Protein AF-A0A060RRM8-F1 (afdb_monomer)

Solvent-accessible surface area (backbone atoms only — not comparable to full-atom values): 41235 Å² total; per-residue (Å²): 104,68,62,58,50,52,47,50,48,54,47,58,65,26,69,60,64,50,60,62,83,68,39,72,64,49,56,54,46,53,51,50,44,52,50,51,48,49,51,53,50,51,51,53,52,52,53,52,53,50,54,66,63,47,76,79,68,84,85,80,76,88,81,78,83,85,84,62,95,72,53,74,83,50,54,73,64,50,48,44,50,37,41,68,80,32,34,32,86,46,83,96,46,68,63,50,60,70,45,48,57,49,32,41,73,69,67,75,48,54,72,69,60,50,44,53,50,56,50,57,77,41,35,56,63,58,48,52,47,52,48,52,51,51,50,49,44,74,73,18,74,64,34,64,42,69,69,50,43,49,54,55,49,49,54,45,52,52,45,51,50,48,58,49,29,30,73,41,70,44,50,41,70,62,52,50,54,54,51,53,49,52,49,54,52,49,45,61,76,65,70,64,61,77,92,52,47,69,60,53,49,51,52,47,54,53,50,53,52,52,36,49,54,47,47,50,43,44,45,70,70,37,74,36,53,40,34,70,66,55,40,50,52,51,31,50,53,53,46,51,52,48,50,54,30,50,44,51,74,52,31,71,77,69,72,70,37,41,50,53,42,55,64,57,49,47,53,31,53,50,53,53,49,52,48,54,50,51,51,53,48,54,54,41,68,64,70,41,90,46,89,89,45,56,72,61,40,52,48,51,47,51,53,46,51,53,52,50,50,52,50,51,53,47,54,39,65,42,70,38,72,27,81,88,80,74,41,76,41,30,42,56,57,54,52,51,49,54,41,61,42,93,60,40,49,58,58,52,53,48,46,51,53,53,50,53,55,48,50,54,51,50,50,53,44,56,74,67,68,54,61,66,75,62,60,51,39,49,56,33,44,52,52,45,52,52,56,50,51,27,56,78,69,70,39,58,70,62,46,49,58,50,48,54,51,52,52,52,48,53,54,52,52,51,51,51,51,52,50,42,52,70,78,46,73,80,52,60,67,60,56,60,60,50,58,75,75,56,47,88,85,24,68,58,71,55,85,49,70,68,54,32,46,53,47,17,52,46,49,60,50,51,51,53,56,74,35,37,63,75,21,41,48,76,52,101,68,35,32,40,59,42,94,72,69,79,65,60,72,52,48,50,46,19,43,35,42,52,27,47,8,53,35,35,17,55,51,35,27,66,75,39,80,45,70,55,43,85,98,39,71,80,38,20,54,40,9,35,49,34,13,23,54,47,22,33,52,45,53,54,63,72,36,47,89,80,34,96,65,49,75,82,44,45,70,55,41,50,48,47,16,53,52,48,20,53,48,55,43,64,48,82,87,51,46,51,39,50,48,17,50,50,40,34,49,57,51,53,69,60,71,52,51,44,84,38,74,20,74,64,41,54,48,55,59,71,35,37,41,90,82,48,63,54,88,73,57,67,71,60,51,55,49,37,50,66,75,38,59,68,95,60,71,69,59,65,48,66,44,35,68,53,51,52,50,56,65,18,56,39,76,52,80,91,81,74,63,90,88,49,54,68,62,49,50,55,49,50,51,52,56,53,41,19,42,51,38,44,51,44,49,55,52,16,50,51,33,13,53,50,18,34,51,51,41,29,52,51,50,52,62,75,46,64,92,54,57,71,70,59,52,62,67,47,42,62,58,36,25,54,50,13,29,52,52,15,31,52,53,20,30,59,78,60,48,55,75,79,54,55,71,66,42,57,51,52,42,52,57,34,53,43,40,75,45,74,113

Mean predicted aligned error: 15.56 Å

Radius of gyration: 31.39 Å; Cα contacts (8 Å, |Δi|>4): 772; chains: 1; bounding box: 83×84×95 Å

Secondary structure (DSSP, 8-state):
-HHHHHHHHHHHHHHTTSHHHH-HHHHHHHHHHHHHHHHHHHHHHHHHHHHHHHTT--SSSTTS----TTSTTTHHHHEEE-GGGTSPP-GGGTTHHHHHHHHHHTT-S-HHHHHHHHHHHTHIIIIIHHHHHHHHHHH-GGGGSHHHHHHHHHHHHHHHHHHHHHH-EEEHHHHHHHHHHHHHHHHHHTT--GGGHHHHHHHHHHHHHHHHHHHHHHHHHSTT-S-HHHHHHHHHHHHHHHHHHHHHHHGGGSSSEEE--HHHHHHHHHHHHHHHHHHHHHHHHHTTSSTT-HHHHHHHHHHHHHHHHHHHHHHHH-EEE-TTTSSEEEHHHHHHHHHHGGGHHHHHHHHHHHHHHHHHHHHHHHHTT--HHHHHHHHHHHHHHHHHHHHHTT-HHHHHHHHHHHHHHHHHHHHHHHHHHHH-TT-HHHHHHHTTT--TTTTTS---HHHHHHHHHHHHHHHHHHH-GGGEEEETTEEEE------HHHHHHHHHIIIIIHHHHHHHHHHS-PPBPTTSSS-BHHHHHHHHHHHHHHHHHHHTTT-TTGGGGHHHHHHHHHHHHHHHHH-SS-HHHHHHHHHHHHHHHHHTEEEEE-HHHHHHHHTEEEEEEPPPPHHHHHHHHHHT--SS--TTS--HHHHHHHHHEEE--TT--TTSHHHHHHHHHHHHHHHHHHHHHHHHHHHHHHHHHHHHHHHHHHTTTS-HHHHHHHHHHHHHHHHHHHHHHHHHHTTTTSS-HHHHHHHH--SEEEEE-

Organism: Plasmodium reichenowi (NCBI:txid5854)

pLDDT: mean 73.42, std 13.85, range [31.25, 93.69]

Foldseek 3Di:
DVLVVVVVCCCVLCVLPVLQVPDPVNVVLLVLLLVLLVVLLVVLVVVLVVVVVCVVDPDPPPPDPPDDPPCPLCVVVQKFALLLVQAAQFDLCNPPPVVVSVCVSVVVDDSVRSSVVLCSVLSCLSPVLVVLLSLLCQLFVLCVDLLNVLLSVLLSVVSSVLSSRNRDMDGPVVVVVVSVVVLVVSCVVSVDDPVCVVVSVVLNVVLVVQLVLQLCLVRPQLRNLHHSVRSSVVSSLLSVLLSQLVCQVCVCPVFQAAHEALLSPLLSQLSVLLSVLLSLLSSLLVVCPDPPCNVVSVVSNVVSVVVSVVVSVCSQQAFDQGPVVRDGDGNVVVVVCLCPPPVVVVLVVVLVVLVVVLVVVLVVVVVVVPDPLLSVLSVLVSVLVSCLSCVVSVNVVVVLSVLSVVLSVLSVVQSVLVSCCSNPVPPVVSVVVCVSQADPSCVSPGPCVVSLLSQLLNVLQVSCQSRPLVQWDDDPRHTYGHPDDGPVLLSLLSSQLQNFLQSQLVVQCVVDVADQDPSWDSGHPRSLVSSLVSQLVSSVVSCVVVDVPCVVCSVLSNVLSNVSSVCSRHDRRNNSRVSSVVRSSSVSSVPFWDKAFDPLLVLLVVQFDVPQWDDDDPVLLVLLQVLQVDPDCPQLFEHSVNLRSLLGTDGDDPDDDDVCVVVSVVSVCLSVLLNLVSVLVSQLQVLLVVLLPVQLVVVCVVCVPDDPVVSVVCSVVSSVVSSVVSSVVSCVVSVVVVDDPSSNVSNSGGRIDIDGD

Sequence (757 aa):
MINILVILIITITQVKKKIFLCSYFTYIWILLTVLCNILIVSYMYHEKNKKKTKKKNIEKEEKKYKNKNIYTILHPFIKIGKYYENEKETIMFDRNKKIFFNLYQNNKISIVKLFSYIYINNIIPYLFLPFFSTILIHNYDILEYDVSKLSVVFINIFSLSSVFLRYIKIHFLRYIICMLFFFLFAINLFHISEKVVHIFFLSFVLNFAFYHILFISVFQFTNKVFSFLEGLTMCIICSVLLNCSFYCLYFRNLHKQIIPHVLMIFISKLFLSLFIYGGICCFCCLSNDIEKKEKKYAYIIFISSILFFLYNLYNLFSYQYDPINKDAINTLYVLINILISKKNYLLIVSWIIITISYLIYINTLIKKKKKLPYVRKHYHFLLFTNVYLAFITNKVDVLIIFLSFCFFLFIFVELIRKICEHFLPSCKVIKRFISRFIDERDNKGLVVTHIYLLTGVYIPILIDIIFNKSNYINRKNQSIYNFSKANFTLYTSALNTICIGDSMAAIGGMLYPWPKIKNTNNKSCAGSLFFFISTFISLLVFNYPFEPNFLVHINIFFIISIFGALFEAYIHDIDNLMLPIFTFFKRLIEMSYIKVPSDITLLEYKYSKNNEKKKINSLKKLFIYLSFFTFGNNCNKLDSEDVIHILSNVYSDNKICNDDKLNSFNILDILNTRQKDIDKQVKCKMYSFLGSLLFPMFCLSQFKYYDSKTKIIILPFTTILGLYLGSFCGHILTGRFNDYRRSKFLGTLPANVFIKK

Nearest PDB structures (foldseek):
  7unj-assembly1_B  TM=2.797E-01  e=6.868E+00  synthetic construct

InterPro domains:
  IPR032974 Polyprenol kinase family [PTHR13205] (4-584)

Structure (mmCIF, N/CA/C/O backbone):
data_AF-A0A060RRM8-F1
#
_entry.id   AF-A0A060RRM8-F1
#
loop_
_atom_site.group_PDB
_atom_site.id
_atom_site.type_symbol
_atom_site.label_atom_id
_atom_site.label_alt_id
_atom_site.label_comp_id
_atom_site.label_asym_id
_atom_site.label_entity_id
_atom_site.label_seq_id
_atom_site.pdbx_PDB_ins_code
_atom_site.Cartn_x
_atom_site.Cartn_y
_atom_site.Cartn_z
_atom_site.occupancy
_atom_site.B_iso_or_equiv
_atom_site.auth_seq_id
_atom_site.auth_comp_id
_atom_site.auth_asym_id
_atom_site.auth_atom_id
_atom_site.pdbx_PDB_model_num
ATOM 1 N N . MET A 1 1 ? 6.672 -15.833 12.950 1.00 42.34 1 MET A N 1
ATOM 2 C CA . MET A 1 1 ? 6.879 -16.331 11.571 1.00 42.34 1 MET A CA 1
ATOM 3 C C . MET A 1 1 ? 6.703 -15.234 10.527 1.00 42.34 1 MET A C 1
ATOM 5 O O . MET A 1 1 ? 7.678 -14.953 9.860 1.00 42.34 1 MET A O 1
ATOM 9 N N . ILE A 1 2 ? 5.550 -14.556 10.442 1.00 45.97 2 ILE A N 1
ATOM 10 C CA . ILE A 1 2 ? 5.264 -13.428 9.513 1.00 45.97 2 ILE A CA 1
ATOM 11 C C . ILE A 1 2 ? 6.393 -12.402 9.474 1.00 45.97 2 ILE A C 1
ATOM 13 O O . ILE A 1 2 ? 6.939 -12.097 8.428 1.00 45.97 2 ILE A O 1
ATOM 17 N N . ASN A 1 3 ? 6.792 -11.937 10.651 1.00 49.09 3 ASN A N 1
ATOM 18 C CA . ASN A 1 3 ? 7.808 -10.907 10.814 1.00 49.09 3 ASN A CA 1
ATOM 19 C C . ASN A 1 3 ? 9.186 -11.388 10.353 1.00 49.09 3 ASN A C 1
ATOM 21 O O . ASN A 1 3 ? 9.907 -10.652 9.698 1.00 49.09 3 ASN A O 1
ATOM 25 N N . ILE A 1 4 ? 9.500 -12.660 10.603 1.00 49.91 4 ILE A N 1
ATOM 26 C CA . ILE A 1 4 ? 10.728 -13.315 10.137 1.00 49.91 4 ILE A CA 1
ATOM 27 C C . ILE A 1 4 ? 10.687 -13.489 8.618 1.00 49.91 4 ILE A C 1
ATOM 29 O O . ILE A 1 4 ? 11.690 -13.257 7.964 1.00 49.91 4 ILE A O 1
ATOM 33 N N . LEU A 1 5 ? 9.533 -13.842 8.052 1.00 51.09 5 LEU A N 1
ATOM 34 C CA . LEU A 1 5 ? 9.344 -14.061 6.622 1.00 51.09 5 LEU A CA 1
ATOM 35 C C . LEU A 1 5 ? 9.382 -12.729 5.854 1.00 51.09 5 LEU A C 1
ATOM 37 O O . LEU A 1 5 ? 10.067 -12.641 4.847 1.00 51.09 5 LEU A O 1
ATOM 41 N N . VAL A 1 6 ? 8.768 -11.662 6.377 1.00 52.06 6 VAL A N 1
ATOM 42 C CA . VAL A 1 6 ? 8.869 -10.284 5.861 1.00 52.06 6 VAL A CA 1
ATOM 43 C C . VAL A 1 6 ? 10.309 -9.767 5.942 1.00 52.06 6 VAL A C 1
ATOM 45 O O . VAL A 1 6 ? 10.794 -9.226 4.953 1.00 52.06 6 VAL A O 1
ATOM 48 N N . ILE A 1 7 ? 11.028 -9.995 7.054 1.00 53.62 7 ILE A N 1
ATOM 49 C CA . ILE A 1 7 ? 12.470 -9.701 7.142 1.00 53.62 7 ILE A CA 1
ATOM 50 C C . ILE A 1 7 ? 13.235 -10.492 6.082 1.00 53.62 7 ILE A C 1
ATOM 52 O O . ILE A 1 7 ? 14.013 -9.893 5.349 1.00 53.62 7 ILE A O 1
ATOM 56 N N . LEU A 1 8 ? 13.024 -11.808 5.971 1.00 51.59 8 LEU A N 1
ATOM 57 C CA . LEU A 1 8 ? 13.716 -12.660 5.000 1.00 51.59 8 LEU A CA 1
ATOM 58 C C . LEU A 1 8 ? 13.456 -12.166 3.573 1.00 51.59 8 LEU A C 1
ATOM 60 O O . LEU A 1 8 ? 14.359 -12.126 2.755 1.00 51.59 8 LEU A O 1
ATOM 64 N N . ILE A 1 9 ? 12.233 -11.725 3.276 1.00 54.56 9 ILE A N 1
ATOM 65 C CA . ILE A 1 9 ? 11.848 -11.211 1.960 1.00 54.56 9 ILE A CA 1
ATOM 66 C C . ILE A 1 9 ? 12.512 -9.872 1.671 1.00 54.56 9 ILE A C 1
ATOM 68 O O . ILE A 1 9 ? 13.095 -9.722 0.599 1.00 54.56 9 ILE A O 1
ATOM 72 N N . ILE A 1 10 ? 12.432 -8.911 2.594 1.00 53.22 10 ILE A N 1
ATOM 73 C CA . ILE A 1 10 ? 13.038 -7.582 2.439 1.00 53.22 10 ILE A CA 1
ATOM 74 C C . ILE A 1 10 ? 14.557 -7.738 2.319 1.00 53.22 10 ILE A C 1
ATOM 76 O O . ILE A 1 10 ? 15.158 -7.260 1.365 1.00 53.22 10 ILE A O 1
ATOM 80 N N . THR A 1 11 ? 15.178 -8.530 3.191 1.00 49.97 11 THR A N 1
ATOM 81 C CA . THR A 1 11 ? 16.621 -8.797 3.138 1.00 49.97 11 THR A CA 1
ATOM 82 C C . THR A 1 11 ? 17.034 -9.542 1.864 1.00 49.97 11 THR A C 1
ATOM 84 O O . THR A 1 11 ? 17.934 -9.074 1.177 1.00 49.97 11 THR A O 1
ATOM 87 N N . ILE A 1 12 ? 16.365 -10.625 1.449 1.00 49.72 12 ILE A N 1
ATOM 88 C CA . ILE A 1 12 ? 16.724 -11.379 0.228 1.00 49.72 12 ILE A CA 1
ATOM 89 C C . ILE A 1 12 ? 16.510 -10.551 -1.045 1.00 49.72 12 ILE A C 1
ATOM 91 O O . ILE A 1 12 ? 17.353 -10.581 -1.944 1.00 49.72 12 ILE A O 1
ATOM 95 N N . THR A 1 13 ? 15.398 -9.817 -1.155 1.00 50.47 13 THR A N 1
ATOM 96 C CA . THR A 1 13 ? 15.116 -8.996 -2.348 1.00 50.47 13 THR A CA 1
ATOM 97 C C . THR A 1 13 ? 16.059 -7.801 -2.467 1.00 50.47 13 THR A C 1
ATOM 99 O O . THR A 1 13 ? 16.367 -7.384 -3.583 1.00 50.47 13 THR A O 1
ATOM 102 N N . GLN A 1 14 ? 16.572 -7.282 -1.349 1.00 48.41 14 GLN A N 1
ATOM 103 C CA . GLN A 1 14 ? 17.363 -6.055 -1.344 1.00 48.41 14 GLN A CA 1
ATOM 104 C C . GLN A 1 14 ? 18.867 -6.230 -1.182 1.00 48.41 14 GLN A C 1
ATOM 106 O O . GLN A 1 14 ? 19.612 -5.454 -1.782 1.00 48.41 14 GLN A O 1
ATOM 111 N N . VAL A 1 15 ? 19.332 -7.253 -0.457 1.00 45.25 15 VAL A N 1
ATOM 112 C CA . VAL A 1 15 ? 20.747 -7.666 -0.486 1.00 45.25 15 VAL A CA 1
ATOM 113 C C . VAL A 1 15 ? 21.154 -7.965 -1.933 1.00 45.25 15 VAL A C 1
ATOM 115 O O . VAL A 1 15 ? 22.247 -7.596 -2.351 1.00 45.25 15 VAL A O 1
ATOM 118 N N . LYS A 1 16 ? 20.226 -8.499 -2.745 1.00 47.41 16 LYS A N 1
ATOM 119 C CA . LYS A 1 16 ? 20.401 -8.697 -4.194 1.00 47.41 16 LYS A CA 1
ATOM 120 C C . LYS A 1 16 ? 20.565 -7.409 -5.019 1.00 47.41 16 LYS A C 1
ATOM 122 O O . LYS A 1 16 ? 21.170 -7.477 -6.081 1.00 47.41 16 LYS A O 1
ATOM 127 N N . LYS A 1 17 ? 20.058 -6.250 -4.573 1.00 51.50 17 LYS A N 1
ATOM 128 C CA . LYS A 1 17 ? 20.063 -4.985 -5.348 1.00 51.50 17 LYS A CA 1
ATOM 129 C C . LYS A 1 17 ? 20.906 -3.854 -4.739 1.00 51.50 17 LYS A C 1
ATOM 131 O O . LYS A 1 17 ? 20.911 -2.756 -5.281 1.00 51.50 17 LYS A O 1
ATOM 136 N N . LYS A 1 18 ? 21.598 -4.083 -3.614 1.00 51.22 18 LYS A N 1
ATOM 137 C CA . LYS A 1 18 ? 22.382 -3.085 -2.842 1.00 51.22 18 LYS A CA 1
ATOM 138 C C . LYS A 1 18 ? 21.621 -1.830 -2.356 1.00 51.22 18 LYS A C 1
ATOM 140 O O . LYS A 1 18 ? 22.199 -1.038 -1.624 1.00 51.22 18 LYS A O 1
ATOM 145 N N . ILE A 1 19 ? 20.329 -1.672 -2.657 1.00 50.69 19 ILE A N 1
ATOM 146 C CA . ILE A 1 19 ? 19.514 -0.497 -2.277 1.00 50.69 19 ILE A CA 1
ATOM 147 C C . ILE A 1 19 ? 19.516 -0.262 -0.758 1.00 50.69 19 ILE A C 1
ATOM 149 O O . ILE A 1 19 ? 19.712 0.859 -0.306 1.00 50.69 19 ILE A O 1
ATOM 153 N N . PHE A 1 20 ? 19.323 -1.323 0.033 1.00 46.09 20 PHE A N 1
ATOM 154 C CA . PHE A 1 20 ? 19.116 -1.217 1.484 1.00 46.09 20 PHE A CA 1
ATOM 155 C C . PHE A 1 20 ? 20.393 -0.934 2.283 1.00 46.09 20 PHE A C 1
ATOM 157 O O . PHE A 1 20 ? 20.338 -0.271 3.314 1.00 46.09 20 PHE A O 1
ATOM 164 N N . LEU A 1 21 ? 21.534 -1.448 1.812 1.00 47.22 21 LEU A N 1
ATOM 165 C CA . LEU A 1 21 ? 22.831 -1.331 2.487 1.00 47.22 21 LEU A CA 1
ATOM 166 C C . LEU A 1 21 ? 23.587 -0.051 2.102 1.00 47.22 21 LEU A C 1
ATOM 168 O O . LEU A 1 21 ? 24.508 0.328 2.818 1.00 47.22 21 LEU A O 1
ATOM 172 N N . CYS A 1 22 ? 23.223 0.609 0.996 1.00 43.97 22 CYS A N 1
ATOM 173 C CA . CYS A 1 22 ? 23.904 1.817 0.519 1.00 43.97 22 CYS A CA 1
ATOM 174 C C . CYS A 1 22 ? 23.252 3.130 0.982 1.00 43.97 22 CYS A C 1
ATOM 176 O O . CYS A 1 22 ? 23.894 4.174 0.912 1.00 43.97 22 CYS A O 1
ATOM 178 N N . SER A 1 23 ? 22.002 3.121 1.457 1.00 57.09 23 SER A N 1
ATOM 179 C CA . SER A 1 23 ? 21.344 4.344 1.929 1.00 57.09 23 SER A CA 1
ATOM 180 C C . SER A 1 23 ? 21.698 4.643 3.388 1.00 57.09 23 SER A C 1
ATOM 182 O O . SER A 1 23 ? 21.253 3.938 4.284 1.00 57.09 23 SER A O 1
ATOM 184 N N . TYR A 1 24 ? 22.418 5.732 3.654 1.00 64.75 24 TYR A N 1
ATOM 185 C CA . TYR A 1 24 ? 22.730 6.212 5.012 1.00 64.75 24 TYR A CA 1
ATOM 186 C C . TYR A 1 24 ? 21.501 6.261 5.954 1.00 64.75 24 TYR A C 1
ATOM 188 O O . TYR A 1 24 ? 21.580 5.905 7.130 1.00 64.75 24 TYR A O 1
ATOM 196 N N . PHE A 1 25 ? 20.324 6.594 5.413 1.00 64.62 25 PHE A N 1
ATOM 197 C CA . PHE A 1 25 ? 19.069 6.684 6.163 1.00 64.62 25 PHE A CA 1
ATOM 198 C C . PHE A 1 25 ? 18.571 5.361 6.765 1.00 64.62 25 PHE A C 1
ATOM 200 O O . PHE A 1 25 ? 17.942 5.387 7.822 1.00 64.62 25 PHE A O 1
ATOM 207 N N . THR A 1 26 ? 18.830 4.203 6.146 1.00 65.56 26 THR A N 1
ATOM 208 C CA . THR A 1 26 ? 18.349 2.913 6.683 1.00 65.56 26 THR A CA 1
ATOM 209 C C . THR A 1 26 ? 19.070 2.543 7.973 1.00 65.56 26 THR A C 1
ATOM 211 O O . THR A 1 26 ? 18.429 2.065 8.908 1.00 65.56 26 THR A O 1
ATOM 214 N N . TYR A 1 27 ? 20.369 2.832 8.079 1.00 68.62 27 TYR A N 1
ATOM 215 C CA . TYR A 1 27 ? 21.140 2.597 9.302 1.00 68.62 27 TYR A CA 1
ATOM 216 C C . TYR A 1 27 ? 20.674 3.478 10.460 1.00 68.62 27 TYR A C 1
ATOM 218 O O . TYR A 1 27 ? 20.477 2.970 11.566 1.00 68.62 27 TYR A O 1
ATOM 226 N N . ILE A 1 28 ? 20.417 4.767 10.200 1.00 73.12 28 ILE A N 1
ATOM 227 C CA . ILE A 1 28 ? 19.831 5.680 11.196 1.00 73.12 28 ILE A CA 1
ATOM 228 C C . ILE A 1 28 ? 18.485 5.136 11.682 1.00 73.12 28 ILE A C 1
ATOM 230 O O . ILE A 1 28 ? 18.220 5.115 12.883 1.00 73.12 28 ILE A O 1
ATOM 234 N N . TRP A 1 29 ? 17.645 4.642 10.771 1.00 77.31 29 TRP A N 1
ATOM 235 C CA . TRP A 1 29 ? 16.350 4.075 11.140 1.00 77.31 29 TRP A CA 1
ATOM 236 C C . TRP A 1 29 ? 16.465 2.817 11.992 1.00 77.31 29 TRP A C 1
ATOM 238 O O . TRP A 1 29 ? 15.784 2.705 13.013 1.00 77.31 29 TRP A O 1
ATOM 248 N N . ILE A 1 30 ? 17.349 1.889 11.623 1.00 76.50 30 ILE A N 1
ATOM 249 C CA . ILE A 1 30 ? 17.603 0.684 12.419 1.00 76.50 30 ILE A CA 1
ATOM 250 C C . ILE A 1 30 ? 18.051 1.084 13.830 1.00 76.50 30 ILE A C 1
ATOM 252 O O . ILE A 1 30 ? 17.473 0.600 14.805 1.00 76.50 30 ILE A O 1
ATOM 256 N N . LEU A 1 31 ? 18.989 2.028 13.950 1.00 82.06 31 LEU A N 1
ATOM 257 C CA . LEU A 1 31 ? 19.444 2.556 15.236 1.00 82.06 31 LEU A CA 1
ATOM 258 C C . LEU A 1 31 ? 18.279 3.131 16.062 1.00 82.06 31 LEU A C 1
ATOM 260 O O . LEU A 1 31 ? 18.097 2.751 17.219 1.00 82.06 31 LEU A O 1
ATOM 264 N N . LEU A 1 32 ? 17.452 3.995 15.465 1.00 83.31 32 LEU A N 1
ATOM 265 C CA . LEU A 1 32 ? 16.301 4.617 16.130 1.00 83.31 32 LEU A CA 1
ATOM 266 C C . LEU A 1 32 ? 15.280 3.582 16.622 1.00 83.31 32 LEU A C 1
ATOM 268 O O . LEU A 1 32 ? 14.743 3.720 17.723 1.00 83.31 32 LEU A O 1
ATOM 272 N N . THR A 1 33 ? 15.024 2.522 15.850 1.00 84.44 33 THR A N 1
ATOM 273 C CA . THR A 1 33 ? 14.089 1.457 16.258 1.00 84.44 33 THR A CA 1
ATOM 274 C C . THR A 1 33 ? 14.616 0.651 17.438 1.00 84.44 33 THR A C 1
ATOM 276 O O . THR A 1 33 ? 13.865 0.374 18.376 1.00 84.44 33 THR A O 1
ATOM 279 N N . VAL A 1 34 ? 15.913 0.330 17.441 1.00 84.69 34 VAL A N 1
ATOM 280 C CA . VAL A 1 34 ? 16.572 -0.361 18.553 1.00 84.69 34 VAL A CA 1
ATOM 281 C C . VAL A 1 34 ? 16.548 0.516 19.804 1.00 84.69 34 VAL A C 1
ATOM 283 O O . VAL A 1 34 ? 16.122 0.045 20.858 1.00 84.69 34 VAL A O 1
ATOM 286 N N . LEU A 1 35 ? 16.902 1.800 19.684 1.00 86.88 35 LEU A N 1
ATOM 287 C CA . LEU A 1 35 ? 16.853 2.771 20.783 1.00 86.88 35 LEU A CA 1
ATOM 288 C C . LEU A 1 35 ? 15.443 2.918 21.362 1.00 86.88 35 LEU A C 1
ATOM 290 O O . LEU A 1 35 ? 15.268 2.835 22.576 1.00 86.88 35 LEU A O 1
ATOM 294 N N . CYS A 1 36 ? 14.423 3.073 20.512 1.00 85.94 36 CYS A N 1
ATOM 295 C CA . CYS A 1 36 ? 13.023 3.142 20.938 1.00 85.94 36 CYS A CA 1
ATOM 296 C C . CYS A 1 36 ? 12.640 1.913 21.773 1.00 85.94 36 CYS A C 1
ATOM 298 O O . CYS A 1 36 ? 12.048 2.032 22.847 1.00 85.94 36 CYS A O 1
ATOM 300 N N . ASN A 1 37 ? 13.037 0.730 21.312 1.00 86.25 37 ASN A N 1
ATOM 301 C CA . ASN A 1 37 ? 12.714 -0.524 21.967 1.00 86.25 37 ASN A CA 1
ATOM 302 C C . ASN A 1 37 ? 13.474 -0.705 23.300 1.00 86.25 37 ASN A C 1
ATOM 304 O O . ASN A 1 37 ? 12.893 -1.166 24.284 1.00 86.25 37 ASN A O 1
ATOM 308 N N . ILE A 1 38 ? 14.738 -0.263 23.375 1.00 85.94 38 ILE A N 1
ATOM 309 C CA . ILE A 1 38 ? 15.516 -0.194 24.625 1.00 85.94 38 ILE A CA 1
ATOM 310 C C . ILE A 1 38 ? 14.840 0.747 25.629 1.00 85.94 38 ILE A C 1
ATOM 312 O O . ILE A 1 38 ? 14.670 0.378 26.791 1.00 85.94 38 ILE A O 1
ATOM 316 N N . LEU A 1 39 ? 14.412 1.937 25.193 1.00 86.38 39 LEU A N 1
ATOM 317 C CA . LEU A 1 39 ? 13.730 2.906 26.055 1.00 86.38 39 LEU A CA 1
ATOM 318 C C . LEU A 1 39 ? 12.419 2.343 26.614 1.00 86.38 39 LEU A C 1
ATOM 320 O O . LEU A 1 39 ? 12.142 2.516 27.802 1.00 86.38 39 LEU A O 1
ATOM 324 N N . ILE A 1 40 ? 11.644 1.625 25.791 1.00 84.25 40 ILE A N 1
ATOM 325 C CA . ILE A 1 40 ? 10.416 0.956 26.241 1.00 84.25 40 ILE A CA 1
ATOM 326 C C . ILE A 1 40 ? 10.732 -0.055 27.347 1.00 84.25 40 ILE A C 1
ATOM 328 O O . ILE A 1 40 ? 10.146 -0.006 28.430 1.00 84.25 40 ILE A O 1
ATOM 332 N N . VAL A 1 41 ? 11.691 -0.948 27.102 1.00 84.50 41 VAL A N 1
ATOM 333 C CA . VAL A 1 41 ? 12.071 -2.002 28.051 1.00 84.50 41 VAL A CA 1
ATOM 334 C C . VAL A 1 41 ? 12.645 -1.422 29.348 1.00 84.50 41 VAL A C 1
ATOM 336 O O . VAL A 1 41 ? 12.265 -1.868 30.434 1.00 84.50 41 VAL A O 1
ATOM 339 N N . SER A 1 42 ? 13.502 -0.403 29.252 1.00 83.81 42 SER A N 1
ATOM 340 C CA . SER A 1 42 ? 14.084 0.295 30.404 1.00 83.81 42 SER A CA 1
ATOM 341 C C . SER A 1 42 ? 13.004 0.951 31.268 1.00 83.81 42 SER A C 1
ATOM 343 O O . SER A 1 42 ? 12.949 0.732 32.481 1.00 83.81 42 SER A O 1
ATOM 345 N N . TYR A 1 43 ? 12.062 1.671 30.651 1.00 83.31 43 TYR A N 1
ATOM 346 C CA . TYR A 1 43 ? 10.942 2.270 31.375 1.00 83.31 43 TYR A CA 1
ATOM 347 C C . TYR A 1 43 ? 10.102 1.211 32.098 1.00 83.31 43 TYR A C 1
ATOM 349 O O . TYR A 1 43 ? 9.786 1.365 33.279 1.00 83.31 43 TYR A O 1
ATOM 357 N N . MET A 1 44 ? 9.784 0.104 31.422 1.00 77.94 44 MET A N 1
ATOM 358 C CA . MET A 1 44 ? 9.020 -0.992 32.019 1.00 77.94 44 MET A CA 1
ATOM 359 C C . MET A 1 44 ? 9.760 -1.677 33.174 1.00 77.94 44 MET A C 1
ATOM 361 O O . MET A 1 44 ? 9.132 -2.085 34.155 1.00 77.94 44 MET A O 1
ATOM 365 N N . TYR A 1 45 ? 11.086 -1.792 33.092 1.00 80.19 45 TYR A N 1
ATOM 366 C CA . TYR A 1 45 ? 11.927 -2.267 34.189 1.00 80.19 45 TYR A CA 1
ATOM 367 C C . TYR A 1 45 ? 11.870 -1.320 35.400 1.00 80.19 45 TYR A C 1
ATOM 369 O O . TYR A 1 45 ? 11.627 -1.766 36.526 1.00 80.19 45 TYR A O 1
ATOM 377 N N . HIS A 1 46 ? 11.983 -0.007 35.180 1.00 78.62 46 HIS A N 1
ATOM 378 C CA . HIS A 1 46 ? 11.855 0.989 36.246 1.00 78.62 46 HIS A CA 1
ATOM 379 C C . HIS A 1 46 ? 10.447 1.033 36.863 1.00 78.62 46 HIS A C 1
ATOM 381 O O . HIS A 1 46 ? 10.324 1.124 38.086 1.00 78.62 46 HIS A O 1
ATOM 387 N N . GLU A 1 47 ? 9.378 0.933 36.065 1.00 74.38 47 GLU A N 1
ATOM 388 C CA . GLU A 1 47 ? 7.992 0.897 36.562 1.00 74.38 47 GLU A CA 1
ATOM 389 C C . GLU A 1 47 ? 7.746 -0.356 37.424 1.00 74.38 47 GLU A C 1
ATOM 391 O O . GLU A 1 47 ? 7.135 -0.269 38.493 1.00 74.38 47 GLU A O 1
ATOM 396 N N . LYS A 1 48 ? 8.299 -1.509 37.021 1.00 71.38 48 LYS A N 1
ATOM 397 C CA . LYS A 1 48 ? 8.271 -2.756 37.800 1.00 71.38 48 LYS A CA 1
ATOM 398 C C . LYS A 1 48 ? 8.975 -2.607 39.154 1.00 71.38 48 LYS A C 1
ATOM 400 O O . LYS A 1 48 ? 8.420 -3.021 40.172 1.00 71.38 48 LYS A O 1
ATOM 405 N N . ASN A 1 49 ? 10.151 -1.979 39.193 1.00 68.56 49 ASN A N 1
ATOM 406 C CA . ASN A 1 49 ? 10.883 -1.748 40.443 1.00 68.56 49 ASN A CA 1
ATOM 407 C C . ASN A 1 49 ? 10.197 -0.700 41.339 1.00 68.56 49 ASN A C 1
ATOM 409 O O . ASN A 1 49 ? 10.143 -0.890 42.552 1.00 68.56 49 ASN A O 1
ATOM 413 N N . LYS A 1 50 ? 9.563 0.332 40.761 1.00 66.88 50 LYS A N 1
ATOM 414 C CA . LYS A 1 50 ? 8.715 1.284 41.505 1.00 66.88 50 LYS A CA 1
ATOM 415 C C . LYS A 1 50 ? 7.485 0.629 42.137 1.00 66.88 50 LYS A C 1
ATOM 417 O O . LYS A 1 50 ? 7.097 1.010 43.235 1.00 66.88 50 LYS A O 1
ATOM 422 N N . LYS A 1 51 ? 6.859 -0.355 41.479 1.00 58.66 51 LYS A N 1
ATOM 423 C CA . LYS A 1 51 ? 5.744 -1.122 42.070 1.00 58.66 51 LYS A CA 1
ATOM 424 C C . LYS A 1 51 ? 6.199 -2.019 43.229 1.00 58.66 51 LYS A C 1
ATOM 426 O O . LYS A 1 51 ? 5.441 -2.189 44.179 1.00 58.66 51 LYS A O 1
ATOM 431 N N . LYS A 1 52 ? 7.434 -2.540 43.197 1.00 53.94 52 LYS A N 1
ATOM 432 C CA . LYS A 1 52 ? 8.032 -3.277 44.329 1.00 53.94 52 LYS A CA 1
ATOM 433 C C . LYS A 1 52 ? 8.280 -2.377 45.546 1.00 53.94 52 LYS A C 1
ATOM 435 O O . LYS A 1 52 ? 8.041 -2.818 46.662 1.00 53.94 52 LYS A O 1
ATOM 440 N N . THR A 1 53 ? 8.684 -1.119 45.346 1.00 48.53 53 THR A N 1
ATOM 441 C CA . THR A 1 53 ? 8.889 -0.148 46.439 1.00 48.53 53 THR A CA 1
ATOM 442 C C . THR A 1 53 ? 7.598 0.529 46.914 1.00 48.53 53 THR A C 1
ATOM 444 O O . THR A 1 53 ? 7.466 0.816 48.101 1.00 48.53 53 THR A O 1
ATOM 447 N N . LYS A 1 54 ? 6.593 0.716 46.044 1.00 46.00 54 LYS A N 1
ATOM 448 C CA . LYS A 1 54 ? 5.279 1.280 46.421 1.00 46.00 54 LYS A CA 1
ATOM 449 C C . LYS A 1 54 ? 4.373 0.338 47.216 1.00 46.00 54 LYS A C 1
ATOM 451 O O . LYS A 1 54 ? 3.411 0.819 47.799 1.00 46.00 54 LYS A O 1
ATOM 456 N N . LYS A 1 55 ? 4.696 -0.955 47.342 1.00 40.25 55 LYS A N 1
ATOM 457 C CA . LYS A 1 55 ? 3.950 -1.892 48.208 1.00 40.25 55 LYS A CA 1
ATOM 458 C C . LYS A 1 55 ? 4.076 -1.597 49.718 1.00 40.25 55 LYS A C 1
ATOM 460 O O . LYS A 1 55 ? 3.491 -2.323 50.508 1.00 40.25 55 LYS A O 1
ATOM 465 N N . LYS A 1 56 ? 4.805 -0.540 50.112 1.00 40.03 56 LYS A N 1
ATOM 466 C CA . LYS A 1 56 ? 4.892 -0.041 51.496 1.00 40.03 56 LYS A CA 1
ATOM 467 C C . LYS A 1 56 ? 4.171 1.289 51.770 1.00 40.03 56 LYS A C 1
ATOM 469 O O . LYS A 1 56 ? 4.003 1.604 52.933 1.00 40.03 56 LYS A O 1
ATOM 474 N N . ASN A 1 57 ? 3.714 2.047 50.763 1.00 40.56 57 ASN A N 1
ATOM 475 C CA . ASN A 1 57 ? 3.187 3.411 50.971 1.00 40.56 57 ASN A CA 1
ATOM 476 C C . ASN A 1 57 ? 1.949 3.720 50.102 1.00 40.56 57 ASN A C 1
ATOM 478 O O . ASN A 1 57 ? 1.955 4.677 49.327 1.00 40.56 57 ASN A O 1
ATOM 482 N N . ILE A 1 58 ? 0.883 2.921 50.200 1.00 37.22 58 ILE A N 1
ATOM 483 C CA . ILE A 1 58 ? -0.418 3.236 49.580 1.00 37.22 58 ILE A CA 1
ATOM 484 C C . ILE A 1 58 ? -1.459 3.317 50.692 1.00 37.22 58 ILE A C 1
ATOM 486 O O . ILE A 1 58 ? -2.222 2.391 50.901 1.00 37.22 58 ILE A O 1
ATOM 490 N N . GLU A 1 59 ? -1.443 4.421 51.436 1.00 35.16 59 GLU A N 1
ATOM 491 C CA . GLU A 1 59 ? -2.573 4.795 52.304 1.00 35.16 59 GLU A CA 1
ATOM 492 C C . GLU A 1 59 ? -2.734 6.317 52.496 1.00 35.16 59 GLU A C 1
ATOM 494 O O . GLU A 1 59 ? -3.681 6.765 53.134 1.00 35.16 59 GLU A O 1
ATOM 499 N N . LYS A 1 60 ? -1.866 7.161 51.908 1.00 33.94 60 LYS A N 1
ATOM 500 C CA . LYS A 1 60 ? -1.884 8.620 52.160 1.00 33.94 60 LYS A CA 1
ATOM 501 C C . LYS A 1 60 ? -2.209 9.527 50.964 1.00 33.94 60 LYS A C 1
ATOM 503 O O . LYS A 1 60 ? -2.430 10.713 51.178 1.00 33.94 60 LYS A O 1
ATOM 508 N N . GLU A 1 61 ? -2.299 9.026 49.728 1.00 33.72 61 GLU A N 1
ATOM 509 C CA . GLU A 1 61 ? -2.454 9.903 48.543 1.00 33.72 61 GLU A CA 1
ATOM 510 C C . GLU A 1 61 ? -3.875 9.986 47.944 1.00 33.72 61 GLU A C 1
ATOM 512 O O . GLU A 1 61 ? -4.141 10.897 47.162 1.00 33.72 61 GLU A O 1
ATOM 517 N N . GLU A 1 62 ? -4.829 9.131 48.333 1.00 31.28 62 GLU A N 1
ATOM 518 C CA . GLU A 1 62 ? -6.159 9.099 47.683 1.00 31.28 62 GLU A CA 1
ATOM 519 C C . GLU A 1 62 ? -7.176 10.143 48.188 1.00 31.28 62 GLU A C 1
ATOM 521 O O . GLU A 1 62 ? -8.249 10.286 47.607 1.00 31.28 62 GLU A O 1
ATOM 526 N N . LYS A 1 63 ? -6.853 10.956 49.205 1.00 31.36 63 LYS A N 1
ATOM 527 C CA . LYS A 1 63 ? -7.805 11.943 49.762 1.00 31.36 63 LYS A CA 1
ATOM 528 C C . LYS A 1 63 ? -7.701 13.374 49.208 1.00 31.36 63 LYS A C 1
ATOM 530 O O . LYS A 1 63 ? -8.526 14.204 49.576 1.00 31.36 63 LYS A O 1
ATOM 535 N N . LYS A 1 64 ? -6.751 13.705 48.318 1.00 31.84 64 LYS A N 1
ATOM 536 C CA . LYS A 1 64 ? -6.447 15.122 47.989 1.00 31.84 64 LYS A CA 1
ATOM 537 C C . LYS A 1 64 ? -6.983 15.692 46.663 1.00 31.84 64 LYS A C 1
ATOM 539 O O . LYS A 1 64 ? -6.783 16.875 46.419 1.00 31.84 64 LYS A O 1
ATOM 544 N N . TYR A 1 65 ? -7.704 14.931 45.834 1.00 34.38 65 TYR A N 1
ATOM 545 C CA . TYR A 1 65 ? -8.178 15.416 44.520 1.00 34.38 65 TYR A CA 1
ATOM 546 C C . TYR A 1 65 ? -9.690 15.258 44.306 1.00 34.38 65 TYR A C 1
ATOM 548 O O . TYR A 1 65 ? -10.125 14.691 43.308 1.00 34.38 65 TYR A O 1
ATOM 556 N N . LYS A 1 66 ? -10.506 15.780 45.232 1.00 31.25 66 LYS A N 1
ATOM 557 C CA . LYS A 1 66 ? -11.973 15.827 45.065 1.00 31.25 66 LYS A CA 1
ATOM 558 C C . LYS A 1 66 ? -12.560 17.185 44.664 1.00 31.25 66 LYS A C 1
ATOM 560 O O . LYS A 1 66 ? -13.738 17.229 44.353 1.00 31.25 66 LYS A O 1
ATOM 565 N N . ASN A 1 67 ? -11.772 18.259 44.562 1.00 33.72 67 ASN A N 1
ATOM 566 C CA . ASN A 1 67 ? -12.299 19.580 44.193 1.00 33.72 67 ASN A CA 1
ATOM 567 C C . ASN A 1 67 ? -11.505 20.237 43.054 1.00 33.72 67 ASN A C 1
ATOM 569 O O . ASN A 1 67 ? -10.444 20.804 43.304 1.00 33.72 67 ASN A O 1
ATOM 573 N N . LYS A 1 68 ? -12.043 20.185 41.821 1.00 34.12 68 LYS A N 1
ATOM 574 C CA . LYS A 1 68 ? -12.072 21.295 40.833 1.00 34.12 68 LYS A CA 1
ATOM 575 C C . LYS A 1 68 ? -12.686 20.843 39.496 1.00 34.12 68 LYS A C 1
ATOM 577 O O . LYS A 1 68 ? -12.023 20.233 38.658 1.00 34.12 68 LYS A O 1
ATOM 582 N N . ASN A 1 69 ? -13.933 21.260 39.273 1.00 40.56 69 ASN A N 1
ATOM 583 C CA . ASN A 1 69 ? -14.789 20.993 38.103 1.00 40.56 69 ASN A CA 1
ATOM 584 C C . ASN A 1 69 ? -14.330 21.612 36.759 1.00 40.56 69 ASN A C 1
ATOM 586 O O . ASN A 1 69 ? -15.085 21.597 35.794 1.00 40.56 69 ASN A O 1
ATOM 590 N N . ILE A 1 70 ? -13.104 22.139 36.661 1.00 34.19 70 ILE A N 1
ATOM 591 C CA . ILE A 1 70 ? -12.537 22.688 35.409 1.00 34.19 70 ILE A CA 1
ATOM 592 C C . ILE A 1 70 ? -11.415 21.789 34.856 1.00 34.19 70 ILE A C 1
ATOM 594 O O . ILE A 1 70 ? -11.167 21.762 33.653 1.00 34.19 70 ILE A O 1
ATOM 598 N N . TYR A 1 71 ? -10.783 20.968 35.702 1.00 32.25 71 TYR A N 1
ATOM 599 C CA . TYR A 1 71 ? -9.695 20.075 35.288 1.00 32.25 71 TYR A CA 1
ATOM 600 C C . TYR A 1 71 ? -10.174 18.760 34.659 1.00 32.25 71 TYR A C 1
ATOM 602 O O . TYR A 1 71 ? -9.386 18.076 34.014 1.00 32.25 71 TYR A O 1
ATOM 610 N N . THR A 1 72 ? -11.451 18.404 34.790 1.00 40.94 72 THR A N 1
ATOM 611 C CA . THR A 1 72 ? -12.006 17.122 34.323 1.00 40.94 72 THR A CA 1
ATOM 612 C C . THR A 1 72 ? -12.081 16.995 32.799 1.00 40.94 72 THR A C 1
ATOM 614 O O . THR A 1 72 ? -11.967 15.885 32.290 1.00 40.94 72 THR A O 1
ATOM 617 N N . ILE A 1 73 ? -12.168 18.105 32.057 1.00 42.31 73 ILE A N 1
ATOM 618 C CA . ILE A 1 73 ? -12.254 18.090 30.582 1.00 42.31 73 ILE A CA 1
ATOM 619 C C . ILE A 1 73 ? -10.860 17.961 29.926 1.00 42.31 73 ILE A C 1
ATOM 621 O O . ILE A 1 73 ? -10.723 17.350 28.870 1.00 42.31 73 ILE A O 1
ATOM 625 N N . LEU A 1 74 ? -9.800 18.470 30.572 1.00 35.34 74 LEU A N 1
ATOM 626 C CA . LEU A 1 74 ? -8.416 18.441 30.060 1.00 35.34 74 LEU A CA 1
ATOM 627 C C . LEU A 1 74 ? -7.540 17.327 30.656 1.00 35.34 74 LEU A C 1
ATOM 629 O O . LEU A 1 74 ? -6.498 17.005 30.090 1.00 35.34 74 LEU A O 1
ATOM 633 N N . HIS A 1 75 ? -7.939 16.698 31.764 1.00 38.91 75 HIS A N 1
ATOM 634 C CA . HIS A 1 75 ? -7.166 15.625 32.400 1.00 38.91 75 HIS A CA 1
ATOM 635 C C . HIS A 1 75 ? -6.785 14.441 31.475 1.00 38.91 75 HIS A C 1
ATOM 637 O O . HIS A 1 75 ? -5.647 13.968 31.586 1.00 38.91 75 HIS A O 1
ATOM 643 N N . PRO A 1 76 ? -7.633 13.970 30.530 1.00 46.47 76 PRO A N 1
ATOM 644 C CA . PRO A 1 76 ? -7.210 12.944 29.571 1.00 46.47 76 PRO A CA 1
ATOM 645 C C . PRO A 1 76 ? -6.162 13.438 28.552 1.00 46.47 76 PRO A C 1
ATOM 647 O O . PRO A 1 76 ? -5.441 12.615 27.992 1.00 46.47 76 PRO A O 1
ATOM 650 N N . PHE A 1 77 ? -6.003 14.754 28.365 1.00 50.22 77 PHE A N 1
ATOM 651 C CA . PHE A 1 77 ? -5.040 15.361 27.433 1.00 50.22 77 PHE A CA 1
ATOM 652 C C . PHE A 1 77 ? -3.682 15.697 28.067 1.00 50.22 77 PHE A C 1
ATOM 654 O O . PHE A 1 77 ? -2.688 15.854 27.362 1.00 50.22 77 PHE A O 1
ATOM 661 N N . ILE A 1 78 ? -3.595 15.759 29.399 1.00 60.81 78 ILE A N 1
ATOM 662 C CA . ILE A 1 78 ? -2.333 16.050 30.103 1.00 60.81 78 ILE A CA 1
ATOM 663 C C . ILE A 1 78 ? -1.337 14.885 29.957 1.00 60.81 78 ILE A C 1
ATOM 665 O O . ILE A 1 78 ? -0.121 15.097 29.884 1.00 60.81 78 ILE A O 1
ATOM 669 N N . LYS A 1 79 ? -1.837 13.641 29.885 1.00 68.75 79 LYS A N 1
ATOM 670 C CA . LYS A 1 79 ? -1.023 12.424 29.749 1.00 68.75 79 LYS A CA 1
ATOM 671 C C . LYS A 1 79 ? -1.487 11.559 28.577 1.00 68.75 79 LYS A C 1
ATOM 673 O O . LYS A 1 79 ? -2.579 11.006 28.622 1.00 68.75 79 LYS A O 1
ATOM 678 N N . ILE A 1 80 ? -0.602 11.346 27.608 1.00 76.62 80 ILE A N 1
ATOM 679 C CA . ILE A 1 80 ? -0.848 10.609 26.362 1.00 76.62 80 ILE A CA 1
ATOM 680 C C . ILE A 1 80 ? -0.105 9.267 26.384 1.00 76.62 80 ILE A C 1
ATOM 682 O O . ILE A 1 80 ? 1.019 9.195 26.879 1.00 76.62 80 ILE A O 1
ATOM 686 N N . GLY A 1 81 ? -0.719 8.210 25.845 1.00 79.12 81 GLY A N 1
ATOM 687 C CA . GLY A 1 81 ? -0.105 6.889 25.659 1.00 79.12 81 GLY A CA 1
ATOM 688 C C . GLY A 1 81 ? -0.708 5.774 26.524 1.00 79.12 81 GLY A C 1
ATOM 689 O O . GLY A 1 81 ? -1.759 5.965 27.132 1.00 79.12 81 GLY A O 1
ATOM 690 N N . LYS A 1 82 ? -0.050 4.605 26.562 1.00 78.00 82 LYS A N 1
ATOM 691 C CA . LYS A 1 82 ? -0.621 3.299 26.983 1.00 78.00 82 LYS A CA 1
ATOM 692 C C . LYS A 1 82 ? -1.804 2.841 26.108 1.00 78.00 82 LYS A C 1
ATOM 694 O O . LYS A 1 82 ? -2.746 2.214 26.581 1.00 78.00 82 LYS A O 1
ATOM 699 N N . TYR A 1 83 ? -1.738 3.105 24.802 1.00 78.19 83 TYR A N 1
ATOM 700 C CA . TYR A 1 83 ? -2.808 2.743 23.861 1.00 78.19 83 TYR A CA 1
ATOM 701 C C . TYR A 1 83 ? -3.060 1.240 23.714 1.00 78.19 83 TYR A C 1
ATOM 703 O O . TYR A 1 83 ? -4.137 0.860 23.263 1.00 78.19 83 TYR A O 1
ATOM 711 N N . TYR A 1 84 ? -2.124 0.382 24.140 1.00 71.81 84 TYR A N 1
ATOM 712 C CA . TYR A 1 84 ? -2.343 -1.068 24.163 1.00 71.81 84 TYR A CA 1
ATOM 713 C C . TYR A 1 84 ? -3.576 -1.490 24.994 1.00 71.81 84 TYR A C 1
ATOM 715 O O . TYR A 1 84 ? -4.066 -2.604 24.833 1.00 71.81 84 TYR A O 1
ATOM 723 N N . GLU A 1 85 ? -4.077 -0.638 25.894 1.00 71.00 85 GLU A N 1
ATOM 724 C CA . GLU A 1 85 ? -5.278 -0.908 26.702 1.00 71.00 85 GLU A CA 1
ATOM 725 C C . GLU A 1 85 ? -6.579 -0.736 25.894 1.00 71.00 85 GLU A C 1
ATOM 727 O O . GLU A 1 85 ? -7.579 -1.411 26.164 1.00 71.00 85 GLU A O 1
ATOM 732 N N . ASN A 1 86 ? -6.536 0.109 24.859 1.00 68.50 86 ASN A N 1
ATOM 733 C CA . ASN A 1 86 ? -7.684 0.509 24.046 1.00 68.50 86 ASN A CA 1
ATOM 734 C C . ASN A 1 86 ? -7.634 -0.045 22.607 1.00 68.50 86 ASN A C 1
ATOM 736 O O . ASN A 1 86 ? -8.493 0.291 21.793 1.00 68.50 86 ASN A O 1
ATOM 740 N N . GLU A 1 87 ? -6.652 -0.887 22.269 1.00 73.69 87 GLU A N 1
ATOM 741 C CA . GLU A 1 87 ? -6.580 -1.552 20.960 1.00 73.69 87 GLU A CA 1
ATOM 742 C C . GLU A 1 87 ? -7.528 -2.766 20.873 1.00 73.69 87 GLU A C 1
ATOM 744 O O . GLU A 1 87 ? -7.854 -3.407 21.879 1.00 73.69 87 GLU A O 1
ATOM 749 N N . LYS A 1 88 ? -7.959 -3.113 19.651 1.00 70.69 88 LYS A N 1
ATOM 750 C CA . LYS A 1 88 ? -8.677 -4.365 19.360 1.00 70.69 88 LYS A CA 1
ATOM 751 C C . LYS A 1 88 ? -7.829 -5.578 19.782 1.00 70.69 88 LYS A C 1
ATOM 753 O O . LYS A 1 88 ? -6.683 -5.727 19.351 1.00 70.69 88 LYS A O 1
ATOM 758 N N . GLU A 1 89 ? -8.400 -6.464 20.599 1.00 59.72 89 GLU A N 1
ATOM 759 C CA . GLU A 1 89 ? -7.806 -7.774 20.909 1.00 59.72 89 GLU A CA 1
ATOM 760 C C . GLU A 1 89 ? -7.784 -8.641 19.631 1.00 59.72 89 GLU A C 1
ATOM 762 O O . GLU A 1 89 ? -8.752 -8.658 18.871 1.00 59.72 89 GLU A O 1
ATOM 767 N N . THR A 1 90 ? -6.641 -9.273 19.340 1.00 52.22 90 THR A N 1
ATOM 768 C CA . THR A 1 90 ? -6.380 -10.019 18.092 1.00 52.22 90 THR A CA 1
ATOM 769 C C . THR A 1 90 ? -6.178 -11.501 18.403 1.00 52.22 90 THR A C 1
ATOM 771 O O . THR A 1 90 ? -5.348 -11.840 19.246 1.00 52.22 90 THR A O 1
ATOM 774 N N . ILE A 1 91 ? -6.871 -12.376 17.663 1.00 40.00 91 ILE A N 1
ATOM 775 C CA . ILE A 1 91 ? -7.101 -13.801 17.983 1.00 40.00 91 ILE A CA 1
ATOM 776 C C . ILE A 1 91 ? -5.816 -14.630 18.166 1.00 40.00 91 ILE A C 1
ATOM 778 O O . ILE A 1 91 ? -5.736 -15.496 19.033 1.00 40.00 91 ILE A O 1
ATOM 782 N N . MET A 1 92 ? -4.745 -14.343 17.420 1.00 38.69 92 MET A N 1
ATOM 783 C CA . MET A 1 92 ? -3.467 -15.064 17.571 1.00 38.69 92 MET A CA 1
ATOM 784 C C . MET A 1 92 ? -2.679 -14.652 18.832 1.00 38.69 92 MET A C 1
ATOM 786 O O . MET A 1 92 ? -1.738 -15.327 19.250 1.00 38.69 92 MET A O 1
ATOM 790 N N . PHE A 1 93 ? -3.081 -13.547 19.460 1.00 46.56 93 PHE A N 1
ATOM 791 C CA . PHE A 1 93 ? -2.480 -12.966 20.658 1.00 46.56 93 PHE A CA 1
ATOM 792 C C . PHE A 1 93 ? -3.473 -12.838 21.825 1.00 46.56 93 PHE A C 1
ATOM 794 O O . PHE A 1 93 ? -3.118 -12.227 22.840 1.00 46.56 93 PHE A O 1
ATOM 801 N N . ASP A 1 94 ? -4.656 -13.458 21.707 1.00 40.97 94 ASP A N 1
ATOM 802 C CA . ASP A 1 94 ? -5.825 -13.335 22.600 1.00 40.97 94 ASP A CA 1
ATOM 803 C C . ASP A 1 94 ? -5.542 -13.650 24.069 1.00 40.97 94 ASP A C 1
ATOM 805 O O . ASP A 1 94 ? -6.227 -13.177 24.970 1.00 40.97 94 ASP A O 1
ATOM 809 N N . ARG A 1 95 ? -4.489 -14.417 24.345 1.00 40.19 95 ARG A N 1
ATOM 810 C CA . ARG A 1 95 ? -4.021 -14.665 25.711 1.00 40.19 95 ARG A CA 1
ATOM 811 C C . ARG A 1 95 ? -2.703 -13.955 25.992 1.00 40.19 95 ARG A C 1
ATOM 813 O O . ARG A 1 95 ? -2.524 -13.376 27.054 1.00 40.19 95 ARG A O 1
ATOM 820 N N . ASN A 1 96 ? -1.795 -13.875 25.029 1.00 43.31 96 ASN A N 1
ATOM 821 C CA . ASN A 1 96 ? -0.399 -13.564 25.312 1.00 43.31 96 ASN A CA 1
ATOM 822 C C . ASN A 1 96 ? -0.067 -12.085 25.565 1.00 43.31 96 ASN A C 1
ATOM 824 O O . ASN A 1 96 ? 0.896 -11.849 26.267 1.00 43.31 96 ASN A O 1
ATOM 828 N N . LYS A 1 97 ? -0.785 -11.055 25.095 1.00 47.44 97 LYS A N 1
ATOM 829 C CA . LYS A 1 97 ? -0.339 -9.657 25.365 1.00 47.44 97 LYS A CA 1
ATOM 830 C C . LYS A 1 97 ? -0.505 -9.226 26.829 1.00 47.44 97 LYS A C 1
ATOM 832 O O . LYS A 1 97 ? 0.475 -8.829 27.461 1.00 47.44 97 LYS A O 1
ATOM 837 N N . LYS A 1 98 ? -1.719 -9.349 27.382 1.00 49.53 98 LYS A N 1
ATOM 838 C CA . LYS A 1 98 ? -1.987 -9.098 28.813 1.00 49.53 98 LYS A CA 1
ATOM 839 C C . LYS A 1 98 ? -1.245 -10.107 29.688 1.00 49.53 98 LYS A C 1
ATOM 841 O O . LYS A 1 98 ? -0.666 -9.724 30.700 1.00 49.53 98 LYS A O 1
ATOM 846 N N . ILE A 1 99 ? -1.177 -11.371 29.258 1.00 52.19 99 ILE A N 1
ATOM 847 C CA . ILE A 1 99 ? -0.430 -12.399 29.982 1.00 52.19 99 ILE A CA 1
ATOM 848 C C . ILE A 1 99 ? 1.072 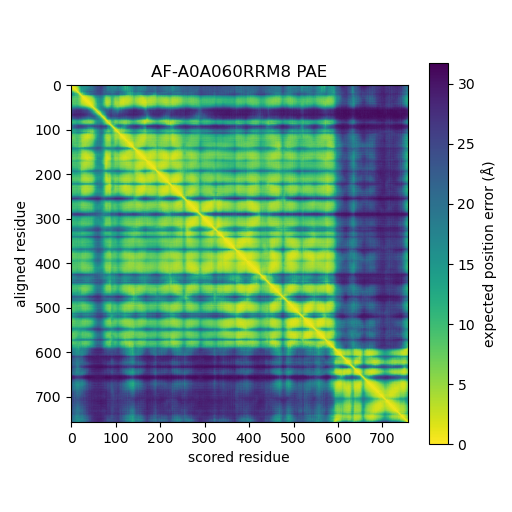-12.108 29.954 1.00 52.19 99 ILE A C 1
ATOM 850 O O . ILE A 1 99 ? 1.659 -12.168 31.011 1.00 52.19 99 ILE A O 1
ATOM 854 N N . PHE A 1 100 ? 1.717 -11.706 28.855 1.00 60.03 100 PHE A N 1
ATOM 855 C CA . PHE A 1 100 ? 3.174 -11.471 28.820 1.00 60.03 100 PHE A CA 1
ATOM 856 C C . PHE A 1 100 ? 3.614 -10.296 29.689 1.00 60.03 100 PHE A C 1
ATOM 858 O O . PHE A 1 100 ? 4.616 -10.412 30.395 1.00 60.03 100 PHE A O 1
ATOM 865 N N . PHE A 1 101 ? 2.876 -9.183 29.681 1.00 62.94 101 PHE A N 1
ATOM 866 C CA . PHE A 1 101 ? 3.175 -8.077 30.591 1.00 62.94 101 PHE A CA 1
ATOM 867 C C . PHE A 1 101 ? 2.978 -8.485 32.049 1.00 62.94 101 PHE A C 1
ATOM 869 O O . PHE A 1 101 ? 3.840 -8.191 32.879 1.00 62.94 101 PHE A O 1
ATOM 876 N N . ASN A 1 102 ? 1.920 -9.244 32.344 1.00 61.25 102 ASN A N 1
ATOM 877 C CA . ASN A 1 102 ? 1.707 -9.823 33.667 1.00 61.25 102 ASN A CA 1
ATOM 878 C C . ASN A 1 102 ? 2.789 -10.856 34.021 1.00 61.25 102 ASN A C 1
ATOM 880 O O . ASN A 1 102 ? 3.269 -10.869 35.144 1.00 61.25 102 ASN A O 1
ATOM 884 N N . LEU A 1 103 ? 3.249 -11.678 33.078 1.00 60.41 103 LEU A N 1
ATOM 885 C CA . LEU A 1 103 ? 4.310 -12.670 33.258 1.00 60.41 103 LEU A CA 1
ATOM 886 C C . LEU A 1 103 ? 5.650 -11.979 33.535 1.00 60.41 103 LEU A C 1
ATOM 888 O O . LEU A 1 103 ? 6.383 -12.421 34.415 1.00 60.41 103 LEU A O 1
ATOM 892 N N . TYR A 1 104 ? 5.963 -10.878 32.846 1.00 68.50 104 TYR A N 1
ATOM 893 C CA . TYR A 1 104 ? 7.143 -10.068 33.144 1.00 68.50 104 TYR A CA 1
ATOM 894 C C . TYR A 1 104 ? 7.026 -9.370 34.505 1.00 68.50 104 TYR A C 1
ATOM 896 O O . TYR A 1 104 ? 7.981 -9.404 35.285 1.00 68.50 104 TYR A O 1
ATOM 904 N N . GLN A 1 105 ? 5.868 -8.782 34.832 1.00 66.31 105 GLN A N 1
ATOM 905 C CA . GLN A 1 105 ? 5.609 -8.215 36.163 1.00 66.31 105 GLN A CA 1
ATOM 906 C C . GLN A 1 105 ? 5.737 -9.286 37.265 1.00 66.31 105 GLN A C 1
ATOM 908 O O . GLN A 1 105 ? 6.330 -9.005 38.304 1.00 66.31 105 GLN A O 1
ATOM 913 N N . ASN A 1 106 ? 5.334 -10.528 36.977 1.00 65.50 106 ASN A N 1
ATOM 914 C CA . ASN A 1 106 ? 5.408 -11.701 37.856 1.00 65.50 106 ASN A CA 1
ATOM 915 C C . ASN A 1 106 ? 6.743 -12.479 37.766 1.00 65.50 106 ASN A C 1
ATOM 917 O O . ASN A 1 106 ? 6.809 -13.620 38.210 1.00 65.50 106 ASN A O 1
ATOM 921 N N . ASN A 1 107 ? 7.806 -11.897 37.190 1.00 67.94 107 ASN A N 1
ATOM 922 C CA . ASN A 1 107 ? 9.158 -12.484 37.050 1.00 67.94 107 ASN A CA 1
ATOM 923 C C . ASN A 1 107 ? 9.285 -13.783 36.220 1.00 67.94 107 ASN A C 1
ATOM 925 O O . ASN A 1 107 ? 10.348 -14.394 36.218 1.00 67.94 107 ASN A O 1
ATOM 929 N N . LYS A 1 108 ? 8.268 -14.196 35.462 1.00 65.62 108 LYS A N 1
ATOM 930 C CA . LYS A 1 108 ? 8.316 -15.422 34.641 1.00 65.62 108 LYS A CA 1
ATOM 931 C C . LYS A 1 108 ? 9.068 -15.254 33.309 1.00 65.62 108 LYS A C 1
ATOM 933 O O . LYS A 1 108 ? 9.336 -16.237 32.624 1.00 65.62 108 LYS A O 1
ATOM 938 N N . ILE A 1 109 ? 9.396 -14.021 32.912 1.00 75.19 109 ILE A N 1
ATOM 939 C CA . ILE A 1 109 ? 10.056 -13.686 31.637 1.00 75.19 109 ILE A CA 1
ATOM 940 C C . ILE A 1 109 ? 11.246 -12.750 31.894 1.00 75.19 109 ILE A C 1
ATOM 942 O O . ILE A 1 109 ? 11.143 -11.827 32.703 1.00 75.19 109 ILE A O 1
ATOM 946 N N . SER A 1 110 ? 12.363 -12.968 31.190 1.00 80.31 110 SER A N 1
ATOM 947 C CA . SER A 1 110 ? 13.565 -12.125 31.259 1.00 80.31 110 SER A CA 1
ATOM 948 C C . SER A 1 110 ? 13.439 -10.835 30.434 1.00 80.31 110 SER A C 1
ATOM 950 O O . SER A 1 110 ? 12.648 -10.751 29.495 1.00 80.31 110 SER A O 1
ATOM 952 N N . ILE A 1 111 ? 14.270 -9.835 30.745 1.00 80.12 111 ILE A N 1
ATOM 953 C CA . ILE A 1 111 ? 14.336 -8.549 30.022 1.00 80.12 111 ILE A CA 1
ATOM 954 C C . ILE A 1 111 ? 14.624 -8.761 28.523 1.00 80.12 111 ILE A C 1
ATOM 956 O O . ILE A 1 111 ? 13.999 -8.125 27.678 1.00 80.12 111 ILE A O 1
ATOM 960 N N . VAL A 1 112 ? 15.497 -9.715 28.179 1.00 80.81 112 VAL A N 1
ATOM 961 C CA . VAL A 1 112 ? 15.839 -10.052 26.782 1.00 80.81 112 VAL A CA 1
ATOM 962 C C . VAL A 1 112 ? 14.633 -10.615 26.024 1.00 80.81 112 VAL A C 1
ATOM 964 O O . VAL A 1 112 ? 14.375 -10.227 24.885 1.00 80.81 112 VAL A O 1
ATOM 967 N N . LYS A 1 113 ? 13.847 -11.492 26.664 1.00 79.81 113 LYS A N 1
ATOM 968 C CA . LYS A 1 113 ? 12.608 -12.024 26.075 1.00 79.81 113 LYS A CA 1
ATOM 969 C C . LYS A 1 113 ? 11.538 -10.937 25.919 1.00 79.81 113 LYS A C 1
ATOM 971 O O . LYS A 1 113 ? 10.767 -10.981 24.966 1.00 79.81 113 LYS A O 1
ATOM 976 N N . LEU A 1 114 ? 11.494 -9.953 26.822 1.00 79.75 114 LEU A N 1
ATOM 977 C CA . LEU A 1 114 ? 10.613 -8.790 26.681 1.00 79.75 114 LEU A CA 1
ATOM 978 C C . LEU A 1 114 ? 11.028 -7.931 25.477 1.00 79.75 114 LEU A C 1
ATOM 980 O O . LEU A 1 114 ? 10.179 -7.586 24.658 1.00 79.75 114 LEU A O 1
ATOM 984 N N . PHE A 1 115 ? 12.325 -7.646 25.334 1.00 84.25 115 PHE A N 1
ATOM 985 C CA . PHE A 1 115 ? 12.861 -6.888 24.204 1.00 84.25 115 PHE A CA 1
ATOM 986 C C . PHE A 1 115 ? 12.522 -7.538 22.858 1.00 84.25 115 PHE A C 1
ATOM 988 O O . PHE A 1 115 ? 11.985 -6.870 21.971 1.00 84.25 115 PHE A O 1
ATOM 995 N N . SER A 1 116 ? 12.784 -8.842 22.713 1.00 77.94 116 SER A N 1
ATOM 996 C CA . SER A 1 116 ? 12.517 -9.560 21.463 1.00 77.94 116 SER A CA 1
ATOM 997 C C . SER A 1 116 ? 11.026 -9.594 21.134 1.00 77.94 116 SER A C 1
ATOM 999 O O . SER A 1 116 ? 10.645 -9.399 19.983 1.00 77.94 116 SER A O 1
ATOM 1001 N N . TYR A 1 117 ? 10.167 -9.761 22.140 1.00 76.62 117 TYR A N 1
ATOM 1002 C CA . TYR A 1 117 ? 8.724 -9.784 21.940 1.00 76.62 117 TYR A CA 1
ATOM 1003 C C . TYR A 1 117 ? 8.167 -8.423 21.505 1.00 76.62 117 TYR A C 1
ATOM 1005 O O . TYR A 1 117 ? 7.379 -8.361 20.560 1.00 76.62 117 TYR A O 1
ATOM 1013 N N . ILE A 1 118 ? 8.601 -7.325 22.137 1.00 78.62 118 ILE A N 1
ATOM 1014 C CA . ILE A 1 118 ? 8.189 -5.970 21.733 1.00 78.62 118 ILE A CA 1
ATOM 1015 C C . ILE A 1 118 ? 8.721 -5.653 20.330 1.00 78.62 118 ILE A C 1
ATOM 1017 O O . ILE A 1 118 ? 7.973 -5.118 19.509 1.00 78.62 118 ILE A O 1
ATOM 1021 N N . TYR A 1 119 ? 9.958 -6.050 20.013 1.00 80.12 119 TYR A N 1
ATOM 1022 C CA . TYR A 1 119 ? 10.524 -5.858 18.676 1.00 80.12 119 TYR A CA 1
ATOM 1023 C C . TYR A 1 119 ? 9.699 -6.581 17.608 1.00 80.12 119 TYR A C 1
ATOM 1025 O O . TYR A 1 119 ? 9.253 -5.979 16.632 1.00 80.12 119 TYR A O 1
ATOM 1033 N N . ILE A 1 120 ? 9.436 -7.874 17.827 1.00 74.62 120 ILE A N 1
ATOM 1034 C CA . ILE A 1 120 ? 8.674 -8.706 16.898 1.00 74.62 120 ILE A CA 1
ATOM 1035 C C . ILE A 1 120 ? 7.262 -8.141 16.741 1.00 74.62 120 ILE A C 1
ATOM 1037 O O . ILE A 1 120 ? 6.813 -7.981 15.613 1.00 74.62 120 ILE A O 1
ATOM 1041 N N . ASN A 1 121 ? 6.571 -7.767 17.817 1.00 74.56 121 ASN A N 1
ATOM 1042 C CA . ASN A 1 121 ? 5.193 -7.266 17.734 1.00 74.56 121 ASN A CA 1
ATOM 1043 C C . ASN A 1 121 ? 5.034 -5.948 16.969 1.00 74.56 121 ASN A C 1
ATOM 1045 O O . ASN A 1 121 ? 3.922 -5.626 16.551 1.00 74.56 121 ASN A O 1
ATOM 1049 N N . ASN A 1 122 ? 6.111 -5.184 16.802 1.00 78.00 122 ASN A N 1
ATOM 1050 C CA . ASN A 1 122 ? 6.097 -3.892 16.123 1.00 78.00 122 ASN A CA 1
ATOM 1051 C C . ASN A 1 122 ? 6.977 -3.886 14.868 1.00 78.00 122 ASN A C 1
ATOM 1053 O O . ASN A 1 122 ? 7.384 -2.825 14.407 1.00 78.00 122 ASN A O 1
ATOM 1057 N N . ILE A 1 123 ? 7.265 -5.050 14.280 1.00 74.56 123 ILE A N 1
ATOM 1058 C CA . ILE A 1 123 ? 8.209 -5.096 13.161 1.00 74.56 123 ILE A CA 1
ATOM 1059 C C . ILE A 1 123 ? 7.737 -4.318 11.936 1.00 74.56 123 ILE A C 1
ATOM 1061 O O . ILE A 1 123 ? 8.550 -3.779 11.195 1.00 74.56 123 ILE A O 1
ATOM 1065 N N . ILE A 1 124 ? 6.425 -4.287 11.695 1.00 72.88 124 ILE A N 1
ATOM 1066 C CA . ILE A 1 124 ? 5.856 -3.609 10.531 1.00 72.88 124 ILE A CA 1
ATOM 1067 C C . ILE A 1 124 ? 6.131 -2.098 10.636 1.00 72.88 124 ILE A C 1
ATOM 1069 O O . ILE A 1 124 ? 6.774 -1.564 9.735 1.00 72.88 124 ILE A O 1
ATOM 1073 N N . PRO A 1 125 ? 5.766 -1.403 11.732 1.00 75.75 125 PRO A N 1
ATOM 1074 C CA . PRO A 1 125 ? 6.143 -0.000 11.894 1.00 75.75 125 PRO A CA 1
ATOM 1075 C C . PRO A 1 125 ? 7.656 0.227 12.033 1.00 75.75 125 PRO A C 1
ATOM 1077 O O . PRO A 1 125 ? 8.128 1.271 11.599 1.00 75.75 125 PRO A O 1
ATOM 1080 N N . TYR A 1 126 ? 8.423 -0.717 12.595 1.00 75.56 126 TYR A N 1
ATOM 1081 C CA . TYR A 1 126 ? 9.877 -0.561 12.745 1.00 75.56 126 TYR A CA 1
ATOM 1082 C C . TYR A 1 126 ? 10.668 -0.750 11.450 1.00 75.56 126 TYR A C 1
ATOM 1084 O O . TYR A 1 126 ? 11.672 -0.076 11.253 1.00 75.56 126 TYR A O 1
ATOM 1092 N N . LEU A 1 127 ? 10.250 -1.658 10.572 1.00 72.56 127 LEU A N 1
ATOM 1093 C CA . LEU A 1 127 ? 11.063 -2.072 9.431 1.00 72.56 127 LEU A CA 1
ATOM 1094 C C . LEU A 1 127 ? 10.342 -1.887 8.102 1.00 72.56 127 LEU A C 1
ATOM 1096 O O . LEU A 1 127 ? 10.924 -1.320 7.187 1.00 72.56 127 LEU A O 1
ATOM 1100 N N . PHE A 1 128 ? 9.078 -2.300 7.986 1.00 72.75 128 PHE A N 1
ATOM 1101 C CA . PHE A 1 128 ? 8.342 -2.182 6.723 1.00 72.75 128 PHE A CA 1
ATOM 1102 C C . PHE A 1 128 ? 8.056 -0.724 6.355 1.00 72.75 128 PHE A C 1
ATOM 1104 O O . PHE A 1 128 ? 8.218 -0.360 5.196 1.00 72.75 128 PHE A O 1
ATOM 1111 N N . LEU A 1 129 ? 7.665 0.116 7.318 1.00 74.19 129 LEU A N 1
ATOM 1112 C CA . LEU A 1 129 ? 7.303 1.504 7.026 1.00 74.19 129 LEU A CA 1
ATOM 1113 C C . LEU A 1 129 ? 8.492 2.381 6.603 1.00 74.19 129 LEU A C 1
ATOM 1115 O O . LEU A 1 129 ? 8.419 2.987 5.530 1.00 74.19 129 LEU A O 1
ATOM 1119 N N . PRO A 1 130 ? 9.605 2.433 7.364 1.00 71.38 130 PRO A N 1
ATOM 1120 C CA . PRO A 1 130 ? 10.759 3.218 6.943 1.00 71.38 130 PRO A CA 1
ATOM 1121 C C . PRO A 1 130 ? 11.318 2.669 5.635 1.00 71.38 130 PRO A C 1
ATOM 1123 O O . PRO A 1 130 ? 11.693 3.430 4.748 1.00 71.38 130 PRO A O 1
ATOM 1126 N N . PHE A 1 131 ? 11.279 1.349 5.454 1.00 69.81 131 PHE A N 1
ATOM 1127 C CA . PHE A 1 131 ? 11.671 0.742 4.197 1.00 69.81 131 PHE A CA 1
ATOM 1128 C C . PHE A 1 131 ? 10.789 1.194 3.023 1.00 69.81 131 PHE A C 1
ATOM 1130 O O . PHE A 1 131 ? 11.303 1.661 2.007 1.00 69.81 131 PHE A O 1
ATOM 1137 N N . PHE A 1 132 ? 9.469 1.135 3.175 1.00 71.56 132 PHE A N 1
ATOM 1138 C CA . PHE A 1 132 ? 8.523 1.631 2.182 1.00 71.56 132 PHE A CA 1
ATOM 1139 C C . PHE A 1 132 ? 8.831 3.083 1.792 1.00 71.56 132 PHE A C 1
ATOM 1141 O O . PHE A 1 132 ? 8.942 3.408 0.610 1.00 71.56 132 PHE A O 1
ATOM 1148 N N . SER A 1 133 ? 9.074 3.926 2.788 1.00 74.06 133 SER A N 1
ATOM 1149 C CA . SER A 1 133 ? 9.422 5.325 2.581 1.00 74.06 133 SER A CA 1
ATOM 1150 C C . SER A 1 133 ? 10.704 5.508 1.747 1.00 74.06 133 SER A C 1
ATOM 1152 O O . SER A 1 133 ? 10.742 6.338 0.841 1.00 74.06 133 SER A O 1
ATOM 1154 N N . THR A 1 134 ? 11.728 4.671 1.970 1.00 70.62 134 THR A N 1
ATOM 1155 C CA . THR A 1 134 ? 12.984 4.722 1.202 1.00 70.62 134 THR A CA 1
ATOM 1156 C C . THR A 1 134 ? 12.805 4.277 -0.246 1.00 70.62 134 THR A C 1
ATOM 1158 O O . THR A 1 134 ? 13.428 4.854 -1.133 1.00 70.62 134 THR A O 1
ATOM 1161 N N . ILE A 1 135 ? 11.932 3.296 -0.508 1.00 69.00 135 ILE A N 1
ATOM 1162 C CA . ILE A 1 135 ? 11.616 2.860 -1.877 1.00 69.00 135 ILE A CA 1
ATOM 1163 C C . ILE A 1 135 ? 10.921 3.979 -2.639 1.00 69.00 135 ILE A C 1
ATOM 1165 O O . ILE A 1 135 ? 11.269 4.229 -3.789 1.00 69.00 135 ILE A O 1
ATOM 1169 N N . LEU A 1 136 ? 9.954 4.650 -2.006 1.00 70.38 136 LEU A N 1
ATOM 1170 C CA . LEU A 1 136 ? 9.268 5.778 -2.625 1.00 70.38 136 LEU A CA 1
ATOM 1171 C C . LEU A 1 136 ? 10.258 6.873 -3.017 1.00 70.38 136 LEU A C 1
ATOM 1173 O O . LEU A 1 136 ? 10.264 7.286 -4.171 1.00 70.38 136 LEU A O 1
ATOM 1177 N N . ILE A 1 137 ? 11.128 7.280 -2.086 1.00 70.31 137 ILE A N 1
ATOM 1178 C CA . ILE A 1 137 ? 12.154 8.301 -2.341 1.00 70.31 137 ILE A CA 1
ATOM 1179 C C . ILE A 1 137 ? 13.088 7.876 -3.483 1.00 70.31 137 ILE A C 1
ATOM 1181 O O . ILE A 1 137 ? 13.506 8.711 -4.273 1.00 70.31 137 ILE A O 1
ATOM 1185 N N . HIS A 1 138 ? 13.423 6.588 -3.584 1.00 66.19 138 HIS A N 1
ATOM 1186 C CA . HIS A 1 138 ? 14.349 6.103 -4.607 1.00 66.19 138 HIS A CA 1
ATOM 1187 C C . HIS A 1 138 ? 13.728 5.968 -6.002 1.00 66.19 138 HIS A C 1
ATOM 1189 O O . HIS A 1 138 ? 14.448 6.080 -6.991 1.00 66.19 138 HIS A O 1
ATOM 1195 N N . ASN A 1 139 ? 12.430 5.665 -6.079 1.00 66.00 139 ASN A N 1
ATOM 1196 C CA . ASN A 1 139 ? 11.745 5.361 -7.336 1.00 66.00 139 ASN A CA 1
ATOM 1197 C C . ASN A 1 139 ? 11.015 6.560 -7.949 1.00 66.00 139 ASN A C 1
ATOM 1199 O O . ASN A 1 139 ? 10.645 6.492 -9.119 1.00 66.00 139 ASN A O 1
ATOM 1203 N N . TYR A 1 140 ? 10.781 7.624 -7.180 1.00 67.56 140 TYR A N 1
ATOM 1204 C CA . TYR A 1 140 ? 10.067 8.803 -7.650 1.00 67.56 140 TYR A CA 1
ATOM 1205 C C . TYR A 1 140 ? 10.907 10.070 -7.470 1.00 67.56 140 TYR A C 1
ATOM 1207 O O . TYR A 1 140 ? 11.051 10.568 -6.357 1.00 67.56 140 TYR A O 1
ATOM 1215 N N . ASP A 1 141 ? 11.382 10.639 -8.582 1.00 57.88 141 ASP A N 1
ATOM 1216 C CA . ASP A 1 141 ? 12.191 11.870 -8.631 1.00 57.88 141 ASP A CA 1
ATOM 1217 C C . ASP A 1 141 ? 11.541 13.065 -7.910 1.00 57.88 141 ASP A C 1
ATOM 1219 O O . ASP A 1 141 ? 12.222 13.943 -7.393 1.00 57.88 141 ASP A O 1
ATOM 1223 N N . ILE A 1 142 ? 10.206 13.125 -7.851 1.00 56.09 142 ILE A N 1
ATOM 1224 C CA . ILE A 1 142 ? 9.477 14.211 -7.170 1.00 56.09 142 ILE A CA 1
ATOM 1225 C C . ILE A 1 142 ? 9.689 14.162 -5.655 1.00 56.09 142 ILE A C 1
ATOM 1227 O O . ILE A 1 142 ? 9.572 15.178 -4.977 1.00 56.09 142 ILE A O 1
ATOM 1231 N N . LEU A 1 143 ? 10.060 13.002 -5.118 1.00 56.34 143 LEU A N 1
ATOM 1232 C CA . LEU A 1 143 ? 10.476 12.867 -3.731 1.00 56.34 143 LEU A CA 1
ATOM 1233 C C . LEU A 1 143 ? 11.961 13.208 -3.526 1.00 56.34 143 LEU A C 1
ATOM 1235 O O . LEU A 1 143 ? 12.476 13.008 -2.429 1.00 56.34 143 LEU A O 1
ATOM 1239 N N . GLU A 1 144 ? 12.671 13.725 -4.538 1.00 54.44 144 GLU A N 1
ATOM 1240 C CA . GLU A 1 144 ? 14.028 14.245 -4.362 1.00 54.44 144 GLU A CA 1
ATOM 1241 C C . GLU A 1 144 ? 14.069 15.649 -3.753 1.00 54.44 144 GLU A C 1
ATOM 1243 O O . GLU A 1 144 ? 15.093 16.004 -3.169 1.00 54.44 144 GLU A O 1
ATOM 1248 N N . TYR A 1 145 ? 12.976 16.417 -3.817 1.00 65.38 145 TYR A N 1
ATOM 1249 C CA . TYR A 1 145 ? 12.910 17.749 -3.213 1.00 65.38 145 TYR A CA 1
ATOM 1250 C C . TYR A 1 145 ? 12.991 17.670 -1.684 1.00 65.38 145 TYR A C 1
ATOM 1252 O O . TYR A 1 145 ? 12.266 16.889 -1.061 1.00 65.38 145 TYR A O 1
ATOM 1260 N N . ASP A 1 146 ? 13.807 18.527 -1.068 1.00 65.81 146 ASP A N 1
ATOM 1261 C CA . ASP A 1 146 ? 14.114 18.471 0.371 1.00 65.81 146 ASP A CA 1
ATOM 1262 C C . ASP A 1 146 ? 12.862 18.515 1.259 1.00 65.81 146 ASP A C 1
ATOM 1264 O O . ASP A 1 146 ? 12.773 17.779 2.242 1.00 65.81 146 ASP A O 1
ATOM 1268 N N . VAL A 1 147 ? 11.843 19.294 0.872 1.00 68.00 147 VAL A N 1
ATOM 1269 C CA . VAL A 1 147 ? 10.549 19.362 1.581 1.00 68.00 147 VAL A CA 1
ATOM 1270 C C . VAL A 1 147 ? 9.848 18.011 1.607 1.00 68.00 147 VAL A C 1
ATOM 1272 O O . VAL A 1 147 ? 9.498 17.502 2.675 1.00 68.00 147 VAL A O 1
ATOM 1275 N N . SER A 1 148 ? 9.728 17.382 0.441 1.00 68.75 148 SER A N 1
ATOM 1276 C CA . SER A 1 148 ? 9.077 16.084 0.296 1.00 68.75 148 SER A CA 1
ATOM 1277 C C . SER A 1 148 ? 9.815 14.975 1.057 1.00 68.75 148 SER A C 1
ATOM 1279 O O . SER A 1 148 ? 9.178 14.249 1.828 1.00 68.75 148 SER A O 1
ATOM 1281 N N . LYS A 1 149 ? 11.156 14.925 0.972 1.00 73.00 149 LYS A N 1
ATOM 1282 C CA . LYS A 1 149 ? 11.996 14.008 1.761 1.00 73.00 149 LYS A CA 1
ATOM 1283 C C . LYS A 1 149 ? 11.758 14.186 3.254 1.00 73.00 149 LYS A C 1
ATOM 1285 O O . LYS A 1 149 ? 11.521 13.203 3.958 1.00 73.00 149 LYS A O 1
ATOM 1290 N N . LEU A 1 150 ? 11.767 15.430 3.734 1.00 74.94 150 LEU A N 1
ATOM 1291 C CA . LEU A 1 150 ? 11.606 15.720 5.154 1.00 74.94 150 LEU A CA 1
ATOM 1292 C C . LEU A 1 150 ? 10.209 15.327 5.661 1.00 74.94 150 LEU A C 1
ATOM 1294 O O . LEU A 1 150 ? 10.094 14.733 6.730 1.00 74.94 150 LEU A O 1
ATOM 1298 N N . SER A 1 151 ? 9.151 15.563 4.875 1.00 76.25 151 SER A N 1
ATOM 1299 C CA . SER A 1 151 ? 7.788 15.150 5.250 1.00 76.25 151 SER A CA 1
ATOM 1300 C C . SER A 1 151 ? 7.642 13.632 5.404 1.00 76.25 151 SER A C 1
ATOM 1302 O O . SER A 1 151 ? 7.032 13.155 6.362 1.00 76.25 151 SER A O 1
ATOM 1304 N N . VAL A 1 152 ? 8.278 12.863 4.517 1.00 77.81 152 VAL A N 1
ATOM 1305 C CA . VAL A 1 152 ? 8.312 11.398 4.585 1.00 77.81 152 VAL A CA 1
ATOM 1306 C C . VAL A 1 152 ? 9.105 10.923 5.811 1.00 77.81 152 VAL A C 1
ATOM 1308 O O . VAL A 1 152 ? 8.681 10.000 6.511 1.00 77.81 152 VAL A O 1
ATOM 1311 N N . VAL A 1 153 ? 10.218 11.589 6.132 1.00 80.25 153 VAL A N 1
ATOM 1312 C CA . VAL A 1 153 ? 10.994 11.315 7.352 1.00 80.25 153 VAL A CA 1
ATOM 1313 C C . VAL A 1 153 ? 10.177 11.594 8.611 1.00 80.25 153 VAL A C 1
ATOM 1315 O O . VAL A 1 153 ? 10.172 10.755 9.513 1.00 80.25 153 VAL A O 1
ATOM 1318 N N . PHE A 1 154 ? 9.432 12.700 8.675 1.00 83.69 154 PHE A N 1
ATOM 1319 C CA . PHE A 1 154 ? 8.587 13.002 9.833 1.00 83.69 154 PHE A CA 1
ATOM 1320 C C . PHE A 1 154 ? 7.491 11.965 10.050 1.00 83.69 154 PHE A C 1
ATOM 1322 O O . PHE A 1 154 ? 7.294 11.536 11.184 1.00 83.69 154 PHE A O 1
ATOM 1329 N N . ILE A 1 155 ? 6.840 11.487 8.986 1.00 84.81 155 ILE A N 1
ATOM 1330 C CA . ILE A 1 155 ? 5.845 10.409 9.090 1.00 84.81 155 ILE A CA 1
ATOM 1331 C C . ILE A 1 155 ? 6.457 9.153 9.732 1.00 84.81 155 ILE A C 1
ATOM 1333 O O . ILE A 1 155 ? 5.837 8.533 10.599 1.00 84.81 155 ILE A O 1
ATOM 1337 N N . ASN A 1 156 ? 7.692 8.794 9.374 1.00 84.81 156 ASN A N 1
ATOM 1338 C CA . ASN A 1 156 ? 8.384 7.672 10.010 1.00 84.81 156 ASN A CA 1
ATOM 1339 C C . ASN A 1 156 ? 8.730 7.950 11.482 1.00 84.81 156 ASN A C 1
ATOM 1341 O O . ASN A 1 156 ? 8.594 7.051 12.315 1.00 84.81 156 ASN A O 1
ATOM 1345 N N . ILE A 1 157 ? 9.139 9.180 11.826 1.00 86.44 157 ILE A N 1
ATOM 1346 C CA . ILE A 1 157 ? 9.416 9.576 13.221 1.00 86.44 157 ILE A CA 1
ATOM 1347 C C . ILE A 1 157 ? 8.131 9.456 14.047 1.00 86.44 157 ILE A C 1
ATOM 1349 O O . ILE A 1 157 ? 8.150 8.890 15.142 1.00 86.44 157 ILE A O 1
ATOM 1353 N N . PHE A 1 158 ? 6.999 9.907 13.503 1.00 88.81 158 PHE A N 1
ATOM 1354 C CA . PHE A 1 158 ? 5.693 9.805 14.149 1.00 88.81 158 PHE A CA 1
ATOM 1355 C C . PHE A 1 158 ? 5.199 8.357 14.269 1.00 88.81 158 PHE A C 1
ATOM 1357 O O . PHE A 1 158 ? 4.590 7.987 15.274 1.00 88.81 158 PHE A O 1
ATOM 1364 N N . SER A 1 159 ? 5.500 7.494 13.298 1.00 88.06 159 SER A N 1
ATOM 1365 C CA . SER A 1 159 ? 5.244 6.052 13.412 1.00 88.06 159 SER A CA 1
ATOM 1366 C C . SER A 1 159 ? 6.049 5.428 14.557 1.00 88.06 159 SER A C 1
ATOM 1368 O O . SER A 1 159 ? 5.498 4.713 15.398 1.00 88.06 159 SER A O 1
ATOM 1370 N N . LEU A 1 160 ? 7.343 5.750 14.661 1.00 87.75 160 LEU A N 1
ATOM 1371 C CA . LEU A 1 160 ? 8.192 5.260 15.747 1.00 87.75 160 LEU A CA 1
ATOM 1372 C C . LEU A 1 160 ? 7.698 5.757 17.113 1.00 87.75 160 LEU A C 1
ATOM 1374 O O . LEU A 1 160 ? 7.603 4.984 18.072 1.00 87.75 160 LEU A O 1
ATOM 1378 N N . SER A 1 161 ? 7.320 7.032 17.197 1.00 88.38 161 SER A N 1
ATOM 1379 C CA . SER A 1 161 ? 6.771 7.613 18.419 1.00 88.38 161 SER A CA 1
ATOM 1380 C C . SER A 1 161 ? 5.426 7.000 18.810 1.00 88.38 161 SER A C 1
ATOM 1382 O O . SER A 1 161 ? 5.149 6.811 19.993 1.00 88.38 161 SER A O 1
ATOM 1384 N N . SER A 1 162 ? 4.622 6.596 17.829 1.00 89.12 162 SER A N 1
ATOM 1385 C CA . SER A 1 162 ? 3.369 5.872 18.046 1.00 89.12 162 SER A CA 1
ATOM 1386 C C . SER A 1 162 ? 3.608 4.511 18.694 1.00 89.12 162 SER A C 1
ATOM 1388 O O . SER A 1 162 ? 2.858 4.119 19.590 1.00 89.12 162 SER A O 1
ATOM 1390 N N . VAL A 1 163 ? 4.682 3.805 18.314 1.00 87.38 163 VAL A N 1
ATOM 1391 C CA . VAL A 1 163 ? 5.084 2.556 18.984 1.00 87.38 163 VAL A CA 1
ATOM 1392 C C . VAL A 1 163 ? 5.512 2.817 20.426 1.00 87.38 163 VAL A C 1
ATOM 1394 O O . VAL A 1 163 ? 5.146 2.054 21.317 1.00 87.38 163 VAL A O 1
ATOM 1397 N N . PHE A 1 164 ? 6.226 3.912 20.688 1.00 88.12 164 PHE A N 1
ATOM 1398 C CA . PHE A 1 164 ? 6.570 4.309 22.053 1.00 88.12 164 PHE A CA 1
ATOM 1399 C C . PHE A 1 164 ? 5.314 4.594 22.899 1.00 88.12 164 PHE A C 1
ATOM 1401 O O . PHE A 1 164 ? 5.135 4.025 23.980 1.00 88.12 164 PHE A O 1
ATOM 1408 N N . LEU A 1 165 ? 4.403 5.424 22.378 1.00 86.94 165 LEU A N 1
ATOM 1409 C CA . LEU A 1 165 ? 3.141 5.782 23.033 1.00 86.94 165 LEU A CA 1
ATOM 1410 C C . LEU A 1 165 ? 2.191 4.591 23.187 1.00 86.94 165 LEU A C 1
ATOM 1412 O O . LEU A 1 165 ? 1.330 4.603 24.070 1.00 86.94 165 LEU A O 1
ATOM 1416 N N . ARG A 1 166 ? 2.349 3.539 22.375 1.00 85.81 166 ARG A N 1
ATOM 1417 C CA . ARG A 1 166 ? 1.606 2.291 22.548 1.00 85.81 166 ARG A CA 1
ATOM 1418 C C . ARG A 1 166 ? 1.779 1.744 23.955 1.00 85.81 166 ARG A C 1
ATOM 1420 O O . ARG A 1 166 ? 0.780 1.359 24.544 1.00 85.81 166 ARG A O 1
ATOM 1427 N N . TYR A 1 167 ? 3.003 1.744 24.486 1.00 82.75 167 TYR A N 1
ATOM 1428 C CA . TYR A 1 167 ? 3.346 1.103 25.762 1.00 82.75 167 TYR A CA 1
ATOM 1429 C C . TYR A 1 167 ? 3.491 2.082 26.928 1.00 82.75 167 TYR A C 1
ATOM 1431 O O . TYR A 1 167 ? 3.211 1.717 28.069 1.00 82.75 167 TYR A O 1
ATOM 1439 N N . ILE A 1 168 ? 3.924 3.317 26.667 1.00 83.06 168 ILE A N 1
ATOM 1440 C CA . ILE A 1 168 ? 4.289 4.279 27.714 1.00 83.06 168 ILE A CA 1
ATOM 1441 C C . ILE A 1 168 ? 3.301 5.436 27.749 1.00 83.06 168 ILE A C 1
ATOM 1443 O O . ILE A 1 168 ? 2.887 5.939 26.710 1.00 83.06 168 ILE A O 1
ATOM 1447 N N . LYS A 1 169 ? 2.966 5.889 28.963 1.00 83.88 169 LYS A N 1
ATOM 1448 C CA . LYS A 1 169 ? 2.172 7.098 29.204 1.00 83.88 169 LYS A CA 1
ATOM 1449 C C . LYS A 1 169 ? 3.101 8.256 29.578 1.00 83.88 169 LYS A C 1
ATOM 1451 O O . LYS A 1 169 ? 3.787 8.181 30.598 1.00 83.88 169 LYS A O 1
ATOM 1456 N N . ILE A 1 170 ? 3.121 9.320 28.775 1.00 84.06 170 ILE A N 1
ATOM 1457 C CA . ILE A 1 170 ? 3.976 10.507 28.953 1.00 84.06 170 ILE A CA 1
ATOM 1458 C C . ILE A 1 170 ? 3.119 11.761 29.117 1.00 84.06 170 ILE A C 1
ATOM 1460 O O . ILE A 1 170 ? 1.997 11.836 28.626 1.00 84.06 170 ILE A O 1
ATOM 1464 N N . HIS A 1 171 ? 3.666 12.772 29.787 1.00 83.19 171 HIS A N 1
ATOM 1465 C CA . HIS A 1 171 ? 3.100 14.116 29.802 1.00 83.19 171 HIS A CA 1
ATOM 1466 C C . HIS A 1 171 ? 3.200 14.783 28.419 1.00 83.19 171 HIS A C 1
ATOM 1468 O O . HIS A 1 171 ? 4.284 14.809 27.835 1.00 83.19 171 HIS A O 1
ATOM 1474 N N . PHE A 1 172 ? 2.109 15.371 27.928 1.00 81.00 172 PHE A N 1
ATOM 1475 C CA . PHE A 1 172 ? 2.034 15.925 26.568 1.00 81.00 172 PHE A CA 1
ATOM 1476 C C . PHE A 1 172 ? 3.131 16.958 26.261 1.00 81.00 172 PHE A C 1
ATOM 1478 O O . PHE A 1 172 ? 3.795 16.870 25.233 1.00 81.00 172 PHE A O 1
ATOM 1485 N N . LEU A 1 173 ? 3.410 17.871 27.199 1.00 80.81 173 LEU A N 1
ATOM 1486 C CA . LEU A 1 173 ? 4.456 18.889 27.033 1.00 80.81 173 LEU A CA 1
ATOM 1487 C C . LEU A 1 173 ? 5.855 18.284 26.800 1.00 80.81 173 LEU A C 1
ATOM 1489 O O . LEU A 1 173 ? 6.581 18.716 25.911 1.00 80.81 173 LEU A O 1
ATOM 1493 N N . ARG A 1 174 ? 6.223 17.240 27.558 1.00 85.19 174 ARG A N 1
ATOM 1494 C CA . ARG A 1 174 ? 7.521 16.554 27.393 1.00 85.19 174 ARG A CA 1
ATOM 1495 C C . ARG A 1 174 ? 7.609 15.849 26.042 1.00 85.19 174 ARG A C 1
ATOM 1497 O O . ARG A 1 174 ? 8.677 15.799 25.443 1.00 85.19 174 ARG A O 1
ATOM 1504 N N . TYR A 1 175 ? 6.483 15.315 25.578 1.00 87.25 175 TYR A N 1
ATOM 1505 C CA . TYR A 1 175 ? 6.382 14.682 24.273 1.00 87.25 175 TYR A CA 1
ATOM 1506 C C . TYR A 1 175 ? 6.586 15.692 23.131 1.00 87.25 175 TYR A C 1
ATOM 1508 O O . TYR A 1 175 ? 7.381 15.426 22.234 1.00 87.25 175 TYR A O 1
ATOM 1516 N N . ILE A 1 176 ? 5.958 16.872 23.205 1.00 86.69 176 ILE A N 1
ATOM 1517 C CA . ILE A 1 176 ? 6.161 17.952 22.223 1.00 86.69 176 ILE A CA 1
ATOM 1518 C C . ILE A 1 176 ? 7.626 18.391 22.180 1.00 86.69 176 ILE A C 1
ATOM 1520 O O . ILE A 1 176 ? 8.203 18.460 21.100 1.00 86.69 176 ILE A O 1
ATOM 1524 N N . ILE A 1 177 ? 8.246 18.639 23.340 1.00 86.38 177 ILE A N 1
ATOM 1525 C CA . ILE A 1 177 ? 9.655 19.063 23.413 1.00 86.38 177 ILE A CA 1
ATOM 1526 C C . ILE A 1 177 ? 10.570 18.022 22.752 1.00 86.38 177 ILE A C 1
ATOM 1528 O O . ILE A 1 177 ? 11.454 18.372 21.974 1.00 86.38 177 ILE A O 1
ATOM 1532 N N . CYS A 1 178 ? 10.326 16.733 23.003 1.00 87.31 178 CYS A N 1
ATOM 1533 C CA . CYS A 1 178 ? 11.075 15.649 22.369 1.00 87.31 178 CYS A CA 1
ATOM 1534 C C . CYS A 1 178 ? 10.905 15.641 20.838 1.00 87.31 178 CYS A C 1
ATOM 1536 O O . CYS A 1 178 ? 11.877 15.454 20.111 1.00 87.31 178 CYS A O 1
ATOM 1538 N N . MET A 1 179 ? 9.694 15.891 20.338 1.00 88.56 179 MET A N 1
ATOM 1539 C CA . MET A 1 179 ? 9.419 15.934 18.897 1.00 88.56 179 MET A CA 1
ATOM 1540 C C . MET A 1 179 ? 10.010 17.172 18.219 1.00 88.56 179 MET A C 1
ATOM 1542 O O . MET A 1 179 ? 10.516 17.063 17.106 1.00 88.56 179 MET A O 1
ATOM 1546 N N . LEU A 1 180 ? 10.035 18.320 18.902 1.00 87.31 180 LEU A N 1
ATOM 1547 C CA . LEU A 1 180 ? 10.745 19.518 18.444 1.00 87.31 180 LEU A CA 1
ATOM 1548 C C . LEU A 1 180 ? 12.259 19.286 18.358 1.00 87.31 180 LEU A C 1
ATOM 1550 O O . LEU A 1 180 ? 12.897 19.731 17.408 1.00 87.31 180 LEU A O 1
ATOM 1554 N N . PHE A 1 181 ? 12.836 18.536 19.299 1.00 87.69 181 PHE A N 1
ATOM 1555 C CA . PHE A 1 181 ? 14.242 18.142 19.216 1.00 87.69 181 PHE A CA 1
ATOM 1556 C C . PHE A 1 181 ? 14.513 17.252 17.993 1.00 87.69 181 PHE A C 1
ATOM 1558 O O . PHE A 1 181 ? 15.451 17.511 17.242 1.00 87.69 181 PHE A O 1
ATOM 1565 N N . PHE A 1 182 ? 13.666 16.247 17.738 1.00 84.69 182 PHE A N 1
ATOM 1566 C CA . PHE A 1 182 ? 13.778 15.421 16.529 1.00 84.69 182 PHE A CA 1
ATOM 1567 C C . PHE A 1 182 ? 13.602 16.229 15.237 1.00 84.69 182 PHE A C 1
ATOM 1569 O O . PHE A 1 182 ? 14.262 15.929 14.245 1.00 84.69 182 PHE A O 1
ATOM 1576 N N . PHE A 1 183 ? 12.756 17.261 15.250 1.00 85.06 183 PHE A N 1
ATOM 1577 C CA . PHE A 1 183 ? 12.609 18.198 14.138 1.00 85.06 183 PHE A CA 1
ATOM 1578 C C . PHE A 1 183 ? 13.910 18.958 13.848 1.00 85.06 183 PHE A C 1
ATOM 1580 O O . PHE A 1 183 ? 14.385 18.940 12.713 1.00 85.06 183 PHE A O 1
ATOM 1587 N N . LEU A 1 184 ? 14.530 19.554 14.872 1.00 84.19 184 LEU A N 1
ATOM 1588 C CA . LEU A 1 184 ? 15.811 20.259 14.733 1.00 84.19 184 LEU A CA 1
ATOM 1589 C C . LEU A 1 184 ? 16.934 19.317 14.278 1.00 84.19 184 LEU A C 1
ATOM 1591 O O . LEU A 1 184 ? 17.719 19.660 13.396 1.00 84.19 184 LEU A O 1
ATOM 1595 N N . PHE A 1 185 ? 16.974 18.102 14.829 1.00 83.69 185 PHE A N 1
ATOM 1596 C CA . PHE A 1 185 ? 17.931 17.075 14.424 1.00 83.69 185 PHE A CA 1
ATOM 1597 C C . PHE A 1 185 ? 17.762 16.672 12.952 1.00 83.69 185 PHE A C 1
ATOM 1599 O O . PHE A 1 185 ? 18.751 16.546 12.232 1.00 83.69 185 PHE A O 1
ATOM 1606 N N . ALA A 1 186 ? 16.519 16.513 12.484 1.00 79.31 186 ALA A N 1
ATOM 1607 C CA . ALA A 1 186 ? 16.235 16.208 11.087 1.00 79.31 186 ALA A CA 1
ATOM 1608 C C . ALA A 1 186 ? 16.678 17.349 10.158 1.00 79.31 186 ALA A C 1
ATOM 1610 O O . ALA A 1 186 ? 17.327 17.082 9.155 1.00 79.31 186 ALA A O 1
ATOM 1611 N N . ILE A 1 187 ? 16.411 18.613 10.503 1.00 79.88 187 ILE A N 1
ATOM 1612 C CA . ILE A 1 187 ? 16.879 19.761 9.705 1.00 79.88 187 ILE A CA 1
ATOM 1613 C C . ILE A 1 187 ? 18.401 19.748 9.550 1.00 79.88 187 ILE A C 1
ATOM 1615 O O . ILE A 1 187 ? 18.900 19.924 8.439 1.00 79.88 187 ILE A O 1
ATOM 1619 N N . ASN A 1 188 ? 19.124 19.495 10.644 1.00 80.31 188 ASN A N 1
ATOM 1620 C CA . ASN A 1 188 ? 20.583 19.457 10.628 1.00 80.31 188 ASN A CA 1
ATOM 1621 C C . ASN A 1 188 ? 21.117 18.312 9.748 1.00 80.31 188 ASN A C 1
ATOM 1623 O O . ASN A 1 188 ? 22.017 18.518 8.942 1.00 80.31 188 ASN A O 1
ATOM 1627 N N . LEU A 1 189 ? 20.510 17.121 9.834 1.00 76.75 189 LEU A N 1
ATOM 1628 C CA . LEU A 1 189 ? 20.873 15.972 8.993 1.00 76.75 189 LEU A CA 1
ATOM 1629 C C . LEU A 1 189 ? 20.686 16.223 7.490 1.00 76.75 189 LEU A C 1
ATOM 1631 O O . LEU A 1 189 ? 21.398 15.626 6.686 1.00 76.75 189 LEU A O 1
ATOM 1635 N N . PHE A 1 190 ? 19.711 17.050 7.107 1.00 71.44 190 PHE A N 1
ATOM 1636 C CA . PHE A 1 190 ? 19.397 17.342 5.706 1.00 71.44 190 PHE A CA 1
ATOM 1637 C C . PHE A 1 190 ? 20.097 18.599 5.161 1.00 71.44 190 PHE A C 1
ATOM 1639 O O . PHE A 1 190 ? 19.873 18.931 4.002 1.00 71.44 190 PHE A O 1
ATOM 1646 N N . HIS A 1 191 ? 20.938 19.285 5.952 1.00 73.31 191 HIS A N 1
ATOM 1647 C CA . HIS A 1 191 ? 21.656 20.509 5.550 1.00 73.31 191 HIS A CA 1
ATOM 1648 C C . HIS A 1 191 ? 20.759 21.556 4.848 1.00 73.31 191 HIS A C 1
ATOM 1650 O O . HIS A 1 191 ? 21.136 22.161 3.845 1.00 73.31 191 HIS A O 1
ATOM 1656 N N . ILE A 1 192 ? 19.542 21.758 5.363 1.00 69.00 192 ILE A N 1
ATOM 1657 C CA . ILE A 1 192 ? 18.537 22.633 4.741 1.00 69.00 192 ILE A CA 1
ATOM 1658 C C . ILE A 1 192 ? 18.930 24.108 4.909 1.00 69.00 192 ILE A C 1
ATOM 1660 O O . ILE A 1 192 ? 19.269 24.548 6.005 1.00 69.00 192 ILE A O 1
ATOM 1664 N N . SER A 1 193 ? 18.814 24.897 3.835 1.00 66.00 193 SER A N 1
ATOM 1665 C CA . SER A 1 193 ? 19.089 26.340 3.856 1.00 66.00 193 SER A CA 1
ATOM 1666 C C . SER A 1 193 ? 18.139 27.112 4.784 1.00 66.00 193 SER A C 1
ATOM 1668 O O . SER A 1 193 ? 16.922 26.912 4.717 1.00 66.00 193 SER A O 1
ATOM 1670 N N . GLU A 1 194 ? 18.661 28.084 5.536 1.00 63.94 194 GLU A N 1
ATOM 1671 C CA . GLU A 1 194 ? 17.901 28.904 6.500 1.00 63.94 194 GLU A CA 1
ATOM 1672 C C . GLU A 1 194 ? 16.660 29.588 5.898 1.00 63.94 194 GLU A C 1
ATOM 1674 O O . GLU A 1 194 ? 15.615 29.662 6.543 1.00 63.94 194 GLU A O 1
ATOM 1679 N N . LYS A 1 195 ? 16.720 29.999 4.622 1.00 65.00 195 LYS A N 1
ATOM 1680 C CA . LYS A 1 195 ? 15.638 30.727 3.929 1.00 65.00 195 LYS A CA 1
ATOM 1681 C C . LYS A 1 195 ? 14.309 29.966 3.840 1.00 65.00 195 LYS A C 1
ATOM 1683 O O . LYS A 1 195 ? 13.265 30.591 3.682 1.00 65.00 195 LYS A O 1
ATOM 1688 N N . VAL A 1 196 ? 14.325 28.635 3.926 1.00 69.19 196 VAL A N 1
ATOM 1689 C CA . VAL A 1 196 ? 13.126 27.793 3.742 1.00 69.19 196 VAL A CA 1
ATOM 1690 C C . VAL A 1 196 ? 12.634 27.203 5.074 1.00 69.19 196 VAL A C 1
ATOM 1692 O O . VAL A 1 196 ? 11.516 26.691 5.150 1.00 69.19 196 VAL A O 1
ATOM 1695 N N . VAL A 1 197 ? 13.412 27.327 6.160 1.00 73.06 197 VAL A N 1
ATOM 1696 C CA . VAL A 1 197 ? 13.160 26.672 7.463 1.00 73.06 197 VAL A CA 1
ATOM 1697 C C . VAL A 1 197 ? 11.785 27.012 8.046 1.00 73.06 197 VAL A C 1
ATOM 1699 O O . VAL A 1 197 ? 11.116 26.131 8.584 1.00 73.06 197 VAL A O 1
ATOM 1702 N N . HIS A 1 198 ? 11.303 28.247 7.885 1.00 73.88 198 HIS A N 1
ATOM 1703 C CA . HIS A 1 198 ? 9.975 28.646 8.369 1.00 73.88 198 HIS A CA 1
ATOM 1704 C C . HIS A 1 198 ? 8.831 27.853 7.717 1.00 73.88 198 HIS A C 1
ATOM 1706 O O . HIS A 1 198 ? 7.872 27.475 8.391 1.00 73.88 198 HIS A O 1
ATOM 1712 N N . ILE A 1 199 ? 8.944 27.542 6.422 1.00 71.88 199 ILE A N 1
ATOM 1713 C CA . ILE A 1 199 ? 7.935 26.759 5.695 1.00 71.88 199 ILE A CA 1
ATOM 1714 C C . ILE A 1 199 ? 7.979 25.297 6.151 1.00 71.88 199 ILE A C 1
ATOM 1716 O O . ILE A 1 199 ? 6.938 24.671 6.362 1.00 71.88 199 ILE A O 1
ATOM 1720 N N . PHE A 1 200 ? 9.182 24.765 6.374 1.00 75.75 200 PHE A N 1
ATOM 1721 C CA . PHE A 1 200 ? 9.365 23.433 6.947 1.00 75.75 200 PHE A CA 1
ATOM 1722 C C . PHE A 1 200 ? 8.797 23.324 8.363 1.00 75.75 200 PHE A C 1
ATOM 1724 O O . PHE A 1 200 ? 8.169 22.317 8.685 1.00 75.75 200 PHE A O 1
ATOM 1731 N N . PHE A 1 201 ? 8.968 24.355 9.192 1.00 81.75 201 PHE A N 1
ATOM 1732 C CA . PHE A 1 201 ? 8.389 24.397 10.531 1.00 81.75 201 PHE A CA 1
ATOM 1733 C C . PHE A 1 201 ? 6.860 24.393 10.484 1.00 81.75 201 PHE A C 1
ATOM 1735 O O . PHE A 1 201 ? 6.233 23.609 11.193 1.00 81.75 201 PHE A O 1
ATOM 1742 N N . LEU A 1 202 ? 6.250 25.187 9.598 1.00 79.62 202 LEU A N 1
ATOM 1743 C CA . LEU A 1 202 ? 4.798 25.176 9.414 1.00 79.62 202 LEU A CA 1
ATOM 1744 C C . LEU A 1 202 ? 4.294 23.795 8.965 1.00 79.62 202 LEU A C 1
ATOM 1746 O O . LEU A 1 202 ? 3.330 23.277 9.529 1.00 79.62 202 LEU A O 1
ATOM 1750 N N . SER A 1 203 ? 4.978 23.174 7.999 1.00 78.31 203 SER A N 1
ATOM 1751 C CA . SER A 1 203 ? 4.671 21.814 7.541 1.00 78.31 203 SER A CA 1
ATOM 1752 C C . SER A 1 203 ? 4.800 20.789 8.672 1.00 78.31 203 SER A C 1
ATOM 1754 O O . SER A 1 203 ? 3.932 19.928 8.835 1.00 78.31 203 SER A O 1
ATOM 1756 N N . PHE A 1 204 ? 5.836 20.901 9.507 1.00 84.81 204 PHE A N 1
ATOM 1757 C CA . PHE A 1 204 ? 6.015 20.043 10.674 1.00 84.81 204 PHE A CA 1
ATOM 1758 C C . PHE A 1 204 ? 4.880 20.210 11.683 1.00 84.81 204 PHE A C 1
ATOM 1760 O O . PHE A 1 204 ? 4.292 19.210 12.084 1.00 84.81 204 PHE A O 1
ATOM 1767 N N . VAL A 1 205 ? 4.537 21.443 12.068 1.00 85.19 205 VAL A N 1
ATOM 1768 C CA . VAL A 1 205 ? 3.465 21.714 13.039 1.00 85.19 205 VAL A CA 1
ATOM 1769 C C . VAL A 1 205 ? 2.128 21.180 12.530 1.00 85.19 205 VAL A C 1
ATOM 1771 O O . VAL A 1 205 ? 1.411 20.514 13.279 1.00 85.19 205 VAL A O 1
ATOM 1774 N N . LEU A 1 206 ? 1.820 21.410 11.250 1.00 82.75 206 LEU A N 1
ATOM 1775 C CA . LEU A 1 206 ? 0.600 20.917 10.619 1.00 82.75 206 LEU A CA 1
ATOM 1776 C C . LEU A 1 206 ? 0.540 19.383 10.648 1.00 82.75 206 LEU A C 1
ATOM 1778 O O . LEU A 1 206 ? -0.447 18.813 11.112 1.00 82.75 206 LEU A O 1
ATOM 1782 N N . ASN A 1 207 ? 1.607 18.709 10.207 1.00 85.56 207 ASN A N 1
ATOM 1783 C CA . ASN A 1 207 ? 1.676 17.250 10.211 1.00 85.56 207 ASN A CA 1
ATOM 1784 C C . ASN A 1 207 ? 1.647 16.664 11.626 1.00 85.56 207 ASN A C 1
ATOM 1786 O O . ASN A 1 207 ? 0.962 15.670 11.853 1.00 85.56 207 ASN A O 1
ATOM 1790 N N . PHE A 1 208 ? 2.360 17.275 12.572 1.00 87.94 208 PHE A N 1
ATOM 1791 C CA . PHE A 1 208 ? 2.403 16.853 13.968 1.00 87.94 208 PHE A CA 1
ATOM 1792 C C . PHE A 1 208 ? 1.012 16.919 14.600 1.00 87.94 208 PHE A C 1
ATOM 1794 O O . PHE A 1 208 ? 0.542 15.929 15.167 1.00 87.94 208 PHE A O 1
ATOM 1801 N N . ALA A 1 209 ? 0.340 18.068 14.473 1.00 84.50 209 ALA A N 1
ATOM 1802 C CA . ALA A 1 209 ? -0.999 18.264 15.008 1.00 84.50 209 ALA A CA 1
ATOM 1803 C C . ALA A 1 209 ? -1.980 17.276 14.370 1.00 84.50 209 ALA A C 1
ATOM 1805 O O . ALA A 1 209 ? -2.667 16.543 15.079 1.00 84.50 209 ALA A O 1
ATOM 1806 N N . PHE A 1 210 ? -1.993 17.197 13.039 1.00 84.56 210 PHE A N 1
ATOM 1807 C CA . PHE A 1 210 ? -2.904 16.331 12.302 1.00 84.56 210 PHE A CA 1
ATOM 1808 C C . PHE A 1 210 ? -2.708 14.849 12.636 1.00 84.56 210 PHE A C 1
ATOM 1810 O O . PHE A 1 210 ? -3.664 14.169 13.015 1.00 84.56 210 PHE A O 1
ATOM 1817 N N . TYR A 1 211 ? -1.471 14.352 12.543 1.00 87.94 211 TYR A N 1
ATOM 1818 C CA . TYR A 1 211 ? -1.153 12.950 12.793 1.00 87.94 211 TYR A CA 1
ATOM 1819 C C . TYR A 1 211 ? -1.528 12.554 14.221 1.00 87.94 211 TYR A C 1
ATOM 1821 O O . TYR A 1 211 ? -2.164 11.522 14.430 1.00 87.94 211 TYR A O 1
ATOM 1829 N N . HIS A 1 212 ? -1.169 13.366 15.220 1.00 85.69 212 HIS A N 1
ATOM 1830 C CA . HIS A 1 212 ? -1.424 13.005 16.612 1.00 85.69 212 HIS A CA 1
ATOM 1831 C C . HIS A 1 212 ? -2.877 13.182 17.033 1.00 85.69 212 HIS A C 1
ATOM 1833 O O . HIS A 1 212 ? -3.355 12.346 17.796 1.00 85.69 212 HIS A O 1
ATOM 1839 N N . ILE A 1 213 ? -3.601 14.179 16.514 1.00 82.00 213 ILE A N 1
ATOM 1840 C CA . ILE A 1 213 ? -5.052 14.284 16.727 1.00 82.00 213 ILE A CA 1
ATOM 1841 C C . ILE A 1 213 ? -5.742 13.035 16.175 1.00 82.00 213 ILE A C 1
ATOM 1843 O O . ILE A 1 213 ? -6.520 12.406 16.893 1.00 82.00 213 ILE A O 1
ATOM 1847 N N . LEU A 1 214 ? -5.400 12.621 14.949 1.00 81.75 214 LEU A N 1
ATOM 1848 C CA . LEU A 1 214 ? -5.914 11.380 14.372 1.00 81.75 214 LEU A CA 1
ATOM 1849 C C . LEU A 1 214 ? -5.546 10.164 15.213 1.00 81.75 214 LEU A C 1
ATOM 1851 O O . LEU A 1 214 ? -6.417 9.375 15.563 1.00 81.75 214 LEU A O 1
ATOM 1855 N N . PHE A 1 215 ? -4.282 10.025 15.592 1.00 83.94 215 PHE A N 1
ATOM 1856 C CA . PHE A 1 215 ? -3.811 8.865 16.338 1.00 83.94 215 PHE A CA 1
ATOM 1857 C C . PHE A 1 215 ? -4.490 8.733 17.707 1.00 83.94 215 PHE A C 1
ATOM 1859 O O . PHE A 1 215 ? -4.936 7.649 18.082 1.00 83.94 215 PHE A O 1
ATOM 1866 N N . ILE A 1 216 ? -4.630 9.847 18.431 1.00 78.56 216 ILE A N 1
ATOM 1867 C CA . ILE A 1 216 ? -5.389 9.909 19.684 1.00 78.56 216 ILE A CA 1
ATOM 1868 C C . ILE A 1 216 ? -6.845 9.525 19.417 1.00 78.56 216 ILE A C 1
ATOM 1870 O O . ILE A 1 216 ? -7.388 8.680 20.128 1.00 78.56 216 ILE A O 1
ATOM 1874 N N . SER A 1 217 ? -7.450 10.088 18.366 1.00 73.69 217 SER A N 1
ATOM 1875 C CA . SER A 1 217 ? -8.852 9.842 18.036 1.00 73.69 217 SER A CA 1
ATOM 1876 C C . SER A 1 217 ? -9.142 8.376 17.733 1.00 73.69 217 SER A C 1
ATOM 1878 O O . SER A 1 217 ? -10.120 7.822 18.229 1.00 73.69 217 SER A O 1
ATOM 1880 N N . VAL A 1 218 ? -8.241 7.708 17.011 1.00 76.94 218 VAL A N 1
ATOM 1881 C CA . VAL A 1 218 ? -8.365 6.292 16.677 1.00 76.94 218 VAL A CA 1
ATOM 1882 C C . VAL A 1 218 ? -8.417 5.453 17.952 1.00 76.94 218 VAL A C 1
ATOM 1884 O O . VAL A 1 218 ? -9.318 4.637 18.084 1.00 76.94 218 VAL A O 1
ATOM 1887 N N . PHE A 1 219 ? -7.526 5.639 18.925 1.00 74.69 219 PHE A N 1
ATOM 1888 C CA . PHE A 1 219 ? -7.504 4.751 20.100 1.00 74.69 219 PHE A CA 1
ATOM 1889 C C . PHE A 1 219 ? -8.390 5.199 21.259 1.00 74.69 219 PHE A C 1
ATOM 1891 O O . PHE A 1 219 ? -8.754 4.373 22.092 1.00 74.69 219 PHE A O 1
ATOM 1898 N N . GLN A 1 220 ? -8.734 6.481 21.355 1.00 68.25 220 GLN A N 1
ATOM 1899 C CA . GLN A 1 220 ? -9.620 6.962 22.412 1.00 68.25 220 GLN A CA 1
ATOM 1900 C C . GLN A 1 220 ? -11.093 6.897 22.009 1.00 68.25 220 GLN A C 1
ATOM 1902 O O . GLN A 1 220 ? -11.920 6.597 22.860 1.00 68.25 220 GLN A O 1
ATOM 1907 N N . PHE A 1 221 ? -11.433 7.151 20.740 1.00 60.72 221 PHE A N 1
ATOM 1908 C CA . PHE A 1 221 ? -12.831 7.389 20.346 1.00 60.72 221 PHE A CA 1
ATOM 1909 C C . PHE A 1 221 ? -13.486 6.184 19.675 1.00 60.72 221 PHE A C 1
ATOM 1911 O O . PHE A 1 221 ? -14.703 6.150 19.522 1.00 60.72 221 PHE A O 1
ATOM 1918 N N . THR A 1 222 ? -12.711 5.171 19.281 1.00 63.88 222 THR A N 1
ATOM 1919 C CA . THR A 1 222 ? -13.234 4.073 18.454 1.00 63.88 222 THR A CA 1
ATOM 1920 C C . THR A 1 222 ? -13.542 2.793 19.229 1.00 63.88 222 THR A C 1
ATOM 1922 O O . THR A 1 222 ? -13.669 1.748 18.614 1.00 63.88 222 THR A O 1
ATOM 1925 N N . ASN A 1 223 ? -13.691 2.818 20.560 1.00 64.19 223 ASN A N 1
ATOM 1926 C CA . ASN A 1 223 ? -14.141 1.660 21.363 1.00 64.19 223 ASN A CA 1
ATOM 1927 C C . ASN A 1 223 ? -13.489 0.306 20.984 1.00 64.19 223 ASN A C 1
ATOM 1929 O O . ASN A 1 223 ? -14.170 -0.711 20.840 1.00 64.19 223 ASN A O 1
ATOM 1933 N N . LYS A 1 224 ? -12.157 0.265 20.823 1.00 67.75 224 LYS A N 1
ATOM 1934 C CA . LYS A 1 224 ? -11.403 -0.946 20.422 1.00 67.75 224 LYS A CA 1
ATOM 1935 C C . LYS A 1 224 ? -11.798 -1.513 19.047 1.00 67.75 224 LYS A C 1
ATOM 1937 O O . LYS A 1 224 ? -11.684 -2.726 18.833 1.00 67.75 224 LYS A O 1
ATOM 1942 N N . VAL A 1 225 ? -12.265 -0.664 18.128 1.00 68.81 225 VAL A N 1
ATOM 1943 C CA . VAL A 1 225 ? -12.499 -1.027 16.722 1.00 68.81 225 VAL A CA 1
ATOM 1944 C C . VAL A 1 225 ? -11.176 -1.308 16.027 1.00 68.81 225 VAL A C 1
ATOM 1946 O O . VAL A 1 225 ? -11.044 -2.350 15.395 1.00 68.81 225 VAL A O 1
ATOM 1949 N N . PHE A 1 226 ? -10.194 -0.417 16.171 1.00 73.25 226 PHE A N 1
ATOM 1950 C CA . PHE A 1 226 ? -8.915 -0.548 15.481 1.00 73.25 226 PHE A CA 1
ATOM 1951 C C . PHE A 1 226 ? -7.891 -1.339 16.304 1.00 73.25 226 PHE A C 1
ATOM 1953 O O . PHE A 1 226 ? -7.667 -1.107 17.497 1.00 73.25 226 PHE A O 1
ATOM 1960 N N . SER A 1 227 ? -7.218 -2.275 15.646 1.00 77.44 227 SER A N 1
ATOM 1961 C CA . SER A 1 227 ? -5.930 -2.805 16.079 1.00 77.44 227 SER A CA 1
ATOM 1962 C C . SER A 1 227 ? -4.851 -1.722 15.963 1.00 77.44 227 SER A C 1
ATOM 1964 O O . SER A 1 227 ? -4.989 -0.742 15.227 1.00 77.44 227 SER A O 1
ATOM 1966 N N . PHE A 1 228 ? -3.735 -1.896 16.676 1.00 79.56 228 PHE A N 1
ATOM 1967 C CA . PHE A 1 228 ? -2.645 -0.917 16.643 1.00 79.56 228 PHE A CA 1
ATOM 1968 C C . PHE A 1 228 ? -2.141 -0.623 15.222 1.00 79.56 228 PHE A C 1
ATOM 1970 O O . PHE A 1 228 ? -1.883 0.526 14.872 1.00 79.56 228 PHE A O 1
ATOM 1977 N N . LEU A 1 229 ? -2.019 -1.667 14.399 1.00 78.31 229 LEU A N 1
ATOM 1978 C CA . LEU A 1 229 ? -1.527 -1.533 13.035 1.00 78.31 229 LEU A CA 1
ATOM 1979 C C . LEU A 1 229 ? -2.552 -0.838 12.121 1.00 78.31 229 LEU A C 1
ATOM 1981 O O . LEU A 1 229 ? -2.152 -0.031 11.287 1.00 78.31 229 LEU A O 1
ATOM 1985 N N . GLU A 1 230 ? -3.852 -1.087 12.301 1.00 77.31 230 GLU A N 1
ATOM 1986 C CA . GLU A 1 230 ? -4.920 -0.384 11.565 1.00 77.31 230 GLU A CA 1
ATOM 1987 C C . GLU A 1 230 ? -4.904 1.107 11.859 1.00 77.31 230 GLU A C 1
ATOM 1989 O O . GLU A 1 230 ? -4.864 1.920 10.940 1.00 77.31 230 GLU A O 1
ATOM 1994 N N . GLY A 1 231 ? -4.859 1.474 13.141 1.00 79.75 231 GLY A N 1
ATOM 1995 C CA . GLY A 1 231 ? -4.814 2.879 13.524 1.00 79.75 231 GLY A CA 1
ATOM 1996 C C . GLY A 1 231 ? -3.575 3.589 12.989 1.00 79.75 231 GLY A C 1
ATOM 1997 O O . GLY A 1 231 ? -3.678 4.681 12.435 1.00 79.75 231 GLY A O 1
ATOM 1998 N N . LEU A 1 232 ? -2.409 2.944 13.091 1.00 84.44 232 LEU A N 1
ATOM 1999 C CA . LEU A 1 232 ? -1.151 3.487 12.587 1.00 84.44 232 LEU A CA 1
ATOM 2000 C C . LEU A 1 232 ? -1.177 3.677 11.062 1.00 84.44 232 LEU A C 1
ATOM 2002 O O . LEU A 1 232 ? -0.877 4.768 10.581 1.00 84.44 232 LEU A O 1
ATOM 2006 N N . THR A 1 233 ? -1.567 2.646 10.305 1.00 80.00 233 THR A N 1
ATOM 2007 C CA . THR A 1 233 ? -1.629 2.704 8.831 1.00 80.00 233 THR A CA 1
ATOM 2008 C C . THR A 1 233 ? -2.589 3.786 8.343 1.00 80.00 233 THR A C 1
ATOM 2010 O O . THR A 1 233 ? -2.220 4.557 7.459 1.00 80.00 233 THR A O 1
ATOM 2013 N N . MET A 1 234 ? -3.761 3.924 8.970 1.00 80.62 234 MET A N 1
ATOM 2014 C CA . MET A 1 234 ? -4.703 5.003 8.663 1.00 80.62 234 MET A CA 1
ATOM 2015 C C . MET A 1 234 ? -4.109 6.390 8.925 1.00 80.62 234 MET A C 1
ATOM 2017 O O . MET A 1 234 ? -4.223 7.267 8.072 1.00 80.62 234 MET A O 1
ATOM 2021 N N . CYS A 1 235 ? -3.426 6.595 10.058 1.00 86.38 235 CYS A N 1
ATOM 2022 C CA . CYS A 1 235 ? -2.791 7.882 10.362 1.00 86.38 235 CYS A CA 1
ATOM 2023 C C . CYS A 1 235 ? -1.713 8.239 9.332 1.00 86.38 235 CYS A C 1
ATOM 2025 O O . CYS A 1 235 ? -1.669 9.367 8.853 1.00 86.38 235 CYS A O 1
ATOM 2027 N N . ILE A 1 236 ? -0.885 7.267 8.942 1.00 83.81 236 ILE A N 1
ATOM 2028 C CA . ILE A 1 236 ? 0.156 7.457 7.926 1.00 83.81 236 ILE A CA 1
ATOM 2029 C C . ILE A 1 236 ? -0.450 7.839 6.578 1.00 83.81 236 ILE A C 1
ATOM 2031 O O . ILE A 1 236 ? -0.020 8.819 5.977 1.00 83.81 236 ILE A O 1
ATOM 2035 N N . ILE A 1 237 ? -1.449 7.089 6.111 1.00 79.69 237 ILE A N 1
ATOM 2036 C CA . ILE A 1 237 ? -2.121 7.346 4.834 1.00 79.69 237 ILE A CA 1
ATOM 2037 C C . ILE A 1 237 ? -2.720 8.751 4.827 1.00 79.69 237 ILE A C 1
ATOM 2039 O O . ILE A 1 237 ? -2.473 9.522 3.901 1.00 79.69 237 ILE A O 1
ATOM 2043 N N . CYS A 1 238 ? -3.463 9.111 5.876 1.00 81.75 238 CYS A N 1
ATOM 2044 C CA . CYS A 1 238 ? -4.065 10.433 5.992 1.00 81.75 238 CYS A CA 1
ATOM 2045 C C . CYS A 1 238 ? -3.003 11.541 6.045 1.00 81.75 238 CYS A C 1
ATOM 2047 O O . CYS A 1 238 ? -3.203 12.590 5.441 1.00 81.75 238 CYS A O 1
ATOM 2049 N N . SER A 1 239 ? -1.865 11.323 6.710 1.00 84.75 239 SER A N 1
ATOM 2050 C CA . SER A 1 239 ? -0.757 12.287 6.723 1.00 84.75 239 SER A CA 1
ATOM 2051 C C . SER A 1 239 ? -0.050 12.406 5.375 1.00 84.75 239 SER A C 1
ATOM 2053 O O . SER A 1 239 ? 0.350 13.503 5.000 1.00 84.75 239 SER A O 1
ATOM 2055 N N . VAL A 1 240 ? 0.087 11.321 4.607 1.00 78.69 240 VAL A N 1
ATOM 2056 C CA . VAL A 1 240 ? 0.594 11.396 3.225 1.00 78.69 240 VAL A CA 1
ATOM 2057 C C . VAL A 1 240 ? -0.370 12.206 2.358 1.00 78.69 240 VAL A C 1
ATOM 2059 O O . VAL A 1 240 ? 0.069 13.120 1.668 1.00 78.69 240 VAL A O 1
ATOM 2062 N N . LEU A 1 241 ? -1.678 11.943 2.448 1.00 77.25 241 LEU A N 1
ATOM 2063 C CA . LEU A 1 241 ? -2.704 12.712 1.733 1.00 77.25 241 LEU A CA 1
ATOM 2064 C C . LEU A 1 241 ? -2.690 14.194 2.126 1.00 77.25 241 LEU A C 1
ATOM 2066 O O . LEU A 1 241 ? -2.758 15.058 1.251 1.00 77.25 241 LEU A O 1
ATOM 2070 N N . LEU A 1 242 ? -2.537 14.498 3.419 1.00 82.00 242 LEU A N 1
ATOM 2071 C CA . LEU A 1 242 ? -2.388 15.869 3.900 1.00 82.00 242 LEU A CA 1
ATOM 2072 C C . LEU A 1 242 ? -1.150 16.530 3.299 1.00 82.00 242 LEU A C 1
ATOM 2074 O O . LEU A 1 242 ? -1.252 17.645 2.799 1.00 82.00 242 LEU A O 1
ATOM 2078 N N . ASN A 1 243 ? -0.003 15.853 3.306 1.00 77.4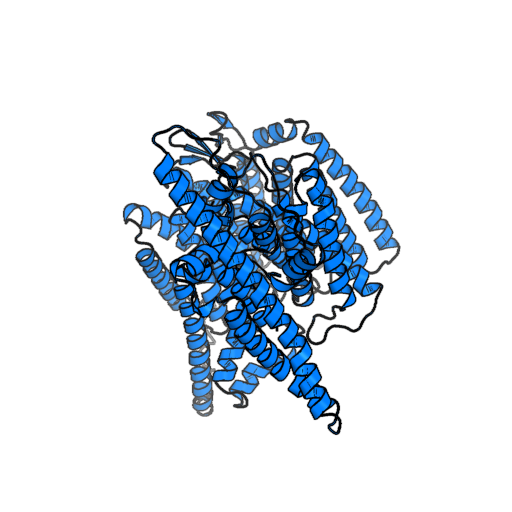4 243 ASN A N 1
ATOM 2079 C CA . ASN A 1 243 ? 1.212 16.376 2.694 1.00 77.44 243 ASN A CA 1
ATOM 2080 C C . ASN A 1 243 ? 0.997 16.663 1.213 1.00 77.44 243 ASN A C 1
ATOM 2082 O O . ASN A 1 243 ? 1.281 17.772 0.775 1.00 77.44 243 ASN A O 1
ATOM 2086 N N . CYS A 1 244 ? 0.415 15.728 0.460 1.00 72.44 244 CYS A N 1
ATOM 2087 C CA . CYS A 1 244 ? 0.054 15.953 -0.938 1.00 72.44 244 CYS A CA 1
ATOM 2088 C C . CYS A 1 244 ? -0.843 17.190 -1.101 1.00 72.44 244 CYS A C 1
ATOM 2090 O O . CYS A 1 244 ? -0.581 18.011 -1.977 1.00 72.44 244 CYS A O 1
ATOM 2092 N N . SER A 1 245 ? -1.846 17.365 -0.235 1.00 74.25 245 SER A N 1
ATOM 2093 C CA . SER A 1 245 ? -2.744 18.526 -0.271 1.00 74.25 245 SER A CA 1
ATOM 2094 C C . SER A 1 245 ? -2.034 19.845 0.062 1.00 74.25 245 SER A C 1
ATOM 2096 O O . SER A 1 245 ? -2.233 20.849 -0.622 1.00 74.25 245 SER A O 1
ATOM 2098 N N . PHE A 1 246 ? -1.147 19.837 1.061 1.00 74.31 246 PHE A N 1
ATOM 2099 C CA . PHE A 1 246 ? -0.348 20.989 1.467 1.00 74.31 246 PHE A CA 1
ATOM 2100 C C . PHE A 1 246 ? 0.632 21.386 0.365 1.00 74.31 246 PHE A C 1
ATOM 2102 O O . PHE A 1 246 ? 0.700 22.560 0.005 1.00 74.31 246 PHE A O 1
ATOM 2109 N N . TYR A 1 247 ? 1.323 20.405 -0.225 1.00 69.69 247 TYR A N 1
ATOM 2110 C CA . TYR A 1 247 ? 2.169 20.626 -1.390 1.00 69.69 247 TYR A CA 1
ATOM 2111 C C . TYR A 1 247 ? 1.353 21.228 -2.519 1.00 69.69 247 TYR A C 1
ATOM 2113 O O . TYR A 1 247 ? 1.711 22.303 -2.974 1.00 69.69 247 TYR A O 1
ATOM 2121 N N . CYS A 1 248 ? 0.220 20.635 -2.904 1.00 66.81 248 CYS A N 1
ATOM 2122 C CA . CYS A 1 248 ? -0.615 21.192 -3.968 1.00 66.81 248 CYS A CA 1
ATOM 2123 C C . CYS A 1 248 ? -0.960 22.667 -3.716 1.00 66.81 248 CYS A C 1
ATOM 2125 O O . CYS A 1 248 ? -0.854 23.468 -4.632 1.00 66.81 248 CYS A O 1
ATOM 2127 N N . LEU A 1 249 ? -1.307 23.062 -2.490 1.00 68.00 249 LEU A N 1
ATOM 2128 C CA . LEU A 1 249 ? -1.714 24.439 -2.192 1.00 68.00 249 LEU A CA 1
ATOM 2129 C C . LEU A 1 249 ? -0.548 25.442 -2.104 1.00 68.00 249 LEU A C 1
ATOM 2131 O O . LEU A 1 249 ? -0.721 26.596 -2.493 1.00 68.00 249 LEU A O 1
ATOM 2135 N N . TYR A 1 250 ? 0.625 25.027 -1.616 1.00 63.31 250 TYR A N 1
ATOM 2136 C CA . TYR A 1 250 ? 1.742 25.932 -1.300 1.00 63.31 250 TYR A CA 1
ATOM 2137 C C . TYR A 1 250 ? 2.959 25.808 -2.235 1.00 63.31 250 TYR A C 1
ATOM 2139 O O . TYR A 1 250 ? 3.886 26.615 -2.131 1.00 63.31 250 TYR A O 1
ATOM 2147 N N . PHE A 1 251 ? 2.971 24.859 -3.182 1.00 56.25 251 PHE A N 1
ATOM 2148 C CA . PHE A 1 251 ? 4.147 24.586 -4.026 1.00 56.25 251 PHE A CA 1
ATOM 2149 C C . PHE A 1 251 ? 4.597 25.775 -4.880 1.00 56.25 251 PHE A C 1
ATOM 2151 O O . PHE A 1 251 ? 5.789 25.929 -5.143 1.00 56.25 251 PHE A O 1
ATOM 2158 N N . ARG A 1 252 ? 3.668 26.656 -5.276 1.00 50.94 252 ARG A N 1
ATOM 2159 C CA . ARG A 1 252 ? 3.969 27.847 -6.091 1.00 50.94 252 ARG A CA 1
ATOM 2160 C C . ARG A 1 252 ? 5.068 28.729 -5.470 1.00 50.94 252 ARG A C 1
ATOM 2162 O O . ARG A 1 252 ? 5.766 29.414 -6.213 1.00 50.94 252 ARG A O 1
ATOM 2169 N N . ASN A 1 253 ? 5.263 28.650 -4.149 1.00 49.62 253 ASN A N 1
ATOM 2170 C CA . ASN A 1 253 ? 6.222 29.454 -3.390 1.00 49.62 253 ASN A CA 1
ATOM 2171 C C . ASN A 1 253 ? 7.554 28.735 -3.063 1.00 49.62 253 ASN A C 1
ATOM 2173 O O . ASN A 1 253 ? 8.443 29.368 -2.505 1.00 49.62 253 ASN A O 1
ATOM 2177 N N . LEU A 1 254 ? 7.724 27.442 -3.387 1.00 52.16 254 LEU A N 1
ATOM 2178 C CA . LEU A 1 254 ? 8.828 26.591 -2.887 1.00 52.16 254 LEU A CA 1
ATOM 2179 C C . LEU A 1 254 ? 10.017 26.377 -3.859 1.00 52.16 254 LEU A C 1
ATOM 2181 O O . LEU A 1 254 ? 10.909 25.594 -3.555 1.00 52.16 254 LEU A O 1
ATOM 2185 N N . HIS A 1 255 ? 10.084 27.132 -4.964 1.00 46.78 255 HIS A N 1
ATOM 2186 C CA . HIS A 1 255 ? 11.069 27.046 -6.066 1.00 46.78 255 HIS A CA 1
ATOM 2187 C C . HIS A 1 255 ? 10.924 25.856 -7.047 1.00 46.78 255 HIS A C 1
ATOM 2189 O O . HIS A 1 255 ? 10.765 24.703 -6.669 1.00 46.78 255 HIS A O 1
ATOM 2195 N N . LYS A 1 256 ? 11.052 26.198 -8.348 1.00 48.62 256 LYS A N 1
ATOM 2196 C CA . LYS A 1 256 ? 10.647 25.471 -9.578 1.00 48.62 256 LYS A CA 1
ATOM 2197 C C . LYS A 1 256 ? 9.139 25.204 -9.631 1.00 48.62 256 LYS A C 1
ATOM 2199 O O . LYS A 1 256 ? 8.614 24.316 -8.989 1.00 48.62 256 LYS A O 1
ATOM 2204 N N . GLN A 1 257 ? 8.451 26.033 -10.409 1.00 50.94 257 GLN A N 1
ATOM 2205 C CA . GLN A 1 257 ? 7.003 26.240 -10.444 1.00 50.94 257 GLN A CA 1
ATOM 2206 C C . GLN A 1 257 ? 6.217 24.970 -10.850 1.00 50.94 257 GLN A C 1
ATOM 2208 O O . GLN A 1 257 ? 5.828 24.849 -12.013 1.00 50.94 257 GLN A O 1
ATOM 2213 N N . ILE A 1 258 ? 5.952 24.035 -9.922 1.00 54.78 258 ILE A N 1
ATOM 2214 C CA . ILE A 1 258 ? 4.835 23.093 -10.100 1.00 54.78 258 ILE A CA 1
ATOM 2215 C C . ILE A 1 258 ? 3.553 23.866 -9.820 1.00 54.78 258 ILE A C 1
ATOM 2217 O O . ILE A 1 258 ? 3.308 24.273 -8.683 1.00 54.78 258 ILE A O 1
ATOM 2221 N N . ILE A 1 259 ? 2.746 24.096 -10.854 1.00 59.47 259 ILE A N 1
ATOM 2222 C CA . ILE A 1 259 ? 1.419 24.689 -10.681 1.00 59.47 259 ILE A CA 1
ATOM 2223 C C . ILE A 1 259 ? 0.419 23.528 -10.618 1.00 59.47 259 ILE A C 1
ATOM 2225 O O . ILE A 1 259 ? 0.312 22.778 -11.595 1.00 59.47 259 ILE A O 1
ATOM 2229 N N . PRO A 1 260 ? -0.275 23.327 -9.482 1.00 64.69 260 PRO A N 1
ATOM 2230 C CA . PRO A 1 260 ? -1.294 22.289 -9.365 1.00 64.69 260 PRO A CA 1
ATOM 2231 C C . PRO A 1 260 ? -2.437 22.558 -10.352 1.00 64.69 260 PRO A C 1
ATOM 2233 O O . PRO A 1 260 ? -2.839 23.699 -10.575 1.00 64.69 260 PRO A O 1
ATOM 2236 N N . HIS A 1 261 ? -3.001 21.495 -10.911 1.00 71.31 261 HIS A N 1
ATOM 2237 C CA . HIS A 1 261 ? -4.226 21.592 -11.699 1.00 71.31 261 HIS A CA 1
ATOM 2238 C C . HIS A 1 261 ? -5.426 21.956 -10.800 1.00 71.31 261 HIS A C 1
ATOM 2240 O O . HIS A 1 261 ? -5.486 21.512 -9.648 1.00 71.31 261 HIS A O 1
ATOM 2246 N N . VAL A 1 262 ? -6.413 22.694 -11.327 1.00 75.44 262 VAL A N 1
ATOM 2247 C CA . VAL A 1 262 ? -7.618 23.153 -10.590 1.00 75.44 262 VAL A CA 1
ATOM 2248 C C . VAL A 1 262 ? -8.315 22.002 -9.850 1.00 75.44 262 VAL A C 1
ATOM 2250 O O . VAL A 1 262 ? -8.695 22.121 -8.686 1.00 75.44 262 VAL A O 1
ATOM 2253 N N . LEU A 1 263 ? -8.397 20.832 -10.486 1.00 76.50 263 LEU A N 1
ATOM 2254 C CA . LEU A 1 263 ? -9.014 19.642 -9.896 1.00 76.50 263 LEU A CA 1
ATOM 2255 C C . LEU A 1 263 ? -8.247 19.104 -8.670 1.00 76.50 263 LEU A C 1
ATOM 2257 O O . LEU A 1 263 ? -8.863 18.656 -7.703 1.00 76.50 263 LEU A O 1
ATOM 2261 N N . MET A 1 264 ? -6.913 19.193 -8.668 1.00 75.75 264 MET A N 1
ATOM 2262 C CA . MET A 1 264 ? -6.092 18.786 -7.519 1.00 75.75 264 MET A CA 1
ATOM 2263 C C . MET A 1 264 ? -6.251 19.758 -6.347 1.00 75.75 264 MET A C 1
ATOM 2265 O O . MET A 1 264 ? -6.301 19.325 -5.194 1.00 75.75 264 MET A O 1
ATOM 2269 N N . ILE A 1 265 ? -6.395 21.059 -6.625 1.00 78.69 265 ILE A N 1
ATOM 2270 C CA . ILE A 1 265 ? -6.705 22.069 -5.602 1.00 78.69 265 ILE A CA 1
ATOM 2271 C C . ILE A 1 265 ? -8.078 21.784 -4.980 1.00 78.69 265 ILE A C 1
ATOM 2273 O O . ILE A 1 265 ? -8.211 21.800 -3.754 1.00 78.69 265 ILE A O 1
ATOM 2277 N N . PHE A 1 266 ? -9.088 21.483 -5.803 1.00 83.75 266 PHE A N 1
ATOM 2278 C CA . PHE A 1 266 ? -10.427 21.134 -5.328 1.00 83.75 266 PHE A CA 1
ATOM 2279 C C . PHE A 1 266 ? -10.411 19.914 -4.398 1.00 83.75 266 PHE A C 1
ATOM 2281 O O . PHE A 1 266 ? -10.909 20.010 -3.274 1.00 83.75 266 PHE A O 1
ATOM 2288 N N . ILE A 1 267 ? -9.789 18.805 -4.825 1.00 82.19 267 ILE A N 1
ATOM 2289 C CA . ILE A 1 267 ? -9.658 17.574 -4.023 1.00 82.19 267 ILE A CA 1
ATOM 2290 C C . ILE A 1 267 ? -8.929 17.853 -2.701 1.00 82.19 267 ILE A C 1
ATOM 2292 O O . ILE A 1 267 ? -9.346 17.373 -1.648 1.00 82.19 267 ILE A O 1
ATOM 2296 N N . SER A 1 268 ? -7.871 18.666 -2.742 1.00 82.69 268 SER A N 1
ATOM 2297 C CA . SER A 1 268 ? -7.088 19.048 -1.562 1.00 82.69 268 SER A CA 1
ATOM 2298 C C . SER A 1 268 ? -7.922 19.824 -0.536 1.00 82.69 268 SER A C 1
ATOM 2300 O O . SER A 1 268 ? -7.908 19.503 0.653 1.00 82.69 268 SER A O 1
ATOM 2302 N N . LYS A 1 269 ? -8.700 20.814 -0.991 1.00 86.38 269 LYS A N 1
ATOM 2303 C CA . LYS A 1 269 ? -9.613 21.592 -0.137 1.00 86.38 269 LYS A CA 1
ATOM 2304 C C . LYS A 1 269 ? -10.763 20.738 0.412 1.00 86.38 269 LYS A C 1
ATOM 2306 O O . LYS A 1 269 ? -11.106 20.869 1.587 1.00 86.38 269 LYS A O 1
ATOM 2311 N N . LEU A 1 270 ? -11.316 19.831 -0.400 1.00 87.69 270 LEU A N 1
ATOM 2312 C CA . LEU A 1 270 ? -12.358 18.889 0.021 1.00 87.69 270 LEU A CA 1
ATOM 2313 C C . LEU A 1 270 ? -11.850 17.979 1.150 1.00 87.69 270 LEU A C 1
ATOM 2315 O O . LEU A 1 270 ? -12.503 17.888 2.189 1.00 87.69 270 LEU A O 1
ATOM 2319 N N . PHE A 1 271 ? -10.658 17.390 0.993 1.00 85.19 271 PHE A N 1
ATOM 2320 C CA . PHE A 1 271 ? -10.007 16.574 2.027 1.00 85.19 271 PHE A CA 1
ATOM 2321 C C . PHE A 1 271 ? -9.851 17.343 3.346 1.00 85.19 271 PHE A C 1
ATOM 2323 O O . PHE A 1 271 ? -10.254 16.851 4.401 1.00 85.19 271 PHE A O 1
ATOM 2330 N N . LEU A 1 272 ? -9.313 18.567 3.287 1.00 85.25 272 LEU A N 1
ATOM 2331 C CA . LEU A 1 272 ? -9.087 19.386 4.478 1.00 85.25 272 LEU A CA 1
ATOM 2332 C C . LEU A 1 272 ? -10.405 19.744 5.184 1.00 85.25 272 LEU A C 1
ATOM 2334 O O . LEU A 1 272 ? -10.496 19.647 6.407 1.00 85.25 272 LEU A O 1
ATOM 2338 N N . SER A 1 273 ? -11.444 20.101 4.422 1.00 89.06 273 SER A N 1
ATOM 2339 C CA . SER A 1 273 ? -12.762 20.425 4.980 1.00 89.06 273 SER A CA 1
ATOM 2340 C C . SER A 1 273 ? -13.429 19.223 5.659 1.00 89.06 273 SER A C 1
ATOM 2342 O O . SER A 1 273 ? -13.966 19.364 6.758 1.00 89.06 273 SER A O 1
ATOM 2344 N N . LEU A 1 274 ? -13.341 18.030 5.054 1.00 86.56 274 LEU A N 1
ATOM 2345 C CA . LEU A 1 274 ? -13.894 16.793 5.608 1.00 86.56 274 LEU A CA 1
ATOM 2346 C C . LEU A 1 274 ? -13.180 16.408 6.904 1.00 86.56 274 LEU A C 1
ATOM 2348 O O . LEU A 1 274 ? -13.817 15.962 7.856 1.00 86.56 274 LEU A O 1
ATOM 2352 N N . PHE A 1 275 ? -11.865 16.619 6.957 1.00 81.31 275 PHE A N 1
ATOM 2353 C CA . PHE A 1 275 ? -11.083 16.373 8.158 1.00 81.31 275 PHE A CA 1
ATOM 2354 C C . PHE A 1 275 ? -11.484 17.294 9.315 1.00 81.31 275 PHE A C 1
ATOM 2356 O O . PHE A 1 275 ? -11.725 16.813 10.422 1.00 81.31 275 PHE A O 1
ATOM 2363 N N . ILE A 1 276 ? -11.591 18.604 9.062 1.00 84.19 276 ILE A N 1
ATOM 2364 C CA . ILE A 1 276 ? -12.015 19.579 10.079 1.00 84.19 276 ILE A CA 1
ATOM 2365 C C . ILE A 1 276 ? -13.415 19.222 10.591 1.00 84.19 276 ILE A C 1
ATOM 2367 O O . ILE A 1 276 ? -13.631 19.159 11.802 1.00 84.19 276 ILE A O 1
ATOM 2371 N N . TYR A 1 277 ? -14.342 18.919 9.677 1.00 86.06 277 TYR A N 1
ATOM 2372 C CA . TYR A 1 277 ? -15.696 18.490 10.018 1.00 86.06 277 TYR A CA 1
ATOM 2373 C C . TYR A 1 277 ? -15.700 17.220 10.885 1.00 86.06 277 TYR A C 1
ATOM 2375 O O . TYR A 1 277 ? -16.311 17.198 11.955 1.00 86.06 277 TYR A O 1
ATOM 2383 N N . GLY A 1 278 ? -14.958 16.184 10.481 1.00 80.12 278 GLY A N 1
ATOM 2384 C CA . GLY A 1 278 ? -14.823 14.944 11.247 1.00 80.12 278 GLY A CA 1
ATOM 2385 C C . GLY A 1 278 ? -14.224 15.166 12.641 1.00 80.12 278 GLY A C 1
ATOM 2386 O O . GLY A 1 278 ? -14.718 14.604 13.617 1.00 80.12 278 GLY A O 1
ATOM 2387 N N . GLY A 1 279 ? -13.215 16.035 12.762 1.00 77.38 279 GLY A N 1
ATOM 2388 C CA . GLY A 1 279 ? -12.603 16.401 14.041 1.00 77.38 279 GLY A CA 1
ATOM 2389 C C . GLY A 1 279 ? -13.586 17.068 15.008 1.00 77.38 279 GLY A C 1
ATOM 2390 O O . GLY A 1 279 ? -13.647 16.687 16.180 1.00 77.38 279 GLY A O 1
ATOM 2391 N N . ILE A 1 280 ? -14.401 18.007 14.514 1.00 79.38 280 ILE A N 1
ATOM 2392 C CA . ILE A 1 280 ? -15.460 18.661 15.301 1.00 79.38 280 ILE A CA 1
ATOM 2393 C C . ILE A 1 280 ? -16.497 17.633 15.764 1.00 79.38 280 ILE A C 1
ATOM 2395 O O . ILE A 1 280 ? -16.875 17.632 16.937 1.00 79.38 280 ILE A O 1
ATOM 2399 N N . CYS A 1 281 ? -16.922 16.731 14.873 1.00 75.25 281 CYS A N 1
ATOM 2400 C CA . CYS A 1 281 ? -17.889 15.683 15.199 1.00 75.25 281 CYS A CA 1
ATOM 2401 C C . CYS A 1 281 ? -17.363 14.762 16.308 1.00 75.25 281 CYS A C 1
ATOM 2403 O O . CYS A 1 281 ? -18.049 14.550 17.307 1.00 75.25 281 CYS A O 1
ATOM 2405 N N . CYS A 1 282 ? -16.119 14.291 16.184 1.00 70.50 282 CYS A N 1
ATOM 2406 C CA . CYS A 1 282 ? -15.466 13.477 17.208 1.00 70.50 282 CYS A CA 1
ATOM 2407 C C . CYS A 1 282 ? -15.401 14.199 18.560 1.00 70.50 282 CYS A C 1
ATOM 2409 O O . CYS A 1 282 ? -15.786 13.627 19.578 1.00 70.50 282 CYS A O 1
ATOM 2411 N N . PHE A 1 283 ? -14.963 15.463 18.578 1.00 72.69 283 PHE A N 1
ATOM 2412 C CA . PHE A 1 283 ? -14.876 16.265 19.803 1.00 72.69 283 PHE A CA 1
ATOM 2413 C C . PHE A 1 283 ? -16.234 16.427 20.506 1.00 72.69 283 PHE A C 1
ATOM 2415 O O . PHE A 1 283 ? -16.330 16.311 21.732 1.00 72.69 283 PHE A O 1
ATOM 2422 N N . CYS A 1 284 ? -17.290 16.668 19.728 1.00 71.19 284 CYS A N 1
ATOM 2423 C CA . CYS A 1 284 ? -18.647 16.816 20.245 1.00 71.19 284 CYS A CA 1
ATOM 2424 C C . CYS A 1 284 ? -19.178 15.510 20.853 1.00 71.19 284 CYS A C 1
ATOM 2426 O O . CYS A 1 284 ? -19.764 15.550 21.931 1.00 71.19 284 CYS A O 1
ATOM 2428 N N . CYS A 1 285 ? -18.917 14.360 20.222 1.00 64.88 285 CYS A N 1
ATOM 2429 C CA . CYS A 1 285 ? -19.327 13.053 20.744 1.00 64.88 285 CYS A CA 1
ATOM 2430 C C . CYS A 1 285 ? -18.668 12.689 22.090 1.00 64.88 285 CYS A C 1
ATOM 2432 O O . CYS A 1 285 ? -19.264 11.963 22.874 1.00 64.88 285 CYS A O 1
ATOM 2434 N N . LEU A 1 286 ? -17.467 13.196 22.387 1.00 61.69 286 LEU A N 1
ATOM 2435 C CA . LEU A 1 286 ? -16.742 12.902 23.640 1.00 61.69 286 LEU A CA 1
ATOM 2436 C C . LEU A 1 286 ? -17.115 13.803 24.802 1.00 61.69 286 LEU A C 1
ATOM 2438 O O . LEU A 1 286 ? -16.999 13.429 25.963 1.00 61.69 286 LEU A O 1
ATOM 2442 N N . SER A 1 287 ? -17.502 15.034 24.489 1.00 61.47 287 SER A N 1
ATOM 2443 C CA . SER A 1 287 ? -17.794 16.040 25.507 1.00 61.47 287 SER A CA 1
ATOM 2444 C C . SER A 1 287 ? -19.168 15.832 26.165 1.00 61.47 287 SER A C 1
ATOM 2446 O O . SER A 1 287 ? -19.529 16.583 27.074 1.00 61.47 287 SER A O 1
ATOM 2448 N N . ASN A 1 288 ? -19.921 14.829 25.697 1.00 50.56 288 ASN A N 1
ATOM 2449 C CA . ASN A 1 288 ? -21.306 14.535 26.051 1.00 50.56 288 ASN A CA 1
ATOM 2450 C C . ASN A 1 288 ? -21.497 13.499 27.170 1.00 50.56 288 ASN A C 1
ATOM 2452 O O . ASN A 1 288 ? -22.638 13.287 27.558 1.00 50.56 288 ASN A O 1
ATOM 2456 N N . ASP A 1 289 ? -20.439 12.956 27.788 1.00 51.59 289 ASP A N 1
ATOM 2457 C CA . ASP A 1 289 ? -20.553 12.108 29.001 1.00 51.59 289 ASP A CA 1
ATOM 2458 C C . ASP A 1 289 ? -21.131 12.861 30.237 1.00 51.59 289 ASP A C 1
ATOM 2460 O O . ASP A 1 289 ? -21.102 12.371 31.364 1.00 51.59 289 ASP A O 1
ATOM 2464 N N . ILE A 1 290 ? -21.659 14.078 30.053 1.00 51.03 290 ILE A N 1
ATOM 2465 C CA . ILE A 1 290 ? -22.328 14.900 31.062 1.00 51.03 290 ILE A CA 1
ATOM 2466 C C . ILE A 1 290 ? -23.733 15.223 30.528 1.00 51.03 290 ILE A C 1
ATOM 2468 O O . ILE A 1 290 ? -23.895 16.158 29.740 1.00 51.03 290 ILE A O 1
ATOM 2472 N N . GLU A 1 291 ? -24.740 14.477 30.997 1.00 51.44 291 GLU A N 1
ATOM 2473 C CA . GLU A 1 291 ? -26.160 14.447 30.563 1.00 51.44 291 GLU A CA 1
ATOM 2474 C C . GLU A 1 291 ? -26.833 15.818 30.312 1.00 51.44 291 GLU A C 1
ATOM 2476 O O . GLU A 1 291 ? -27.833 15.914 29.608 1.00 51.44 291 GLU A O 1
ATOM 2481 N N . LYS A 1 292 ? -26.298 16.924 30.846 1.00 52.38 292 LYS A N 1
ATOM 2482 C CA . LYS A 1 292 ? -26.873 18.274 30.697 1.00 52.38 292 LYS A CA 1
ATOM 2483 C C . LYS A 1 292 ? -26.451 19.041 29.429 1.00 52.38 292 LYS A C 1
ATOM 2485 O O . LYS A 1 292 ? -26.946 20.150 29.232 1.00 52.38 292 LYS A O 1
ATOM 2490 N N . LYS A 1 293 ? -25.550 18.528 28.573 1.00 57.59 293 LYS A N 1
ATOM 2491 C CA . LYS A 1 293 ? -24.998 19.292 27.421 1.00 57.59 293 LYS A CA 1
ATOM 2492 C C . LYS A 1 293 ? -25.370 18.794 26.015 1.00 57.59 293 LYS A C 1
ATOM 2494 O O . LYS A 1 293 ? -25.013 19.470 25.046 1.00 57.59 293 LYS A O 1
ATOM 2499 N N . GLU A 1 294 ? -26.142 17.718 25.879 1.00 63.28 294 GLU A N 1
ATOM 2500 C CA . GLU A 1 294 ? -26.415 17.071 24.581 1.00 63.28 294 GLU A CA 1
ATOM 2501 C C . GLU A 1 294 ? -26.978 18.016 23.503 1.00 63.28 294 GLU A C 1
ATOM 2503 O O . GLU A 1 294 ? -26.506 18.009 22.363 1.00 63.28 294 GLU A O 1
ATOM 2508 N N . LYS A 1 295 ? -27.917 18.907 23.864 1.00 68.50 295 LYS A N 1
ATOM 2509 C CA . LYS A 1 295 ? -28.535 19.862 22.920 1.00 68.50 295 LYS A CA 1
ATOM 2510 C C . LYS A 1 295 ? -27.538 20.871 22.333 1.00 68.50 295 LYS A C 1
ATOM 2512 O O . LYS A 1 295 ? -27.645 21.227 21.162 1.00 68.50 295 LYS A O 1
ATOM 2517 N N . LYS A 1 296 ? -26.547 21.320 23.117 1.00 76.31 296 LYS A N 1
ATOM 2518 C CA . LYS A 1 296 ? -25.540 22.297 22.662 1.00 76.31 296 LYS A CA 1
ATOM 2519 C C . LYS A 1 296 ? -24.603 21.683 21.623 1.00 76.31 296 LYS A C 1
ATOM 2521 O O . LYS A 1 296 ?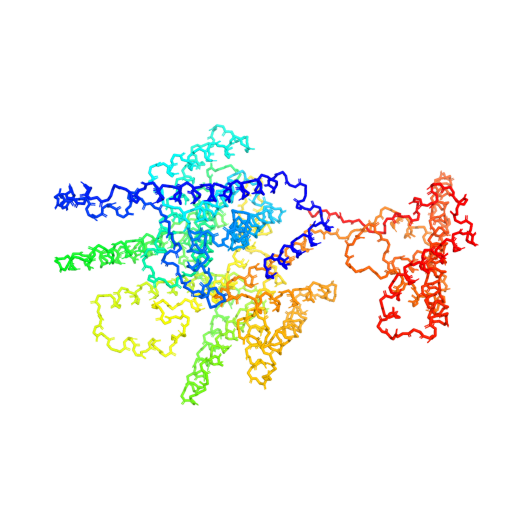 -24.296 22.322 20.621 1.00 76.31 296 LYS A O 1
ATOM 2526 N N . TYR A 1 297 ? -24.156 20.451 21.848 1.00 75.94 297 TYR A N 1
ATOM 2527 C CA . TYR A 1 297 ? -23.250 19.764 20.927 1.00 75.94 297 TYR A CA 1
ATOM 2528 C C . TYR A 1 297 ? -23.955 19.298 19.649 1.00 75.94 297 TYR A C 1
ATOM 2530 O O . TYR A 1 297 ? -23.363 19.390 18.575 1.00 75.94 297 TYR A O 1
ATOM 2538 N N . ALA A 1 298 ? -25.236 18.918 19.728 1.00 75.38 298 ALA A N 1
ATOM 2539 C CA . ALA A 1 298 ? -26.059 18.680 18.541 1.00 75.38 298 ALA A CA 1
ATOM 2540 C C . ALA A 1 298 ? -26.141 19.929 17.641 1.00 75.38 298 ALA A C 1
ATOM 2542 O O . ALA A 1 298 ? -25.965 19.834 16.427 1.00 75.38 298 ALA A O 1
ATOM 2543 N N . TYR A 1 299 ? -26.322 21.114 18.237 1.00 80.75 299 TYR A N 1
ATOM 2544 C CA . TYR A 1 299 ? -26.338 22.382 17.502 1.00 80.75 299 TYR A CA 1
ATOM 2545 C C . TYR A 1 299 ? -24.982 22.718 16.859 1.00 80.75 299 TYR A C 1
ATOM 2547 O O . TYR A 1 299 ? -24.936 23.148 15.708 1.00 80.75 299 TYR A O 1
ATOM 2555 N N . ILE A 1 300 ? -23.866 22.464 17.556 1.00 84.12 300 ILE A N 1
ATOM 2556 C CA . ILE A 1 300 ? -22.512 22.645 16.998 1.00 84.12 300 ILE A CA 1
ATOM 2557 C C . ILE A 1 300 ? -22.297 21.739 15.780 1.00 84.12 300 ILE A C 1
ATOM 2559 O O . ILE A 1 300 ? -21.776 22.200 14.766 1.00 84.12 300 ILE A O 1
ATOM 2563 N N . ILE A 1 301 ? -22.724 20.475 15.845 1.00 84.25 301 ILE A N 1
ATOM 2564 C CA . ILE A 1 301 ? -22.629 19.544 14.712 1.00 84.25 301 ILE A CA 1
ATOM 2565 C C . ILE A 1 301 ? -23.514 20.007 13.553 1.00 84.25 301 ILE A C 1
ATOM 2567 O O . ILE A 1 301 ? -23.070 19.971 12.406 1.00 84.25 301 ILE A O 1
ATOM 2571 N N . PHE A 1 302 ? -24.728 20.485 13.838 1.00 83.81 302 PHE A N 1
ATOM 2572 C CA . PHE A 1 302 ? -25.629 21.017 12.819 1.00 83.81 302 PHE A CA 1
ATOM 2573 C C . PHE A 1 302 ? -25.015 22.223 12.094 1.00 83.81 302 PHE A C 1
ATOM 2575 O O . PHE A 1 302 ? -24.876 22.188 10.871 1.00 83.81 302 PHE A O 1
ATOM 2582 N N . ILE A 1 303 ? -24.533 23.233 12.828 1.00 86.50 303 ILE A N 1
ATOM 2583 C CA . ILE A 1 303 ? -23.818 24.379 12.240 1.00 86.50 303 ILE A CA 1
ATOM 2584 C C . ILE A 1 303 ? -22.601 23.908 11.444 1.00 86.50 303 ILE A C 1
ATOM 2586 O O . ILE A 1 303 ? -22.398 24.337 10.310 1.00 86.50 303 ILE A O 1
ATOM 2590 N N . SER A 1 304 ? -21.791 23.018 12.020 1.00 87.38 304 SER A N 1
ATOM 2591 C CA . SER A 1 304 ? -20.585 22.510 11.367 1.00 87.38 304 SER A CA 1
ATOM 2592 C C . SER A 1 304 ? -20.911 21.781 10.060 1.00 87.38 304 SER A C 1
ATOM 2594 O O . SER A 1 304 ? -20.184 21.942 9.083 1.00 87.38 304 SER A O 1
ATOM 2596 N N . SER A 1 305 ? -22.031 21.052 10.005 1.00 87.56 305 SER A N 1
ATOM 2597 C CA . SER A 1 305 ? -22.495 20.383 8.786 1.00 87.56 305 SER A CA 1
ATOM 2598 C C . SER A 1 305 ? -22.917 21.382 7.707 1.00 87.56 305 SER A C 1
ATOM 2600 O O . SER A 1 305 ? -22.494 21.245 6.561 1.00 87.56 305 SER A O 1
ATOM 2602 N N . ILE A 1 306 ? -23.654 22.439 8.070 1.00 87.75 306 ILE A N 1
ATOM 2603 C CA . ILE A 1 306 ? -24.036 23.513 7.141 1.00 87.75 306 ILE A CA 1
ATOM 2604 C C . ILE A 1 306 ? -22.789 24.212 6.596 1.00 87.75 306 ILE A C 1
ATOM 2606 O O . ILE A 1 306 ? -22.651 24.365 5.384 1.00 87.75 306 ILE A O 1
ATOM 2610 N N . LEU A 1 307 ? -21.851 24.587 7.472 1.00 90.56 307 LEU A N 1
ATOM 2611 C CA . LEU A 1 307 ? -20.594 25.223 7.072 1.00 90.56 307 LEU A CA 1
ATOM 2612 C C . LEU A 1 307 ? -19.770 24.326 6.143 1.00 90.56 307 LEU A C 1
ATOM 2614 O O . LEU A 1 307 ? -19.227 24.811 5.152 1.00 90.56 307 LEU A O 1
ATOM 2618 N N . PHE A 1 308 ? -19.707 23.023 6.426 1.00 91.81 308 PHE A N 1
ATOM 2619 C CA . PHE A 1 308 ? -19.031 22.049 5.573 1.00 91.81 308 PHE A CA 1
ATOM 2620 C C . PHE A 1 308 ? -19.641 22.003 4.163 1.00 91.81 308 PHE A C 1
ATOM 2622 O O . PHE A 1 308 ? -18.901 22.046 3.176 1.00 91.81 308 PHE A O 1
ATOM 2629 N N . PHE A 1 309 ? -20.972 21.964 4.041 1.00 89.25 309 PHE A N 1
ATOM 2630 C CA . PHE A 1 309 ? -21.642 21.961 2.737 1.00 89.25 309 PHE A CA 1
ATOM 2631 C C . PHE A 1 309 ? -21.475 23.286 1.988 1.00 89.25 309 PHE A C 1
ATOM 2633 O O . PHE A 1 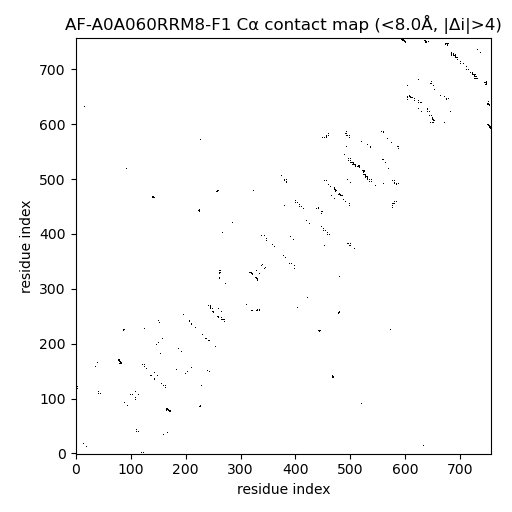309 ? -21.111 23.272 0.812 1.00 89.25 309 PHE A O 1
ATOM 2640 N N . LEU A 1 310 ? -21.676 24.422 2.662 1.00 91.31 310 LEU A N 1
ATOM 2641 C CA . LEU A 1 310 ? -21.516 25.751 2.062 1.00 91.31 310 LEU A CA 1
ATOM 2642 C C . LEU A 1 310 ? -20.086 25.976 1.559 1.00 91.31 310 LEU A C 1
ATOM 2644 O O . LEU A 1 310 ? -19.898 26.446 0.438 1.00 91.31 310 LEU A O 1
ATOM 2648 N N . TYR A 1 311 ? -19.076 25.585 2.341 1.00 92.88 311 TYR A N 1
ATOM 2649 C CA . TYR A 1 311 ? -17.676 25.693 1.933 1.00 92.88 311 TYR A CA 1
ATOM 2650 C C . TYR A 1 311 ? -17.368 24.849 0.692 1.00 92.88 311 TYR A C 1
ATOM 2652 O O . TYR A 1 311 ? -16.684 25.317 -0.217 1.00 92.88 311 TYR A O 1
ATOM 2660 N N . ASN A 1 312 ? -17.872 23.614 0.623 1.00 90.88 312 ASN A N 1
ATOM 2661 C CA . ASN A 1 312 ? -17.608 22.737 -0.518 1.00 90.88 312 ASN A CA 1
ATOM 2662 C C . ASN A 1 312 ? -18.381 23.142 -1.779 1.00 90.88 312 ASN A C 1
ATOM 2664 O O . ASN A 1 312 ? -17.842 23.006 -2.878 1.00 90.88 312 ASN A O 1
ATOM 2668 N N . LEU A 1 313 ? -19.582 23.709 -1.632 1.00 89.75 313 LEU A N 1
ATOM 2669 C CA . LEU A 1 313 ? -20.288 24.372 -2.731 1.00 89.75 313 LEU A CA 1
ATOM 2670 C C . LEU A 1 313 ? -19.484 25.570 -3.243 1.00 89.75 313 LEU A C 1
ATOM 2672 O O . LEU A 1 313 ? -19.210 25.658 -4.437 1.00 89.75 313 LEU A O 1
ATOM 2676 N N . TYR A 1 314 ? -19.015 26.442 -2.347 1.00 90.50 314 TYR A N 1
ATOM 2677 C CA . TYR A 1 314 ? -18.142 27.553 -2.724 1.00 90.50 314 TYR A CA 1
ATOM 2678 C C . TYR A 1 314 ? -16.867 27.068 -3.433 1.00 90.50 314 TYR A C 1
ATOM 2680 O O . TYR A 1 314 ? -16.499 27.591 -4.482 1.00 90.50 314 TYR A O 1
ATOM 2688 N N . ASN A 1 315 ? -16.216 26.022 -2.918 1.00 89.19 315 ASN A N 1
ATOM 2689 C CA . ASN A 1 315 ? -15.020 25.432 -3.520 1.00 89.19 315 ASN A CA 1
ATOM 2690 C C . ASN A 1 315 ? -15.270 24.933 -4.960 1.00 89.19 315 ASN A C 1
ATOM 2692 O O . ASN A 1 315 ? -14.420 25.124 -5.832 1.00 89.19 315 ASN A O 1
ATOM 2696 N N . LEU A 1 316 ? -16.445 24.353 -5.228 1.00 87.25 316 LEU A N 1
ATOM 2697 C CA . LEU A 1 316 ? -16.842 23.869 -6.553 1.00 87.25 316 LEU A CA 1
ATOM 2698 C C . LEU A 1 316 ? -16.994 25.007 -7.582 1.00 87.25 316 LEU A C 1
ATOM 2700 O O . LEU A 1 316 ? -16.560 24.856 -8.726 1.00 87.25 316 LEU A O 1
ATOM 2704 N N . PHE A 1 317 ? -17.570 26.141 -7.170 1.00 87.94 317 PHE A N 1
ATOM 2705 C CA . PHE A 1 317 ? -17.820 27.301 -8.040 1.00 87.94 317 PHE A CA 1
ATOM 2706 C C . PHE A 1 317 ? -16.687 28.337 -8.055 1.00 87.94 317 PHE A C 1
ATOM 2708 O O . PHE A 1 317 ? -16.663 29.195 -8.935 1.00 87.94 317 PHE A O 1
ATOM 2715 N N . SER A 1 318 ? -15.737 28.260 -7.118 1.00 84.69 318 SER A N 1
ATOM 2716 C CA . SER A 1 318 ? -14.621 29.205 -7.039 1.00 84.69 318 SER A CA 1
ATOM 2717 C C . SER A 1 318 ? -13.759 29.182 -8.306 1.00 84.69 318 SER A C 1
ATOM 2719 O O . SER A 1 318 ? -13.294 28.122 -8.733 1.00 84.69 318 SER A O 1
ATOM 2721 N N . TYR A 1 319 ? -13.527 30.361 -8.888 1.00 82.19 319 TYR A N 1
ATOM 2722 C CA . TYR A 1 319 ? -12.610 30.532 -10.012 1.00 82.19 319 TYR A CA 1
ATOM 2723 C C . TYR A 1 319 ? -11.165 30.414 -9.537 1.00 82.19 319 TYR A C 1
ATOM 2725 O O . TYR A 1 319 ? -10.751 31.054 -8.568 1.00 82.19 319 TYR A O 1
ATOM 2733 N N . GLN A 1 320 ? -10.393 29.579 -10.224 1.00 78.50 320 GLN A N 1
ATOM 2734 C CA . GLN A 1 320 ? -8.981 29.357 -9.955 1.00 78.50 320 GLN A CA 1
ATOM 2735 C C . GLN A 1 320 ? -8.204 29.483 -11.260 1.00 78.50 320 GLN A C 1
ATOM 2737 O O . GLN A 1 320 ? -8.690 29.115 -12.325 1.00 78.50 320 GLN A O 1
ATOM 2742 N N . TYR A 1 321 ? -6.997 30.034 -11.183 1.00 70.62 321 TYR A N 1
ATOM 2743 C CA . TYR A 1 321 ? -6.148 30.167 -12.359 1.00 70.62 321 TYR A CA 1
ATOM 2744 C C . TYR A 1 321 ? -5.693 28.784 -12.832 1.00 70.62 321 TYR A C 1
ATOM 2746 O O . TYR A 1 321 ? -4.978 28.092 -12.102 1.00 70.62 321 TYR A O 1
ATOM 2754 N N . ASP A 1 322 ? -6.099 28.393 -14.039 1.00 67.38 322 ASP A N 1
ATOM 2755 C CA . ASP A 1 322 ? -5.673 27.143 -14.653 1.00 67.38 322 ASP A CA 1
ATOM 2756 C C . ASP A 1 322 ? -4.403 27.373 -15.491 1.00 67.38 322 ASP A C 1
ATOM 2758 O O . ASP A 1 322 ? -4.446 28.088 -16.497 1.00 67.38 322 ASP A O 1
ATOM 2762 N N . PRO A 1 323 ? -3.254 26.772 -15.131 1.00 62.47 323 PRO A N 1
ATOM 2763 C CA . PRO A 1 323 ? -2.017 26.934 -15.894 1.00 62.47 323 PRO A CA 1
ATOM 2764 C C . PRO A 1 323 ? -2.081 26.344 -17.309 1.00 62.47 323 PRO A C 1
ATOM 2766 O O . PRO A 1 323 ? -1.273 26.731 -18.156 1.00 62.47 323 PRO A O 1
ATOM 2769 N N . ILE A 1 324 ? -2.989 25.394 -17.571 1.00 65.12 324 ILE A N 1
ATOM 2770 C CA . ILE A 1 324 ? -3.104 24.734 -18.880 1.00 65.12 324 ILE A CA 1
ATOM 2771 C C . ILE A 1 324 ? -3.777 25.670 -19.884 1.00 65.12 324 ILE A C 1
ATOM 2773 O O . ILE A 1 324 ? -3.233 25.902 -20.964 1.00 65.12 324 ILE A O 1
ATOM 2777 N N . ASN A 1 325 ? -4.924 26.230 -19.498 1.00 64.25 325 ASN A N 1
ATOM 2778 C CA . ASN A 1 325 ? -5.732 27.101 -20.347 1.00 64.25 325 ASN A CA 1
ATOM 2779 C C . ASN A 1 325 ? -5.360 28.589 -20.223 1.00 64.25 325 ASN A C 1
ATOM 2781 O O . ASN A 1 325 ? -5.785 29.381 -21.050 1.00 64.25 325 ASN A O 1
ATOM 2785 N N . LYS A 1 326 ? -4.526 28.957 -19.235 1.00 69.50 326 LYS A N 1
ATOM 2786 C CA . LYS A 1 326 ? -4.115 30.335 -18.897 1.00 69.50 326 LYS A CA 1
ATOM 2787 C C . LYS A 1 326 ? -5.260 31.276 -18.498 1.00 69.50 326 LYS A C 1
ATOM 2789 O O . LYS A 1 326 ? -5.025 32.477 -18.396 1.00 69.50 326 LYS A O 1
ATOM 2794 N N . ASP A 1 327 ? -6.423 30.723 -18.173 1.00 71.50 327 ASP A N 1
ATOM 2795 C CA . ASP A 1 327 ? -7.623 31.462 -17.792 1.00 71.50 327 ASP A CA 1
ATOM 2796 C C . ASP A 1 327 ? -8.082 31.108 -16.373 1.00 71.50 327 ASP A C 1
ATOM 2798 O O . ASP A 1 327 ? -7.721 30.072 -15.803 1.00 71.50 327 ASP A O 1
ATOM 2802 N N . ALA A 1 328 ? -8.894 31.986 -15.783 1.00 75.19 328 ALA A N 1
ATOM 2803 C CA . ALA A 1 328 ? -9.588 31.696 -14.537 1.00 75.19 328 ALA A CA 1
ATOM 2804 C C . ALA A 1 328 ? -10.763 30.755 -14.827 1.00 75.19 328 ALA A C 1
ATOM 2806 O O . ALA A 1 328 ? -11.746 31.139 -15.457 1.00 75.19 328 ALA A O 1
ATOM 2807 N N . ILE A 1 329 ? -10.665 29.518 -14.350 1.00 82.25 329 ILE A N 1
ATOM 2808 C CA . ILE A 1 329 ? -11.641 28.463 -14.602 1.00 82.25 329 ILE A CA 1
ATOM 2809 C C . ILE A 1 329 ? -12.190 27.953 -13.267 1.00 82.25 329 ILE A C 1
ATOM 2811 O O . ILE A 1 329 ? -11.458 27.819 -12.285 1.00 82.25 329 ILE A O 1
ATOM 2815 N N . ASN A 1 330 ? -13.491 27.666 -13.212 1.00 85.00 330 ASN A N 1
ATOM 2816 C CA . ASN A 1 330 ? -14.102 27.022 -12.052 1.00 85.00 330 ASN A CA 1
ATOM 2817 C C . ASN A 1 330 ? -14.008 25.484 -12.144 1.00 85.00 330 ASN A C 1
ATOM 2819 O O . ASN A 1 330 ? -13.933 24.893 -13.224 1.00 85.00 330 ASN A O 1
ATOM 2823 N N . THR A 1 331 ? -14.013 24.808 -10.994 1.00 84.75 331 THR A N 1
ATOM 2824 C CA . THR A 1 331 ? -13.887 23.339 -10.940 1.00 84.75 331 THR A CA 1
ATOM 2825 C C . THR A 1 331 ? -15.027 22.639 -11.684 1.00 84.75 331 THR A C 1
ATOM 2827 O O . THR A 1 331 ? -14.808 21.622 -12.342 1.00 84.75 331 THR A O 1
ATOM 2830 N N . LEU A 1 332 ? -16.243 23.184 -11.599 1.00 85.50 332 LEU A N 1
ATOM 2831 C CA . LEU A 1 332 ? -17.422 22.639 -12.271 1.00 85.50 332 LEU A CA 1
ATOM 2832 C C . LEU A 1 332 ? -17.235 22.563 -13.795 1.00 85.50 332 LEU A C 1
ATOM 2834 O O . LEU A 1 332 ? -17.511 21.526 -14.390 1.00 85.50 332 LEU A O 1
ATOM 2838 N N . TYR A 1 333 ? -16.697 23.613 -14.413 1.00 85.00 333 TYR A N 1
ATOM 2839 C CA . TYR A 1 333 ? -16.387 23.650 -15.839 1.00 85.00 333 TYR A CA 1
ATOM 2840 C C . TYR A 1 333 ? -15.334 22.607 -16.215 1.00 85.00 333 TYR A C 1
ATOM 2842 O O . TYR A 1 333 ? -15.506 21.892 -17.198 1.00 85.00 333 TYR A O 1
ATOM 2850 N N . VAL A 1 334 ? -14.285 22.441 -15.400 1.00 81.88 334 VAL A N 1
ATOM 2851 C CA . VAL A 1 334 ? -13.279 21.385 -15.613 1.00 81.88 334 VAL A CA 1
ATOM 2852 C C . VAL A 1 334 ? -13.921 19.999 -15.566 1.00 81.88 334 VAL A C 1
ATOM 2854 O O . VAL A 1 334 ? -13.656 19.176 -16.439 1.00 81.88 334 VAL A O 1
ATOM 2857 N N . LEU A 1 335 ? -14.788 19.733 -14.584 1.00 83.31 335 LEU A N 1
ATOM 2858 C CA . LEU A 1 335 ? -15.493 18.453 -14.475 1.00 83.31 335 LEU A CA 1
ATOM 2859 C C . LEU A 1 335 ? -16.407 18.209 -15.681 1.00 83.31 335 LEU A C 1
ATOM 2861 O O . LEU A 1 335 ? -16.364 17.124 -16.256 1.00 83.31 335 LEU A O 1
ATOM 2865 N N . ILE A 1 336 ? -17.177 19.212 -16.108 1.00 84.19 336 ILE A N 1
ATOM 2866 C CA . ILE A 1 336 ? -18.042 19.129 -17.294 1.00 84.19 336 ILE A CA 1
ATOM 2867 C C . ILE A 1 336 ? -17.211 18.866 -18.555 1.00 84.19 336 ILE A C 1
ATOM 2869 O O . ILE A 1 336 ? -17.529 17.960 -19.325 1.00 84.19 336 ILE A O 1
ATOM 2873 N N . ASN A 1 337 ? -16.098 19.576 -18.735 1.00 83.56 337 ASN A N 1
ATOM 2874 C CA . ASN A 1 337 ? -15.203 19.358 -19.866 1.00 83.56 337 ASN A CA 1
ATOM 2875 C C . ASN A 1 337 ? -14.594 17.959 -19.853 1.00 83.56 337 ASN A C 1
ATOM 2877 O O . ASN A 1 337 ? -14.539 17.313 -20.896 1.00 83.56 337 ASN A O 1
ATOM 2881 N N . ILE A 1 338 ? -14.191 17.443 -18.689 1.00 81.19 338 ILE A N 1
ATOM 2882 C CA . ILE A 1 338 ? -13.701 16.067 -18.567 1.00 81.19 338 ILE A CA 1
ATOM 2883 C C . ILE A 1 338 ? -14.808 15.073 -18.934 1.00 81.19 338 ILE A C 1
ATOM 2885 O O . ILE A 1 338 ? -14.530 14.123 -19.661 1.00 81.19 338 ILE A O 1
ATOM 2889 N N . LEU A 1 339 ? -16.055 15.294 -18.508 1.00 80.31 339 LEU A N 1
ATOM 2890 C CA . LEU A 1 339 ? -17.197 14.428 -18.834 1.00 80.31 339 LEU A CA 1
ATOM 2891 C C . LEU A 1 339 ? -17.508 14.389 -20.339 1.00 80.31 339 LEU A C 1
ATOM 2893 O O . LEU A 1 339 ? -17.776 13.315 -20.890 1.00 80.31 339 LEU A O 1
ATOM 2897 N N . ILE A 1 340 ? -17.457 15.547 -21.001 1.00 79.94 340 ILE A N 1
ATOM 2898 C CA . ILE A 1 340 ? -17.771 15.698 -22.429 1.00 79.94 340 ILE A CA 1
ATOM 2899 C C . ILE A 1 340 ? -16.594 15.239 -23.302 1.00 79.94 340 ILE A C 1
ATOM 2901 O O . ILE A 1 340 ? -16.789 14.578 -24.328 1.00 79.94 340 ILE A O 1
ATOM 2905 N N . SER A 1 341 ? -15.359 15.523 -22.882 1.00 75.25 341 SER A N 1
ATOM 2906 C CA . SER A 1 341 ? -14.152 15.149 -23.619 1.00 75.25 341 SER A CA 1
ATOM 2907 C C . SER A 1 341 ? -14.053 13.632 -23.824 1.00 75.25 341 SER A C 1
ATOM 2909 O O . SER A 1 341 ? -14.436 12.830 -22.969 1.00 75.25 341 SER A O 1
ATOM 2911 N N . LYS A 1 342 ? -13.545 13.217 -24.994 1.00 70.38 342 LYS A N 1
ATOM 2912 C CA . LYS A 1 342 ? -13.232 11.811 -25.330 1.00 70.38 342 LYS A CA 1
ATOM 2913 C C . LYS A 1 342 ? -14.390 10.812 -25.108 1.00 70.38 342 LYS A C 1
ATOM 2915 O O . LYS A 1 342 ? -14.153 9.620 -24.887 1.00 70.38 342 LYS A O 1
ATOM 2920 N N . LYS A 1 343 ? -15.651 11.269 -25.161 1.00 81.44 343 LYS A N 1
ATOM 2921 C CA . LYS A 1 343 ? -16.855 10.461 -24.871 1.00 81.44 343 LYS A CA 1
ATOM 2922 C C . LYS A 1 343 ? -16.783 9.772 -23.495 1.00 81.44 343 LYS A C 1
ATOM 2924 O O . LYS A 1 343 ? -17.107 8.590 -23.360 1.00 81.44 343 LYS A O 1
ATOM 2929 N N . ASN A 1 344 ? -16.267 10.456 -22.473 1.00 84.62 344 ASN A N 1
ATOM 2930 C CA . ASN A 1 344 ? -16.122 9.907 -21.117 1.00 84.62 344 ASN A CA 1
ATOM 2931 C C . ASN A 1 344 ? -17.466 9.549 -20.468 1.00 84.62 344 ASN A C 1
ATOM 2933 O O . ASN A 1 344 ? -17.538 8.560 -19.740 1.00 84.62 344 ASN A O 1
ATOM 2937 N N . TYR A 1 345 ? -18.542 10.252 -20.826 1.00 86.06 345 TYR A N 1
ATOM 2938 C CA . TYR A 1 345 ? -19.907 9.912 -20.416 1.00 86.06 345 TYR A CA 1
ATOM 2939 C C . TYR A 1 345 ? -20.303 8.453 -20.718 1.00 86.06 345 TYR A C 1
ATOM 2941 O O . TYR A 1 345 ? -20.991 7.845 -19.904 1.00 86.06 345 TYR A O 1
ATOM 2949 N N . LEU A 1 346 ? -19.825 7.844 -21.815 1.00 89.12 346 LEU A N 1
ATOM 2950 C CA . LEU A 1 346 ? -20.126 6.439 -22.140 1.00 89.12 346 LEU A CA 1
ATOM 2951 C C . LEU A 1 346 ? -19.590 5.471 -21.081 1.00 89.12 346 LEU A C 1
ATOM 2953 O O . LEU A 1 346 ? -20.259 4.495 -20.743 1.00 89.12 346 LEU A O 1
ATOM 2957 N N . LEU A 1 347 ? -18.399 5.745 -20.535 1.00 90.06 347 LEU A N 1
ATOM 2958 C CA . LEU A 1 347 ? -17.806 4.928 -19.473 1.00 90.06 347 LEU A CA 1
ATOM 2959 C C . LEU A 1 347 ? -18.636 5.032 -18.190 1.00 90.06 347 LEU A C 1
ATOM 2961 O O . LEU A 1 347 ? -18.909 4.022 -17.552 1.00 90.06 347 LEU A O 1
ATOM 2965 N N . ILE A 1 348 ? -19.084 6.241 -17.850 1.00 89.44 348 ILE A N 1
ATOM 2966 C CA . ILE A 1 348 ? -19.892 6.495 -16.652 1.00 89.44 348 ILE A CA 1
ATOM 2967 C C . ILE A 1 348 ? -21.263 5.832 -16.771 1.00 89.44 348 ILE A C 1
ATOM 2969 O O . ILE A 1 348 ? -21.690 5.147 -15.846 1.00 89.44 348 ILE A O 1
ATOM 2973 N N . VAL A 1 349 ? -21.927 5.971 -17.921 1.00 90.38 349 VAL A N 1
ATOM 2974 C CA . VAL A 1 349 ? -23.194 5.279 -18.197 1.00 90.38 349 VAL A CA 1
ATOM 2975 C C . VAL A 1 349 ? -22.998 3.764 -18.101 1.00 90.38 349 VAL A C 1
ATOM 2977 O O . VAL A 1 349 ? -23.786 3.090 -17.442 1.00 90.38 349 VAL A O 1
ATOM 2980 N N . SER A 1 350 ? -21.908 3.230 -18.661 1.00 90.69 350 SER A N 1
ATOM 2981 C CA . SER A 1 350 ? -21.578 1.802 -18.554 1.00 90.69 350 SER A CA 1
ATOM 2982 C C . SER A 1 350 ? -21.383 1.363 -17.100 1.00 90.69 350 SER A C 1
ATOM 2984 O O . SER A 1 350 ? -21.950 0.352 -16.689 1.00 90.69 350 SER A O 1
ATOM 2986 N N . TRP A 1 351 ? -20.652 2.132 -16.286 1.00 93.38 351 TRP A N 1
ATOM 2987 C CA . TRP A 1 351 ? -20.510 1.859 -14.852 1.00 93.38 351 TRP A CA 1
ATOM 2988 C C . TRP A 1 351 ? -21.850 1.877 -14.121 1.00 93.38 351 TRP A C 1
ATOM 2990 O O . TRP A 1 351 ? -22.093 1.007 -13.289 1.00 93.38 351 TRP A O 1
ATOM 3000 N N . ILE A 1 352 ? -22.741 2.822 -14.427 1.00 92.25 352 ILE A N 1
ATOM 3001 C CA . ILE A 1 352 ? -24.075 2.891 -13.814 1.00 92.25 352 ILE A CA 1
ATOM 3002 C C . ILE A 1 352 ? -24.895 1.645 -14.177 1.00 92.25 352 ILE A C 1
ATOM 3004 O O . ILE A 1 352 ? -25.458 1.002 -13.294 1.00 92.25 352 ILE A O 1
ATOM 3008 N N . ILE A 1 353 ? -24.903 1.237 -15.448 1.00 93.69 353 ILE A N 1
ATOM 3009 C CA . ILE A 1 353 ? -25.624 0.037 -15.900 1.00 93.69 353 ILE A CA 1
ATOM 3010 C C . ILE A 1 353 ? -25.069 -1.226 -15.221 1.00 93.69 353 ILE A C 1
ATOM 3012 O O . ILE A 1 353 ? -25.831 -2.035 -14.682 1.00 93.69 353 ILE A O 1
ATOM 3016 N N . ILE A 1 354 ? -23.742 -1.389 -15.196 1.00 93.19 354 ILE A N 1
ATOM 3017 C CA . ILE A 1 354 ? -23.078 -2.539 -14.563 1.00 93.19 354 ILE A CA 1
ATOM 3018 C C . ILE A 1 354 ? -23.352 -2.551 -13.056 1.00 93.19 354 ILE A C 1
ATOM 3020 O O . ILE A 1 354 ? -23.716 -3.584 -12.502 1.00 93.19 354 ILE A O 1
ATOM 3024 N N . THR A 1 355 ? -23.230 -1.414 -12.371 1.00 90.94 355 THR A N 1
ATOM 3025 C CA . THR A 1 355 ? -23.477 -1.342 -10.922 1.00 90.94 355 THR A CA 1
ATOM 3026 C C . THR A 1 355 ? -24.929 -1.631 -10.571 1.00 90.94 355 THR A C 1
ATOM 3028 O O . THR A 1 355 ? -25.167 -2.449 -9.687 1.00 90.94 355 THR A O 1
ATOM 3031 N N . ILE A 1 356 ? -25.903 -1.047 -11.274 1.00 90.56 356 ILE A N 1
ATOM 3032 C CA . ILE A 1 356 ? -27.329 -1.292 -11.016 1.00 90.56 356 ILE A CA 1
ATOM 3033 C C . ILE A 1 356 ? -27.680 -2.762 -11.264 1.00 90.56 356 ILE A C 1
ATOM 3035 O O . ILE A 1 356 ? -28.250 -3.410 -10.384 1.00 90.56 356 ILE A O 1
ATOM 3039 N N . SER A 1 357 ? -27.302 -3.314 -12.420 1.00 89.25 357 SER A N 1
ATOM 3040 C CA . SER A 1 357 ? -27.578 -4.721 -12.751 1.00 89.25 357 SER A CA 1
ATOM 3041 C C . SER A 1 357 ? -26.963 -5.680 -11.728 1.00 89.25 357 SER A C 1
ATOM 3043 O O . SER A 1 357 ? -27.615 -6.620 -11.263 1.00 89.25 357 SER A O 1
ATOM 3045 N N . TYR A 1 358 ? -25.736 -5.403 -11.291 1.00 88.81 358 TYR A N 1
ATOM 3046 C CA . TYR A 1 358 ? -25.038 -6.245 -10.332 1.00 88.81 358 TYR A CA 1
ATOM 3047 C C . TYR A 1 358 ? -25.559 -6.081 -8.895 1.00 88.81 358 TYR A C 1
ATOM 3049 O O . TYR A 1 358 ? -25.607 -7.058 -8.147 1.00 88.81 358 TYR A O 1
ATOM 3057 N N . LEU A 1 359 ? -26.028 -4.891 -8.503 1.00 87.19 359 LEU A N 1
ATOM 3058 C CA . LEU A 1 359 ? -26.718 -4.675 -7.225 1.00 87.19 359 LEU A CA 1
ATOM 3059 C C . LEU A 1 359 ? -28.059 -5.415 -7.172 1.00 87.19 359 LEU A C 1
ATOM 3061 O O . LEU A 1 359 ? -28.377 -6.021 -6.145 1.00 87.19 359 LEU A O 1
ATOM 3065 N N . ILE A 1 360 ? -28.815 -5.432 -8.276 1.00 87.31 360 ILE A N 1
ATOM 3066 C CA . ILE A 1 360 ? -30.034 -6.245 -8.399 1.00 87.31 360 ILE A CA 1
ATOM 3067 C C . ILE A 1 360 ? -29.682 -7.720 -8.191 1.00 87.31 360 ILE A C 1
ATOM 3069 O O . ILE A 1 360 ? -30.295 -8.386 -7.352 1.00 87.31 360 ILE A O 1
ATOM 3073 N N . TYR A 1 361 ? -28.643 -8.213 -8.872 1.00 87.56 361 TYR A N 1
ATOM 3074 C CA . TYR A 1 361 ? -28.165 -9.585 -8.715 1.00 87.56 361 TYR A CA 1
ATOM 3075 C C . TYR A 1 361 ? -27.752 -9.900 -7.267 1.00 87.56 361 TYR A C 1
ATOM 3077 O O . TYR A 1 361 ? -28.244 -10.872 -6.690 1.00 87.56 361 TYR A O 1
ATOM 3085 N N . ILE A 1 362 ? -26.937 -9.056 -6.629 1.00 84.25 362 ILE A N 1
ATOM 3086 C CA . ILE A 1 362 ? -26.533 -9.222 -5.224 1.00 84.25 362 ILE A CA 1
ATOM 3087 C C . ILE A 1 362 ? -27.756 -9.271 -4.299 1.00 84.25 362 ILE A C 1
ATOM 3089 O O . ILE A 1 362 ? -27.832 -10.139 -3.427 1.00 84.25 362 ILE A O 1
ATOM 3093 N N . ASN A 1 363 ? -28.747 -8.403 -4.508 1.00 83.25 363 ASN A N 1
ATOM 3094 C CA . ASN A 1 363 ? -29.975 -8.407 -3.717 1.00 83.25 363 ASN A CA 1
ATOM 3095 C C . ASN A 1 363 ? -30.738 -9.737 -3.860 1.00 83.25 363 ASN A C 1
ATOM 3097 O O . ASN A 1 363 ? -31.231 -10.281 -2.869 1.00 83.25 363 ASN A O 1
ATOM 3101 N N . THR A 1 364 ? -30.779 -10.324 -5.062 1.00 84.38 364 THR A N 1
ATOM 3102 C CA . THR A 1 364 ? -31.369 -11.663 -5.246 1.00 84.38 364 THR A CA 1
ATOM 3103 C C . THR A 1 364 ? -30.603 -12.753 -4.488 1.00 84.38 364 THR A C 1
ATOM 3105 O O . THR A 1 364 ? -31.222 -13.652 -3.916 1.00 84.38 364 THR A O 1
ATOM 3108 N N . LEU A 1 365 ? -29.270 -12.665 -4.408 1.00 80.31 365 LEU A N 1
ATOM 3109 C CA . LEU A 1 365 ? -28.444 -13.617 -3.656 1.00 80.31 365 LEU A CA 1
ATOM 3110 C C . LEU A 1 365 ? -28.659 -13.508 -2.143 1.00 80.31 365 LEU A C 1
ATOM 3112 O O . LEU A 1 365 ? -28.713 -14.534 -1.461 1.00 80.31 365 LEU A O 1
ATOM 3116 N N . ILE A 1 366 ? -28.813 -12.283 -1.632 1.00 77.75 366 ILE A N 1
ATOM 3117 C CA . ILE A 1 366 ? -29.129 -12.025 -0.221 1.00 77.75 366 ILE A CA 1
ATOM 3118 C C . ILE A 1 366 ? -30.503 -12.610 0.123 1.00 77.75 366 ILE A C 1
ATOM 3120 O O . ILE A 1 366 ? -30.635 -13.308 1.129 1.00 77.75 366 ILE A O 1
ATOM 3124 N N . LYS A 1 367 ? -31.512 -12.412 -0.742 1.00 78.81 367 LYS A N 1
ATOM 3125 C CA . LYS A 1 367 ? -32.845 -13.022 -0.575 1.00 78.81 367 LYS A CA 1
ATOM 3126 C C . LYS A 1 367 ? -32.784 -14.553 -0.520 1.00 78.81 367 LYS A C 1
ATOM 3128 O O . LYS A 1 367 ? -33.511 -15.158 0.261 1.00 78.81 367 LYS A O 1
ATOM 3133 N N . LYS A 1 368 ? -31.869 -15.177 -1.270 1.00 80.06 368 LYS A N 1
ATOM 3134 C CA . LYS A 1 368 ? -31.615 -16.631 -1.256 1.00 80.06 368 LYS A CA 1
ATOM 3135 C C . LYS A 1 368 ? -30.825 -17.127 -0.026 1.00 80.06 368 LYS A C 1
ATOM 3137 O O . LYS A 1 368 ? -30.392 -18.275 -0.022 1.00 80.06 368 LYS A O 1
ATOM 3142 N N . LYS A 1 369 ? -30.611 -16.293 1.006 1.00 68.31 369 LYS A N 1
ATOM 3143 C CA . LYS A 1 369 ? -29.875 -16.617 2.250 1.00 68.31 369 LYS A CA 1
ATOM 3144 C C . LYS A 1 369 ? -28.487 -17.246 2.019 1.00 68.31 369 LYS A C 1
ATOM 3146 O O . LYS A 1 369 ? -28.027 -18.057 2.823 1.00 68.31 369 LYS A O 1
ATOM 3151 N N . LYS A 1 370 ? -27.788 -16.881 0.933 1.00 66.56 370 LYS A N 1
ATOM 3152 C CA . LYS A 1 370 ? -26.397 -17.325 0.727 1.00 66.56 370 LYS A CA 1
ATOM 3153 C C . LYS A 1 370 ? -25.490 -16.795 1.846 1.00 66.56 370 LYS A C 1
ATOM 3155 O O . LYS A 1 370 ? -25.721 -15.713 2.381 1.00 66.56 370 LYS A O 1
ATOM 3160 N N . LYS A 1 371 ? -24.431 -17.547 2.176 1.00 71.19 371 LYS A N 1
ATOM 3161 C CA . LYS A 1 371 ? -23.458 -17.172 3.219 1.00 71.19 371 LYS A CA 1
ATOM 3162 C C . LYS A 1 371 ? -22.877 -15.771 2.951 1.00 71.19 371 LYS A C 1
ATOM 3164 O O . LYS A 1 371 ? -22.392 -15.505 1.851 1.00 71.19 371 LYS A O 1
ATOM 3169 N N . LEU A 1 372 ? -22.863 -14.906 3.970 1.00 69.88 372 LEU A N 1
ATOM 3170 C CA . LEU A 1 372 ? -22.389 -13.511 3.894 1.00 69.88 372 LEU A CA 1
ATOM 3171 C C . LEU A 1 372 ? -20.979 -13.351 3.272 1.00 69.88 372 LEU A C 1
ATOM 3173 O O . LEU A 1 372 ? -20.799 -12.450 2.450 1.00 69.88 372 LEU A O 1
ATOM 3177 N N . PRO A 1 373 ? -19.981 -14.219 3.557 1.00 71.44 373 PRO A N 1
ATOM 3178 C CA . PRO A 1 373 ? -18.669 -14.144 2.908 1.00 71.44 373 PRO A CA 1
ATOM 3179 C C . PRO A 1 373 ? -18.723 -14.258 1.379 1.00 71.44 373 PRO A C 1
ATOM 3181 O O . PRO A 1 373 ? -17.959 -13.580 0.701 1.00 71.44 373 PRO A O 1
ATOM 3184 N N . TYR A 1 374 ? -19.645 -15.056 0.831 1.00 75.44 374 TYR A N 1
ATOM 3185 C CA . TYR A 1 374 ? -19.814 -15.223 -0.615 1.00 75.44 374 TYR A CA 1
ATOM 3186 C C . TYR A 1 374 ? -20.405 -13.963 -1.260 1.00 75.44 374 TYR A C 1
ATOM 3188 O O . TYR A 1 374 ? -19.907 -13.483 -2.274 1.00 75.44 374 TYR A O 1
ATOM 3196 N N . VAL A 1 375 ? -21.417 -13.369 -0.618 1.00 77.56 375 VAL A N 1
ATOM 3197 C CA . VAL A 1 375 ? -22.029 -12.106 -1.062 1.00 77.56 375 VAL A CA 1
ATOM 3198 C C . VAL A 1 375 ? -20.990 -10.981 -1.118 1.00 77.56 375 VAL A C 1
ATOM 3200 O O . VAL A 1 375 ? -20.985 -10.193 -2.059 1.00 77.56 375 VAL A O 1
ATOM 3203 N N . ARG A 1 376 ? -20.048 -10.937 -0.166 1.00 76.88 376 ARG A N 1
ATOM 3204 C CA . ARG A 1 376 ? -18.989 -9.916 -0.145 1.00 76.88 376 ARG A CA 1
ATOM 3205 C C . ARG A 1 376 ? -18.057 -9.968 -1.350 1.00 76.88 376 ARG A C 1
ATOM 3207 O O . ARG A 1 376 ? -17.701 -8.919 -1.881 1.00 76.88 376 ARG A O 1
ATOM 3214 N N . LYS A 1 377 ? -17.696 -11.164 -1.815 1.00 83.75 377 LYS A N 1
ATOM 3215 C CA . LYS A 1 377 ? -16.788 -11.311 -2.963 1.00 83.75 377 LYS A CA 1
ATOM 3216 C C . LYS A 1 377 ? -17.407 -10.809 -4.270 1.00 83.75 377 LYS A C 1
ATOM 3218 O O . LYS A 1 377 ? -16.685 -10.382 -5.166 1.00 83.75 377 LYS A O 1
ATOM 3223 N N . HIS A 1 378 ? -18.735 -10.728 -4.353 1.00 84.88 378 HIS A N 1
ATOM 3224 C CA . HIS A 1 378 ? -19.387 -10.052 -5.470 1.00 84.88 378 HIS A CA 1
ATOM 3225 C C . HIS A 1 378 ? -19.058 -8.549 -5.499 1.00 84.88 378 HIS A C 1
ATOM 3227 O O . HIS A 1 378 ? -18.756 -8.038 -6.572 1.00 84.88 378 HIS A O 1
ATOM 3233 N N . TYR A 1 379 ? -18.989 -7.848 -4.362 1.00 84.25 379 TYR A N 1
ATOM 3234 C CA . TYR A 1 379 ? -18.549 -6.443 -4.351 1.00 84.25 379 TYR A CA 1
ATOM 3235 C C . TYR A 1 379 ? -17.087 -6.272 -4.793 1.00 84.25 379 TYR A C 1
ATOM 3237 O O . TYR A 1 379 ? -16.780 -5.312 -5.495 1.00 84.25 379 TYR A O 1
ATOM 3245 N N . HIS A 1 380 ? -16.202 -7.219 -4.452 1.00 88.50 380 HIS A N 1
ATOM 3246 C CA . HIS A 1 380 ? -14.824 -7.239 -4.966 1.00 88.50 380 HIS A CA 1
ATOM 3247 C C . HIS A 1 380 ? -14.813 -7.369 -6.496 1.00 88.50 380 HIS A C 1
ATOM 3249 O O . HIS A 1 380 ? -14.114 -6.629 -7.181 1.00 88.50 380 HIS A O 1
ATOM 3255 N N . PHE A 1 381 ? -15.636 -8.267 -7.043 1.00 89.00 381 PHE A N 1
ATOM 3256 C CA . PHE A 1 381 ? -15.764 -8.446 -8.488 1.00 89.00 381 PHE A CA 1
ATOM 3257 C C . PHE A 1 381 ? -16.375 -7.224 -9.195 1.00 89.00 381 PHE A C 1
ATOM 3259 O O . PHE A 1 381 ? -15.938 -6.858 -10.286 1.00 89.00 381 PHE A O 1
ATOM 3266 N N . LEU A 1 382 ? -17.351 -6.555 -8.574 1.00 90.25 382 LEU A N 1
ATOM 3267 C CA . LEU A 1 382 ? -17.928 -5.318 -9.103 1.00 90.25 382 LEU A CA 1
ATOM 3268 C C . LEU A 1 382 ? -16.872 -4.208 -9.195 1.00 90.25 382 LEU A C 1
ATOM 3270 O O . LEU A 1 382 ? -16.757 -3.549 -10.229 1.00 90.25 382 LEU A O 1
ATOM 3274 N N . LEU A 1 383 ? -16.076 -4.037 -8.134 1.00 90.38 383 LEU A N 1
ATOM 3275 C CA . LEU A 1 383 ? -14.969 -3.083 -8.120 1.00 90.38 383 LEU A CA 1
ATOM 3276 C C . LEU A 1 383 ? -13.938 -3.421 -9.204 1.00 90.38 383 LEU A C 1
ATOM 3278 O O . LEU A 1 383 ? -13.566 -2.543 -9.978 1.00 90.38 383 LEU A O 1
ATOM 3282 N N . PHE A 1 384 ? -13.537 -4.694 -9.302 1.00 91.81 384 PHE A N 1
ATOM 3283 C CA . PHE A 1 384 ? -12.629 -5.183 -10.340 1.00 91.81 384 PHE A CA 1
ATOM 3284 C C . PHE A 1 384 ? -13.105 -4.810 -11.742 1.00 91.81 384 PHE A C 1
ATOM 3286 O O . PHE A 1 384 ? -12.362 -4.201 -12.505 1.00 91.81 384 PHE A O 1
ATOM 3293 N N . THR A 1 385 ? -14.357 -5.142 -12.055 1.00 91.62 385 THR A N 1
ATOM 3294 C CA . THR A 1 385 ? -14.928 -4.967 -13.394 1.00 91.62 385 THR A CA 1
ATOM 3295 C C . THR A 1 385 ? -14.946 -3.497 -13.800 1.00 91.62 385 THR A C 1
ATOM 3297 O O . THR A 1 385 ? -14.496 -3.154 -14.890 1.00 91.62 385 THR A O 1
ATOM 3300 N N . ASN A 1 386 ? -15.398 -2.608 -12.910 1.00 91.75 386 ASN A N 1
ATOM 3301 C CA . ASN A 1 386 ? -15.467 -1.178 -13.210 1.00 91.75 386 ASN A CA 1
ATOM 3302 C C . ASN A 1 386 ? -14.079 -0.544 -13.370 1.00 91.75 386 ASN A C 1
ATOM 3304 O O . ASN A 1 386 ? -13.866 0.232 -14.303 1.00 91.75 386 ASN A O 1
ATOM 3308 N N . VAL A 1 387 ? -13.125 -0.897 -12.501 1.00 90.38 387 VAL A N 1
ATOM 3309 C CA . VAL A 1 387 ? -11.744 -0.397 -12.588 1.00 90.38 387 VAL A CA 1
ATOM 3310 C C . VAL A 1 387 ? -11.069 -0.908 -13.864 1.00 90.38 387 VAL A C 1
ATOM 3312 O O . VAL A 1 387 ? -10.460 -0.129 -14.594 1.00 90.38 387 VAL A O 1
ATOM 3315 N N . TYR A 1 388 ? -11.228 -2.195 -14.179 1.00 89.56 388 TYR A N 1
ATOM 3316 C CA . TYR A 1 388 ? -10.642 -2.803 -15.371 1.00 89.56 388 TYR A CA 1
ATOM 3317 C C . TYR A 1 388 ? -11.228 -2.233 -16.670 1.00 89.56 388 TYR A C 1
ATOM 3319 O O . TYR A 1 388 ? -10.490 -1.976 -17.621 1.00 89.56 388 TYR A O 1
ATOM 3327 N N . LEU A 1 389 ? -12.532 -1.935 -16.697 1.00 90.06 389 LEU A N 1
ATOM 3328 C CA . LEU A 1 389 ? -13.174 -1.250 -17.823 1.00 90.06 389 LEU A CA 1
ATOM 3329 C C . LEU A 1 389 ? -12.547 0.130 -18.084 1.00 90.06 389 LEU A C 1
ATOM 3331 O O . LEU A 1 389 ? -12.354 0.525 -19.237 1.00 90.06 389 LEU A O 1
ATOM 3335 N N . ALA A 1 390 ? -12.170 0.849 -17.024 1.00 88.88 390 ALA A N 1
ATOM 3336 C CA . ALA A 1 390 ? -11.444 2.112 -17.141 1.00 88.88 390 ALA A CA 1
ATOM 3337 C C . ALA A 1 390 ? -10.052 1.929 -17.766 1.00 88.88 390 ALA A C 1
ATOM 3339 O O . ALA A 1 390 ? -9.602 2.779 -18.536 1.00 88.88 390 ALA A O 1
ATOM 3340 N N . PHE A 1 391 ? -9.375 0.820 -17.448 1.00 86.69 391 PHE A N 1
ATOM 3341 C CA . PHE A 1 391 ? -8.064 0.500 -18.010 1.00 86.69 391 PHE A CA 1
ATOM 3342 C C . PHE A 1 391 ? -8.152 0.160 -19.495 1.00 86.69 391 PHE A C 1
ATOM 3344 O O . PHE A 1 391 ? -7.419 0.750 -20.282 1.00 86.69 391 PHE A O 1
ATOM 3351 N N . ILE A 1 392 ? -9.096 -0.699 -19.899 1.00 86.38 392 ILE A N 1
ATOM 3352 C CA . ILE A 1 392 ? -9.308 -1.045 -21.316 1.00 86.38 392 ILE A CA 1
ATOM 3353 C C . ILE A 1 392 ? -9.630 0.203 -22.143 1.00 86.38 392 ILE A C 1
ATOM 3355 O O . ILE A 1 392 ? -9.123 0.377 -23.246 1.00 86.38 392 ILE A O 1
ATOM 3359 N N . THR A 1 393 ? -10.465 1.092 -21.604 1.00 85.69 393 THR A N 1
ATOM 3360 C CA . THR A 1 393 ? -10.849 2.331 -22.294 1.00 85.69 393 THR A CA 1
ATOM 3361 C C . THR A 1 393 ? -9.784 3.429 -22.220 1.00 85.69 393 THR A C 1
ATOM 3363 O O . THR A 1 393 ? -9.987 4.493 -22.804 1.00 85.69 393 THR A O 1
ATOM 3366 N N . ASN A 1 394 ? -8.655 3.183 -21.539 1.00 81.69 394 ASN A N 1
ATOM 3367 C CA . ASN A 1 394 ? -7.558 4.127 -21.318 1.00 81.69 394 ASN A CA 1
ATOM 3368 C C . ASN A 1 394 ? -8.027 5.470 -20.712 1.00 81.69 394 ASN A C 1
ATOM 3370 O O . ASN A 1 394 ? -7.583 6.549 -21.106 1.00 81.69 394 ASN A O 1
ATOM 3374 N N . LYS A 1 395 ? -8.973 5.405 -19.765 1.00 83.50 395 LYS A N 1
ATOM 3375 C CA . LYS A 1 395 ? -9.626 6.559 -19.114 1.00 83.50 395 LYS A CA 1
ATOM 3376 C C . LYS A 1 395 ? -9.339 6.594 -17.612 1.00 83.50 395 LYS A C 1
ATOM 3378 O O . LYS A 1 395 ? -10.246 6.674 -16.783 1.00 83.50 395 LYS A O 1
ATOM 3383 N N . VAL A 1 396 ? -8.057 6.519 -17.256 1.00 80.12 396 VAL A N 1
ATOM 3384 C CA . VAL A 1 396 ? -7.607 6.476 -15.853 1.00 80.12 396 VAL A CA 1
ATOM 3385 C C . VAL A 1 396 ? -7.928 7.785 -15.117 1.00 80.12 396 VAL A C 1
ATOM 3387 O O . VAL A 1 396 ? -8.289 7.753 -13.946 1.00 80.12 396 VAL A O 1
ATOM 3390 N N . ASP A 1 397 ? -7.921 8.919 -15.814 1.00 78.19 397 ASP A N 1
ATOM 3391 C CA . ASP A 1 397 ? -8.211 10.241 -15.239 1.00 78.19 397 ASP A CA 1
ATOM 3392 C C . ASP A 1 397 ? -9.615 10.291 -14.617 1.00 78.19 397 ASP A C 1
ATOM 3394 O O . ASP A 1 397 ? -9.801 10.698 -13.469 1.00 78.19 397 ASP A O 1
ATOM 3398 N N . VAL A 1 398 ? -10.607 9.792 -15.362 1.00 85.25 398 VAL A N 1
ATOM 3399 C CA . VAL A 1 398 ? -12.006 9.707 -14.922 1.00 85.25 398 VAL A CA 1
ATOM 3400 C C . VAL A 1 398 ? -12.145 8.729 -13.758 1.00 85.25 398 VAL A C 1
ATOM 3402 O O . VAL A 1 398 ? -12.868 9.006 -12.801 1.00 85.25 398 VAL A O 1
ATOM 3405 N N . LEU A 1 399 ? -11.424 7.603 -13.811 1.00 87.50 399 LEU A N 1
ATOM 3406 C CA . LEU A 1 399 ? -11.403 6.616 -12.734 1.00 87.50 399 LEU A CA 1
ATOM 3407 C C . LEU A 1 399 ? -10.923 7.223 -11.417 1.00 87.50 399 LEU A C 1
ATOM 3409 O O . LEU A 1 399 ? -11.544 6.979 -10.389 1.00 87.50 399 LEU A O 1
ATOM 3413 N N . ILE A 1 400 ? -9.853 8.015 -11.427 1.00 82.75 400 ILE A N 1
ATOM 3414 C CA . ILE A 1 400 ? -9.307 8.607 -10.199 1.00 82.75 400 ILE A CA 1
ATOM 3415 C C . ILE A 1 400 ? -10.302 9.583 -9.601 1.00 82.75 400 ILE A C 1
ATOM 3417 O O . ILE A 1 400 ? -10.584 9.485 -8.415 1.00 82.75 400 ILE A O 1
ATOM 3421 N N . ILE A 1 401 ? -10.871 10.475 -10.417 1.00 84.38 401 ILE A N 1
ATOM 3422 C CA . ILE A 1 401 ? -11.880 11.440 -9.961 1.00 84.38 401 ILE A CA 1
ATOM 3423 C C . ILE A 1 401 ? -13.040 10.697 -9.292 1.00 84.38 401 ILE A C 1
ATOM 3425 O O . ILE A 1 401 ? -13.465 11.053 -8.190 1.00 84.38 401 ILE A O 1
ATOM 3429 N N . PHE A 1 402 ? -13.508 9.622 -9.929 1.00 88.25 402 PHE A N 1
ATOM 3430 C CA . PHE A 1 402 ? -14.586 8.798 -9.405 1.00 88.25 402 PHE A CA 1
ATOM 3431 C C . PHE A 1 402 ? -14.198 8.073 -8.106 1.00 88.25 402 PHE A C 1
ATOM 3433 O O . PHE A 1 402 ? -14.962 8.099 -7.142 1.00 88.25 402 PHE A O 1
ATOM 3440 N N . LEU A 1 403 ? -13.006 7.468 -8.040 1.00 88.62 403 LEU A N 1
ATOM 3441 C CA . LEU A 1 403 ? -12.497 6.791 -6.842 1.00 88.62 403 LEU A CA 1
ATOM 3442 C C . LEU A 1 403 ? -12.277 7.768 -5.680 1.00 88.62 403 LEU A C 1
ATOM 3444 O O . LEU A 1 403 ? -12.666 7.453 -4.557 1.00 88.62 403 LEU A O 1
ATOM 3448 N N . SER A 1 404 ? -11.722 8.957 -5.935 1.00 86.44 404 SER A N 1
ATOM 3449 C CA . SER A 1 404 ? -11.567 10.027 -4.944 1.00 86.44 404 SER A CA 1
ATOM 3450 C C . SER A 1 404 ? -12.925 10.442 -4.381 1.00 86.44 404 SER A C 1
ATOM 3452 O O . SER A 1 404 ? -13.091 10.511 -3.165 1.00 86.44 404 SER A O 1
ATOM 3454 N N . PHE A 1 405 ? -13.919 10.665 -5.248 1.00 87.44 405 PHE A N 1
ATOM 3455 C CA . PHE A 1 405 ? -15.269 11.021 -4.816 1.00 87.44 405 PHE A CA 1
ATOM 3456 C C . PHE A 1 405 ? -15.924 9.902 -3.997 1.00 87.44 405 PHE A C 1
ATOM 3458 O O . PHE A 1 405 ? -16.440 10.164 -2.912 1.00 87.44 405 PHE A O 1
ATOM 3465 N N . CYS A 1 406 ? -15.848 8.649 -4.458 1.00 88.56 406 CYS A N 1
ATOM 3466 C CA . CYS A 1 406 ? -16.374 7.495 -3.725 1.00 88.56 406 CYS A CA 1
ATOM 3467 C C . CYS A 1 406 ? -15.710 7.335 -2.352 1.00 88.56 406 CYS A C 1
ATOM 3469 O O . CYS A 1 406 ? -16.390 7.040 -1.371 1.00 88.56 406 CYS A O 1
ATOM 3471 N N . PHE A 1 407 ? -14.396 7.557 -2.268 1.00 87.06 407 PHE A N 1
ATOM 3472 C CA . PHE A 1 407 ? -13.641 7.473 -1.021 1.00 87.06 407 PHE A CA 1
ATOM 3473 C C . PHE A 1 407 ? -14.121 8.516 -0.008 1.00 87.06 407 PHE A C 1
ATOM 3475 O O . PHE A 1 407 ? -14.444 8.165 1.129 1.00 87.06 407 PHE A O 1
ATOM 3482 N N . PHE A 1 408 ? -14.257 9.777 -0.429 1.00 86.88 408 PHE A N 1
ATOM 3483 C CA . PHE A 1 408 ? -14.800 10.828 0.432 1.00 86.88 408 PHE A CA 1
ATOM 3484 C C . PHE A 1 408 ? -16.251 10.574 0.825 1.00 86.88 408 PHE A C 1
ATOM 3486 O O . PHE A 1 408 ? -16.604 10.759 1.988 1.00 86.88 408 PHE A O 1
ATOM 3493 N N . LEU A 1 409 ? -17.073 10.102 -0.114 1.00 87.00 409 LEU A N 1
ATOM 3494 C CA . LEU A 1 409 ? -18.473 9.786 0.138 1.00 87.00 409 LEU A CA 1
ATOM 3495 C C . LEU A 1 409 ? -18.612 8.672 1.177 1.00 87.00 409 LEU A C 1
ATOM 3497 O O . LEU A 1 409 ? -19.423 8.802 2.087 1.00 87.00 409 LEU A O 1
ATOM 3501 N N . PHE A 1 410 ? -17.812 7.606 1.101 1.00 85.25 410 PHE A N 1
ATOM 3502 C CA . PHE A 1 410 ? -17.877 6.513 2.076 1.00 85.25 410 PHE A CA 1
ATOM 3503 C C . PHE A 1 410 ? -17.464 6.964 3.479 1.00 85.25 410 PHE A C 1
ATOM 3505 O O . PHE A 1 410 ? -18.135 6.612 4.448 1.00 85.25 410 PHE A O 1
ATOM 3512 N N . ILE A 1 411 ? -16.415 7.786 3.597 1.00 83.19 411 ILE A N 1
ATOM 3513 C CA . ILE A 1 411 ? -16.021 8.378 4.885 1.00 83.19 411 ILE A CA 1
ATOM 3514 C C . ILE A 1 411 ? -17.138 9.278 5.421 1.00 83.19 411 ILE A C 1
ATOM 3516 O O . ILE A 1 411 ? -17.491 9.195 6.595 1.00 83.19 411 ILE A O 1
ATOM 3520 N N . PHE A 1 412 ? -17.718 10.117 4.566 1.00 83.88 412 PHE A N 1
ATOM 3521 C CA . PHE A 1 412 ? -18.782 11.039 4.947 1.00 83.88 412 PHE A CA 1
ATOM 3522 C C . PHE A 1 412 ? -20.059 10.316 5.399 1.00 83.88 412 PHE A C 1
ATOM 3524 O O . PHE A 1 412 ? -20.619 10.649 6.442 1.00 83.88 412 PHE A O 1
ATOM 3531 N N . VAL A 1 413 ? -20.489 9.286 4.664 1.00 83.00 413 VAL A N 1
ATOM 3532 C CA . VAL A 1 413 ? -21.637 8.443 5.033 1.00 83.00 413 VAL A CA 1
ATOM 3533 C C . VAL A 1 413 ? -21.396 7.758 6.376 1.00 83.00 413 VAL A C 1
ATOM 3535 O O . VAL A 1 413 ? -22.300 7.717 7.208 1.00 83.00 413 VAL A O 1
ATOM 3538 N N . GLU A 1 414 ? -20.183 7.264 6.623 1.00 79.56 414 GLU A N 1
ATOM 3539 C CA . GLU A 1 414 ? -19.829 6.630 7.893 1.00 79.56 414 GLU A CA 1
ATOM 3540 C C . GLU A 1 414 ? -19.829 7.625 9.066 1.00 79.56 414 GLU A C 1
ATOM 3542 O O . GLU A 1 414 ? -20.332 7.306 10.147 1.00 79.56 414 GLU A O 1
ATOM 3547 N N . LEU A 1 415 ? -19.345 8.853 8.843 1.00 78.06 415 LEU A N 1
ATOM 3548 C CA . LEU A 1 415 ? -19.425 9.944 9.820 1.00 78.06 415 LEU A CA 1
ATOM 3549 C C . LEU A 1 415 ? -20.882 10.282 10.154 1.00 78.06 415 LEU A C 1
ATOM 3551 O O . LEU A 1 415 ? -21.246 10.289 11.330 1.00 78.06 415 LEU A O 1
ATOM 3555 N N . ILE A 1 416 ? -21.733 10.489 9.141 1.00 77.62 416 ILE A N 1
ATOM 3556 C CA . ILE A 1 416 ? -23.167 10.746 9.345 1.00 77.62 416 ILE A CA 1
ATOM 3557 C C . ILE A 1 416 ? -23.802 9.598 10.115 1.00 77.62 416 ILE A C 1
ATOM 3559 O O . ILE A 1 416 ? -24.503 9.828 11.097 1.00 77.62 416 ILE A O 1
ATOM 3563 N N . ARG A 1 417 ? -23.544 8.354 9.705 1.00 78.25 417 ARG A N 1
ATOM 3564 C CA . ARG A 1 417 ? -24.101 7.168 10.353 1.00 78.25 417 ARG A CA 1
ATOM 3565 C C . ARG A 1 417 ? -23.766 7.144 11.840 1.00 78.25 417 ARG A C 1
ATOM 3567 O O . ARG A 1 417 ? -24.643 6.840 12.646 1.00 78.25 417 ARG A O 1
ATOM 3574 N N . LYS A 1 418 ? -22.529 7.489 12.207 1.00 74.12 418 LYS A N 1
ATOM 3575 C CA . LYS A 1 418 ? -22.106 7.564 13.608 1.00 74.12 418 LYS A CA 1
ATOM 3576 C C . LYS A 1 418 ? -22.747 8.693 14.389 1.00 74.12 418 LYS A C 1
ATOM 3578 O O . LYS A 1 418 ? -23.160 8.467 15.524 1.00 74.12 418 LYS A O 1
ATOM 3583 N N . ILE A 1 419 ? -22.897 9.857 13.776 1.00 73.00 419 ILE A N 1
ATOM 3584 C CA . ILE A 1 419 ? -23.636 10.971 14.371 1.00 73.00 419 ILE A CA 1
ATOM 3585 C C . ILE A 1 419 ? -25.094 10.550 14.607 1.00 73.00 419 ILE A C 1
ATOM 3587 O O . ILE A 1 419 ? -25.607 10.693 15.713 1.00 73.00 419 ILE A O 1
ATOM 3591 N N . CYS A 1 420 ? -25.750 9.946 13.613 1.00 71.88 420 CYS A N 1
ATOM 3592 C CA . CYS A 1 420 ? -27.125 9.466 13.735 1.00 71.88 420 CYS A CA 1
ATOM 3593 C C . CYS A 1 420 ? -27.277 8.372 14.799 1.00 71.88 420 CYS A C 1
ATOM 3595 O O . CYS A 1 420 ? -28.253 8.389 15.538 1.00 71.88 420 CYS A O 1
ATOM 3597 N N . GLU A 1 421 ? -26.335 7.432 14.901 1.00 71.25 421 GLU A N 1
ATOM 3598 C CA . GLU A 1 421 ? -26.363 6.384 15.929 1.00 71.25 421 GLU A CA 1
ATOM 3599 C C . GLU A 1 421 ? -26.245 6.968 17.346 1.00 71.25 421 GLU A C 1
ATOM 3601 O O . GLU A 1 421 ? -26.901 6.476 18.261 1.00 71.25 421 GLU A O 1
ATOM 3606 N N . HIS A 1 422 ? -25.448 8.027 17.514 1.00 69.94 422 HIS A N 1
ATOM 3607 C CA . HIS A 1 422 ? -25.244 8.688 18.801 1.00 69.94 422 HIS A CA 1
ATOM 3608 C C . HIS A 1 422 ? -26.424 9.591 19.202 1.00 69.94 422 HIS A C 1
ATOM 3610 O O . HIS A 1 422 ? -26.874 9.525 20.339 1.00 69.94 422 HIS A O 1
ATOM 3616 N N . PHE A 1 423 ? -26.956 10.404 18.280 1.00 67.81 423 PHE A N 1
ATOM 3617 C CA . PHE A 1 423 ? -28.021 11.376 18.582 1.00 67.81 423 PHE A CA 1
ATOM 3618 C C . PHE A 1 423 ? -29.450 10.847 18.368 1.00 67.81 423 PHE A C 1
ATOM 3620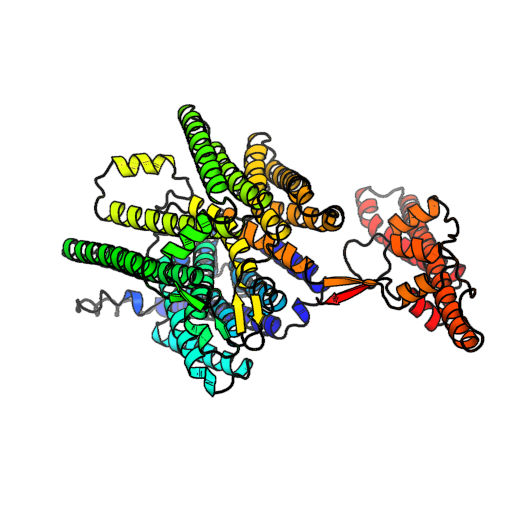 O O . PHE A 1 423 ? -30.380 11.354 18.990 1.00 67.81 423 PHE A O 1
ATOM 3627 N N . LEU A 1 424 ? -29.655 9.840 17.508 1.00 67.31 424 LEU A N 1
ATOM 3628 C CA . LEU A 1 424 ? -30.960 9.211 17.241 1.00 67.31 424 LEU A CA 1
ATOM 3629 C C . LEU A 1 424 ? -30.926 7.682 17.466 1.00 67.31 424 LEU A C 1
ATOM 3631 O O . LEU A 1 424 ? -31.213 6.905 16.545 1.00 67.31 424 LEU A O 1
ATOM 3635 N N . PRO A 1 425 ? -30.639 7.209 18.695 1.00 63.56 425 PRO A N 1
ATOM 3636 C CA . PRO A 1 425 ? -30.519 5.777 18.995 1.00 63.56 425 PRO A CA 1
ATOM 3637 C C . PRO A 1 425 ? -31.815 4.973 18.752 1.00 63.56 425 PRO A C 1
ATOM 3639 O O . PRO A 1 425 ? -31.769 3.752 18.584 1.00 63.56 425 PRO A O 1
ATOM 3642 N N . SER A 1 426 ? -32.978 5.633 18.689 1.00 56.41 426 SER A N 1
ATOM 3643 C CA . SER A 1 426 ? -34.299 5.017 18.493 1.00 56.41 426 SER A CA 1
ATOM 3644 C C . SER A 1 426 ? -34.641 4.672 17.034 1.00 56.41 426 SER A C 1
ATOM 3646 O O . SER A 1 426 ? -35.636 3.982 16.787 1.00 56.41 426 SER A O 1
ATOM 3648 N N . CYS A 1 427 ? -33.831 5.084 16.051 1.00 60.25 427 CYS A N 1
ATOM 3649 C CA . CYS A 1 427 ? -34.141 4.903 14.630 1.00 60.25 427 CYS A CA 1
ATOM 3650 C C . CYS A 1 427 ? -33.880 3.454 14.151 1.00 60.25 427 CYS A C 1
ATOM 3652 O O . CYS A 1 427 ? -32.873 3.133 13.510 1.00 60.25 427 CYS A O 1
ATOM 3654 N N . LYS A 1 428 ? -34.815 2.542 14.463 1.00 59.88 428 LYS A N 1
ATOM 3655 C CA . LYS A 1 428 ? -34.726 1.095 14.162 1.00 59.88 428 LYS A CA 1
ATOM 3656 C C . LYS A 1 428 ? -34.546 0.783 12.668 1.00 59.88 428 LYS A C 1
ATOM 3658 O O . LYS A 1 428 ? -33.943 -0.236 12.337 1.00 59.88 428 LYS A O 1
ATOM 3663 N N . VAL A 1 429 ? -35.041 1.638 11.769 1.00 64.81 429 VAL A N 1
ATOM 3664 C CA . VAL A 1 429 ? -34.976 1.440 10.307 1.00 64.81 429 VAL A CA 1
ATOM 3665 C C . VAL A 1 429 ? -33.532 1.486 9.803 1.00 64.81 429 VAL A C 1
ATOM 3667 O O . VAL A 1 429 ? -33.089 0.567 9.113 1.00 64.81 429 VAL A O 1
ATOM 3670 N N . ILE A 1 430 ? -32.777 2.504 10.222 1.00 59.59 430 ILE A N 1
ATOM 3671 C CA . ILE A 1 430 ? -31.372 2.706 9.846 1.00 59.59 430 ILE A CA 1
ATOM 3672 C C . ILE A 1 430 ? -30.528 1.536 10.367 1.00 59.59 430 ILE A C 1
ATOM 3674 O O . ILE A 1 430 ? -29.827 0.874 9.599 1.00 59.59 430 ILE A O 1
ATOM 3678 N N . LYS A 1 431 ? -30.696 1.182 11.648 1.00 62.62 431 LYS A N 1
ATOM 3679 C CA . LYS A 1 431 ? -29.990 0.056 12.279 1.00 62.62 431 LYS A CA 1
ATOM 3680 C C . LYS A 1 431 ? -30.256 -1.282 11.574 1.00 62.62 431 LYS A C 1
ATOM 3682 O O . LYS A 1 431 ? -29.334 -2.076 11.414 1.00 62.62 431 LYS A O 1
ATOM 3687 N N . ARG A 1 432 ? -31.491 -1.523 11.113 1.00 63.81 432 ARG A N 1
ATOM 3688 C CA . ARG A 1 432 ? -31.904 -2.769 10.436 1.00 63.81 432 ARG A CA 1
ATOM 3689 C C . ARG A 1 432 ? -31.470 -2.849 8.971 1.00 63.81 432 ARG A C 1
ATOM 3691 O O . ARG A 1 432 ? -31.289 -3.951 8.459 1.00 63.81 432 ARG A O 1
ATOM 3698 N N . PHE A 1 433 ? -31.331 -1.713 8.288 1.00 62.00 433 PHE A N 1
ATOM 3699 C CA . PHE A 1 433 ? -30.771 -1.667 6.936 1.00 62.00 433 PHE A CA 1
ATOM 3700 C C . PHE A 1 433 ? -29.265 -1.941 6.968 1.00 62.00 433 PHE A C 1
ATOM 3702 O O . PHE A 1 433 ? -28.778 -2.798 6.236 1.00 62.00 433 PHE A O 1
ATOM 3709 N N . ILE A 1 434 ? -28.547 -1.273 7.872 1.00 61.94 434 ILE A N 1
ATOM 3710 C CA . ILE A 1 434 ? -27.087 -1.359 7.968 1.00 61.94 434 ILE A CA 1
ATOM 3711 C C . ILE A 1 434 ? -26.639 -2.714 8.521 1.00 61.94 434 ILE A C 1
ATOM 3713 O O . ILE A 1 434 ? -25.664 -3.267 8.023 1.00 61.94 434 ILE A O 1
ATOM 3717 N N . SER A 1 435 ? -27.363 -3.307 9.478 1.00 62.12 435 SER A N 1
ATOM 3718 C CA . SER A 1 435 ? -27.006 -4.624 10.032 1.00 62.12 435 SER A CA 1
ATOM 3719 C C . SER A 1 435 ? -26.949 -5.749 8.993 1.00 62.12 435 SER A C 1
ATOM 3721 O O . SER A 1 435 ? -26.330 -6.776 9.249 1.00 62.12 435 SER A O 1
ATOM 3723 N N . ARG A 1 436 ? -27.536 -5.558 7.803 1.00 60.31 436 ARG A N 1
ATOM 3724 C CA . ARG A 1 436 ? -27.434 -6.497 6.673 1.00 60.31 436 ARG A CA 1
ATOM 3725 C C . ARG A 1 436 ? -26.067 -6.480 5.982 1.00 60.31 436 ARG A C 1
ATOM 3727 O O . ARG A 1 436 ? -25.758 -7.418 5.253 1.00 60.31 436 ARG A O 1
ATOM 3734 N N . PHE A 1 437 ? -25.279 -5.429 6.197 1.00 56.03 437 PHE A N 1
ATOM 3735 C CA . PHE A 1 437 ? -23.973 -5.205 5.574 1.00 56.03 437 PHE A CA 1
ATOM 3736 C C . PHE A 1 437 ? -22.811 -5.219 6.585 1.00 56.03 437 PHE A C 1
ATOM 3738 O O . PHE A 1 437 ? -21.661 -5.083 6.181 1.00 56.03 437 PHE A O 1
ATOM 3745 N N . ILE A 1 438 ? -23.097 -5.398 7.880 1.00 60.06 438 ILE A N 1
ATOM 3746 C CA . ILE A 1 438 ? -22.101 -5.460 8.961 1.00 60.06 438 ILE A CA 1
ATOM 3747 C C . ILE A 1 438 ? -21.549 -6.891 9.084 1.00 60.06 438 ILE A C 1
ATOM 3749 O O . ILE A 1 438 ? -22.315 -7.851 9.168 1.00 60.06 438 ILE A O 1
ATOM 3753 N N . ASP A 1 439 ? -20.220 -7.031 9.099 1.00 56.97 439 ASP A N 1
ATOM 3754 C CA . ASP A 1 439 ? -19.504 -8.287 9.377 1.00 56.97 439 ASP A CA 1
ATOM 3755 C C . ASP A 1 439 ? -19.117 -8.419 10.863 1.00 56.97 439 ASP A C 1
ATOM 3757 O O . ASP A 1 439 ? -19.133 -7.446 11.614 1.00 56.97 439 ASP A O 1
ATOM 3761 N N . GLU A 1 440 ? -18.627 -9.594 11.275 1.00 53.97 440 GLU A N 1
ATOM 3762 C CA . GLU A 1 440 ? -17.989 -9.799 12.588 1.00 53.97 440 GLU A CA 1
ATOM 3763 C C . GLU A 1 440 ? -16.859 -8.796 12.870 1.00 53.97 440 GLU A C 1
ATOM 3765 O O . GLU A 1 440 ? -16.626 -8.416 14.020 1.00 53.97 440 GLU A O 1
ATOM 3770 N N . ARG A 1 441 ? -16.179 -8.325 11.814 1.00 56.09 441 ARG A N 1
ATOM 3771 C CA . ARG A 1 441 ? -15.139 -7.287 11.887 1.00 56.09 441 ARG A CA 1
ATOM 3772 C C . ARG A 1 441 ? -15.712 -5.895 12.175 1.00 56.09 441 ARG A C 1
ATOM 3774 O O . ARG A 1 441 ? -15.080 -5.128 12.896 1.00 56.09 441 ARG A O 1
ATOM 3781 N N . ASP A 1 442 ? -16.907 -5.612 11.663 1.00 59.38 442 ASP A N 1
ATOM 3782 C CA . ASP A 1 442 ? -17.611 -4.329 11.776 1.00 59.38 442 ASP A CA 1
ATOM 3783 C C . ASP A 1 442 ? -18.564 -4.295 12.999 1.00 59.38 442 ASP A C 1
ATOM 3785 O O . ASP A 1 442 ? -19.083 -3.242 13.373 1.00 59.38 442 ASP A O 1
ATOM 3789 N N . ASN A 1 443 ? -18.745 -5.431 13.692 1.00 53.78 443 ASN A N 1
ATOM 3790 C CA . ASN A 1 443 ? -19.591 -5.572 14.889 1.00 53.78 443 ASN A CA 1
ATOM 3791 C C . ASN A 1 443 ? -19.196 -4.650 16.057 1.00 53.78 443 ASN A C 1
ATOM 3793 O O . ASN A 1 443 ? -20.006 -4.421 16.953 1.00 53.78 443 ASN A O 1
ATOM 3797 N N . LYS A 1 444 ? -17.971 -4.103 16.067 1.00 54.66 444 LYS A N 1
ATOM 3798 C CA . LYS A 1 444 ? -17.518 -3.124 17.077 1.00 54.66 444 LYS A CA 1
ATOM 3799 C C . LYS A 1 444 ? -17.915 -1.683 16.755 1.00 54.66 444 LYS A C 1
ATOM 3801 O O . LYS A 1 444 ? -17.576 -0.767 17.498 1.00 54.66 444 LYS A O 1
ATOM 3806 N N . GLY A 1 445 ? -18.676 -1.485 15.684 1.00 56.50 445 GLY A N 1
ATOM 3807 C CA . GLY A 1 445 ? -19.475 -0.294 15.490 1.00 56.50 445 GLY A CA 1
ATOM 3808 C C . GLY A 1 445 ? -19.078 0.564 14.303 1.00 56.50 445 GLY A C 1
ATOM 3809 O O . GLY A 1 445 ? -19.905 1.396 13.975 1.00 56.50 445 GLY A O 1
ATOM 3810 N N . LEU A 1 446 ? -17.921 0.410 13.652 1.00 62.41 446 LEU A N 1
ATOM 3811 C CA . LEU A 1 446 ? -17.596 1.117 12.397 1.00 62.41 446 LEU A CA 1
ATOM 3812 C C . LEU A 1 446 ? -17.658 0.152 11.204 1.00 62.41 446 LEU A C 1
ATOM 3814 O O . LEU A 1 446 ? -17.210 -0.984 11.330 1.00 62.41 446 LEU A O 1
ATOM 3818 N N . VAL A 1 447 ? -18.186 0.607 10.064 1.00 68.56 447 VAL A N 1
ATOM 3819 C CA . VAL A 1 447 ? -18.251 -0.157 8.806 1.00 68.56 447 VAL A CA 1
ATOM 3820 C C . VAL A 1 447 ? -16.998 0.146 7.991 1.00 68.56 447 VAL A C 1
ATOM 3822 O O . VAL A 1 447 ? -16.974 1.031 7.137 1.00 68.56 447 VAL A O 1
ATOM 3825 N N . VAL A 1 448 ? -15.919 -0.572 8.286 1.00 71.44 448 VAL A N 1
ATOM 3826 C CA . VAL A 1 448 ? -14.583 -0.251 7.765 1.00 71.44 448 VAL A CA 1
ATOM 3827 C C . VAL A 1 448 ? -14.217 -1.128 6.569 1.00 71.44 448 VAL A C 1
ATOM 3829 O O . VAL A 1 448 ? -13.470 -0.704 5.688 1.00 71.44 448 VAL A O 1
ATOM 3832 N N . THR A 1 449 ? -14.796 -2.326 6.468 1.00 73.62 449 THR A N 1
ATOM 3833 C CA . THR A 1 449 ? -14.432 -3.319 5.445 1.00 73.62 449 THR A CA 1
ATOM 3834 C C . THR A 1 449 ? -14.531 -2.782 4.007 1.00 73.62 449 THR A C 1
ATOM 3836 O O . THR A 1 449 ? -13.621 -2.986 3.199 1.00 73.62 449 THR A O 1
ATOM 3839 N N . HIS A 1 450 ? -15.609 -2.061 3.678 1.00 77.12 450 HIS A N 1
ATOM 3840 C CA . HIS A 1 450 ? -15.810 -1.484 2.342 1.00 77.12 450 HIS A CA 1
ATOM 3841 C C . HIS A 1 450 ? -14.911 -0.272 2.073 1.00 77.12 450 HIS A C 1
ATOM 3843 O O . HIS A 1 450 ? -14.451 -0.089 0.945 1.00 77.12 450 HIS A O 1
ATOM 3849 N N . ILE A 1 451 ? -14.610 0.513 3.112 1.00 80.75 451 ILE A N 1
ATOM 3850 C CA . ILE A 1 451 ? -13.657 1.621 3.029 1.00 80.75 451 ILE A CA 1
ATOM 3851 C C . ILE A 1 451 ? -12.268 1.056 2.731 1.00 80.75 451 ILE A C 1
ATOM 3853 O O . ILE A 1 451 ? -11.623 1.518 1.797 1.00 80.75 451 ILE A O 1
ATOM 3857 N N . TYR A 1 452 ? -11.830 0.010 3.437 1.00 83.12 452 TYR A N 1
ATOM 3858 C CA . TYR A 1 452 ? -10.533 -0.635 3.203 1.00 83.12 452 TYR A CA 1
ATOM 3859 C C . TYR A 1 452 ? -10.399 -1.235 1.808 1.00 83.12 452 TYR A C 1
ATOM 3861 O O . TYR A 1 452 ? -9.355 -1.056 1.190 1.00 83.12 452 TYR A O 1
ATOM 3869 N N . LEU A 1 453 ? -11.446 -1.883 1.291 1.00 85.06 453 LEU A N 1
ATOM 3870 C CA . LEU A 1 453 ? -11.454 -2.411 -0.075 1.00 85.06 453 LEU A CA 1
ATOM 3871 C C . LEU A 1 453 ? -11.216 -1.303 -1.114 1.00 85.06 453 LEU A C 1
ATOM 3873 O O . LEU A 1 453 ? -10.334 -1.426 -1.962 1.00 85.06 453 LEU A O 1
ATOM 3877 N N . LEU A 1 454 ? -11.977 -0.208 -1.028 1.00 87.44 454 LEU A N 1
ATOM 3878 C CA . LEU A 1 454 ? -11.839 0.922 -1.948 1.00 87.44 454 LEU A CA 1
ATOM 3879 C C . LEU A 1 454 ? -10.470 1.600 -1.800 1.00 87.44 454 LEU A C 1
ATOM 3881 O O . LEU A 1 454 ? -9.793 1.880 -2.787 1.00 87.44 454 LEU A O 1
ATOM 3885 N N . THR A 1 455 ? -10.048 1.820 -0.556 1.00 84.06 455 THR A N 1
ATOM 3886 C CA . THR A 1 455 ? -8.779 2.469 -0.209 1.00 84.06 455 THR A CA 1
ATOM 3887 C C . THR A 1 455 ? -7.580 1.666 -0.714 1.00 84.06 455 THR A C 1
ATOM 3889 O O . THR A 1 455 ? -6.635 2.244 -1.247 1.00 84.06 455 THR A O 1
ATOM 3892 N N . GLY A 1 456 ? -7.638 0.336 -0.603 1.00 82.88 456 GLY A N 1
ATOM 3893 C CA . GLY A 1 456 ? -6.603 -0.572 -1.085 1.00 82.88 456 GLY A CA 1
ATOM 3894 C C . GLY A 1 456 ? -6.371 -0.494 -2.594 1.00 82.88 456 GLY A C 1
ATOM 3895 O O . GLY A 1 456 ? -5.236 -0.644 -3.034 1.00 82.88 456 GLY A O 1
ATOM 3896 N N . VAL A 1 457 ? -7.407 -0.201 -3.388 1.00 86.44 457 VAL A N 1
ATOM 3897 C CA . VAL A 1 457 ? -7.272 0.033 -4.839 1.00 86.44 457 VAL A CA 1
ATOM 3898 C C . VAL A 1 457 ? -6.875 1.480 -5.143 1.00 86.44 457 VAL A C 1
ATOM 3900 O O . VAL A 1 457 ? -6.025 1.724 -5.996 1.00 86.44 457 VAL A O 1
ATOM 3903 N N . TYR A 1 458 ? -7.469 2.444 -4.438 1.00 86.19 458 TYR A N 1
ATOM 3904 C CA . TYR A 1 458 ? -7.285 3.871 -4.697 1.00 86.19 458 TYR A CA 1
ATOM 3905 C C . TYR A 1 458 ? -5.870 4.373 -4.374 1.00 86.19 458 TYR A C 1
ATOM 3907 O O . TYR A 1 458 ? -5.278 5.081 -5.185 1.00 86.19 458 TYR A O 1
ATOM 3915 N N . ILE A 1 459 ? -5.301 3.999 -3.221 1.00 81.38 459 ILE A N 1
ATOM 3916 C CA . ILE A 1 459 ? -4.003 4.524 -2.764 1.00 81.38 459 ILE A CA 1
ATOM 3917 C C . ILE A 1 459 ? -2.849 4.186 -3.716 1.00 81.38 459 ILE A C 1
ATOM 3919 O O . ILE A 1 459 ? -2.106 5.105 -4.058 1.00 81.38 459 ILE A O 1
ATOM 3923 N N . PRO A 1 460 ? -2.657 2.927 -4.159 1.00 81.25 460 PRO A N 1
ATOM 3924 C CA . PRO A 1 460 ? -1.577 2.597 -5.088 1.00 81.25 460 PRO A CA 1
ATOM 3925 C C . PRO A 1 460 ? -1.638 3.417 -6.382 1.00 81.25 460 PRO A C 1
ATOM 3927 O O . PRO A 1 460 ? -0.621 3.946 -6.827 1.00 81.25 460 PRO A O 1
ATOM 3930 N N . ILE A 1 461 ? -2.842 3.573 -6.946 1.00 81.44 461 ILE A N 1
ATOM 3931 C CA . ILE A 1 461 ? -3.077 4.379 -8.150 1.00 81.44 461 ILE A CA 1
ATOM 3932 C C . ILE A 1 461 ? -2.720 5.843 -7.868 1.00 81.44 461 ILE A C 1
ATOM 3934 O O . ILE A 1 461 ? -1.959 6.446 -8.617 1.00 81.44 461 ILE A O 1
ATOM 3938 N N . LEU A 1 462 ? -3.203 6.400 -6.755 1.00 79.25 462 LEU A N 1
ATOM 3939 C CA . LEU A 1 462 ? -2.944 7.787 -6.376 1.00 79.25 462 LEU A CA 1
ATOM 3940 C C . LEU A 1 462 ? -1.446 8.077 -6.166 1.00 79.25 462 LEU A C 1
ATOM 3942 O O . LEU A 1 462 ? -0.961 9.112 -6.617 1.00 79.25 462 LEU A O 1
ATOM 3946 N N . ILE A 1 463 ? -0.714 7.173 -5.503 1.00 74.94 463 ILE A N 1
ATOM 3947 C CA . ILE A 1 463 ? 0.724 7.321 -5.228 1.00 74.94 463 ILE A CA 1
ATOM 3948 C C . ILE A 1 463 ? 1.517 7.396 -6.532 1.00 74.94 463 ILE A C 1
ATOM 3950 O O . ILE A 1 463 ? 2.279 8.342 -6.713 1.00 74.94 463 ILE A O 1
ATOM 3954 N N . ASP A 1 464 ? 1.351 6.427 -7.437 1.00 75.88 464 ASP A N 1
ATOM 3955 C CA . ASP A 1 464 ? 2.087 6.445 -8.710 1.00 75.88 464 ASP A CA 1
ATOM 3956 C C . ASP A 1 464 ? 1.759 7.711 -9.493 1.00 75.88 464 ASP A C 1
ATOM 3958 O O . ASP A 1 464 ? 2.642 8.385 -9.992 1.00 75.88 464 ASP A O 1
ATOM 3962 N N . ILE A 1 465 ? 0.501 8.117 -9.517 1.00 71.94 465 ILE A N 1
ATOM 3963 C CA . ILE A 1 465 ? 0.067 9.256 -10.314 1.00 71.94 465 ILE A CA 1
ATOM 3964 C C . ILE A 1 465 ? 0.632 10.587 -9.819 1.00 71.94 465 ILE A C 1
ATOM 3966 O O . ILE A 1 465 ? 1.116 11.371 -10.636 1.00 71.94 465 ILE A O 1
ATOM 3970 N N . ILE A 1 466 ? 0.606 10.820 -8.504 1.00 70.81 466 ILE A N 1
ATOM 3971 C CA . ILE A 1 466 ? 1.136 12.046 -7.895 1.00 70.81 466 ILE A CA 1
ATOM 3972 C C . ILE A 1 466 ? 2.662 12.085 -7.986 1.00 70.81 466 ILE A C 1
ATOM 3974 O O . ILE A 1 466 ? 3.232 13.140 -8.239 1.00 70.81 466 ILE A O 1
ATOM 3978 N N . PHE A 1 467 ? 3.343 10.963 -7.760 1.00 70.06 467 PHE A N 1
ATOM 3979 C CA . PHE A 1 467 ? 4.802 10.968 -7.644 1.00 70.06 467 PHE A CA 1
ATOM 3980 C C . PHE A 1 467 ? 5.535 10.647 -8.955 1.00 70.06 467 PHE A C 1
ATOM 3982 O O . PHE A 1 467 ? 6.750 10.836 -9.037 1.00 70.06 467 PHE A O 1
ATOM 3989 N N . ASN A 1 468 ? 4.840 10.199 -10.004 1.00 70.38 468 ASN A N 1
ATOM 3990 C CA . ASN A 1 468 ? 5.453 9.867 -11.288 1.00 70.38 468 ASN A CA 1
ATOM 3991 C C . ASN A 1 468 ? 5.657 11.110 -12.167 1.00 70.38 468 ASN A C 1
ATOM 3993 O O . ASN A 1 468 ? 4.718 11.744 -12.646 1.00 70.38 468 ASN A O 1
ATOM 3997 N N . LYS A 1 469 ? 6.928 11.398 -12.461 1.00 64.12 469 LYS A N 1
ATOM 3998 C CA . LYS A 1 469 ? 7.389 12.511 -13.304 1.00 64.12 469 LYS A CA 1
ATOM 3999 C C . LYS A 1 469 ? 6.794 12.521 -14.711 1.00 64.12 469 LYS A C 1
ATOM 4001 O O . LYS A 1 469 ? 6.672 13.587 -15.303 1.00 64.12 469 LYS A O 1
ATOM 4006 N N . SER A 1 470 ? 6.404 11.366 -15.255 1.00 63.44 470 SER A N 1
ATOM 4007 C CA . SER A 1 470 ? 5.769 11.308 -16.581 1.00 63.44 470 SER A CA 1
ATOM 4008 C C . SER A 1 470 ? 4.425 12.045 -16.647 1.00 63.44 470 SER A C 1
ATOM 4010 O O . SER A 1 470 ? 4.004 12.440 -17.731 1.00 63.44 470 SER A O 1
ATOM 4012 N N . ASN A 1 471 ? 3.796 12.312 -15.500 1.00 65.56 471 ASN A N 1
ATOM 4013 C CA . ASN A 1 471 ? 2.583 13.123 -15.399 1.00 65.56 471 ASN A CA 1
ATOM 4014 C C . ASN A 1 471 ? 2.867 14.624 -15.215 1.00 65.56 471 ASN A C 1
ATOM 4016 O O . ASN A 1 471 ? 1.966 15.395 -14.898 1.00 65.56 471 ASN A O 1
ATOM 4020 N N . TYR A 1 472 ? 4.111 15.066 -15.414 1.00 65.56 472 TYR A N 1
ATOM 4021 C CA . TYR A 1 472 ? 4.497 16.471 -15.334 1.00 65.56 472 TYR A CA 1
ATOM 4022 C C . TYR A 1 472 ? 5.069 16.939 -16.673 1.00 65.56 472 TYR A C 1
ATOM 4024 O O . TYR A 1 472 ? 6.061 16.415 -17.179 1.00 65.56 472 TYR A O 1
ATOM 4032 N N . ILE A 1 473 ? 4.442 17.960 -17.255 1.00 61.66 473 ILE A N 1
ATOM 4033 C CA . ILE A 1 473 ? 4.928 18.647 -18.450 1.00 61.66 473 ILE A CA 1
ATOM 4034 C C . ILE A 1 473 ? 5.911 19.725 -18.013 1.00 61.66 473 ILE A C 1
ATOM 4036 O O . ILE A 1 473 ? 5.517 20.754 -17.464 1.00 61.66 473 ILE A O 1
ATOM 4040 N N . ASN A 1 474 ? 7.188 19.522 -18.321 1.00 59.72 474 ASN A N 1
ATOM 4041 C CA . ASN A 1 474 ? 8.223 20.519 -18.077 1.00 59.72 474 ASN A CA 1
ATOM 4042 C C . ASN A 1 474 ? 8.250 21.551 -19.218 1.00 59.72 474 ASN A C 1
ATOM 4044 O O . ASN A 1 474 ? 8.572 21.223 -20.358 1.00 59.72 474 ASN A O 1
ATOM 4048 N N . ARG A 1 475 ? 7.941 22.815 -18.912 1.00 55.09 475 ARG A N 1
ATOM 4049 C CA . ARG A 1 475 ? 8.093 23.978 -19.802 1.00 55.09 475 ARG A CA 1
ATOM 4050 C C . ARG A 1 475 ? 9.071 24.975 -19.184 1.00 55.09 475 ARG A C 1
ATOM 4052 O O . ARG A 1 475 ? 8.685 25.710 -18.284 1.00 55.09 475 ARG A O 1
ATOM 4059 N N . LYS A 1 476 ? 10.309 25.041 -19.694 1.00 56.69 476 LYS A N 1
ATOM 4060 C CA . LYS A 1 476 ? 11.400 25.956 -19.276 1.00 56.69 476 LYS A CA 1
ATOM 4061 C C . LYS A 1 476 ? 11.606 26.040 -17.742 1.00 56.69 476 LYS A C 1
ATOM 4063 O O . LYS A 1 476 ? 12.455 25.323 -17.229 1.00 56.69 476 LYS A O 1
ATOM 4068 N N . ASN A 1 477 ? 10.813 26.845 -17.019 1.00 52.91 477 ASN A N 1
ATOM 4069 C CA . ASN A 1 477 ? 10.864 27.038 -15.554 1.00 52.91 477 ASN A CA 1
ATOM 4070 C C . ASN A 1 477 ? 9.629 26.510 -14.781 1.00 52.91 477 ASN A C 1
ATOM 4072 O O . ASN A 1 477 ? 9.552 26.671 -13.560 1.00 52.91 477 ASN A O 1
ATOM 4076 N N . GLN A 1 478 ? 8.671 25.889 -15.475 1.00 53.47 478 GLN A N 1
ATOM 4077 C CA . GLN A 1 478 ? 7.395 25.398 -14.947 1.00 53.47 478 GLN A CA 1
ATOM 4078 C C . GLN A 1 478 ? 7.235 23.901 -15.183 1.00 53.47 478 GLN A C 1
ATOM 4080 O O . GLN A 1 478 ? 7.632 23.385 -16.224 1.00 53.47 478 GLN A O 1
ATOM 4085 N N . SER A 1 479 ? 6.618 23.212 -14.232 1.00 52.88 479 SER A N 1
ATOM 4086 C CA . SER A 1 479 ? 6.203 21.814 -14.358 1.00 52.88 479 SER A CA 1
ATOM 4087 C C . SER A 1 479 ? 4.695 21.754 -14.152 1.00 52.88 479 SER A C 1
ATOM 4089 O O . SER A 1 479 ? 4.179 21.939 -13.057 1.00 52.88 479 SER A O 1
ATOM 4091 N N . ILE A 1 480 ? 3.952 21.583 -15.236 1.00 56.56 480 ILE A N 1
ATOM 4092 C CA . ILE A 1 480 ? 2.493 21.556 -15.183 1.00 56.56 480 ILE A CA 1
ATOM 4093 C C . ILE A 1 480 ? 2.074 20.106 -15.025 1.00 56.56 480 ILE A C 1
ATOM 4095 O O . ILE A 1 480 ? 2.449 19.262 -15.837 1.00 56.56 480 ILE A O 1
ATOM 4099 N N . TYR A 1 481 ? 1.302 19.816 -13.986 1.00 57.91 481 TYR A N 1
ATOM 4100 C CA . TYR A 1 481 ? 0.744 18.487 -13.817 1.00 57.91 481 TYR A CA 1
ATOM 4101 C C . TYR A 1 481 ? -0.276 18.210 -14.930 1.00 57.91 481 TYR A C 1
ATOM 4103 O O . TYR A 1 481 ? -1.273 18.922 -15.055 1.00 57.91 481 TYR A O 1
ATOM 4111 N N . ASN A 1 482 ? -0.017 17.188 -15.742 1.00 58.72 482 ASN A N 1
ATOM 4112 C CA . ASN A 1 482 ? -0.935 16.696 -16.756 1.00 58.72 482 ASN A CA 1
ATOM 4113 C C . ASN A 1 482 ? -0.951 15.170 -16.733 1.00 58.72 482 ASN A C 1
ATOM 4115 O O . ASN A 1 482 ? 0.083 14.525 -16.916 1.00 58.72 482 ASN A O 1
ATOM 4119 N N . PHE A 1 483 ? -2.138 14.596 -16.562 1.00 58.66 483 PHE A N 1
ATOM 4120 C CA . PHE A 1 483 ? -2.322 13.156 -16.636 1.00 58.66 483 PHE A CA 1
ATOM 4121 C C . PHE A 1 483 ? -1.995 12.677 -18.053 1.00 58.66 483 PHE A C 1
ATOM 4123 O O . PHE A 1 483 ? -2.729 12.962 -19.000 1.00 58.66 483 PHE A O 1
ATOM 4130 N N . SER A 1 484 ? -0.859 11.998 -18.223 1.00 52.59 484 SER A N 1
ATOM 4131 C CA . SER A 1 484 ? -0.409 11.585 -19.556 1.00 52.59 484 SER A CA 1
ATOM 4132 C C . SER A 1 484 ? -0.093 10.097 -19.653 1.00 52.59 484 SER A C 1
ATOM 4134 O O . SER A 1 484 ? -0.331 9.505 -20.708 1.00 52.59 484 SER A O 1
ATOM 4136 N N . LYS A 1 485 ? 0.414 9.470 -18.578 1.00 61.88 485 LYS A N 1
ATOM 4137 C CA . LYS A 1 485 ? 0.835 8.063 -18.596 1.00 61.88 485 LYS A CA 1
ATOM 4138 C C . LYS A 1 485 ? 0.480 7.343 -17.296 1.00 61.88 485 LYS A C 1
ATOM 4140 O O . LYS A 1 485 ? 0.915 7.717 -16.212 1.00 61.88 485 LYS A O 1
ATOM 4145 N N . ALA A 1 486 ? -0.277 6.260 -17.439 1.00 63.41 486 ALA A N 1
ATOM 4146 C CA . ALA A 1 486 ? -0.636 5.338 -16.370 1.00 63.41 486 ALA A CA 1
ATOM 4147 C C . ALA A 1 486 ? 0.187 4.047 -16.479 1.00 63.41 486 ALA A C 1
ATOM 4149 O O . ALA A 1 486 ? 0.263 3.441 -17.550 1.00 63.41 486 ALA A O 1
ATOM 4150 N N . ASN A 1 487 ? 0.763 3.587 -15.366 1.00 73.25 487 ASN A N 1
ATOM 4151 C CA . ASN A 1 487 ? 1.439 2.291 -15.306 1.00 73.25 487 ASN A CA 1
ATOM 4152 C C . ASN A 1 487 ? 0.414 1.170 -15.071 1.00 73.25 487 ASN A C 1
ATOM 4154 O O . ASN A 1 487 ? 0.251 0.682 -13.951 1.00 73.25 487 ASN A O 1
ATOM 4158 N N . PHE A 1 488 ? -0.271 0.733 -16.132 1.00 74.88 488 PHE A N 1
ATOM 4159 C CA . PHE A 1 488 ? -1.324 -0.292 -16.045 1.00 74.88 488 PHE A CA 1
ATOM 4160 C C . PHE A 1 488 ? -0.871 -1.565 -15.328 1.00 74.88 488 PHE A C 1
ATOM 4162 O O . PHE A 1 488 ? -1.592 -2.078 -14.476 1.00 74.88 488 PHE A O 1
ATOM 4169 N N . THR A 1 489 ? 0.352 -2.030 -15.589 1.00 71.94 489 THR A N 1
ATOM 4170 C CA . THR A 1 489 ? 0.872 -3.268 -14.988 1.00 71.94 489 THR A CA 1
ATOM 4171 C C . THR A 1 489 ? 1.184 -3.157 -13.501 1.00 71.94 489 THR A C 1
ATOM 4173 O O . THR A 1 489 ? 1.205 -4.158 -12.783 1.00 71.94 489 THR A O 1
ATOM 4176 N N . LEU A 1 490 ? 1.373 -1.935 -13.007 1.00 75.12 490 LEU A N 1
ATOM 4177 C CA . LEU A 1 490 ? 1.496 -1.648 -11.587 1.00 75.12 490 LEU A CA 1
ATOM 4178 C C . LEU A 1 490 ? 0.118 -1.707 -10.912 1.00 75.12 490 LEU A C 1
ATOM 4180 O O . LEU A 1 490 ? -0.032 -2.340 -9.867 1.00 75.12 490 LEU A O 1
ATOM 4184 N N . TYR A 1 491 ? -0.904 -1.110 -11.528 1.00 81.88 491 TYR A N 1
ATOM 4185 C CA . TYR A 1 491 ? -2.252 -1.022 -10.954 1.00 81.88 491 TYR A CA 1
ATOM 4186 C C . TYR A 1 491 ? -2.989 -2.364 -10.961 1.00 81.88 491 TYR A C 1
ATOM 4188 O O . TYR A 1 491 ? -3.652 -2.711 -9.982 1.00 81.88 491 TYR A O 1
ATOM 4196 N N . THR A 1 492 ? -2.829 -3.159 -12.022 1.00 81.81 492 THR A N 1
ATOM 4197 C CA . THR A 1 492 ? -3.416 -4.505 -12.120 1.00 81.81 492 THR A CA 1
ATOM 4198 C C . THR A 1 492 ? -2.867 -5.445 -11.049 1.00 81.81 492 THR A C 1
ATOM 4200 O O . THR A 1 492 ? -3.595 -6.321 -10.591 1.00 81.81 492 THR A O 1
ATOM 4203 N N . SER A 1 493 ? -1.629 -5.245 -10.576 1.00 82.12 493 SER A N 1
ATOM 4204 C CA . SER A 1 493 ? -1.040 -6.069 -9.509 1.00 82.12 493 SER A CA 1
ATOM 4205 C C . SER A 1 493 ? -1.800 -5.965 -8.179 1.00 82.12 493 SER A C 1
ATOM 4207 O O . SER A 1 493 ? -2.177 -6.981 -7.584 1.00 82.12 493 SER A O 1
ATOM 4209 N N . ALA A 1 494 ? -2.108 -4.740 -7.756 1.00 83.94 494 ALA A N 1
ATOM 4210 C CA . ALA A 1 494 ? -2.911 -4.462 -6.573 1.00 83.94 494 ALA A CA 1
ATOM 4211 C C . ALA A 1 494 ? -4.369 -4.905 -6.774 1.00 83.94 494 ALA A C 1
ATOM 4213 O O . ALA A 1 494 ? -4.957 -5.554 -5.910 1.00 83.94 494 ALA A O 1
ATOM 4214 N N . LEU A 1 495 ? -4.939 -4.616 -7.946 1.00 88.94 495 LEU A N 1
ATOM 4215 C CA . LEU A 1 495 ? -6.331 -4.933 -8.250 1.00 88.94 495 LEU A CA 1
ATOM 4216 C C . LEU A 1 495 ? -6.598 -6.449 -8.265 1.00 88.94 495 LEU A C 1
ATOM 4218 O O . LEU A 1 495 ? -7.541 -6.918 -7.625 1.00 88.94 495 LEU A O 1
ATOM 4222 N N . ASN A 1 496 ? -5.751 -7.222 -8.950 1.00 89.50 496 ASN A N 1
ATOM 4223 C CA . ASN A 1 496 ? -5.882 -8.675 -9.073 1.00 89.50 496 ASN A CA 1
ATOM 4224 C C . ASN A 1 496 ? -5.737 -9.381 -7.721 1.00 89.50 496 ASN A C 1
ATOM 4226 O O . ASN A 1 496 ? -6.449 -10.346 -7.444 1.00 89.50 496 ASN A O 1
ATOM 4230 N N . THR A 1 497 ? -4.844 -8.903 -6.854 1.00 88.06 497 THR A N 1
ATOM 4231 C CA . THR A 1 497 ? -4.582 -9.546 -5.558 1.00 88.06 497 THR A CA 1
ATOM 4232 C C . THR A 1 497 ? -5.732 -9.353 -4.570 1.00 88.06 497 THR A C 1
ATOM 4234 O O . THR A 1 497 ? -6.152 -10.331 -3.950 1.00 88.06 497 THR A O 1
ATOM 4237 N N . ILE A 1 498 ? -6.315 -8.150 -4.482 1.00 88.62 498 ILE A N 1
ATOM 4238 C CA . ILE A 1 498 ? -7.494 -7.908 -3.630 1.00 88.62 498 ILE A CA 1
ATOM 4239 C C . ILE A 1 498 ? -8.770 -8.504 -4.229 1.00 88.62 498 ILE A C 1
ATOM 4241 O O . ILE A 1 498 ? -9.596 -9.081 -3.524 1.00 88.62 498 ILE A O 1
ATOM 4245 N N . CYS A 1 499 ? -9.011 -8.294 -5.524 1.00 89.88 499 CYS A N 1
ATOM 4246 C CA . CYS A 1 499 ? -10.339 -8.562 -6.061 1.00 89.88 499 CYS A CA 1
ATOM 4247 C C . CYS A 1 499 ? -10.507 -10.011 -6.510 1.00 89.88 499 CYS A C 1
ATOM 4249 O O . CYS A 1 499 ? -11.567 -10.591 -6.283 1.00 89.88 499 CYS A O 1
ATOM 4251 N N . ILE A 1 500 ? -9.477 -10.603 -7.120 1.00 91.19 500 ILE A N 1
ATOM 4252 C CA . ILE A 1 500 ? -9.519 -11.982 -7.622 1.00 91.19 500 ILE A CA 1
ATOM 4253 C C . ILE A 1 500 ? -8.889 -12.926 -6.604 1.00 91.19 500 ILE A C 1
ATOM 4255 O O . ILE A 1 500 ? -9.536 -13.884 -6.193 1.00 91.19 500 ILE A O 1
ATOM 4259 N N . GLY A 1 501 ? -7.664 -12.629 -6.161 1.00 89.19 501 GLY A N 1
ATOM 4260 C CA . GLY A 1 501 ? -6.908 -13.451 -5.216 1.00 89.19 501 GLY A CA 1
ATOM 4261 C C . GLY A 1 501 ? -7.662 -13.728 -3.926 1.00 89.19 501 GLY A C 1
ATOM 4262 O O . GLY A 1 501 ? -7.996 -14.875 -3.638 1.00 89.19 501 GLY A O 1
ATOM 4263 N N . ASP A 1 502 ? -7.981 -12.680 -3.168 1.00 86.38 502 ASP A N 1
ATOM 4264 C CA . ASP A 1 502 ? -8.699 -12.806 -1.892 1.00 86.38 502 ASP A CA 1
ATOM 4265 C C . ASP A 1 502 ? -10.128 -13.375 -2.069 1.00 86.38 502 ASP A C 1
ATOM 4267 O O . ASP A 1 502 ? -10.634 -14.118 -1.220 1.00 86.38 502 ASP A O 1
ATOM 4271 N N . SER A 1 503 ? -10.777 -13.126 -3.211 1.00 89.00 503 SER A N 1
ATOM 4272 C CA . SER A 1 503 ? -12.060 -13.767 -3.536 1.00 89.00 503 SER A CA 1
ATOM 4273 C C . SER A 1 503 ? -11.929 -15.278 -3.717 1.00 89.00 503 SER A C 1
ATOM 4275 O O . SER A 1 503 ? -12.677 -16.039 -3.098 1.00 89.00 503 SER A O 1
ATOM 4277 N N . MET A 1 504 ? -10.961 -15.720 -4.518 1.00 89.12 504 MET A N 1
ATOM 4278 C CA . MET A 1 504 ? -10.727 -17.137 -4.795 1.00 89.12 504 MET A CA 1
ATOM 4279 C C . MET A 1 504 ? -10.138 -17.875 -3.596 1.00 89.12 504 MET A C 1
ATOM 4281 O O . MET A 1 504 ? -10.460 -19.043 -3.403 1.00 89.12 504 MET A O 1
ATOM 4285 N N . ALA A 1 505 ? -9.370 -17.202 -2.738 1.00 87.38 505 ALA A N 1
ATOM 4286 C CA . ALA A 1 505 ? -8.906 -17.766 -1.474 1.00 87.38 505 ALA A CA 1
ATOM 4287 C C . ALA A 1 505 ? -10.079 -18.160 -0.570 1.00 87.38 505 ALA A C 1
ATOM 4289 O O . ALA A 1 505 ? -10.133 -19.278 -0.051 1.00 87.38 505 ALA A O 1
ATOM 4290 N N . ALA A 1 506 ? -11.060 -17.263 -0.430 1.00 82.81 506 ALA A N 1
ATOM 4291 C CA . ALA A 1 506 ? -12.246 -17.516 0.378 1.00 82.81 506 ALA A CA 1
ATOM 4292 C C . ALA A 1 506 ? -13.145 -18.599 -0.237 1.00 82.81 506 ALA A C 1
ATOM 4294 O O . ALA A 1 506 ? -13.615 -19.482 0.478 1.00 82.81 506 ALA A O 1
ATOM 4295 N N . ILE A 1 507 ? -13.384 -18.548 -1.553 1.00 84.81 507 ILE A N 1
ATOM 4296 C CA . ILE A 1 507 ? -14.220 -19.532 -2.259 1.00 84.81 507 ILE A CA 1
ATOM 4297 C C . ILE A 1 507 ? -13.551 -20.911 -2.243 1.00 84.81 507 ILE A C 1
ATOM 4299 O O . ILE A 1 507 ? -14.172 -21.886 -1.826 1.00 84.81 507 ILE A O 1
ATOM 4303 N N . GLY A 1 508 ? -12.275 -20.990 -2.621 1.00 82.56 508 GLY A N 1
ATOM 4304 C CA . GLY A 1 508 ? -11.493 -22.224 -2.628 1.00 82.56 508 GLY A CA 1
ATOM 4305 C C . GLY A 1 508 ? -11.357 -22.835 -1.237 1.00 82.56 508 GLY A C 1
ATOM 4306 O O . GLY A 1 508 ? -11.532 -24.039 -1.078 1.00 82.56 508 GLY A O 1
ATOM 4307 N N . GLY A 1 509 ? -11.149 -22.008 -0.208 1.00 79.81 509 GLY A N 1
ATOM 4308 C CA . GLY A 1 509 ? -11.108 -22.473 1.177 1.00 79.81 509 GLY A CA 1
ATOM 4309 C C . GLY A 1 509 ? -12.452 -22.976 1.718 1.00 79.81 509 GLY A C 1
ATOM 4310 O O . GLY A 1 509 ? -12.456 -23.799 2.630 1.00 79.81 509 GLY A O 1
ATOM 4311 N N . MET A 1 510 ? -13.579 -22.518 1.156 1.00 76.88 510 MET A N 1
ATOM 4312 C CA . MET A 1 510 ? -14.918 -23.032 1.473 1.00 76.88 510 MET A CA 1
ATOM 4313 C C . MET A 1 510 ? -15.257 -24.319 0.712 1.00 76.88 510 MET A C 1
ATOM 4315 O O . MET A 1 510 ? -15.923 -25.182 1.276 1.00 76.88 510 MET A O 1
ATOM 4319 N N . LEU A 1 511 ? -14.831 -24.436 -0.550 1.00 80.94 511 LEU A N 1
ATOM 4320 C CA . LEU A 1 511 ? -15.073 -25.614 -1.391 1.00 80.94 511 LEU A CA 1
ATOM 4321 C C . LEU A 1 511 ? -14.194 -26.802 -0.984 1.00 80.94 511 LEU A C 1
ATOM 4323 O O . LEU A 1 511 ? -14.668 -27.933 -0.961 1.00 80.94 511 LEU A O 1
ATOM 4327 N N . TYR A 1 512 ? -12.935 -26.535 -0.630 1.00 79.38 512 TYR A N 1
ATOM 4328 C CA . TYR A 1 512 ? -11.953 -27.545 -0.249 1.00 79.38 512 TYR A CA 1
ATOM 4329 C C . TYR A 1 512 ? -11.498 -27.312 1.197 1.00 79.38 512 TYR A C 1
ATOM 4331 O O . TYR A 1 512 ? -10.541 -26.565 1.440 1.00 79.38 512 TYR A O 1
ATOM 4339 N N . PRO A 1 513 ? -12.159 -27.945 2.183 1.00 67.69 513 PRO A N 1
ATOM 4340 C CA . PRO A 1 513 ? -11.811 -27.828 3.594 1.00 67.69 513 PRO A CA 1
ATOM 4341 C C . PRO A 1 513 ? -10.564 -28.666 3.924 1.00 67.69 513 PRO A C 1
ATOM 4343 O O . PRO A 1 513 ? -10.603 -29.620 4.693 1.00 67.69 513 PRO A O 1
ATOM 4346 N N . TRP A 1 514 ? -9.428 -28.314 3.323 1.00 73.56 514 TRP A N 1
ATOM 4347 C CA . TRP A 1 514 ? -8.113 -28.805 3.732 1.00 73.56 514 TRP A CA 1
ATOM 4348 C C . TRP A 1 514 ? -7.756 -28.322 5.143 1.00 73.56 514 TRP A C 1
ATOM 4350 O O . TRP A 1 514 ? -8.281 -27.292 5.589 1.00 73.56 514 TRP A O 1
ATOM 4360 N N . PRO A 1 515 ? -6.836 -29.016 5.844 1.00 70.38 515 PRO A N 1
ATOM 4361 C CA . PRO A 1 515 ? -6.437 -28.630 7.188 1.00 70.38 515 PRO A CA 1
ATOM 4362 C C . PRO A 1 515 ? -6.002 -27.163 7.233 1.00 70.38 515 PRO A C 1
ATOM 4364 O O . PRO A 1 515 ? -5.252 -26.665 6.384 1.00 70.38 515 PRO A O 1
ATOM 4367 N N . LYS A 1 516 ? -6.513 -26.461 8.247 1.00 70.62 516 LYS A N 1
ATOM 4368 C CA . LYS A 1 516 ? -6.126 -25.084 8.551 1.00 70.62 516 LYS A CA 1
ATOM 4369 C C . LYS A 1 516 ? -4.636 -25.045 8.866 1.00 70.62 516 LYS A C 1
ATOM 4371 O O . LYS A 1 516 ? -4.121 -25.912 9.574 1.00 70.62 516 LYS A O 1
ATOM 4376 N N . ILE A 1 517 ? -3.939 -24.035 8.358 1.00 64.88 517 ILE A N 1
ATOM 4377 C CA . ILE A 1 517 ? -2.500 -23.913 8.598 1.00 64.88 517 ILE A CA 1
ATOM 4378 C C . ILE A 1 517 ? -2.293 -23.560 10.082 1.00 64.88 517 ILE A C 1
ATOM 4380 O O . ILE A 1 517 ? -2.865 -22.588 10.588 1.00 64.88 517 ILE A O 1
ATOM 4384 N N . LYS A 1 518 ? -1.471 -24.341 10.802 1.00 52.69 518 LYS A N 1
ATOM 4385 C CA . LYS A 1 518 ? -1.104 -24.046 12.201 1.00 52.69 518 LYS A CA 1
ATOM 4386 C C . LYS A 1 518 ? -0.507 -22.634 12.283 1.00 52.69 518 LYS A C 1
ATOM 4388 O O . LYS A 1 518 ? 0.326 -22.276 11.456 1.00 52.69 518 LYS A O 1
ATOM 4393 N N . ASN A 1 519 ? -0.904 -21.849 13.287 1.00 54.16 519 ASN A N 1
ATOM 4394 C CA . ASN A 1 519 ? -0.474 -20.453 13.477 1.00 54.16 519 ASN A CA 1
ATOM 4395 C C . ASN A 1 519 ? -0.933 -19.459 12.381 1.00 54.16 519 ASN A C 1
ATOM 4397 O O . ASN A 1 519 ? -0.258 -18.453 12.162 1.00 54.16 519 ASN A O 1
ATOM 4401 N N . THR A 1 520 ? -2.062 -19.714 11.705 1.00 55.06 520 THR A N 1
ATOM 4402 C CA . THR A 1 520 ? -2.704 -18.768 10.763 1.00 55.06 520 THR A CA 1
ATOM 4403 C C . THR A 1 520 ? -4.167 -18.501 11.119 1.00 55.06 520 THR A C 1
ATOM 4405 O O . THR A 1 520 ? -4.755 -19.186 11.959 1.00 55.06 520 THR A O 1
ATOM 4408 N N . ASN A 1 521 ? -4.761 -17.493 10.475 1.00 52.62 521 ASN A N 1
ATOM 4409 C CA . ASN A 1 521 ? -6.081 -16.955 10.796 1.00 52.62 521 ASN A CA 1
ATOM 4410 C C . ASN A 1 521 ? -7.237 -17.833 10.284 1.00 52.62 521 ASN A C 1
ATOM 4412 O O . ASN A 1 521 ? -7.982 -17.425 9.398 1.00 52.62 521 ASN A O 1
ATOM 4416 N N . ASN A 1 522 ? -7.369 -19.069 10.779 1.00 59.25 522 ASN A N 1
ATOM 4417 C CA . ASN A 1 522 ? -8.369 -20.034 10.297 1.00 59.25 522 ASN A CA 1
ATOM 4418 C C . ASN A 1 522 ? -8.325 -20.290 8.771 1.00 59.25 522 ASN A C 1
ATOM 4420 O O . ASN A 1 522 ? -9.251 -20.905 8.236 1.00 59.25 522 ASN A O 1
ATOM 4424 N N . LYS A 1 523 ? -7.263 -19.851 8.080 1.00 70.12 523 LYS A N 1
ATOM 4425 C CA . LYS A 1 523 ? -7.118 -19.965 6.629 1.00 70.12 523 LYS A CA 1
ATOM 4426 C C . LYS A 1 523 ? -6.624 -21.366 6.272 1.00 70.12 523 LYS A C 1
ATOM 4428 O O . LYS A 1 523 ? -5.774 -21.949 6.954 1.00 70.12 523 LYS A O 1
ATOM 4433 N N . SER A 1 524 ? -7.222 -21.942 5.235 1.00 77.81 524 SER A N 1
ATOM 4434 C CA . SER A 1 524 ? -6.873 -23.276 4.757 1.00 77.81 524 SER A CA 1
ATOM 4435 C C . SER A 1 524 ? -5.698 -23.205 3.790 1.00 77.81 524 SER A C 1
ATOM 4437 O O . SER A 1 524 ? -5.527 -22.227 3.059 1.00 77.81 524 SER A O 1
ATOM 4439 N N . CYS A 1 525 ? -4.897 -24.271 3.757 1.00 78.50 525 CYS A N 1
ATOM 4440 C CA . CYS A 1 525 ? -3.829 -24.391 2.766 1.00 78.50 525 CYS A CA 1
ATOM 4441 C C . CYS A 1 525 ? -4.394 -24.367 1.333 1.00 78.50 525 CYS A C 1
ATOM 4443 O O . CYS A 1 525 ? -3.829 -23.704 0.462 1.00 78.50 525 CYS A O 1
ATOM 4445 N N . ALA A 1 526 ? -5.584 -24.949 1.131 1.00 83.56 526 ALA A N 1
ATOM 4446 C CA . ALA A 1 526 ? -6.348 -24.798 -0.104 1.00 83.56 526 ALA A CA 1
ATOM 4447 C C . ALA A 1 526 ? -6.604 -23.320 -0.443 1.00 83.56 526 ALA A C 1
ATOM 4449 O O . ALA A 1 526 ? -6.262 -22.896 -1.539 1.00 83.56 526 ALA A O 1
ATOM 4450 N N . GLY A 1 527 ? -7.110 -22.507 0.492 1.00 84.88 527 GLY A N 1
ATOM 4451 C CA . GLY A 1 527 ? -7.346 -21.078 0.257 1.00 84.88 527 GLY A CA 1
ATOM 4452 C C . GLY A 1 527 ? -6.092 -20.330 -0.212 1.00 84.88 527 GLY A C 1
ATOM 4453 O O . GLY A 1 527 ? -6.141 -19.626 -1.217 1.00 84.88 527 GLY A O 1
ATOM 4454 N N . SER A 1 528 ? -4.942 -20.558 0.433 1.00 84.75 528 SER A N 1
ATOM 4455 C CA . SER A 1 528 ? -3.672 -19.945 0.006 1.00 84.75 528 SER A CA 1
ATOM 4456 C C . SER A 1 528 ? -3.206 -20.405 -1.383 1.00 84.75 528 SER A C 1
ATOM 4458 O O . SER A 1 528 ? -2.652 -19.617 -2.149 1.00 84.75 528 SER A O 1
ATOM 4460 N N . LEU A 1 529 ? -3.460 -21.665 -1.742 1.00 88.19 529 LEU A N 1
ATOM 4461 C CA . LEU A 1 529 ? -3.120 -22.206 -3.056 1.00 88.19 529 LEU A CA 1
ATOM 4462 C C . LEU A 1 529 ? -4.040 -21.642 -4.146 1.00 88.19 529 LEU A C 1
ATOM 4464 O O . LEU A 1 529 ? -3.556 -21.232 -5.199 1.00 88.19 529 LEU A O 1
ATOM 4468 N N . PHE A 1 530 ? -5.344 -21.539 -3.873 1.00 90.44 530 PHE A N 1
ATOM 4469 C CA . PHE A 1 530 ? -6.296 -20.883 -4.768 1.00 90.44 530 PHE A CA 1
ATOM 4470 C C . PHE A 1 530 ? -5.951 -19.410 -4.970 1.00 90.44 530 PHE A C 1
ATOM 4472 O O . PHE A 1 530 ? -5.959 -18.962 -6.112 1.00 90.44 530 PHE A O 1
ATOM 4479 N N . PHE A 1 531 ? -5.563 -18.694 -3.906 1.00 90.88 531 PHE A N 1
ATOM 4480 C CA . PHE A 1 531 ? -5.046 -17.330 -4.017 1.00 90.88 531 PHE A CA 1
ATOM 4481 C C . PHE A 1 531 ? -3.875 -17.273 -5.002 1.00 90.88 531 PHE A C 1
ATOM 4483 O O . PHE A 1 531 ? -3.883 -16.469 -5.935 1.00 90.88 531 PHE A O 1
ATOM 4490 N N . PHE A 1 532 ? -2.860 -18.119 -4.798 1.00 90.69 532 PHE A N 1
ATOM 4491 C CA . PHE A 1 532 ? -1.653 -18.136 -5.622 1.00 90.69 532 PHE A CA 1
ATOM 4492 C C . PHE A 1 532 ? -1.980 -18.383 -7.101 1.00 90.69 532 PHE A C 1
ATOM 4494 O O . PHE A 1 532 ? -1.588 -17.593 -7.959 1.00 90.69 532 PHE A O 1
ATOM 4501 N N . ILE A 1 533 ? -2.740 -19.439 -7.400 1.00 92.00 533 ILE A N 1
ATOM 4502 C CA . ILE A 1 533 ? -3.067 -19.817 -8.780 1.00 92.00 533 ILE A CA 1
ATOM 4503 C C . ILE A 1 533 ? -3.917 -18.735 -9.448 1.00 92.00 533 ILE A C 1
ATOM 4505 O O . ILE A 1 533 ? -3.611 -18.309 -10.562 1.00 92.00 533 ILE A O 1
ATOM 4509 N N . SER A 1 534 ? -4.962 -18.251 -8.770 1.00 93.38 534 SER A N 1
ATOM 4510 C CA . SER A 1 534 ? -5.862 -17.261 -9.359 1.00 93.38 534 SER A CA 1
ATOM 4511 C C . SER A 1 534 ? -5.165 -15.926 -9.591 1.00 93.38 534 SER A C 1
ATOM 4513 O O . SER A 1 534 ? -5.373 -15.308 -10.631 1.00 93.38 534 SER A O 1
ATOM 4515 N N . THR A 1 535 ? -4.321 -15.479 -8.652 1.00 91.62 535 THR A N 1
ATOM 4516 C CA . THR A 1 535 ? -3.556 -14.236 -8.827 1.00 91.62 535 THR A CA 1
ATOM 4517 C C . THR A 1 535 ? -2.563 -14.358 -9.971 1.00 91.62 535 THR A C 1
ATOM 4519 O O . THR A 1 535 ? -2.549 -13.481 -10.833 1.00 91.62 535 THR A O 1
ATOM 4522 N N . PHE A 1 536 ? -1.831 -15.468 -10.065 1.00 89.94 536 PHE A N 1
ATOM 4523 C CA . PHE A 1 536 ? -0.868 -15.688 -11.141 1.00 89.94 536 PHE A CA 1
ATOM 4524 C C . PHE A 1 536 ? -1.531 -15.692 -12.523 1.00 89.94 536 PHE A C 1
ATOM 4526 O O . PHE A 1 536 ? -1.123 -14.934 -13.403 1.00 89.94 536 PHE A O 1
ATOM 4533 N N . ILE A 1 537 ? -2.607 -16.469 -12.695 1.00 91.19 537 ILE A N 1
ATOM 4534 C CA . ILE A 1 537 ? -3.352 -16.534 -13.961 1.00 91.19 537 ILE A CA 1
ATOM 4535 C C . ILE A 1 537 ? -3.970 -15.173 -14.292 1.00 91.19 537 ILE A C 1
ATOM 4537 O O . ILE A 1 537 ? -3.849 -14.704 -15.420 1.00 91.19 537 ILE A O 1
ATOM 4541 N N . SER A 1 538 ? -4.583 -14.499 -13.315 1.00 91.06 538 SER A N 1
ATOM 4542 C CA . SER A 1 538 ? -5.185 -13.180 -13.544 1.00 91.06 538 SER A CA 1
ATOM 4543 C C . SER A 1 538 ? -4.154 -12.131 -13.972 1.00 91.06 538 SER A C 1
ATOM 4545 O O . SER A 1 538 ? -4.441 -11.312 -14.839 1.00 91.06 538 SER A O 1
ATOM 4547 N N . LEU A 1 539 ? -2.932 -12.170 -13.430 1.00 88.19 539 LEU A N 1
ATOM 4548 C CA . LEU A 1 539 ? -1.862 -11.263 -13.843 1.00 88.19 539 LEU A CA 1
ATOM 4549 C C . LEU A 1 539 ? -1.392 -11.535 -15.269 1.00 88.19 539 LEU A C 1
ATOM 4551 O O . LEU A 1 539 ? -1.072 -10.579 -15.966 1.00 88.19 539 LEU A O 1
ATOM 4555 N N . LEU A 1 540 ? -1.383 -12.790 -15.715 1.00 85.75 540 LEU A N 1
ATOM 4556 C CA . LEU A 1 540 ? -1.064 -13.123 -17.104 1.00 85.75 540 LEU A CA 1
ATOM 4557 C C . LEU A 1 540 ? -2.169 -12.646 -18.053 1.00 85.75 540 LEU A C 1
ATOM 4559 O O . LEU A 1 540 ? -1.893 -11.928 -19.008 1.00 85.75 540 LEU A O 1
ATOM 4563 N N . VAL A 1 541 ? -3.424 -12.992 -17.753 1.00 88.06 541 VAL A N 1
ATOM 4564 C CA . VAL A 1 541 ? -4.576 -12.702 -18.620 1.00 88.06 541 VAL A CA 1
ATOM 4565 C C . VAL A 1 541 ? -4.850 -11.203 -18.713 1.00 88.06 541 VAL A C 1
ATOM 4567 O O . VAL A 1 541 ? -4.998 -10.668 -19.807 1.00 88.06 541 VAL A O 1
ATOM 4570 N N . PHE A 1 542 ? -4.896 -10.496 -17.583 1.00 86.50 542 PHE A N 1
ATOM 4571 C CA . PHE A 1 542 ? -5.331 -9.098 -17.576 1.00 86.50 542 PHE A CA 1
ATOM 4572 C C . PHE A 1 542 ? -4.234 -8.099 -17.955 1.00 86.50 542 PHE A C 1
ATOM 4574 O O . PHE A 1 542 ? -4.575 -6.964 -18.284 1.00 86.50 542 PHE A O 1
ATOM 4581 N N . ASN A 1 543 ? -2.954 -8.499 -17.958 1.00 83.75 543 ASN A N 1
ATOM 4582 C CA . ASN A 1 543 ? -1.863 -7.673 -18.498 1.00 83.75 543 ASN A CA 1
ATOM 4583 C C . ASN A 1 543 ? -1.589 -7.919 -19.989 1.00 83.75 543 ASN A C 1
ATOM 4585 O O . ASN A 1 543 ? -1.001 -7.049 -20.628 1.00 83.75 543 ASN A O 1
ATOM 4589 N N . TYR A 1 544 ? -2.053 -9.040 -20.553 1.00 82.44 544 TYR A N 1
ATOM 4590 C CA . TYR A 1 544 ? -1.930 -9.357 -21.979 1.00 82.44 544 TYR A CA 1
ATOM 4591 C C . TYR A 1 544 ? -2.315 -8.201 -22.930 1.00 82.44 544 TYR A C 1
ATOM 4593 O O . TYR A 1 544 ? -1.521 -7.896 -23.816 1.00 82.44 544 TYR A O 1
ATOM 4601 N N . PRO A 1 545 ? -3.461 -7.500 -22.763 1.00 80.00 545 PRO A N 1
ATOM 4602 C CA . PRO A 1 545 ? -3.841 -6.433 -23.694 1.00 80.00 545 PRO A CA 1
ATOM 4603 C C . PRO A 1 545 ? -3.002 -5.152 -23.565 1.00 80.00 545 PRO A C 1
ATOM 4605 O O . PRO A 1 545 ? -3.084 -4.294 -24.439 1.00 80.00 545 PRO A O 1
ATOM 4608 N N . PHE A 1 546 ? -2.220 -4.994 -22.491 1.00 76.25 546 PHE A N 1
ATOM 4609 C CA . PHE A 1 546 ? -1.479 -3.759 -22.208 1.00 76.25 546 PHE A CA 1
ATOM 4610 C C . PHE A 1 546 ? 0.029 -3.875 -22.467 1.00 76.25 546 PHE A C 1
ATOM 4612 O O . PHE A 1 546 ? 0.670 -2.859 -22.726 1.00 76.25 546 PHE A O 1
ATOM 4619 N N . GLU A 1 547 ? 0.609 -5.080 -22.413 1.00 71.12 547 GLU A N 1
ATOM 4620 C CA . GLU A 1 547 ? 2.040 -5.307 -22.659 1.00 71.12 547 GLU A CA 1
ATOM 4621 C C . GLU A 1 547 ? 2.268 -6.453 -23.667 1.00 71.12 547 GLU A C 1
ATOM 4623 O O . GLU A 1 547 ? 2.054 -7.619 -23.325 1.00 71.12 547 GLU A O 1
ATOM 4628 N N . PRO A 1 548 ? 2.797 -6.174 -24.879 1.00 62.41 548 PRO A N 1
ATOM 4629 C CA . PRO A 1 548 ? 3.025 -7.206 -25.897 1.00 62.41 548 PRO A CA 1
ATOM 4630 C C . PRO A 1 548 ? 4.089 -8.243 -25.485 1.00 62.41 548 PRO A C 1
ATOM 4632 O O . PRO A 1 548 ? 4.044 -9.380 -25.941 1.00 62.41 548 PRO A O 1
ATOM 4635 N N . ASN A 1 549 ? 5.001 -7.890 -24.566 1.00 67.94 549 ASN A N 1
ATOM 4636 C CA . ASN A 1 549 ? 6.061 -8.763 -24.040 1.00 67.94 549 ASN A CA 1
ATOM 4637 C C . ASN A 1 549 ? 5.825 -9.183 -22.573 1.00 67.94 549 ASN A C 1
ATOM 4639 O O . ASN A 1 549 ? 6.773 -9.304 -21.794 1.00 67.94 549 ASN A O 1
ATOM 4643 N N . PHE A 1 550 ? 4.573 -9.423 -22.168 1.00 67.69 550 PHE A N 1
ATOM 4644 C CA . PHE A 1 550 ? 4.224 -9.776 -20.780 1.00 67.69 550 PHE A CA 1
ATOM 4645 C C . PHE A 1 550 ? 4.957 -11.026 -20.242 1.00 67.69 550 PHE A C 1
ATOM 4647 O O . PHE A 1 550 ? 5.176 -11.139 -19.034 1.00 67.69 550 PHE A O 1
ATOM 4654 N N . LEU A 1 551 ? 5.386 -11.950 -21.116 1.00 68.56 551 LEU A N 1
ATOM 4655 C CA . LEU A 1 551 ? 6.138 -13.158 -20.740 1.00 68.56 551 LEU A CA 1
ATOM 4656 C C . LEU A 1 551 ? 7.471 -12.836 -20.045 1.00 68.56 551 LEU A C 1
ATOM 4658 O O . LEU A 1 551 ? 7.891 -13.571 -19.152 1.00 68.56 551 LEU A O 1
ATOM 4662 N N . VAL A 1 552 ? 8.091 -11.694 -20.368 1.00 64.62 552 VAL A N 1
ATOM 4663 C CA . VAL A 1 552 ? 9.313 -11.201 -19.702 1.00 64.62 552 VAL A CA 1
ATOM 4664 C C . VAL A 1 552 ? 9.074 -10.968 -18.202 1.00 64.62 552 VAL A C 1
ATOM 4666 O O . VAL A 1 552 ? 9.993 -11.044 -17.386 1.00 64.62 552 VAL A O 1
ATOM 4669 N N . HIS A 1 553 ? 7.821 -10.736 -17.807 1.00 70.06 553 HIS A N 1
ATOM 4670 C CA . HIS A 1 553 ? 7.414 -10.465 -16.435 1.00 70.06 553 HIS A CA 1
ATOM 4671 C C . HIS A 1 553 ? 6.855 -11.686 -15.686 1.00 70.06 553 HIS A C 1
ATOM 4673 O O . HIS A 1 553 ? 6.421 -11.530 -14.544 1.00 70.06 553 HIS A O 1
ATOM 4679 N N . ILE A 1 554 ? 6.920 -12.904 -16.243 1.00 78.31 554 ILE A N 1
ATOM 4680 C CA . ILE A 1 554 ? 6.427 -14.129 -15.577 1.00 78.31 554 ILE A CA 1
ATOM 4681 C C . ILE A 1 554 ? 7.029 -14.313 -14.183 1.00 78.31 554 ILE A C 1
ATOM 4683 O O . ILE A 1 554 ? 6.296 -14.562 -1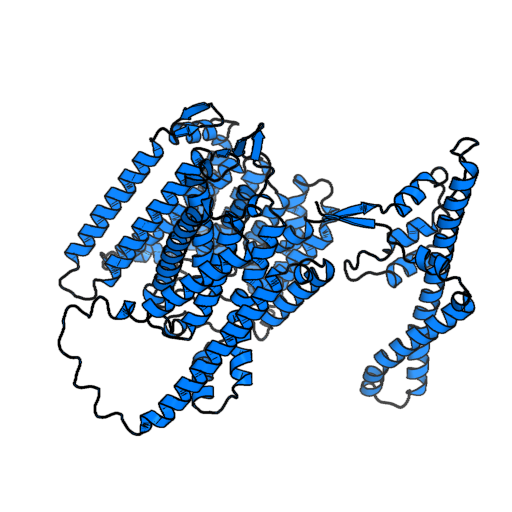3.224 1.00 78.31 554 ILE A O 1
ATOM 4687 N N . ASN A 1 555 ? 8.347 -14.139 -14.048 1.00 71.06 555 ASN A N 1
ATOM 4688 C CA . ASN A 1 555 ? 9.035 -14.293 -12.763 1.00 71.06 555 ASN A CA 1
ATOM 4689 C C . ASN A 1 555 ? 8.482 -13.322 -11.715 1.00 71.06 555 ASN A C 1
ATOM 4691 O O . ASN A 1 555 ? 8.314 -13.681 -10.551 1.00 71.06 555 ASN A O 1
ATOM 4695 N N . ILE A 1 556 ? 8.136 -12.110 -12.150 1.00 73.06 556 ILE A N 1
ATOM 4696 C CA . ILE A 1 556 ? 7.559 -11.066 -11.306 1.00 73.06 556 ILE A CA 1
ATOM 4697 C C . ILE A 1 556 ? 6.149 -11.461 -10.869 1.00 73.06 556 ILE A C 1
ATOM 4699 O O . ILE A 1 556 ? 5.831 -11.405 -9.682 1.00 73.06 556 ILE A O 1
ATOM 4703 N N . PHE A 1 557 ? 5.309 -11.914 -11.801 1.00 81.00 557 PHE A N 1
ATOM 4704 C CA . PHE A 1 557 ? 3.948 -12.348 -11.486 1.00 81.00 557 PHE A CA 1
ATOM 4705 C C . PHE A 1 557 ? 3.935 -13.555 -10.550 1.00 81.00 557 PHE A C 1
ATOM 4707 O O . PHE A 1 557 ? 3.151 -13.584 -9.602 1.00 81.00 557 PHE A O 1
ATOM 4714 N N . PHE A 1 558 ? 4.837 -14.514 -10.754 1.00 80.94 558 PHE A N 1
ATOM 4715 C CA . PHE A 1 558 ? 4.993 -15.681 -9.889 1.00 80.94 558 PHE A CA 1
ATOM 4716 C C . PHE A 1 558 ? 5.359 -15.266 -8.462 1.00 80.94 558 PHE A C 1
ATOM 4718 O O . PHE A 1 558 ? 4.710 -15.663 -7.494 1.00 80.94 558 PHE A O 1
ATOM 4725 N N . ILE A 1 559 ? 6.352 -14.385 -8.340 1.00 74.38 559 ILE A N 1
ATOM 4726 C CA . ILE A 1 559 ? 6.787 -13.801 -7.075 1.00 74.38 559 ILE A CA 1
ATOM 4727 C C . ILE A 1 559 ? 5.620 -13.069 -6.392 1.00 74.38 559 ILE A C 1
ATOM 4729 O O . ILE A 1 559 ? 5.300 -13.382 -5.246 1.00 74.38 559 ILE A O 1
ATOM 4733 N N . ILE A 1 560 ? 4.957 -12.128 -7.071 1.00 79.62 560 ILE A N 1
ATOM 4734 C CA . ILE A 1 560 ? 3.823 -11.368 -6.514 1.00 79.62 560 ILE A CA 1
ATOM 4735 C C . ILE A 1 560 ? 2.737 -12.315 -5.995 1.00 79.62 560 ILE A C 1
ATOM 4737 O O . ILE A 1 560 ? 2.232 -12.111 -4.894 1.00 79.62 560 ILE A O 1
ATOM 4741 N N . SER A 1 561 ? 2.436 -13.376 -6.740 1.00 84.62 561 SER A N 1
ATOM 4742 C CA . SER A 1 561 ? 1.389 -14.340 -6.396 1.00 84.62 561 SER A CA 1
ATOM 4743 C C . SER A 1 561 ? 1.756 -15.174 -5.166 1.00 84.62 561 SER A C 1
ATOM 4745 O O . SER A 1 561 ? 0.941 -15.308 -4.254 1.00 84.62 561 SER A O 1
ATOM 4747 N N . ILE A 1 562 ? 2.992 -15.693 -5.083 1.00 81.50 562 ILE A N 1
ATOM 4748 C CA . ILE A 1 562 ? 3.456 -16.460 -3.910 1.00 81.50 562 ILE A CA 1
ATOM 4749 C C . ILE A 1 562 ? 3.447 -15.580 -2.668 1.00 81.50 562 ILE A C 1
ATOM 4751 O O . ILE A 1 562 ? 2.946 -15.971 -1.614 1.00 81.50 562 ILE A O 1
ATOM 4755 N N . PHE A 1 563 ? 4.018 -14.382 -2.776 1.00 75.38 563 PHE A N 1
ATOM 4756 C CA . PHE A 1 563 ? 4.129 -13.507 -1.620 1.00 75.38 563 PHE A CA 1
ATOM 4757 C C . PHE A 1 563 ? 2.782 -12.928 -1.211 1.00 75.38 563 PHE A C 1
ATOM 4759 O O . PHE A 1 563 ? 2.540 -12.810 -0.015 1.00 75.38 563 PHE A O 1
ATOM 4766 N N . GLY A 1 564 ? 1.896 -12.644 -2.166 1.00 79.88 564 GLY A N 1
ATOM 4767 C CA . GLY A 1 564 ? 0.513 -12.278 -1.889 1.00 79.88 564 GLY A CA 1
ATOM 4768 C C . GLY A 1 564 ? -0.219 -13.380 -1.123 1.00 79.88 564 GLY A C 1
ATOM 4769 O O . GLY A 1 564 ? -0.820 -13.083 -0.097 1.00 79.88 564 GLY A O 1
ATOM 4770 N N . ALA A 1 565 ? -0.083 -14.645 -1.540 1.00 81.62 565 ALA A N 1
ATOM 4771 C CA . ALA A 1 565 ? -0.699 -15.786 -0.856 1.00 81.62 565 ALA A CA 1
ATOM 4772 C C . ALA A 1 565 ? -0.186 -15.949 0.580 1.00 81.62 565 ALA A C 1
ATOM 4774 O O . ALA A 1 565 ? -0.962 -16.162 1.509 1.00 81.62 565 ALA A O 1
ATOM 4775 N N . LEU A 1 566 ? 1.127 -15.807 0.783 1.00 77.19 566 LEU A N 1
ATOM 4776 C CA . LEU A 1 566 ? 1.715 -15.850 2.120 1.00 77.19 566 LEU A CA 1
ATOM 4777 C C . LEU A 1 566 ? 1.216 -14.680 2.975 1.00 77.19 566 LEU A C 1
ATOM 4779 O O . LEU A 1 566 ? 0.840 -14.873 4.126 1.00 77.19 566 LEU A O 1
ATOM 4783 N N . PHE A 1 567 ? 1.192 -13.466 2.433 1.00 75.00 567 PHE A N 1
ATOM 4784 C CA . PHE A 1 567 ? 0.757 -12.282 3.169 1.00 75.00 567 PHE A CA 1
ATOM 4785 C C . PHE A 1 567 ? -0.729 -12.364 3.548 1.00 75.00 567 PHE A C 1
ATOM 4787 O O . PHE A 1 567 ? -1.085 -12.084 4.691 1.00 75.00 567 PHE A O 1
ATOM 4794 N N . GLU A 1 568 ? -1.574 -12.839 2.631 1.00 78.19 568 GLU A N 1
ATOM 4795 C CA . GLU A 1 568 ? -2.994 -13.114 2.860 1.00 78.19 568 GLU A CA 1
ATOM 4796 C C . GLU A 1 568 ? -3.199 -14.156 3.9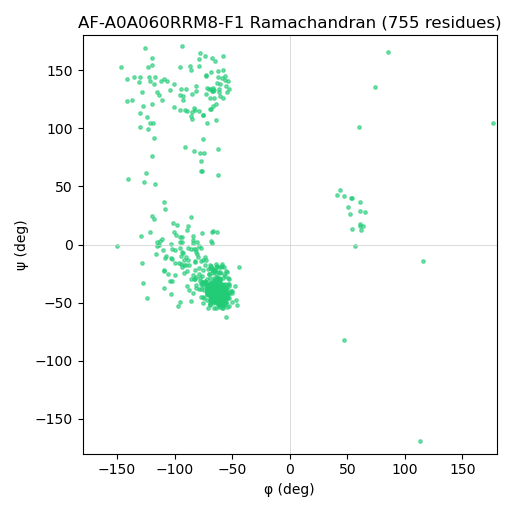67 1.00 78.19 568 GLU A C 1
ATOM 4798 O O . GLU A 1 568 ? -4.002 -13.921 4.872 1.00 78.19 568 GLU A O 1
ATOM 4803 N N . ALA A 1 569 ? -2.429 -15.250 3.961 1.00 73.44 569 ALA A N 1
ATOM 4804 C CA . ALA A 1 569 ? -2.547 -16.327 4.947 1.00 73.44 569 ALA A CA 1
ATOM 4805 C C . ALA A 1 569 ? -2.276 -15.849 6.386 1.00 73.44 569 ALA A C 1
ATOM 4807 O O . ALA A 1 569 ? -2.795 -16.402 7.361 1.00 73.44 569 ALA A O 1
ATOM 4808 N N . TYR A 1 570 ? -1.440 -14.821 6.514 1.00 66.25 570 TYR A N 1
ATOM 4809 C CA . TYR A 1 570 ? -0.837 -14.404 7.771 1.00 66.25 570 TYR A CA 1
ATOM 4810 C C . TYR A 1 570 ? -1.377 -13.072 8.320 1.00 66.25 570 TYR A C 1
ATOM 4812 O O . TYR A 1 570 ? -1.286 -12.840 9.527 1.00 66.25 570 TYR A O 1
ATOM 4820 N N . ILE A 1 571 ? -1.962 -12.201 7.494 1.00 67.50 571 ILE A N 1
ATOM 4821 C CA . ILE A 1 571 ? -2.566 -10.948 7.969 1.00 67.50 571 ILE A CA 1
ATOM 4822 C C . ILE A 1 571 ? -3.970 -11.178 8.524 1.00 67.50 571 ILE A C 1
ATOM 4824 O O . ILE A 1 571 ? -4.810 -11.829 7.909 1.00 67.50 571 ILE A O 1
ATOM 4828 N N . HIS A 1 572 ? -4.211 -10.617 9.712 1.00 59.44 572 HIS A N 1
ATOM 4829 C CA . HIS A 1 572 ? -5.440 -10.832 10.471 1.00 59.44 572 HIS A CA 1
ATOM 4830 C C . HIS A 1 572 ? -6.592 -9.887 10.099 1.00 59.44 572 HIS A C 1
ATOM 4832 O O . HIS A 1 572 ? -7.697 -10.380 9.887 1.00 59.44 572 HIS A O 1
ATOM 4838 N N . ASP A 1 573 ? -6.355 -8.570 10.023 1.00 57.69 573 ASP A N 1
ATOM 4839 C CA . ASP A 1 573 ? -7.453 -7.585 9.965 1.00 57.69 573 ASP A CA 1
ATOM 4840 C C . ASP A 1 573 ? -7.357 -6.557 8.810 1.00 57.69 573 ASP A C 1
ATOM 4842 O O . ASP A 1 573 ? -8.361 -5.956 8.441 1.00 57.69 573 ASP A O 1
ATOM 4846 N N . ILE A 1 574 ? -6.185 -6.404 8.175 1.00 66.56 574 ILE A N 1
ATOM 4847 C CA . ILE A 1 574 ? -5.885 -5.321 7.206 1.00 66.56 574 ILE A CA 1
ATOM 4848 C C . ILE A 1 574 ? -5.520 -5.866 5.821 1.00 66.56 574 ILE A C 1
ATOM 4850 O O . ILE A 1 574 ? -4.771 -5.245 5.069 1.00 66.56 574 ILE A O 1
ATOM 4854 N N . ASP A 1 575 ? -5.976 -7.068 5.483 1.00 68.19 575 ASP A N 1
ATOM 4855 C CA . ASP A 1 575 ? -5.632 -7.720 4.218 1.00 68.19 575 ASP A CA 1
ATOM 4856 C C . ASP A 1 575 ? -6.026 -6.851 3.014 1.00 68.19 575 ASP A C 1
ATOM 4858 O O . ASP A 1 575 ? -5.173 -6.551 2.182 1.00 68.19 575 ASP A O 1
ATOM 4862 N N . ASN A 1 576 ? -7.246 -6.314 2.998 1.00 80.44 576 ASN A N 1
ATOM 4863 C CA . ASN A 1 576 ? -7.743 -5.469 1.903 1.00 80.44 576 ASN A CA 1
ATOM 4864 C C . ASN A 1 576 ? -6.966 -4.160 1.677 1.00 80.44 576 ASN A C 1
ATOM 4866 O O . ASN A 1 576 ? -7.004 -3.625 0.572 1.00 80.44 576 ASN A O 1
ATOM 4870 N N . LEU A 1 577 ? -6.264 -3.641 2.688 1.00 76.31 577 LEU A N 1
ATOM 4871 C CA . LEU A 1 577 ? -5.501 -2.393 2.582 1.00 76.31 577 LEU A CA 1
ATOM 4872 C C . LEU A 1 577 ? -3.991 -2.652 2.438 1.00 76.31 577 LEU A C 1
ATOM 4874 O O . LEU A 1 577 ? -3.341 -2.028 1.606 1.00 76.31 577 LEU A O 1
ATOM 4878 N N . MET A 1 578 ? -3.417 -3.593 3.194 1.00 75.62 578 MET A N 1
ATOM 4879 C CA . MET A 1 578 ? -1.968 -3.842 3.191 1.00 75.62 578 MET A CA 1
ATOM 4880 C C . MET A 1 578 ? -1.501 -4.721 2.027 1.00 75.62 578 MET A C 1
ATOM 4882 O O . MET A 1 578 ? -0.396 -4.520 1.527 1.00 75.62 578 MET A O 1
ATOM 488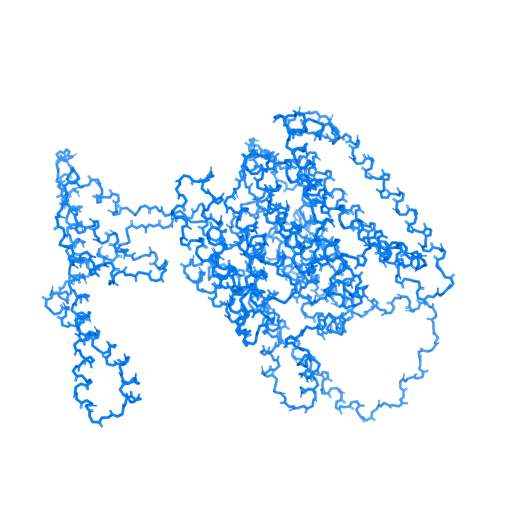6 N N . LEU A 1 579 ? -2.301 -5.698 1.591 1.00 76.19 579 LEU A N 1
ATOM 4887 C CA . LEU A 1 579 ? -1.964 -6.586 0.473 1.00 76.19 579 LEU A CA 1
ATOM 4888 C C . LEU A 1 579 ? -1.713 -5.835 -0.854 1.00 76.19 579 LEU A C 1
ATOM 4890 O O . LEU A 1 579 ? -0.677 -6.080 -1.481 1.00 76.19 579 LEU A O 1
ATOM 4894 N N . PRO A 1 580 ? -2.576 -4.901 -1.293 1.00 79.00 580 PRO A N 1
ATOM 4895 C CA . PRO A 1 580 ? -2.329 -4.144 -2.523 1.00 79.00 580 PRO A CA 1
ATOM 4896 C C . PRO A 1 580 ? -1.144 -3.190 -2.410 1.00 79.00 580 PRO A C 1
ATOM 4898 O O . PRO A 1 580 ? -0.345 -3.085 -3.333 1.00 79.00 580 PRO A O 1
ATOM 4901 N N . ILE A 1 581 ? -0.984 -2.553 -1.250 1.00 74.25 581 ILE A N 1
ATOM 4902 C CA . ILE A 1 581 ? 0.168 -1.715 -0.911 1.00 74.25 581 ILE A CA 1
ATOM 4903 C C . ILE A 1 581 ? 1.468 -2.530 -1.056 1.00 74.25 581 ILE A C 1
ATOM 4905 O O . ILE A 1 581 ? 2.394 -2.128 -1.758 1.00 74.25 581 ILE A O 1
ATOM 4909 N N . PHE A 1 582 ? 1.517 -3.732 -0.478 1.00 73.38 582 PHE A N 1
ATOM 4910 C CA . PHE A 1 582 ? 2.678 -4.619 -0.556 1.00 73.38 582 PHE A CA 1
ATOM 4911 C C . PHE A 1 582 ? 2.992 -5.089 -1.988 1.00 73.38 582 PHE A C 1
ATOM 4913 O O . PHE A 1 582 ? 4.153 -5.098 -2.405 1.00 73.38 582 PHE A O 1
ATOM 4920 N N . THR A 1 583 ? 1.972 -5.486 -2.749 1.00 70.00 583 THR A N 1
ATOM 4921 C CA . THR A 1 583 ? 2.140 -6.020 -4.114 1.00 70.00 583 THR A CA 1
ATOM 4922 C C . THR A 1 583 ? 2.562 -4.932 -5.102 1.00 70.00 583 THR A C 1
ATOM 4924 O O . THR A 1 583 ? 3.476 -5.157 -5.900 1.00 70.00 583 THR A O 1
ATOM 4927 N N . PHE A 1 584 ? 2.020 -3.722 -4.950 1.00 71.88 584 PHE A N 1
ATOM 4928 C CA . PHE A 1 584 ? 2.471 -2.517 -5.642 1.00 71.88 584 PHE A CA 1
ATOM 4929 C C . PHE A 1 584 ? 3.965 -2.235 -5.397 1.00 71.88 584 PHE A C 1
ATOM 4931 O O . PHE A 1 584 ? 4.720 -2.005 -6.345 1.00 71.88 584 PHE A O 1
ATOM 4938 N N . PHE A 1 585 ? 4.448 -2.340 -4.151 1.00 66.81 585 PHE A N 1
ATOM 4939 C CA . PHE A 1 585 ? 5.872 -2.114 -3.847 1.00 66.81 585 PHE A CA 1
ATOM 4940 C C . PHE A 1 585 ? 6.792 -3.158 -4.435 1.00 66.81 585 PHE A C 1
ATOM 4942 O O . PHE A 1 585 ? 7.879 -2.829 -4.913 1.00 66.81 585 PHE A O 1
ATOM 4949 N N . LYS A 1 586 ? 6.367 -4.420 -4.413 1.00 65.44 586 LYS A N 1
ATOM 4950 C CA . LYS A 1 586 ? 7.152 -5.498 -5.001 1.00 65.44 586 LYS A CA 1
ATOM 4951 C C . LYS A 1 586 ? 7.452 -5.215 -6.472 1.00 65.44 586 LYS A C 1
ATOM 4953 O O . LYS A 1 586 ? 8.602 -5.323 -6.893 1.00 65.44 586 LYS A O 1
ATOM 4958 N N . ARG A 1 587 ? 6.432 -4.784 -7.214 1.00 66.88 587 ARG A N 1
ATOM 4959 C CA . ARG A 1 587 ? 6.559 -4.424 -8.625 1.00 66.88 587 ARG A CA 1
ATOM 4960 C C . ARG A 1 587 ? 7.417 -3.170 -8.820 1.00 66.88 587 ARG A C 1
ATOM 4962 O O . ARG A 1 587 ? 8.288 -3.170 -9.687 1.00 66.88 587 ARG A O 1
ATOM 4969 N N . LEU A 1 588 ? 7.254 -2.152 -7.972 1.00 58.38 588 LEU A N 1
ATOM 4970 C CA . LEU A 1 588 ? 8.083 -0.940 -7.995 1.00 58.38 588 LEU A CA 1
ATOM 4971 C C . LEU A 1 588 ? 9.585 -1.225 -7.835 1.00 58.38 588 LEU A C 1
ATOM 4973 O O . LEU A 1 588 ? 10.401 -0.625 -8.530 1.00 58.38 588 LEU A O 1
ATOM 4977 N N . ILE A 1 589 ? 9.974 -2.148 -6.949 1.00 56.34 589 ILE A N 1
ATOM 4978 C CA . ILE A 1 589 ? 11.387 -2.531 -6.759 1.00 56.34 589 ILE A CA 1
ATOM 4979 C C . ILE A 1 589 ? 11.970 -3.154 -8.035 1.00 56.34 589 ILE A C 1
ATOM 4981 O O . ILE A 1 589 ? 13.174 -3.071 -8.283 1.00 56.34 589 ILE A O 1
ATOM 4985 N N . GLU A 1 590 ? 11.153 -3.831 -8.837 1.00 56.88 590 GLU A N 1
ATOM 4986 C CA . GLU A 1 590 ? 11.597 -4.510 -10.054 1.00 56.88 590 GLU A CA 1
ATOM 4987 C C . GLU A 1 590 ? 11.670 -3.596 -11.275 1.00 56.88 590 GLU A C 1
ATOM 4989 O O . GLU A 1 590 ? 12.528 -3.823 -12.122 1.00 56.88 590 GLU A O 1
ATOM 4994 N N . MET A 1 591 ? 10.880 -2.521 -11.317 1.00 55.28 591 MET A N 1
ATOM 4995 C CA . MET A 1 591 ? 10.865 -1.560 -12.428 1.00 55.28 591 MET A CA 1
ATOM 4996 C C . MET A 1 591 ? 12.039 -0.558 -12.444 1.00 55.28 591 MET A C 1
ATOM 4998 O O . MET A 1 591 ? 12.246 0.095 -13.470 1.00 55.28 591 MET A O 1
ATOM 5002 N N . SER A 1 592 ? 12.807 -0.426 -11.354 1.00 47.66 592 SER A N 1
ATOM 5003 C CA . SER A 1 592 ? 13.841 0.616 -11.183 1.00 47.66 592 SER A CA 1
ATOM 5004 C C . SER A 1 592 ? 15.199 0.339 -11.845 1.00 47.66 592 SER A C 1
ATOM 5006 O O . SER A 1 592 ? 16.070 1.208 -11.842 1.00 47.66 592 SER A O 1
ATOM 5008 N N . TYR A 1 593 ? 15.394 -0.836 -12.449 1.00 50.66 593 TYR A N 1
ATOM 5009 C CA . TYR A 1 593 ? 16.656 -1.202 -13.098 1.00 50.66 593 TYR A CA 1
ATOM 5010 C C . TYR A 1 593 ? 16.417 -1.693 -14.524 1.00 50.66 593 TYR A C 1
ATOM 5012 O O . TYR A 1 593 ? 15.587 -2.575 -14.743 1.00 50.66 593 TYR A O 1
ATOM 5020 N N . ILE A 1 594 ? 17.172 -1.160 -15.485 1.00 53.72 594 ILE A N 1
ATOM 5021 C CA . ILE A 1 594 ? 17.188 -1.654 -16.866 1.00 53.72 594 ILE A CA 1
ATOM 5022 C C . ILE A 1 594 ? 18.352 -2.631 -17.006 1.00 53.72 594 ILE A C 1
ATOM 5024 O O . ILE A 1 594 ? 19.487 -2.307 -16.661 1.00 53.72 594 ILE A O 1
ATOM 5028 N N . LYS A 1 595 ? 18.069 -3.829 -17.525 1.00 62.06 595 LYS A N 1
ATOM 5029 C CA . LYS A 1 595 ? 19.092 -4.786 -17.958 1.00 62.06 595 LYS A CA 1
ATOM 5030 C C . LYS A 1 595 ? 19.605 -4.332 -19.328 1.00 62.06 595 LYS A C 1
ATOM 5032 O O . LYS A 1 595 ? 18.831 -4.309 -20.279 1.00 62.06 595 LYS A O 1
ATOM 5037 N N . VAL A 1 596 ? 20.873 -3.950 -19.411 1.00 66.12 596 VAL A N 1
ATOM 5038 C CA . VAL A 1 596 ? 21.547 -3.505 -20.641 1.00 66.12 596 VAL A CA 1
ATOM 5039 C C . VAL A 1 596 ? 22.678 -4.496 -20.949 1.00 66.12 596 VAL A C 1
ATOM 5041 O O . VAL A 1 596 ? 23.278 -5.018 -20.004 1.00 66.12 596 VAL A O 1
ATOM 5044 N N . PRO A 1 597 ? 22.977 -4.814 -22.222 1.00 76.06 597 PRO A N 1
ATOM 5045 C CA . PRO A 1 597 ? 24.161 -5.605 -22.557 1.00 76.06 597 PRO A CA 1
ATOM 5046 C C . PRO A 1 597 ? 25.428 -4.934 -22.014 1.00 76.06 597 PRO A C 1
ATOM 5048 O O . PRO A 1 597 ? 25.546 -3.711 -22.024 1.00 76.06 597 PRO A O 1
ATOM 5051 N N . SER A 1 598 ? 26.371 -5.733 -21.519 1.00 80.38 598 SER A N 1
ATOM 5052 C CA . SER A 1 598 ? 27.689 -5.227 -21.129 1.00 80.38 598 SER A CA 1
ATOM 5053 C C . SER A 1 598 ? 28.546 -4.903 -22.358 1.00 80.38 598 SER A C 1
ATOM 5055 O O . SER A 1 598 ? 28.295 -5.413 -23.453 1.00 80.38 598 SER A O 1
ATOM 5057 N N . ASP A 1 599 ? 29.602 -4.107 -22.171 1.00 80.56 599 ASP A N 1
ATOM 5058 C CA . ASP A 1 599 ? 30.524 -3.730 -23.253 1.00 80.56 599 ASP A CA 1
ATOM 5059 C C . ASP A 1 599 ? 31.117 -4.953 -23.968 1.00 80.56 599 ASP A C 1
ATOM 5061 O O . ASP A 1 599 ? 31.246 -4.965 -25.191 1.00 80.56 599 ASP A O 1
ATOM 5065 N N . ILE A 1 600 ? 31.409 -6.031 -23.229 1.00 81.75 600 ILE A N 1
ATOM 5066 C CA . ILE A 1 600 ? 31.926 -7.267 -23.827 1.00 81.75 600 ILE A CA 1
ATOM 5067 C C . ILE A 1 600 ? 30.878 -7.968 -24.694 1.00 81.75 600 ILE A C 1
ATOM 5069 O O . ILE A 1 600 ? 31.223 -8.485 -25.748 1.00 81.75 600 ILE A O 1
ATOM 5073 N N . THR A 1 601 ? 29.599 -7.920 -24.322 1.00 81.81 601 THR A N 1
ATOM 5074 C CA . THR A 1 601 ? 28.499 -8.484 -25.120 1.00 81.81 601 THR A CA 1
ATOM 5075 C C . THR A 1 601 ? 28.262 -7.679 -26.397 1.00 81.81 601 THR A C 1
ATOM 5077 O O . THR A 1 601 ? 27.971 -8.251 -27.447 1.00 81.81 601 THR A O 1
ATOM 5080 N N . LEU A 1 602 ? 28.446 -6.354 -26.346 1.00 80.94 602 LEU A N 1
ATOM 5081 C CA . LEU A 1 602 ? 28.434 -5.505 -27.542 1.00 80.94 602 LEU A CA 1
ATOM 5082 C C . LEU A 1 602 ? 29.593 -5.857 -28.490 1.00 80.94 602 LEU A C 1
ATOM 5084 O O . LEU A 1 602 ? 29.389 -5.940 -29.703 1.00 80.94 602 LEU A O 1
ATOM 5088 N N . LEU A 1 603 ? 30.788 -6.126 -27.949 1.00 80.75 603 LEU A N 1
ATOM 5089 C CA . LEU A 1 603 ? 31.935 -6.604 -28.731 1.00 80.75 603 LEU A CA 1
ATOM 5090 C C . LEU A 1 603 ? 31.689 -8.002 -29.320 1.00 80.75 603 LEU A C 1
ATOM 5092 O O . LEU A 1 603 ? 31.949 -8.210 -30.504 1.00 80.75 603 LEU A O 1
ATOM 5096 N N . GLU A 1 604 ? 31.137 -8.937 -28.542 1.00 82.25 604 GLU A N 1
ATOM 5097 C CA . GLU A 1 604 ? 30.772 -10.284 -29.006 1.00 82.25 604 GLU A CA 1
ATOM 5098 C C . GLU A 1 604 ? 29.793 -10.228 -30.187 1.00 82.25 604 GLU A C 1
ATOM 5100 O O . GLU A 1 604 ? 29.946 -10.985 -31.145 1.00 82.25 604 GLU A O 1
ATOM 5105 N N . TYR A 1 605 ? 28.823 -9.307 -30.157 1.00 81.25 605 TYR A N 1
ATOM 5106 C CA . TYR A 1 605 ? 27.896 -9.096 -31.268 1.00 81.25 605 TYR A CA 1
ATOM 5107 C C . TYR A 1 605 ? 28.598 -8.499 -32.498 1.00 81.25 605 TYR A C 1
ATOM 5109 O O . TYR A 1 605 ? 28.451 -9.023 -33.604 1.00 81.25 605 TYR A O 1
ATOM 5117 N N . LYS A 1 606 ? 29.409 -7.444 -32.312 1.00 79.56 606 LYS A N 1
ATOM 5118 C CA . LYS A 1 606 ? 30.105 -6.732 -33.401 1.00 79.56 606 LYS A CA 1
ATOM 5119 C C . LYS A 1 606 ? 31.083 -7.626 -34.172 1.00 79.56 606 LYS A C 1
ATOM 5121 O O . LYS A 1 606 ? 31.152 -7.522 -35.394 1.00 79.56 606 LYS A O 1
ATOM 5126 N N . TYR A 1 607 ? 31.810 -8.497 -33.470 1.00 76.88 607 TYR A N 1
ATOM 5127 C CA . TYR A 1 607 ? 32.824 -9.388 -34.050 1.00 76.88 607 TYR A CA 1
ATOM 5128 C C . TYR A 1 607 ? 32.297 -10.796 -34.378 1.00 76.88 607 TYR A C 1
ATOM 5130 O O . TYR A 1 607 ? 33.074 -11.667 -34.774 1.00 76.88 607 TYR A O 1
ATOM 5138 N N . SER A 1 608 ? 30.989 -11.042 -34.238 1.00 76.94 608 SER A N 1
ATOM 5139 C CA . SER A 1 608 ? 30.378 -12.307 -34.656 1.00 76.94 608 SER A CA 1
ATOM 5140 C C . SER A 1 608 ? 30.355 -12.441 -36.186 1.00 76.94 608 SER A C 1
ATOM 5142 O O . SER A 1 608 ? 29.991 -11.517 -36.921 1.00 76.94 608 SER A O 1
ATOM 5144 N N . LYS A 1 609 ? 30.750 -13.613 -36.692 1.00 73.06 609 LYS A N 1
ATOM 5145 C CA . LYS A 1 609 ? 30.816 -13.905 -38.127 1.00 73.06 609 LYS A CA 1
ATOM 5146 C C . LYS A 1 609 ? 29.417 -14.143 -38.695 1.00 73.06 609 LYS A C 1
ATOM 5148 O O . LYS A 1 609 ? 28.944 -15.271 -38.670 1.00 73.06 609 LYS A O 1
ATOM 5153 N N . ASN A 1 610 ? 28.744 -13.099 -39.187 1.00 63.53 610 ASN A N 1
ATOM 5154 C CA . ASN A 1 610 ? 27.459 -13.179 -39.912 1.00 63.53 610 ASN A CA 1
ATOM 5155 C C . ASN A 1 610 ? 26.439 -14.186 -39.313 1.00 63.53 610 ASN A C 1
ATOM 5157 O O . ASN A 1 610 ? 25.791 -14.926 -40.047 1.00 63.53 610 ASN A O 1
ATOM 5161 N N . ASN A 1 611 ? 26.300 -14.226 -37.980 1.00 61.22 611 ASN A N 1
ATOM 5162 C CA . ASN A 1 611 ? 25.428 -15.158 -37.242 1.00 61.22 611 ASN A CA 1
ATOM 5163 C C . ASN A 1 611 ? 25.734 -16.668 -37.399 1.00 61.22 611 ASN A C 1
ATOM 5165 O O . ASN A 1 611 ? 24.897 -17.498 -37.035 1.00 61.22 611 ASN A O 1
ATOM 5169 N N . GLU A 1 612 ? 26.920 -17.058 -37.872 1.00 65.94 612 GLU A N 1
ATOM 5170 C CA . GLU A 1 612 ? 27.366 -18.453 -37.845 1.00 65.94 612 GLU A CA 1
ATOM 5171 C C . GLU A 1 612 ? 27.508 -18.936 -36.392 1.00 65.94 612 GLU A C 1
ATOM 5173 O O . GLU A 1 612 ? 28.280 -18.390 -35.597 1.00 65.94 612 GLU A O 1
ATOM 5178 N N . LYS A 1 613 ? 26.761 -19.992 -36.042 1.00 75.75 613 LYS A N 1
ATOM 5179 C CA . LYS A 1 613 ? 26.784 -20.608 -34.709 1.00 75.75 613 LYS A CA 1
ATOM 5180 C C . LYS A 1 613 ? 27.356 -22.022 -34.755 1.00 75.75 613 LYS A C 1
ATOM 5182 O O . LYS A 1 613 ? 26.869 -22.879 -35.492 1.00 75.75 613 LYS A O 1
ATOM 5187 N N . LYS A 1 614 ? 28.333 -22.309 -33.892 1.00 79.50 614 LYS A N 1
ATOM 5188 C CA . LYS A 1 614 ? 28.798 -23.668 -33.587 1.00 79.50 614 LYS A CA 1
ATOM 5189 C C . LYS A 1 614 ? 27.645 -24.481 -32.991 1.00 79.50 614 LYS A C 1
ATOM 5191 O O . LYS A 1 614 ? 26.981 -24.049 -32.044 1.00 79.50 614 LYS A O 1
ATOM 5196 N N . LYS A 1 615 ? 27.421 -25.693 -33.510 1.00 75.06 615 LYS A N 1
ATOM 5197 C CA . LYS A 1 615 ? 26.439 -26.629 -32.942 1.00 75.06 615 LYS A CA 1
ATOM 5198 C C . LYS A 1 615 ? 26.929 -27.133 -31.581 1.00 75.06 615 LYS A C 1
ATOM 5200 O O . LYS A 1 615 ? 27.938 -27.824 -31.486 1.00 75.06 615 LYS A O 1
ATOM 5205 N N . ILE A 1 616 ? 26.183 -26.813 -30.526 1.00 79.12 616 ILE A N 1
ATOM 5206 C CA . ILE A 1 616 ? 26.379 -27.380 -29.186 1.00 79.12 616 ILE A CA 1
ATOM 5207 C C . ILE A 1 616 ? 25.480 -28.612 -29.049 1.00 79.12 616 ILE A C 1
ATOM 5209 O O . ILE A 1 616 ? 24.273 -28.514 -29.282 1.00 79.12 616 ILE A O 1
ATOM 5213 N N . ASN A 1 617 ? 26.064 -29.745 -28.645 1.00 83.69 617 ASN A N 1
ATOM 5214 C CA . ASN A 1 617 ? 25.352 -31.002 -28.391 1.00 83.69 617 ASN A CA 1
ATOM 5215 C C . ASN A 1 617 ? 24.175 -30.804 -27.404 1.00 83.69 617 ASN A C 1
ATOM 5217 O O . ASN A 1 617 ? 24.306 -30.073 -26.418 1.00 83.69 617 ASN A O 1
ATOM 5221 N N . SER A 1 618 ? 23.039 -31.465 -27.647 1.00 76.62 618 SER A N 1
ATOM 5222 C CA . SER A 1 618 ? 21.805 -31.355 -26.851 1.00 76.62 618 SER A CA 1
ATOM 5223 C C . SER A 1 618 ? 22.017 -31.724 -25.379 1.00 76.62 618 SER A C 1
ATOM 5225 O O . SER A 1 618 ? 21.564 -30.994 -24.499 1.00 76.62 618 SER A O 1
ATOM 5227 N N . LEU A 1 619 ? 22.794 -32.776 -25.098 1.00 74.69 619 LEU A N 1
ATOM 5228 C CA . LEU A 1 619 ? 23.163 -33.180 -23.733 1.00 74.69 619 LEU A CA 1
ATOM 5229 C C . LEU A 1 619 ? 23.970 -32.097 -23.004 1.00 74.69 619 LEU A C 1
ATOM 5231 O O . LEU A 1 619 ? 23.721 -31.807 -21.834 1.00 74.69 619 LEU A O 1
ATOM 5235 N N . LYS A 1 620 ? 24.899 -31.441 -23.712 1.00 80.25 620 LYS A N 1
ATOM 5236 C CA . LYS A 1 620 ? 25.689 -30.332 -23.158 1.00 80.25 620 LYS A CA 1
ATOM 5237 C C . LYS A 1 620 ? 24.800 -29.116 -22.871 1.00 80.25 620 LYS A C 1
ATOM 5239 O O . LYS A 1 620 ? 24.979 -28.484 -21.836 1.00 80.25 620 LYS A O 1
ATOM 5244 N N . LYS A 1 621 ? 23.815 -28.817 -23.729 1.00 80.75 621 LYS A N 1
ATOM 5245 C CA . LYS A 1 621 ? 22.821 -27.755 -23.477 1.00 80.75 621 LYS A CA 1
ATOM 5246 C C . LYS A 1 621 ? 21.972 -28.049 -22.240 1.00 80.75 621 LYS A C 1
ATOM 5248 O O . LYS A 1 621 ? 21.877 -27.191 -21.369 1.00 80.75 621 LYS A O 1
ATOM 5253 N N . LEU A 1 622 ? 21.413 -29.257 -22.132 1.00 76.00 622 LEU A N 1
ATOM 5254 C CA . LEU A 1 622 ? 20.617 -29.682 -20.974 1.00 76.00 622 LEU A CA 1
ATOM 5255 C C . LEU A 1 622 ? 21.422 -29.562 -19.669 1.00 76.00 622 LEU A C 1
ATOM 5257 O O . LEU A 1 622 ? 20.939 -29.013 -18.680 1.00 76.00 622 LEU A O 1
ATOM 5261 N N . PHE A 1 623 ? 22.686 -29.992 -19.691 1.00 80.75 623 PHE A N 1
ATOM 5262 C CA . PHE A 1 623 ? 23.587 -29.841 -18.552 1.00 80.75 623 PHE A CA 1
ATOM 5263 C C . PHE A 1 623 ? 23.837 -28.372 -18.181 1.00 80.75 623 PHE A C 1
ATOM 5265 O O . PHE A 1 623 ? 23.842 -28.030 -16.998 1.00 80.75 623 PHE A O 1
ATOM 5272 N N . ILE A 1 624 ? 24.039 -27.485 -19.160 1.00 80.56 624 ILE A N 1
ATOM 5273 C CA . ILE A 1 624 ? 24.237 -26.051 -18.896 1.00 80.56 624 ILE A CA 1
ATOM 5274 C C . ILE A 1 624 ? 22.991 -25.449 -18.234 1.00 80.56 624 ILE A C 1
ATOM 5276 O O . ILE A 1 624 ? 23.133 -24.737 -17.241 1.00 80.56 624 ILE A O 1
ATOM 5280 N N . TYR A 1 625 ? 21.786 -25.794 -18.698 1.00 76.75 625 TYR A N 1
ATOM 5281 C CA . TYR A 1 625 ? 20.538 -25.348 -18.067 1.00 76.75 625 TYR A CA 1
ATOM 5282 C C . TYR A 1 625 ? 20.414 -25.789 -16.601 1.00 76.75 625 TYR A C 1
ATOM 5284 O O . TYR A 1 625 ? 19.992 -24.993 -15.765 1.00 76.75 625 TYR A O 1
ATOM 5292 N N . LEU A 1 626 ? 20.833 -27.014 -16.266 1.00 68.62 626 LEU A N 1
ATOM 5293 C CA . LEU A 1 626 ? 20.784 -27.539 -14.895 1.00 68.62 626 LEU A CA 1
ATOM 5294 C C . LEU A 1 626 ? 21.901 -26.983 -13.990 1.00 68.62 626 LEU A C 1
ATOM 5296 O O . LEU A 1 626 ? 21.679 -26.715 -12.813 1.00 68.62 626 LEU A O 1
ATOM 5300 N N . SER A 1 627 ? 23.111 -26.802 -14.525 1.00 65.12 627 SER A N 1
ATOM 5301 C CA . SER A 1 627 ? 24.320 -26.462 -13.751 1.00 65.12 627 SER A CA 1
ATOM 5302 C C . SER A 1 627 ? 24.607 -24.958 -13.652 1.00 65.12 627 SER A C 1
ATOM 5304 O O . SER A 1 627 ? 25.355 -24.514 -12.772 1.00 65.12 627 SER A O 1
ATOM 5306 N N . PHE A 1 628 ? 24.033 -24.154 -14.548 1.00 59.16 628 PHE A N 1
ATOM 5307 C CA . PHE A 1 628 ? 23.993 -22.688 -14.480 1.00 59.16 628 PHE A CA 1
ATOM 5308 C C . PHE A 1 628 ? 22.578 -22.199 -14.152 1.00 59.16 628 PHE A C 1
ATOM 5310 O O . PHE A 1 628 ? 22.179 -21.106 -14.546 1.00 59.16 628 PHE A O 1
ATOM 5317 N N . PHE A 1 629 ? 21.825 -23.008 -13.404 1.00 48.38 629 PHE A N 1
ATOM 5318 C CA . PHE A 1 629 ? 20.535 -22.617 -12.865 1.00 48.38 629 PHE A CA 1
ATOM 5319 C C . PHE A 1 629 ? 20.737 -21.602 -11.733 1.00 48.38 629 PHE A C 1
ATOM 5321 O O . PHE A 1 629 ? 21.174 -21.933 -10.627 1.00 48.38 629 PHE A O 1
ATOM 5328 N N . THR A 1 630 ? 20.472 -20.331 -12.012 1.00 42.66 630 THR A N 1
ATOM 5329 C CA . THR A 1 630 ? 20.546 -19.253 -11.028 1.00 42.66 630 THR A CA 1
ATOM 5330 C C . THR A 1 630 ? 19.218 -19.184 -10.265 1.00 42.66 630 THR A C 1
ATOM 5332 O O . THR A 1 630 ? 18.204 -18.741 -10.797 1.00 42.66 630 THR A O 1
ATOM 5335 N N . PHE A 1 631 ? 19.186 -19.596 -8.983 1.00 33.50 631 PHE A N 1
ATOM 5336 C CA . PHE A 1 631 ? 18.030 -19.316 -8.110 1.00 33.50 631 PHE A CA 1
ATOM 5337 C C . PHE A 1 631 ? 18.042 -17.834 -7.698 1.00 33.50 631 PHE A C 1
ATOM 5339 O O . PHE A 1 631 ? 18.457 -17.395 -6.617 1.00 33.50 631 PHE A O 1
ATOM 5346 N N . GLY A 1 632 ? 17.587 -17.036 -8.654 1.00 41.12 632 GLY A N 1
ATOM 5347 C CA . GLY A 1 632 ? 17.454 -15.598 -8.611 1.00 41.12 632 GLY A CA 1
ATOM 5348 C C . GLY A 1 632 ? 18.705 -14.804 -8.984 1.00 41.12 632 GLY A C 1
ATOM 5349 O O . GLY A 1 632 ? 19.830 -15.290 -9.015 1.00 41.12 632 GLY A O 1
ATOM 5350 N N . ASN A 1 633 ? 18.428 -13.527 -9.222 1.00 41.59 633 ASN A N 1
ATOM 5351 C CA . ASN A 1 633 ? 19.252 -12.483 -9.824 1.00 41.59 633 ASN A CA 1
ATOM 5352 C C . ASN A 1 633 ? 20.556 -12.115 -9.079 1.00 41.59 633 ASN A C 1
ATOM 5354 O O . ASN A 1 633 ? 20.749 -10.958 -8.712 1.00 41.59 633 ASN A O 1
ATOM 5358 N N . ASN A 1 634 ? 21.493 -13.044 -8.867 1.00 39.88 634 ASN A N 1
ATOM 5359 C CA . ASN A 1 634 ? 22.897 -12.649 -8.672 1.00 39.88 634 ASN A CA 1
ATOM 5360 C C . ASN A 1 634 ? 23.498 -12.305 -10.047 1.00 39.88 634 ASN A C 1
ATOM 5362 O O . ASN A 1 634 ? 24.300 -13.043 -10.609 1.00 39.88 634 ASN A O 1
ATOM 5366 N N . CYS A 1 635 ? 23.045 -11.159 -10.558 1.00 47.94 635 CYS A N 1
ATOM 5367 C CA . CYS A 1 635 ? 23.101 -10.657 -11.932 1.00 47.94 635 CYS A CA 1
ATOM 5368 C C . CYS A 1 635 ? 24.476 -10.285 -12.503 1.00 47.94 635 CYS A C 1
ATOM 5370 O O . CYS A 1 635 ? 24.545 -9.814 -13.632 1.00 47.94 635 CYS A O 1
ATOM 5372 N N . ASN A 1 636 ? 25.559 -10.482 -11.751 1.00 46.50 636 ASN A N 1
ATOM 5373 C CA . ASN A 1 636 ? 26.925 -10.278 -12.250 1.00 46.50 636 ASN A CA 1
ATOM 5374 C C . ASN A 1 636 ? 27.576 -11.604 -12.681 1.00 46.50 636 ASN A C 1
ATOM 5376 O O . ASN A 1 636 ? 28.797 -11.697 -12.773 1.00 46.50 636 ASN A O 1
ATOM 5380 N N . LYS A 1 637 ? 26.773 -12.653 -12.881 1.00 59.34 637 LYS A N 1
ATOM 5381 C CA . LYS A 1 637 ? 27.210 -13.978 -13.324 1.00 59.34 637 LYS A CA 1
ATOM 5382 C C . LYS A 1 637 ? 26.468 -14.352 -14.601 1.00 59.34 637 LYS A C 1
ATOM 5384 O O . LYS A 1 637 ? 25.363 -13.881 -14.832 1.00 59.34 637 LYS A O 1
ATOM 5389 N N . LEU A 1 638 ? 27.107 -15.186 -15.411 1.00 68.38 638 LEU A N 1
ATOM 5390 C CA . LEU A 1 638 ? 26.556 -15.705 -16.657 1.00 68.38 638 LEU A CA 1
ATOM 5391 C C . LEU A 1 638 ? 25.355 -16.618 -16.384 1.00 68.38 638 LEU A C 1
ATOM 5393 O O . LEU A 1 638 ? 25.488 -17.587 -15.627 1.00 68.38 638 LEU A O 1
ATOM 5397 N N . ASP A 1 639 ? 24.220 -16.320 -17.017 1.00 72.75 639 ASP A N 1
ATOM 5398 C CA . ASP A 1 639 ? 23.050 -17.200 -17.028 1.00 72.75 639 ASP A CA 1
ATOM 5399 C C . ASP A 1 639 ? 23.246 -18.354 -18.031 1.00 72.75 639 ASP A C 1
ATOM 5401 O O . ASP A 1 639 ? 24.130 -18.325 -18.891 1.00 72.75 639 ASP A O 1
ATOM 5405 N N . SER A 1 640 ? 22.420 -19.399 -17.928 1.00 74.94 640 SER A N 1
ATOM 5406 C CA . SER A 1 640 ? 22.505 -20.575 -18.812 1.00 74.94 640 SER A CA 1
ATOM 5407 C C . SER A 1 640 ? 22.380 -20.221 -20.303 1.00 74.94 640 SER A C 1
ATOM 5409 O O . SER A 1 640 ? 23.113 -20.773 -21.124 1.00 74.94 640 SER A O 1
ATOM 5411 N N . GLU A 1 641 ? 21.521 -19.261 -20.651 1.00 79.56 641 GLU A N 1
ATOM 5412 C CA . GLU A 1 641 ? 21.365 -18.752 -22.020 1.00 79.56 641 GLU A CA 1
ATOM 5413 C C . GLU A 1 641 ? 22.598 -17.973 -22.497 1.00 79.56 641 GLU A C 1
ATOM 5415 O O . GLU A 1 641 ? 23.059 -18.197 -23.618 1.00 79.56 641 GLU A O 1
ATOM 5420 N N . ASP A 1 642 ? 23.189 -17.138 -21.634 1.00 80.12 642 ASP A N 1
ATOM 5421 C CA . ASP A 1 642 ? 24.401 -16.369 -21.942 1.00 80.12 642 ASP A CA 1
ATOM 5422 C C . ASP A 1 642 ? 25.590 -17.307 -22.215 1.00 80.12 642 ASP A C 1
ATOM 5424 O O . ASP A 1 642 ? 26.328 -17.131 -23.184 1.00 80.12 642 ASP A O 1
ATOM 5428 N N . VAL A 1 643 ? 25.756 -18.359 -21.401 1.00 81.25 643 VAL A N 1
ATOM 5429 C CA . VAL A 1 643 ? 26.807 -19.376 -21.596 1.00 81.25 643 VAL A CA 1
ATOM 5430 C C . VAL A 1 643 ? 26.631 -20.100 -22.932 1.00 81.25 643 VAL A C 1
ATOM 5432 O O . VAL A 1 643 ? 27.607 -20.309 -23.655 1.00 81.25 643 VAL A O 1
ATOM 5435 N N . ILE A 1 644 ? 25.398 -20.481 -23.282 1.00 83.94 644 ILE A N 1
ATOM 5436 C CA . ILE A 1 644 ? 25.098 -21.135 -24.563 1.00 83.94 644 ILE A CA 1
ATOM 5437 C C . ILE A 1 644 ? 25.393 -20.185 -25.727 1.00 83.94 644 ILE A C 1
ATOM 5439 O O . ILE A 1 644 ? 26.001 -20.614 -26.709 1.00 83.94 644 ILE A O 1
ATOM 5443 N N . HIS A 1 645 ? 25.013 -18.912 -25.610 1.00 84.12 645 HIS A N 1
ATOM 5444 C CA . HIS A 1 645 ? 25.274 -17.892 -26.621 1.00 84.12 645 HIS A CA 1
ATOM 5445 C C . HIS A 1 645 ? 26.778 -17.736 -26.882 1.00 84.12 645 HIS A C 1
ATOM 5447 O O . HIS A 1 645 ? 27.225 -17.953 -28.011 1.00 84.12 645 HIS A O 1
ATOM 5453 N N . ILE A 1 646 ? 27.570 -17.492 -25.831 1.00 84.50 646 ILE A N 1
ATOM 5454 C CA . ILE A 1 646 ? 29.024 -17.291 -25.930 1.00 84.50 646 ILE A CA 1
ATOM 5455 C C . ILE A 1 646 ? 29.720 -18.523 -26.517 1.00 84.50 646 ILE A C 1
ATOM 5457 O O . ILE A 1 646 ? 30.581 -18.394 -27.385 1.00 84.50 646 ILE A O 1
ATOM 5461 N N . LEU A 1 647 ? 29.348 -19.735 -26.090 1.00 84.06 647 LEU A N 1
ATOM 5462 C CA . LEU A 1 647 ? 29.938 -20.973 -26.616 1.00 84.06 647 LEU A CA 1
ATOM 5463 C C . LEU A 1 647 ? 29.531 -21.269 -28.064 1.00 84.06 647 LEU A C 1
ATOM 5465 O O . LEU A 1 647 ? 30.256 -21.971 -28.770 1.00 84.06 647 LEU A O 1
ATOM 5469 N N . SER A 1 648 ? 28.378 -20.763 -28.502 1.00 84.69 648 SER A N 1
ATOM 5470 C CA . SER A 1 648 ? 27.897 -20.963 -29.867 1.00 84.69 648 SER A CA 1
ATOM 5471 C C . SER A 1 648 ? 28.515 -19.988 -30.867 1.00 84.69 648 SER A C 1
ATOM 5473 O O . SER A 1 648 ? 28.567 -20.316 -32.045 1.00 84.69 648 SER A O 1
ATOM 5475 N N . ASN A 1 649 ? 29.025 -18.833 -30.438 1.00 83.19 649 ASN A N 1
ATOM 5476 C CA . ASN A 1 649 ? 29.516 -17.810 -31.363 1.00 83.19 649 ASN A CA 1
ATOM 5477 C C . ASN A 1 649 ? 30.847 -18.179 -32.044 1.00 83.19 649 ASN A C 1
ATOM 5479 O O . ASN A 1 649 ? 31.739 -18.797 -31.450 1.00 83.19 649 ASN A O 1
ATOM 5483 N N . VAL A 1 650 ? 30.974 -17.763 -33.307 1.00 81.31 650 VAL A N 1
ATOM 5484 C CA . VAL A 1 650 ? 32.216 -17.768 -34.093 1.00 81.31 650 VAL A CA 1
ATOM 5485 C C . VAL A 1 650 ? 32.637 -16.316 -34.319 1.00 81.31 650 VAL A C 1
ATOM 5487 O O . VAL A 1 650 ? 31.847 -15.531 -34.842 1.00 81.31 650 VAL A O 1
ATOM 5490 N N . TYR A 1 651 ? 33.862 -15.957 -33.932 1.00 80.62 651 TYR A N 1
ATOM 5491 C CA . TYR A 1 651 ? 34.394 -14.598 -34.085 1.00 80.62 651 TYR A CA 1
ATOM 5492 C C . TYR A 1 651 ? 35.316 -14.503 -35.317 1.00 80.62 651 TYR A C 1
ATOM 5494 O O . TYR A 1 651 ? 36.090 -15.431 -35.554 1.00 80.62 651 TYR A O 1
ATOM 5502 N N . SER A 1 652 ? 35.225 -13.428 -36.115 1.00 67.44 652 SER A N 1
ATOM 5503 C CA . SER A 1 652 ? 36.024 -13.239 -37.349 1.00 67.44 652 SER A CA 1
ATOM 5504 C C . SER A 1 652 ? 36.381 -11.777 -37.639 1.00 67.44 652 SER A C 1
ATOM 5506 O O . SER A 1 652 ? 35.577 -10.895 -37.346 1.00 67.44 652 SER A O 1
ATOM 5508 N N . ASP A 1 653 ? 37.501 -11.548 -38.333 1.00 61.28 653 ASP A N 1
ATOM 5509 C CA . ASP A 1 653 ? 38.066 -10.223 -38.665 1.00 61.28 653 ASP A CA 1
ATOM 5510 C C . ASP A 1 653 ? 37.427 -9.492 -39.863 1.00 61.28 653 ASP A C 1
ATOM 5512 O O . ASP A 1 653 ? 37.857 -8.402 -40.232 1.00 61.28 653 ASP A O 1
ATOM 5516 N N . ASN A 1 654 ? 36.391 -10.049 -40.491 1.00 54.66 654 ASN A N 1
ATOM 5517 C CA . ASN A 1 654 ? 35.971 -9.672 -41.850 1.00 54.66 654 ASN A CA 1
ATOM 5518 C C . ASN A 1 654 ? 35.388 -8.245 -42.039 1.00 54.66 654 ASN A C 1
ATOM 5520 O O . ASN A 1 654 ? 34.798 -7.992 -43.087 1.00 54.66 654 ASN A O 1
ATOM 5524 N N . LYS A 1 655 ? 35.464 -7.320 -41.067 1.00 54.22 655 LYS A N 1
ATOM 5525 C CA . LYS A 1 655 ? 34.691 -6.058 -41.099 1.00 54.22 655 LYS A CA 1
ATOM 5526 C C . LYS A 1 655 ? 35.434 -4.728 -40.882 1.00 54.22 655 LYS A C 1
ATOM 5528 O O . LYS A 1 655 ? 34.731 -3.726 -40.788 1.00 54.22 655 LYS A O 1
ATOM 5533 N N . ILE A 1 656 ? 36.770 -4.635 -40.813 1.00 49.22 656 ILE A N 1
ATOM 5534 C CA . ILE A 1 656 ? 37.419 -3.329 -40.517 1.00 49.22 656 ILE A CA 1
ATOM 5535 C C . ILE A 1 656 ? 38.718 -3.068 -41.320 1.00 49.22 656 ILE A C 1
ATOM 5537 O O . ILE A 1 656 ? 39.486 -3.989 -41.590 1.00 49.22 656 ILE A O 1
ATOM 5541 N N . CYS A 1 657 ? 38.916 -1.799 -41.721 1.00 47.56 657 CYS A N 1
ATOM 5542 C CA . CYS A 1 657 ? 40.025 -1.231 -42.509 1.00 47.56 657 CYS A CA 1
ATOM 5543 C C . CYS A 1 657 ? 41.432 -1.416 -41.901 1.00 47.56 657 CYS A C 1
ATOM 5545 O O . CYS A 1 657 ? 41.605 -1.667 -40.712 1.00 47.56 657 CYS A O 1
ATOM 5547 N N . ASN A 1 658 ? 42.450 -1.246 -42.755 1.00 50.34 658 ASN A N 1
ATOM 5548 C CA . ASN A 1 658 ? 43.839 -1.674 -42.553 1.00 50.34 658 ASN A CA 1
ATOM 5549 C C . ASN A 1 658 ? 44.592 -1.104 -41.326 1.00 50.34 658 ASN A C 1
ATOM 5551 O O . ASN A 1 658 ? 45.534 -1.771 -40.898 1.00 50.34 658 ASN A O 1
ATOM 5555 N N . ASP A 1 659 ? 44.163 0.010 -40.720 1.00 49.03 659 ASP A N 1
ATOM 5556 C CA . ASP A 1 659 ? 44.804 0.599 -39.522 1.00 49.03 659 ASP A CA 1
ATOM 5557 C C . ASP A 1 659 ? 44.266 0.049 -38.178 1.00 49.03 659 ASP A C 1
ATOM 5559 O O . ASP A 1 659 ? 44.913 0.182 -37.142 1.00 49.03 659 ASP A O 1
ATOM 5563 N N . ASP A 1 660 ? 43.130 -0.663 -38.177 1.00 54.88 660 ASP A N 1
ATOM 5564 C CA . ASP A 1 660 ? 42.487 -1.224 -36.970 1.00 54.88 660 ASP A CA 1
ATOM 5565 C C . ASP A 1 660 ? 42.897 -2.682 -36.663 1.00 54.88 660 ASP A C 1
ATOM 5567 O O . ASP A 1 660 ? 42.358 -3.325 -35.752 1.00 54.88 660 ASP A O 1
ATOM 5571 N N . LYS A 1 661 ? 43.861 -3.239 -37.409 1.00 58.44 661 LYS A N 1
ATOM 5572 C CA . LYS A 1 661 ? 44.255 -4.661 -37.324 1.00 58.44 661 LYS A CA 1
ATOM 5573 C C . LYS A 1 661 ? 44.820 -5.064 -35.959 1.00 58.44 661 LYS A C 1
ATOM 5575 O O . LYS A 1 661 ? 44.540 -6.157 -35.478 1.00 58.44 661 LYS A O 1
ATOM 5580 N N . LEU A 1 662 ? 45.573 -4.183 -35.295 1.00 59.25 662 LEU A N 1
ATOM 5581 C CA . LEU A 1 662 ? 46.151 -4.487 -33.978 1.00 59.25 662 LEU A CA 1
ATOM 5582 C C . LEU A 1 662 ? 45.075 -4.515 -32.875 1.00 59.25 662 LEU A C 1
ATOM 5584 O O . LEU A 1 662 ? 45.067 -5.398 -32.017 1.00 59.25 662 LEU A O 1
ATOM 5588 N N . ASN A 1 663 ? 44.133 -3.568 -32.914 1.00 65.31 663 ASN A N 1
ATOM 5589 C CA . ASN A 1 663 ? 43.045 -3.473 -31.938 1.00 65.31 663 ASN A CA 1
ATOM 5590 C C . ASN A 1 663 ? 42.010 -4.590 -32.119 1.00 65.31 663 ASN A C 1
ATOM 5592 O O . ASN A 1 663 ? 41.552 -5.164 -31.132 1.00 65.31 663 ASN A O 1
ATOM 5596 N N . SER A 1 664 ? 41.677 -4.940 -33.362 1.00 66.12 664 SER A N 1
ATOM 5597 C CA . SER A 1 664 ? 40.801 -6.078 -33.675 1.00 66.12 664 SER A CA 1
ATOM 5598 C C . SER A 1 664 ? 41.415 -7.409 -33.236 1.00 66.12 664 SER A C 1
ATOM 5600 O O . SER A 1 664 ? 40.740 -8.178 -32.551 1.00 66.12 664 SER A O 1
ATOM 5602 N N . PHE A 1 665 ? 42.710 -7.628 -33.488 1.00 69.06 665 PHE A N 1
ATOM 5603 C CA . PHE A 1 665 ? 43.423 -8.819 -33.017 1.00 69.06 665 PHE A CA 1
ATOM 5604 C C . PHE A 1 665 ? 43.397 -8.946 -31.484 1.00 69.06 665 PHE A C 1
ATOM 5606 O O . PHE A 1 665 ? 43.080 -10.010 -30.946 1.00 69.06 665 PHE A O 1
ATOM 5613 N N . ASN A 1 666 ? 43.635 -7.843 -30.765 1.00 77.38 666 ASN A N 1
ATOM 5614 C CA . ASN A 1 666 ? 43.555 -7.810 -29.301 1.00 77.38 666 ASN A CA 1
ATOM 5615 C C . ASN A 1 666 ? 42.136 -8.104 -28.779 1.00 77.38 666 ASN A C 1
ATOM 5617 O O . ASN A 1 666 ? 41.974 -8.796 -27.772 1.00 77.38 666 ASN A O 1
ATOM 5621 N N . ILE A 1 667 ? 41.096 -7.607 -29.456 1.00 81.31 667 ILE A N 1
ATOM 5622 C CA . ILE A 1 667 ? 39.699 -7.871 -29.086 1.00 81.31 667 ILE A CA 1
ATOM 5623 C C . ILE A 1 667 ? 39.337 -9.337 -29.352 1.00 81.31 667 ILE A C 1
ATOM 5625 O O . ILE A 1 667 ? 38.729 -9.979 -28.493 1.00 81.31 667 ILE A O 1
ATOM 5629 N N . LEU A 1 668 ? 39.742 -9.902 -30.490 1.00 82.25 668 LEU A N 1
ATOM 5630 C CA . LEU A 1 668 ? 39.524 -11.316 -30.787 1.00 82.25 668 LEU A CA 1
ATOM 5631 C C . LEU A 1 668 ? 40.241 -12.231 -29.792 1.00 82.25 668 LEU A C 1
ATOM 5633 O O . LEU A 1 668 ? 39.660 -13.232 -29.371 1.00 82.25 668 LEU A O 1
ATOM 5637 N N . ASP A 1 669 ? 41.459 -11.887 -29.369 1.00 83.75 669 ASP A N 1
ATOM 5638 C CA . ASP A 1 669 ? 42.164 -12.612 -28.308 1.00 83.75 669 ASP A CA 1
ATOM 5639 C C . ASP A 1 669 ? 41.365 -12.600 -26.994 1.00 83.75 669 ASP A C 1
ATOM 5641 O O . ASP A 1 669 ? 41.167 -13.645 -26.366 1.00 83.75 669 ASP A O 1
ATOM 5645 N N . ILE A 1 670 ? 40.804 -11.447 -26.613 1.00 85.75 670 ILE A N 1
ATOM 5646 C CA . ILE A 1 670 ? 39.947 -11.315 -25.425 1.00 85.75 670 ILE A CA 1
ATOM 5647 C C . ILE A 1 670 ? 38.700 -12.210 -25.530 1.00 85.75 670 ILE A C 1
ATOM 5649 O O . ILE A 1 670 ? 38.409 -12.964 -24.594 1.00 85.75 670 ILE A O 1
ATOM 5653 N N . LEU A 1 671 ? 37.980 -12.162 -26.656 1.00 86.38 671 LEU A N 1
ATOM 5654 C CA . LEU A 1 671 ? 36.749 -12.935 -26.869 1.00 86.38 671 LEU A CA 1
ATOM 5655 C C . LEU A 1 671 ? 37.017 -14.447 -26.921 1.00 86.38 671 LEU A C 1
ATOM 5657 O O . LEU A 1 671 ? 36.308 -15.233 -26.285 1.00 86.38 671 LEU A O 1
ATOM 5661 N N . ASN A 1 672 ? 38.080 -14.865 -27.611 1.00 85.94 672 ASN A N 1
ATOM 5662 C CA . ASN A 1 672 ? 38.488 -16.267 -27.692 1.00 85.94 672 ASN A CA 1
ATOM 5663 C C . ASN A 1 672 ? 38.984 -16.795 -26.340 1.00 85.94 672 ASN A C 1
ATOM 5665 O O . ASN A 1 672 ? 38.664 -17.924 -25.960 1.00 85.94 672 ASN A O 1
ATOM 5669 N N . THR A 1 673 ? 39.726 -15.987 -25.581 1.00 86.56 673 THR A N 1
ATOM 5670 C CA . THR A 1 673 ? 40.188 -16.341 -24.231 1.00 86.56 673 THR A CA 1
ATOM 5671 C C . THR A 1 673 ? 39.011 -16.512 -23.271 1.00 86.56 673 THR A C 1
ATOM 5673 O O . THR A 1 673 ? 38.960 -17.491 -22.523 1.00 86.56 673 THR A O 1
ATOM 5676 N N . ARG A 1 674 ? 38.017 -15.619 -23.342 1.00 87.25 674 ARG A N 1
ATOM 5677 C CA . ARG A 1 674 ? 36.763 -15.735 -22.588 1.00 87.25 674 ARG A CA 1
ATOM 5678 C C . ARG A 1 674 ? 35.985 -17.002 -22.951 1.00 87.25 674 ARG A C 1
ATOM 5680 O O . ARG A 1 674 ? 35.584 -17.741 -22.053 1.00 87.25 674 ARG A O 1
ATOM 5687 N N . GLN A 1 675 ? 35.810 -17.291 -24.243 1.00 88.06 675 GLN A N 1
ATOM 5688 C CA . GLN A 1 675 ? 35.107 -18.494 -24.706 1.00 88.06 675 GLN A CA 1
ATOM 5689 C C . GLN A 1 675 ? 35.800 -19.780 -24.219 1.00 88.06 675 GLN A C 1
ATOM 5691 O O . GLN A 1 675 ? 35.128 -20.717 -23.781 1.00 88.06 675 GLN A O 1
ATOM 5696 N N . LYS A 1 676 ? 37.142 -19.812 -24.233 1.00 86.75 676 LYS A N 1
ATOM 5697 C CA . LYS A 1 676 ? 37.947 -20.940 -23.736 1.00 86.75 676 LYS A CA 1
ATOM 5698 C C . LYS A 1 676 ? 37.803 -21.154 -22.224 1.00 86.75 676 LYS A C 1
ATOM 5700 O O . LYS A 1 676 ? 37.608 -22.299 -21.815 1.00 86.75 676 LYS A O 1
ATOM 5705 N N . ASP A 1 677 ? 37.863 -20.107 -21.393 1.00 86.94 677 ASP A N 1
ATOM 5706 C CA . ASP A 1 677 ? 37.681 -20.277 -19.936 1.00 86.94 677 ASP A CA 1
ATOM 5707 C C . ASP A 1 677 ? 36.251 -20.720 -19.588 1.00 86.94 677 ASP A C 1
ATOM 5709 O O . ASP A 1 677 ? 36.074 -21.602 -18.747 1.00 86.94 677 ASP A O 1
ATOM 5713 N N . ILE A 1 678 ? 35.231 -20.194 -20.279 1.00 86.50 678 ILE A N 1
ATOM 5714 C CA . ILE A 1 678 ? 33.835 -20.620 -20.085 1.00 86.50 678 ILE A CA 1
ATOM 5715 C C . ILE A 1 678 ? 33.655 -22.098 -20.471 1.00 86.50 678 ILE A C 1
ATOM 5717 O O . ILE A 1 678 ? 33.011 -22.846 -19.732 1.00 86.50 678 ILE A O 1
ATOM 5721 N N . ASP A 1 679 ? 34.261 -22.571 -21.567 1.00 86.38 679 ASP A N 1
ATOM 5722 C CA . ASP A 1 679 ? 34.211 -23.995 -21.933 1.00 86.38 679 ASP A CA 1
ATOM 5723 C C . ASP A 1 679 ? 34.888 -24.885 -20.878 1.00 86.38 679 ASP A C 1
ATOM 5725 O O . ASP A 1 679 ? 34.324 -25.907 -20.467 1.00 86.38 679 ASP A O 1
ATOM 5729 N N . LYS A 1 680 ? 36.059 -24.472 -20.369 1.00 86.12 680 LYS A N 1
ATOM 5730 C CA . LYS A 1 680 ? 36.726 -25.157 -19.250 1.00 86.12 680 LYS A CA 1
ATOM 5731 C C . LYS A 1 680 ? 35.855 -25.148 -17.994 1.00 86.12 680 LYS A C 1
ATOM 5733 O O . LYS A 1 680 ? 35.749 -26.172 -17.328 1.00 86.12 680 LYS A O 1
ATOM 5738 N N . GLN A 1 681 ? 35.171 -24.044 -17.689 1.00 85.12 681 GLN A N 1
ATOM 5739 C CA . GLN A 1 681 ? 34.263 -23.946 -16.545 1.00 85.12 681 GLN A CA 1
ATOM 5740 C C . GLN A 1 681 ? 33.077 -24.912 -16.655 1.00 85.12 681 GLN A C 1
ATOM 5742 O O . GLN A 1 681 ? 32.737 -25.564 -15.665 1.00 85.12 681 GLN A O 1
ATOM 5747 N N . VAL A 1 682 ? 32.462 -25.029 -17.836 1.00 85.88 682 VAL A N 1
ATOM 5748 C CA . VAL A 1 682 ? 31.382 -25.997 -18.088 1.00 85.88 682 VAL A CA 1
ATOM 5749 C C . VAL A 1 682 ? 31.892 -27.425 -17.880 1.00 85.88 682 VAL A C 1
ATOM 5751 O O . VAL A 1 682 ? 31.242 -28.206 -17.186 1.00 85.88 682 VAL A O 1
ATOM 5754 N N . LYS A 1 683 ? 33.086 -27.748 -18.397 1.00 84.62 683 LYS A N 1
ATOM 5755 C CA . LYS A 1 683 ? 33.733 -29.053 -18.184 1.00 84.62 683 LYS A CA 1
ATOM 5756 C C . LYS A 1 683 ? 34.011 -29.321 -16.700 1.00 84.62 683 LYS A C 1
ATOM 5758 O O . LYS A 1 683 ? 33.638 -30.381 -16.210 1.00 84.62 683 LYS A O 1
ATOM 5763 N N . CYS A 1 684 ? 34.573 -28.366 -15.951 1.00 84.06 684 CYS A N 1
ATOM 5764 C CA . CYS A 1 684 ? 34.805 -28.515 -14.506 1.00 84.06 684 CYS A CA 1
ATOM 5765 C C . CYS A 1 684 ? 33.506 -28.785 -13.735 1.00 84.06 684 CYS A C 1
ATOM 5767 O O . CYS A 1 684 ? 33.467 -29.662 -12.873 1.00 84.06 684 CYS A O 1
ATOM 5769 N N . LYS A 1 685 ? 32.426 -28.058 -14.052 1.00 83.12 685 LYS A N 1
ATOM 5770 C CA . LYS A 1 685 ? 31.120 -28.286 -13.420 1.00 83.12 685 LYS A CA 1
ATOM 5771 C C . LYS A 1 685 ? 30.560 -29.670 -13.732 1.00 83.12 685 LYS A C 1
ATOM 5773 O O . LYS A 1 685 ? 29.911 -30.251 -12.870 1.00 83.12 685 LYS A O 1
ATOM 5778 N N . MET A 1 686 ? 30.811 -30.205 -14.926 1.00 84.19 686 MET A N 1
ATOM 5779 C CA . MET A 1 686 ? 30.396 -31.562 -15.288 1.00 84.19 686 MET A CA 1
ATOM 5780 C C . MET A 1 686 ? 31.072 -32.604 -14.392 1.00 84.19 686 MET A C 1
ATOM 5782 O O . MET A 1 686 ? 30.394 -33.476 -13.856 1.00 84.19 686 MET A O 1
ATOM 5786 N N . TYR A 1 687 ? 32.376 -32.462 -14.140 1.00 85.19 687 TYR A N 1
ATOM 5787 C CA . TYR A 1 687 ? 33.086 -33.318 -13.185 1.00 85.19 687 TYR A CA 1
ATOM 5788 C C . TYR A 1 687 ? 32.583 -33.143 -11.749 1.00 85.19 687 TYR A C 1
ATOM 5790 O O . TYR A 1 687 ? 32.450 -34.127 -11.028 1.00 85.19 687 TYR A O 1
ATOM 5798 N N . SER A 1 688 ? 32.232 -31.921 -11.341 1.00 84.44 688 SER A N 1
ATOM 5799 C CA . SER A 1 688 ? 31.602 -31.670 -10.037 1.00 84.44 688 SER A CA 1
ATOM 5800 C C . SER A 1 688 ? 30.249 -32.383 -9.907 1.00 84.44 688 SER A C 1
ATOM 5802 O O . SER A 1 688 ? 30.000 -33.049 -8.905 1.00 84.44 688 SER A O 1
ATOM 5804 N N . PHE A 1 689 ? 29.408 -32.333 -10.944 1.00 83.38 689 PHE A N 1
ATOM 5805 C CA . PHE A 1 689 ? 28.124 -33.037 -10.980 1.00 83.38 689 PHE A CA 1
ATOM 5806 C C . PHE A 1 689 ? 28.293 -34.562 -10.936 1.00 83.38 689 PHE A C 1
ATOM 5808 O O . PHE A 1 689 ? 27.616 -35.229 -10.154 1.00 83.38 689 PHE A O 1
ATOM 5815 N N . LEU A 1 690 ? 29.246 -35.110 -11.696 1.00 85.00 690 LEU A N 1
ATOM 5816 C CA . LEU A 1 690 ? 29.591 -36.534 -11.632 1.00 85.00 690 LEU A CA 1
ATOM 5817 C C . LEU A 1 690 ? 30.068 -36.923 -10.228 1.00 85.00 690 LEU A C 1
ATOM 5819 O O . LEU A 1 690 ? 29.599 -37.916 -9.677 1.00 85.00 690 LEU A O 1
ATOM 5823 N N . GLY A 1 691 ? 30.919 -36.104 -9.607 1.00 86.12 691 GLY A N 1
ATOM 5824 C CA . GLY A 1 691 ? 31.360 -36.296 -8.226 1.00 86.12 691 GLY A CA 1
ATOM 5825 C C . GLY A 1 691 ? 30.207 -36.280 -7.219 1.00 86.12 691 GLY A C 1
ATOM 5826 O O . GLY A 1 691 ? 30.177 -37.109 -6.313 1.00 86.12 691 GLY A O 1
ATOM 5827 N N . SER A 1 692 ? 29.211 -35.409 -7.408 1.00 83.75 692 SER A N 1
ATOM 5828 C CA . SER A 1 692 ? 28.027 -35.346 -6.539 1.00 83.75 692 SER A CA 1
ATOM 5829 C C . SER A 1 692 ? 27.111 -36.564 -6.629 1.00 83.75 692 SER A C 1
ATOM 5831 O O . SER A 1 692 ? 26.336 -36.798 -5.711 1.00 83.75 692 SER A O 1
ATOM 5833 N N . LEU A 1 693 ? 27.194 -37.343 -7.709 1.00 83.88 693 LEU A N 1
ATOM 5834 C CA . LEU A 1 693 ? 26.413 -38.568 -7.879 1.00 83.88 693 LEU A CA 1
ATOM 5835 C C . LEU A 1 693 ? 27.210 -39.798 -7.444 1.00 83.88 693 LEU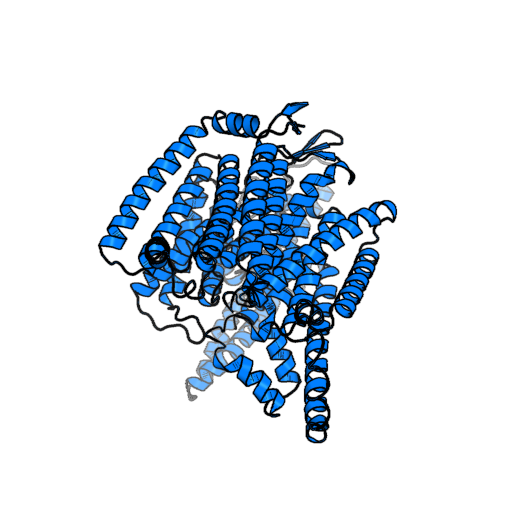 A C 1
ATOM 5837 O O . LEU A 1 693 ? 26.727 -40.608 -6.655 1.00 83.88 693 LEU A O 1
ATOM 5841 N N . LEU A 1 694 ? 28.447 -39.921 -7.929 1.00 87.75 694 LEU A N 1
ATOM 5842 C CA . LEU A 1 694 ? 29.270 -41.111 -7.729 1.00 87.75 694 LEU A CA 1
ATOM 5843 C C . LEU A 1 694 ? 29.764 -41.240 -6.288 1.00 87.75 694 LEU A C 1
ATOM 5845 O O . LEU A 1 694 ? 29.755 -42.338 -5.738 1.00 87.75 694 LEU A O 1
ATOM 5849 N N . PHE A 1 695 ? 30.164 -40.134 -5.654 1.00 86.81 695 PHE A N 1
ATOM 5850 C CA . PHE A 1 695 ? 30.737 -40.188 -4.310 1.00 86.81 695 PHE A CA 1
ATOM 5851 C C . PHE A 1 695 ? 29.701 -40.573 -3.240 1.00 86.81 695 PHE A C 1
ATOM 5853 O O . PHE A 1 695 ? 29.987 -41.465 -2.441 1.00 86.81 695 PHE A O 1
ATOM 5860 N N . PRO A 1 696 ? 28.468 -40.026 -3.236 1.00 84.75 696 PRO A N 1
ATOM 5861 C CA . PRO A 1 696 ? 27.432 -40.500 -2.322 1.00 84.75 696 PRO A CA 1
ATOM 5862 C C . PRO A 1 696 ? 27.005 -41.936 -2.594 1.00 84.75 696 PRO A C 1
ATOM 5864 O O . PRO A 1 696 ? 26.795 -42.675 -1.640 1.00 84.75 696 PRO A O 1
ATOM 5867 N N . MET A 1 697 ? 26.911 -42.363 -3.861 1.00 85.19 697 MET A N 1
ATOM 5868 C CA . MET A 1 697 ? 26.620 -43.766 -4.184 1.00 85.19 697 MET A CA 1
ATOM 5869 C C . MET A 1 697 ? 27.707 -44.705 -3.651 1.00 85.19 697 MET A C 1
ATOM 5871 O O . MET A 1 697 ? 27.389 -45.723 -3.036 1.00 85.19 697 MET A O 1
ATOM 5875 N N . PHE A 1 698 ? 28.978 -44.329 -3.806 1.00 87.38 698 PHE A N 1
ATOM 5876 C CA . PHE A 1 698 ? 30.102 -45.056 -3.226 1.00 87.38 698 PHE A CA 1
ATOM 5877 C C . PHE A 1 698 ? 29.997 -45.111 -1.697 1.00 87.38 698 PHE A C 1
ATOM 5879 O O . PHE A 1 698 ? 30.010 -46.200 -1.126 1.00 87.38 698 PHE A O 1
ATOM 5886 N N . CYS A 1 699 ? 29.789 -43.980 -1.019 1.00 82.69 699 CYS A N 1
ATOM 5887 C CA . CYS A 1 699 ? 29.621 -43.962 0.435 1.00 82.69 699 CYS A CA 1
ATOM 5888 C C . CYS A 1 699 ? 28.417 -44.802 0.893 1.00 82.69 699 CYS A C 1
ATOM 5890 O O . CYS A 1 699 ? 28.546 -45.597 1.819 1.00 82.69 699 CYS A O 1
ATOM 5892 N N . LEU A 1 700 ? 27.263 -44.696 0.231 1.00 82.38 700 LEU A N 1
ATOM 5893 C CA . LEU A 1 700 ? 26.072 -45.492 0.549 1.00 82.38 700 LEU A CA 1
ATOM 5894 C C . LEU A 1 700 ? 26.310 -46.998 0.378 1.00 82.38 700 LEU A C 1
ATOM 5896 O O . LEU A 1 700 ? 25.762 -47.779 1.158 1.00 82.38 700 LEU A O 1
ATOM 5900 N N . SER A 1 701 ? 27.138 -47.402 -0.592 1.00 81.44 701 SER A N 1
ATOM 5901 C CA . SER A 1 701 ? 27.541 -48.801 -0.771 1.00 81.44 701 SER A CA 1
ATOM 5902 C C . SER A 1 701 ? 28.420 -49.310 0.379 1.00 81.44 701 SER A C 1
ATOM 5904 O O . SER A 1 701 ? 28.242 -50.442 0.821 1.00 81.44 701 SER A O 1
ATOM 5906 N N . GLN A 1 702 ? 29.287 -48.455 0.937 1.00 83.00 702 GLN A N 1
ATOM 5907 C CA . GLN A 1 702 ? 30.110 -48.776 2.111 1.00 83.00 702 GLN A CA 1
ATOM 5908 C C . GLN A 1 702 ? 29.275 -48.829 3.401 1.00 83.00 702 GLN A C 1
ATOM 5910 O O . GLN A 1 702 ? 29.512 -49.661 4.273 1.00 83.00 702 GLN A O 1
ATOM 5915 N N . PHE A 1 703 ? 28.222 -48.012 3.505 1.00 79.31 703 PHE A N 1
ATOM 5916 C CA . PHE A 1 703 ? 27.290 -48.017 4.638 1.00 79.31 703 PHE A CA 1
ATOM 5917 C C . PHE A 1 703 ? 26.151 -49.045 4.499 1.00 79.31 703 PHE A C 1
ATOM 5919 O O . PHE A 1 703 ? 25.100 -48.877 5.120 1.00 79.31 703 PHE A O 1
ATOM 5926 N N . LYS A 1 704 ? 26.314 -50.123 3.713 1.00 75.31 704 LYS A N 1
ATOM 5927 C CA . LYS A 1 704 ? 25.242 -51.098 3.415 1.00 75.31 704 LYS A CA 1
ATOM 5928 C C . LYS A 1 704 ? 24.518 -51.607 4.670 1.00 75.31 704 LYS A C 1
ATOM 5930 O O . LYS A 1 704 ? 23.287 -51.627 4.663 1.00 75.31 704 LYS A O 1
ATOM 5935 N N . TYR A 1 705 ? 25.257 -51.890 5.745 1.00 79.38 705 TYR A N 1
ATOM 5936 C CA . TYR A 1 705 ? 24.755 -52.461 7.006 1.00 79.38 705 TYR A CA 1
ATOM 5937 C C . TYR A 1 705 ? 24.180 -51.451 8.016 1.00 79.38 705 TYR A C 1
ATOM 5939 O O . TYR A 1 705 ? 23.749 -51.850 9.091 1.00 79.38 705 TYR A O 1
ATOM 5947 N N . TYR A 1 706 ? 24.153 -50.155 7.693 1.00 79.81 706 TYR A N 1
ATOM 5948 C CA . TYR A 1 706 ? 23.618 -49.119 8.582 1.00 79.81 706 TYR A CA 1
ATOM 5949 C C . TYR A 1 706 ? 22.155 -48.779 8.274 1.00 79.81 706 TYR A C 1
ATOM 5951 O O . TYR A 1 706 ? 21.702 -48.857 7.123 1.00 79.81 706 TYR A O 1
ATOM 5959 N N . ASP A 1 707 ? 21.445 -48.319 9.305 1.00 82.56 707 ASP A N 1
ATOM 5960 C CA . ASP A 1 707 ? 20.052 -47.883 9.224 1.00 82.56 707 ASP A CA 1
ATOM 5961 C C . ASP A 1 707 ? 19.825 -46.744 8.218 1.00 82.56 707 ASP A C 1
ATOM 5963 O O . ASP A 1 707 ? 20.668 -45.868 7.987 1.00 82.56 707 ASP A O 1
ATOM 5967 N N . SER A 1 708 ? 18.618 -46.718 7.647 1.00 76.75 708 SER A N 1
ATOM 5968 C CA . SER A 1 708 ? 18.175 -45.707 6.678 1.00 76.75 708 SER A CA 1
ATOM 5969 C C . SER A 1 708 ? 18.240 -44.279 7.233 1.00 76.75 708 SER A C 1
ATOM 5971 O O . SER A 1 708 ? 18.590 -43.355 6.499 1.00 76.75 708 SER A O 1
ATOM 5973 N N . LYS A 1 709 ? 17.989 -44.093 8.537 1.00 75.38 709 LYS A N 1
ATOM 5974 C CA . LYS A 1 709 ? 18.116 -42.793 9.221 1.00 75.38 709 LYS A CA 1
ATOM 5975 C C . LYS A 1 709 ? 19.543 -42.246 9.127 1.00 75.38 709 LYS A C 1
ATOM 5977 O O . LYS A 1 709 ? 19.730 -41.082 8.783 1.00 75.38 709 LYS A O 1
ATOM 5982 N N . THR A 1 710 ? 20.544 -43.090 9.360 1.00 77.69 710 THR A N 1
ATOM 5983 C CA . THR A 1 710 ? 21.966 -42.720 9.314 1.00 77.69 710 THR A CA 1
ATOM 5984 C C . THR A 1 710 ? 22.408 -42.402 7.885 1.00 77.69 710 THR A C 1
ATOM 5986 O O . THR A 1 710 ? 23.071 -41.393 7.650 1.00 77.69 710 THR A O 1
ATOM 5989 N N . LYS A 1 711 ? 21.952 -43.195 6.905 1.00 77.50 711 LYS A N 1
ATOM 5990 C CA . LYS A 1 711 ? 22.197 -42.954 5.471 1.00 77.50 711 LYS A CA 1
ATOM 5991 C C . LYS A 1 711 ? 21.653 -41.598 5.006 1.00 77.50 711 LYS A C 1
ATOM 5993 O O . LYS A 1 711 ? 22.351 -40.876 4.301 1.00 77.50 711 LYS A O 1
ATOM 5998 N N . ILE A 1 712 ? 20.448 -41.220 5.443 1.00 78.44 712 ILE A N 1
ATOM 5999 C CA . ILE A 1 712 ? 19.824 -39.924 5.113 1.00 78.44 712 ILE A CA 1
ATOM 6000 C C . ILE A 1 712 ? 20.604 -38.753 5.728 1.00 78.44 712 ILE A C 1
ATOM 6002 O O . ILE A 1 712 ? 20.768 -37.726 5.073 1.00 78.44 712 ILE A O 1
ATOM 6006 N N . ILE A 1 713 ? 21.117 -38.904 6.954 1.00 77.56 713 ILE A N 1
ATOM 6007 C CA . ILE A 1 713 ? 21.910 -37.860 7.625 1.00 77.56 713 ILE A CA 1
ATOM 6008 C C . ILE A 1 713 ? 23.251 -37.630 6.911 1.00 77.56 713 ILE A C 1
ATOM 6010 O O . ILE A 1 713 ? 23.679 -36.487 6.773 1.00 77.56 713 ILE A O 1
ATOM 6014 N N . ILE A 1 714 ? 23.904 -38.692 6.430 1.00 80.75 714 ILE A N 1
ATOM 6015 C CA . ILE A 1 714 ? 25.240 -38.638 5.804 1.00 80.75 714 ILE A CA 1
ATOM 6016 C C . ILE A 1 714 ? 25.185 -38.199 4.327 1.00 80.75 714 ILE A C 1
ATOM 6018 O O . ILE A 1 714 ? 26.134 -37.593 3.815 1.00 80.75 714 ILE A O 1
ATOM 6022 N N . LEU A 1 715 ? 24.075 -38.467 3.635 1.00 80.12 715 LEU A N 1
ATOM 6023 C CA . LEU A 1 715 ? 23.880 -38.147 2.219 1.00 80.12 715 LEU A CA 1
ATOM 6024 C C . LEU A 1 715 ? 24.224 -36.690 1.835 1.00 80.12 715 LEU A C 1
ATOM 6026 O O . LEU A 1 715 ? 24.996 -36.506 0.893 1.00 80.12 715 LEU A O 1
ATOM 6030 N N . PRO A 1 716 ? 23.742 -35.636 2.526 1.00 75.56 716 PRO A N 1
ATOM 6031 C CA . PRO A 1 716 ? 24.077 -34.260 2.154 1.00 75.56 716 PRO A CA 1
ATOM 6032 C C . PRO A 1 716 ? 25.575 -33.954 2.293 1.00 75.56 716 PRO A C 1
ATOM 6034 O O . PRO A 1 716 ? 26.143 -33.297 1.422 1.00 75.56 716 PRO A O 1
ATOM 6037 N N . PHE A 1 717 ? 26.242 -34.467 3.332 1.00 79.19 717 PHE A N 1
ATOM 6038 C CA . PHE A 1 717 ? 27.673 -34.228 3.557 1.00 79.19 717 PHE A CA 1
ATOM 6039 C C . PHE A 1 717 ? 28.541 -34.911 2.500 1.00 79.19 717 PHE A C 1
ATOM 6041 O O . PHE A 1 717 ? 29.449 -34.291 1.949 1.00 79.19 717 PHE A O 1
ATOM 6048 N N . THR A 1 718 ? 28.224 -36.161 2.164 1.00 83.81 718 THR A N 1
ATOM 6049 C CA . THR A 1 718 ? 28.921 -36.903 1.101 1.00 83.81 718 THR A CA 1
ATOM 6050 C C . THR A 1 718 ? 28.664 -36.289 -0.272 1.00 83.81 718 THR A C 1
ATOM 6052 O O . THR A 1 718 ? 29.582 -36.196 -1.079 1.00 83.81 718 THR A O 1
ATOM 6055 N N . THR A 1 719 ? 27.462 -35.765 -0.525 1.00 80.25 719 THR A N 1
ATOM 6056 C CA . THR A 1 719 ? 27.145 -35.061 -1.781 1.00 80.25 719 THR A CA 1
ATOM 6057 C C . THR A 1 719 ? 27.967 -33.782 -1.924 1.00 80.25 719 THR A C 1
ATOM 6059 O O . THR A 1 719 ? 28.529 -33.522 -2.987 1.00 80.25 719 THR A O 1
ATOM 6062 N N . ILE A 1 720 ? 28.107 -33.007 -0.842 1.00 78.19 720 ILE A N 1
ATOM 6063 C CA . ILE A 1 720 ? 28.944 -31.799 -0.816 1.00 78.19 720 ILE A CA 1
ATOM 6064 C C . ILE A 1 720 ? 30.422 -32.151 -1.014 1.00 78.19 720 ILE A C 1
ATOM 6066 O O . ILE A 1 720 ? 31.097 -31.509 -1.818 1.00 78.19 720 ILE A O 1
ATOM 6070 N N . LEU A 1 721 ? 30.928 -33.181 -0.333 1.00 77.19 721 LEU A N 1
ATOM 6071 C CA . LEU A 1 721 ? 32.314 -33.622 -0.503 1.00 77.19 721 LEU A CA 1
ATOM 6072 C C . LEU A 1 721 ? 32.578 -34.092 -1.945 1.00 77.19 721 LEU A C 1
ATOM 6074 O O . LEU A 1 721 ? 33.574 -33.702 -2.553 1.00 77.19 721 LEU A O 1
ATOM 6078 N N . GLY A 1 722 ? 31.641 -34.852 -2.520 1.00 84.75 722 GLY A N 1
ATOM 6079 C CA . GLY A 1 722 ? 31.670 -35.293 -3.912 1.00 84.75 722 GLY A CA 1
ATOM 6080 C C . GLY A 1 722 ? 31.702 -34.135 -4.910 1.00 84.75 722 GLY A C 1
ATOM 6081 O O . GLY A 1 722 ? 32.468 -34.182 -5.873 1.00 84.75 722 GLY A O 1
ATOM 6082 N N . LEU A 1 723 ? 30.944 -33.060 -4.661 1.00 82.94 723 LEU A N 1
ATOM 6083 C CA . LEU A 1 723 ? 30.988 -31.838 -5.476 1.00 82.94 723 LEU A CA 1
ATOM 6084 C C . LEU A 1 723 ? 32.385 -31.203 -5.490 1.00 82.94 723 LEU A C 1
ATOM 6086 O O . LEU A 1 723 ? 32.861 -30.817 -6.563 1.00 82.94 723 LEU A O 1
ATOM 6090 N N . TYR A 1 724 ? 33.037 -31.094 -4.326 1.00 80.88 724 TYR A N 1
ATOM 6091 C CA . TYR A 1 724 ? 34.377 -30.507 -4.209 1.00 80.88 724 TYR A CA 1
ATOM 6092 C C . TYR A 1 724 ? 35.447 -31.381 -4.859 1.00 80.88 724 TYR A C 1
ATOM 6094 O O . TYR A 1 724 ? 36.248 -30.864 -5.637 1.00 80.88 724 TYR A O 1
ATOM 6102 N N . LEU A 1 725 ? 35.424 -32.692 -4.605 1.00 82.12 725 LEU A N 1
ATOM 6103 C CA . LEU A 1 725 ? 36.351 -33.645 -5.220 1.00 82.12 725 LEU A CA 1
ATOM 6104 C C . LEU A 1 725 ? 36.196 -33.659 -6.744 1.00 82.12 725 LEU A C 1
ATOM 6106 O O . LEU A 1 725 ? 37.179 -33.523 -7.468 1.00 82.12 725 LEU A O 1
ATOM 6110 N N . GLY A 1 726 ? 34.958 -33.712 -7.240 1.00 85.81 726 GLY A N 1
ATOM 6111 C CA . GLY A 1 726 ? 34.676 -33.634 -8.670 1.00 85.81 726 GLY A CA 1
ATOM 6112 C C . GLY A 1 726 ? 35.133 -32.311 -9.291 1.00 85.81 726 GLY A C 1
ATOM 6113 O O . GLY A 1 726 ? 35.717 -32.304 -10.373 1.00 85.81 726 GLY A O 1
ATOM 6114 N N . SER A 1 727 ? 34.944 -31.180 -8.601 1.00 80.56 727 SER A N 1
ATOM 6115 C CA . SER A 1 727 ? 35.454 -29.882 -9.065 1.00 80.56 727 SER A CA 1
ATOM 6116 C C . SER A 1 727 ? 36.983 -29.851 -9.098 1.00 80.56 727 SER A C 1
ATOM 6118 O O . SER A 1 727 ? 37.557 -29.335 -10.054 1.00 80.56 727 SER A O 1
ATOM 6120 N N . PHE A 1 728 ? 37.645 -30.405 -8.081 1.00 83.12 728 PHE A N 1
ATOM 6121 C CA . PHE A 1 728 ? 39.102 -30.483 -7.991 1.00 83.12 728 PHE A CA 1
ATOM 6122 C C . PHE A 1 728 ? 39.689 -31.328 -9.130 1.00 83.12 728 PHE A C 1
ATOM 6124 O O . PHE A 1 728 ? 40.527 -30.834 -9.886 1.00 83.12 728 PHE A O 1
ATOM 6131 N N . CYS A 1 729 ? 39.168 -32.542 -9.346 1.00 84.75 729 CYS A N 1
ATOM 6132 C CA . CYS A 1 729 ? 39.528 -33.385 -10.490 1.00 84.75 729 CYS A CA 1
ATOM 6133 C C . CYS A 1 729 ? 39.254 -32.674 -11.822 1.00 84.75 729 CYS A C 1
ATOM 6135 O O . CYS A 1 729 ? 40.090 -32.683 -12.724 1.00 84.75 729 CYS A O 1
ATOM 6137 N N . GLY A 1 730 ? 38.112 -31.990 -11.932 1.00 84.75 730 GLY A N 1
ATOM 6138 C CA . GLY A 1 730 ? 37.764 -31.208 -13.111 1.00 84.75 730 GLY A CA 1
ATOM 6139 C C . GLY A 1 730 ? 38.735 -30.061 -13.389 1.00 84.75 730 GLY A C 1
ATOM 6140 O O . GLY A 1 730 ? 39.014 -29.776 -14.551 1.00 84.75 730 GLY A O 1
ATOM 6141 N N . HIS A 1 731 ? 39.276 -29.403 -12.362 1.00 83.25 731 HIS A N 1
ATOM 6142 C CA . HIS A 1 731 ? 40.290 -28.356 -12.518 1.00 83.25 731 HIS A CA 1
ATOM 6143 C C . HIS A 1 731 ? 41.652 -28.907 -12.956 1.00 83.25 731 HIS A C 1
ATOM 6145 O O . HIS A 1 731 ? 42.318 -28.254 -13.761 1.00 83.25 731 HIS A O 1
ATOM 6151 N N . ILE A 1 732 ? 42.031 -30.099 -12.484 1.00 86.00 732 ILE A N 1
ATOM 6152 C CA . ILE A 1 732 ? 43.243 -30.804 -12.926 1.00 86.00 732 ILE A CA 1
ATOM 6153 C C . ILE A 1 732 ? 43.112 -31.197 -14.402 1.00 86.00 732 ILE A C 1
ATOM 6155 O O . ILE A 1 732 ? 43.926 -30.784 -15.222 1.00 86.00 732 ILE A O 1
ATOM 6159 N N . LEU A 1 733 ? 42.043 -31.914 -14.765 1.00 83.75 733 LEU A N 1
ATOM 6160 C CA . LEU A 1 733 ? 41.849 -32.456 -16.118 1.00 83.75 733 LEU A CA 1
ATOM 6161 C C . LEU A 1 733 ? 41.662 -31.379 -17.194 1.00 83.75 733 LEU A C 1
ATOM 6163 O O . LEU A 1 733 ? 41.994 -31.589 -18.355 1.00 83.75 733 LEU A O 1
ATOM 6167 N N . THR A 1 734 ? 41.119 -30.217 -16.828 1.00 82.38 734 THR A N 1
ATOM 6168 C CA . THR A 1 734 ? 40.962 -29.082 -17.758 1.00 82.38 734 THR A CA 1
ATOM 6169 C C . THR A 1 734 ? 42.186 -28.162 -17.795 1.00 82.38 734 THR A C 1
ATOM 6171 O O . THR A 1 734 ? 42.185 -27.182 -18.545 1.00 82.38 734 THR A O 1
ATOM 6174 N N . GLY A 1 735 ? 43.208 -28.434 -16.973 1.00 81.88 735 GLY A N 1
ATOM 6175 C CA . GLY A 1 735 ? 44.393 -27.587 -16.822 1.00 81.88 735 GLY A CA 1
ATOM 6176 C C . GLY A 1 735 ? 44.087 -26.195 -16.264 1.00 81.88 735 GLY A C 1
ATOM 6177 O O . GLY A 1 735 ? 44.913 -25.291 -16.362 1.00 81.88 735 GLY A O 1
ATOM 6178 N N . ARG A 1 736 ? 42.899 -25.986 -15.679 1.00 79.44 736 ARG A N 1
ATOM 6179 C CA . ARG A 1 736 ? 42.430 -24.661 -15.249 1.00 79.44 736 ARG A CA 1
ATOM 6180 C C . ARG A 1 736 ? 43.214 -24.114 -14.055 1.00 79.44 736 ARG A C 1
ATOM 6182 O O . ARG A 1 736 ? 43.189 -22.910 -13.807 1.00 79.44 736 ARG A O 1
ATOM 6189 N N . PHE A 1 737 ? 43.940 -24.951 -13.310 1.00 79.50 737 PHE A N 1
ATOM 6190 C CA . PHE A 1 737 ? 44.859 -24.462 -12.274 1.00 79.50 737 PHE A CA 1
ATOM 6191 C C . PHE A 1 737 ? 45.994 -23.615 -12.859 1.00 79.50 737 PHE A C 1
ATOM 6193 O O . PHE A 1 737 ? 46.243 -22.530 -12.332 1.00 79.50 737 PHE A O 1
ATOM 6200 N N . ASN A 1 738 ? 46.552 -24.027 -14.001 1.00 78.12 738 ASN A N 1
ATOM 6201 C CA . ASN A 1 738 ? 47.682 -23.362 -14.658 1.00 78.12 738 ASN A CA 1
ATOM 6202 C C . ASN A 1 738 ? 47.281 -22.141 -15.505 1.00 78.12 738 ASN A C 1
ATOM 6204 O O . ASN A 1 738 ? 48.147 -21.423 -15.994 1.00 78.12 738 ASN A O 1
ATOM 6208 N N . ASP A 1 739 ? 45.982 -21.875 -15.670 1.00 81.19 739 ASP A N 1
ATOM 6209 C CA . ASP A 1 739 ? 45.501 -20.721 -16.432 1.00 81.19 739 ASP A CA 1
ATOM 6210 C C . ASP A 1 739 ? 45.821 -19.386 -15.729 1.00 81.19 739 ASP A C 1
ATOM 6212 O O . ASP A 1 739 ? 45.552 -19.202 -14.530 1.00 81.19 739 ASP A O 1
ATOM 6216 N N . TYR A 1 740 ? 46.328 -18.422 -16.509 1.00 80.12 740 TYR A N 1
ATOM 6217 C CA . TYR A 1 740 ? 46.644 -17.063 -16.062 1.00 80.12 740 TYR A CA 1
ATOM 6218 C C . TYR A 1 740 ? 45.432 -16.364 -15.436 1.00 80.12 740 TYR A C 1
ATOM 6220 O O . TYR A 1 740 ? 44.306 -16.480 -15.930 1.00 80.12 740 TYR A O 1
ATOM 6228 N N . ARG A 1 741 ? 45.663 -15.531 -14.409 1.00 79.81 741 ARG A N 1
ATOM 6229 C CA . ARG A 1 741 ? 44.602 -14.757 -13.728 1.00 79.81 741 ARG A CA 1
ATOM 6230 C C . ARG A 1 741 ? 43.737 -13.938 -14.698 1.00 79.81 741 ARG A C 1
ATOM 6232 O O . ARG A 1 741 ? 42.526 -13.873 -14.504 1.00 79.81 741 ARG A O 1
ATOM 6239 N N . ARG A 1 742 ? 44.332 -13.387 -15.767 1.00 82.31 742 ARG A N 1
ATOM 6240 C CA . ARG A 1 742 ? 43.624 -12.647 -16.832 1.00 82.31 742 ARG A CA 1
ATOM 6241 C C . ARG A 1 742 ? 42.533 -13.490 -17.500 1.00 82.31 742 ARG A C 1
ATOM 6243 O O . ARG A 1 742 ? 41.411 -13.020 -17.637 1.00 82.31 742 ARG A O 1
ATOM 6250 N N . SER A 1 743 ? 42.831 -14.735 -17.871 1.00 80.94 743 SER A N 1
ATOM 6251 C CA . SER A 1 743 ? 41.870 -15.616 -18.555 1.00 80.94 743 SER A CA 1
ATOM 6252 C C . SER A 1 743 ? 40.661 -15.960 -17.676 1.00 80.94 743 SER A C 1
ATOM 6254 O O . SER A 1 743 ? 39.519 -15.850 -18.117 1.00 80.94 743 SER A O 1
ATOM 6256 N N . LYS A 1 744 ? 40.911 -16.246 -16.392 1.00 80.69 744 LYS A N 1
ATOM 6257 C CA . LYS A 1 744 ? 39.870 -16.502 -15.385 1.00 80.69 744 LYS A CA 1
ATOM 6258 C C . LYS A 1 744 ? 38.997 -15.273 -15.139 1.00 80.69 744 LYS A C 1
ATOM 6260 O O . LYS A 1 744 ? 37.792 -15.409 -14.971 1.00 80.69 744 LYS A O 1
ATOM 6265 N N . PHE A 1 745 ? 39.589 -14.078 -15.127 1.00 82.12 745 PHE A N 1
ATOM 6266 C CA . PHE A 1 745 ? 38.846 -12.824 -14.985 1.00 82.12 745 PHE A CA 1
ATOM 6267 C C . PHE A 1 745 ? 37.959 -12.537 -16.205 1.00 82.12 745 PHE A C 1
ATOM 6269 O O . PHE A 1 745 ? 36.801 -12.158 -16.060 1.00 82.12 745 PHE A O 1
ATOM 6276 N N . LEU A 1 746 ? 38.458 -12.779 -17.420 1.00 83.31 746 LEU A N 1
ATOM 6277 C CA . LEU A 1 746 ? 37.660 -12.607 -18.636 1.00 83.31 746 LEU A CA 1
ATOM 6278 C C . LEU A 1 746 ? 36.465 -13.567 -18.690 1.00 83.31 746 LEU A C 1
ATOM 6280 O O . LEU A 1 746 ? 35.397 -13.177 -19.158 1.00 83.31 746 LEU A O 1
ATOM 6284 N N . GLY A 1 747 ? 36.604 -14.790 -18.170 1.00 77.38 747 GLY A N 1
ATOM 6285 C CA . GLY A 1 747 ? 35.503 -15.752 -18.043 1.00 77.38 747 GLY A CA 1
ATOM 6286 C C . GLY A 1 747 ? 34.435 -15.366 -17.011 1.00 77.38 747 GLY A C 1
ATOM 6287 O O . GLY A 1 747 ? 33.301 -15.833 -17.105 1.00 77.38 747 GLY A O 1
ATOM 6288 N N . THR A 1 748 ? 34.744 -14.486 -16.050 1.00 78.56 748 THR A N 1
ATOM 6289 C CA . THR A 1 748 ? 33.786 -14.035 -15.022 1.00 78.56 748 THR A CA 1
ATOM 6290 C C . THR A 1 748 ? 33.046 -12.749 -15.376 1.00 78.56 748 THR A C 1
ATOM 6292 O O . THR A 1 748 ? 32.117 -12.387 -14.652 1.00 78.56 748 THR A O 1
ATOM 6295 N N . LEU A 1 749 ? 33.399 -12.070 -16.477 1.00 80.25 749 LEU A N 1
ATOM 6296 C CA . LEU A 1 749 ? 32.707 -10.848 -16.891 1.00 80.25 749 LEU A CA 1
ATOM 6297 C C . LEU A 1 749 ? 31.218 -11.127 -17.183 1.00 80.25 749 LEU A C 1
ATOM 6299 O O . LEU A 1 749 ? 30.898 -12.103 -17.874 1.00 80.25 749 LEU A O 1
ATOM 6303 N N . PRO A 1 750 ? 30.293 -10.294 -16.678 1.00 78.00 750 PRO A N 1
ATOM 6304 C CA . PRO A 1 750 ? 28.868 -10.497 -16.893 1.00 78.00 750 PRO A CA 1
ATOM 6305 C C . PRO A 1 750 ? 28.474 -10.163 -18.334 1.00 78.00 750 PRO A C 1
ATOM 6307 O O . PRO A 1 750 ? 29.018 -9.238 -18.936 1.00 78.00 750 PRO A O 1
ATOM 6310 N N . ALA A 1 751 ? 27.498 -10.889 -18.882 1.00 73.94 751 ALA A N 1
ATOM 6311 C CA . ALA A 1 751 ? 26.943 -10.588 -20.204 1.00 73.94 751 ALA A CA 1
ATOM 6312 C C . ALA A 1 751 ? 26.003 -9.364 -20.187 1.00 73.94 751 ALA A C 1
ATOM 6314 O O . ALA A 1 751 ? 25.779 -8.718 -21.207 1.00 73.94 751 ALA A O 1
ATOM 6315 N N . ASN A 1 752 ? 25.457 -9.014 -19.023 1.00 71.50 752 ASN A N 1
ATOM 6316 C CA . ASN A 1 752 ? 24.522 -7.908 -18.871 1.00 71.50 752 ASN A CA 1
ATOM 6317 C C . ASN A 1 752 ? 24.880 -7.075 -17.637 1.00 71.50 752 ASN A C 1
ATOM 6319 O O . ASN A 1 752 ? 25.297 -7.618 -16.616 1.00 71.50 752 ASN A O 1
ATOM 6323 N N . VAL A 1 753 ? 24.685 -5.762 -17.723 1.00 65.75 753 VAL A N 1
ATOM 6324 C CA . VAL A 1 753 ? 24.856 -4.803 -16.629 1.00 65.75 753 VAL A CA 1
ATOM 6325 C C . VAL A 1 753 ? 23.509 -4.150 -16.347 1.00 65.75 753 VAL A C 1
ATOM 6327 O O . VAL A 1 753 ? 22.751 -3.818 -17.256 1.00 65.75 753 VAL A O 1
ATOM 6330 N N . PHE A 1 754 ? 23.185 -3.976 -15.068 1.00 58.47 754 PHE A N 1
ATOM 6331 C CA . PHE A 1 754 ? 21.988 -3.244 -14.677 1.00 58.47 754 PHE A CA 1
ATOM 6332 C C . PHE A 1 754 ? 22.325 -1.768 -14.524 1.00 58.47 754 PHE A C 1
ATOM 6334 O O . PHE A 1 754 ? 23.085 -1.395 -13.630 1.00 58.47 754 PHE A O 1
ATOM 6341 N N . ILE A 1 755 ? 21.738 -0.942 -15.383 1.00 56.50 755 ILE A N 1
ATOM 6342 C CA . ILE A 1 755 ? 21.830 0.511 -15.290 1.00 56.50 755 ILE A CA 1
ATOM 6343 C C . ILE A 1 755 ? 20.598 1.001 -14.525 1.00 56.50 755 ILE A C 1
ATOM 6345 O O . ILE A 1 755 ? 19.474 0.534 -14.749 1.00 56.50 755 ILE A O 1
ATOM 6349 N N . LYS A 1 756 ? 20.821 1.898 -13.560 1.00 51.28 756 LYS A N 1
ATOM 6350 C CA . LYS A 1 756 ? 19.735 2.574 -12.848 1.00 51.28 756 LYS A CA 1
ATOM 6351 C C . LYS A 1 756 ? 19.013 3.490 -13.846 1.00 51.28 756 LYS A C 1
ATOM 6353 O O . LYS A 1 756 ? 19.694 4.181 -14.598 1.00 51.28 756 LYS A O 1
ATOM 6358 N N . LYS A 1 757 ? 17.676 3.430 -13.882 1.00 48.88 757 LYS A N 1
ATOM 6359 C CA . LYS A 1 757 ? 16.876 4.350 -14.707 1.00 48.88 757 LYS A CA 1
ATOM 6360 C C . LYS A 1 757 ? 17.135 5.803 -14.355 1.00 48.88 757 LYS A C 1
ATOM 6362 O O . LYS A 1 757 ? 17.328 6.067 -13.145 1.00 48.88 757 LYS A O 1
#